Protein 5LOY (pdb70)

Secondary structure (DSSP, 8-state):
-EEEEEEETTEEEEEE--EEE-STT-EEE---EEEEEETTTEEEEEEEEE-HHHHHHHHHHHT-SSPPTT-SGGG-SSHHHHHHHHHHHHHHHHT----EEEEEEEEETTS--EEEEE-TTS-EEE--SSS-EEEEES-TTTHHHHHHH--TT--HHHHHHHHHHHHHHHHHH-TT--SPEEEEEEETT--S--EEEEE-TT-HHHHHHHHHHHHHHHHHHHTSPPP--/-EEEEEEETTEEEEEE--EEE-STT-EEE---EEEEEETTTEEEEEEEEE-HHHHHHHHHHHT-SSPPTT-SGGG-SSHHHHHHHHHHHHHHHHT----EEEEEEEEETTS--EEEEE-TTS-EEE--SSS-EEEEES-TTTHHHHHHH--TT--HHHHHHHHHHHHHHHHHH-TT--SPEEEEEEETT--S--EEEEE-TT-HHHHHHHHHHHHHHHHHHHTSPPP--/-EEEEEEETTEEEEEE--EEE-STT-EEE---EEEEEETTTEEEEEEEEE-HHHHHHHHHHHT-SSPPTT-SGGG-SSHHHHHHHHHHHHHHHHT----EEEEEEEEETTS--EEEEE-TTS-EEE--SSS-EEEEES-TTTHHHHHHH--TT--HHHHHHHHHHHHHHHHHH-TT--SPEEEEEEETT--S--EEEEE-TT-HHHHHHHHHHHHHHHHHHHTSPPP--/-EEEEEEETTEEEEEE--EEE-STT-EEE---EEEEEETTTEEEEEEEEE-HHHHHHHHHHHT-SSPPTT-SGGG-SSHHHHHHHHHHHHHHHHT----EEEEEEEEETTS--EEEEE-TTS-EEE--SSS-EEEEES-GGGHHHHHHH--TT--HHHHHHHHHHHHHHHHHH-TT--SPEEEEEEETT--S--EEEEE-TT-HHHHHHHHHHHHHHHHHHHTSPPP--

Nearest PDB structures (foldseek):
  5loy-assembly2_D  TM=1.004E+00  e=2.549E-47  synthetic construct
  5nyj-assembly11_K  TM=9.695E-01  e=5.554E-33  Hyphomicrobium sp. MC1
  5nyw-assembly1_N  TM=9.626E-01  e=2.929E-32  Yersinia bercovieri
  5nyw-assembly2_O  TM=9.654E-01  e=4.710E-32  Yersinia bercovieri
  5nyg-assembly2_E  TM=9.485E-01  e=3.298E-32  Hyphomicrobium sp. MC1

Sequence (916 aa):
TYCVGIRLDEGLVFASDSRTNAGVDNISTFRKMHVFEVPGERVIVLLTAGNLATTQAVISLLEERLKDPEERLLTAPSMFEAARLVGEALREVQARDFNASFILGGQIAGEPPRLFLIYPAGNFIEATPDTPFFQIGETKYGKPILDRVITPDTSLEDAAKCALVSFDSTMRSNLSVGLPLDLLVYERDSLRVGHRRRIDEDDPYFRMLRKQWSEGLRQAFDSLPDPPWTYCVGIRLDEGLVFASDSRTNAGVDNISTFRKMHVFEVPGERVIVLLTAGNLATTQAVISLLEERLKDPEERLLTAPSMFEAARLVGEALREVQARDFNASFILGGQIAGEPPRLFLIYPAGNFIEATPDTPFFQIGETKYGKPILDRVITPDTSLEDAAKCALVSFDSTMRSNLSVGLPLDLLVYERDSLRVGHRRRIDEDDPYFRMLRKQWSEGLRQAFDSLPDPPWTYCVGIRLDEGLVFASDSRTNAGVDNISTFRKMHVFEVPGERVIVLLTAGNLATTQAVISLLEERLKDPEERLLTAPSMFEAARLVGEALREVQARDFNASFILGGQIAGEPPRLFLIYPAGNFIEATPDTPFFQIGETKYGKPILDRVITPDTSLEDAAKCALVSFDSTMRSNLSVGLPLDLLVYERDSLRVGHRRRIDEDDPYFRMLRKQWSEGLRQAFDSLPDPPWTYCVGIRLDEGLVFASDSRTNAGVDNISTFRKMHVFEVPGERVIVLLTAGNLATTQAVISLLEERLKDPEERLLTAPSMFEAARLVGEALREVQARDFNASFILGGQIAGEPPRLFLIYPAGNFIEATPDTPFFQIGETKYGKPILDRVITPDTSLEDAAKCALVSFDSTMRSNLSVGLPLDLLVYERDSLRVGHRRRIDEDDPYFRMLRKQWSEGLRQAFDSLPDPPW

Solvent-accessible surface area: 37497 Å² total; per-residue (Å²): 27,0,0,0,0,0,53,8,88,86,0,0,0,0,0,0,0,1,55,5,108,8,21,143,74,48,73,24,38,4,95,10,2,51,40,27,66,56,80,40,66,11,1,0,0,0,0,9,6,46,37,18,12,8,6,38,11,0,16,29,33,19,105,101,96,177,61,64,123,101,91,31,3,73,71,0,71,27,0,88,61,0,0,116,23,0,0,79,6,0,121,98,16,77,95,113,155,110,70,2,20,0,0,0,0,1,5,11,53,91,32,64,3,44,0,0,22,0,83,54,72,3,81,42,75,63,3,64,86,134,72,11,21,14,25,9,43,42,30,66,5,0,57,13,17,0,56,46,4,12,65,41,126,16,28,15,84,36,0,0,4,0,0,0,3,0,0,2,14,0,21,115,8,12,52,55,2,3,41,27,0,0,2,0,8,1,96,112,93,44,28,131,36,52,66,88,64,75,0,71,129,89,17,104,13,4,144,85,1,60,149,69,7,41,57,17,14,103,134,7,2,92,88,8,43,105,21,126,126,27,0,0,1,0,0,52,9,88,87,0,0,1,0,0,0,0,0,83,5,110,37,40,145,153,76,112,43,78,69,109,9,2,52,40,26,66,56,81,40,66,11,1,0,1,0,0,9,6,46,41,33,75,8,6,98,25,0,17,64,33,19,107,104,96,176,59,68,128,105,40,31,2,73,73,0,72,26,0,18,53,0,0,69,30,0,0,83,7,0,106,100,16,76,95,186,154,149,70,2,20,0,0,0,0,0,5,10,52,92,33,64,3,42,0,0,18,0,43,59,58,2,27,24,1,36,2,36,89,47,14,11,19,12,22,8,43,51,29,37,14,0,22,15,20,0,57,51,4,12,66,41,127,14,27,10,67,31,0,0,4,0,0,1,3,0,0,1,12,0,22,111,10,27,147,56,2,3,41,27,0,0,3,0,5,2,108,111,94,42,28,126,35,64,28,90,66,95,0,70,132,88,17,104,13,4,145,88,1,58,151,68,6,41,58,15,12,92,127,11,0,80,86,10,36,79,15,91,110,27,0,0,0,0,0,54,8,88,86,0,0,0,0,0,0,0,0,85,5,110,37,39,144,153,77,110,42,79,68,109,11,2,51,40,26,66,56,81,40,65,11,0,0,0,0,0,8,6,45,40,33,75,8,7,95,25,0,17,63,35,19,105,105,97,178,59,62,123,100,92,31,3,74,71,0,71,26,0,16,50,0,0,62,22,0,0,78,7,0,96,98,15,76,95,188,154,149,71,2,20,0,0,0,0,2,5,11,52,92,34,66,3,42,0,1,17,0,41,56,56,3,26,22,2,36,3,34,87,46,14,12,21,11,23,9,44,52,30,36,15,0,21,15,20,0,58,53,6,13,67,42,127,14,28,10,68,36,0,2,5,0,0,2,4,0,0,1,13,0,21,114,9,28,148,56,2,4,43,27,0,0,5,0,5,1,106,111,93,42,27,129,37,64,40,89,73,97,0,73,143,100,16,78,18,5,136,90,1,56,121,71,6,40,100,15,12,96,134,9,0,82,84,9,38,82,16,94,115,26,0,0,1,0,0,54,9,94,87,0,0,0,0,0,0,0,0,56,5,108,8,20,146,77,47,73,24,39,3,93,8,2,51,40,27,66,45,78,36,109,25,1,0,0,0,0,8,6,46,38,19,9,8,7,36,9,0,16,24,33,17,106,91,96,174,60,63,124,101,90,30,2,77,72,0,72,26,0,86,59,0,0,115,21,0,0,80,8,0,122,99,16,77,94,105,155,104,69,2,20,0,0,0,0,1,6,15,56,90,33,65,4,44,0,1,20,0,81,54,72,2,82,42,75,64,3,63,86,134,74,12,20,14,26,8,43,40,30,67,6,0,58,15,16,0,58,47,2,13,66,40,89,16,27,14,88,35,0,2,4,0,0,0,2,0,0,1,13,0,21,112,8,12,52,54,2,3,40,27,0,0,2,0,11,1,95,112,93,41,28,125,37,52,68,89,62,72,0,70,130,89,16,107,14,4,145,87,1,58,150,69,6,42,58,19,13,95,133,11,1,82,86,10,38,82,13,96,127

Radius of gyration: 30.04 Å; Cα contacts (8 Å, |Δi|>4): 2009; chains: 4; bounding box: 82×60×86 Å

Structure (mmCIF, N/CA/C/O backbone):
data_5LOY
#
_entry.id   5LOY
#
_cell.length_a   170.742
_cell.length_b   170.742
_cell.length_c   92.127
_cell.angle_alpha   90.00
_cell.angle_beta   90.00
_cell.angle_gamma   90.00
#
_symmetry.space_group_name_H-M   'P 43 21 2'
#
loop_
_entity.id
_entity.type
_entity.pdbx_description
1 polymer 'Designed Anbu Protein'
2 water water
#
loop_
_atom_site.group_PDB
_atom_site.id
_atom_site.type_symbol
_atom_site.label_atom_id
_atom_site.label_alt_id
_atom_site.label_comp_id
_atom_site.label_asym_id
_atom_site.label_entity_id
_atom_site.label_seq_id
_atom_site.pdbx_PDB_ins_code
_atom_site.Cartn_x
_atom_site.Cartn_y
_atom_site.Cartn_z
_atom_site.occupancy
_atom_site.B_iso_or_equiv
_atom_site.auth_seq_id
_atom_site.auth_comp_id
_atom_site.auth_asym_id
_atom_site.auth_atom_id
_atom_site.pdbx_PDB_model_num
ATOM 1 N N . THR A 1 1 ? 6.196 -46.755 -11.299 1.00 48.53 1 THR A N 1
ATOM 2 C CA . THR A 1 1 ? 5.687 -46.986 -12.667 1.00 43.27 1 THR A CA 1
ATOM 3 C C . THR A 1 1 ? 4.287 -46.458 -12.850 1.00 38.99 1 THR A C 1
ATOM 4 O O . THR A 1 1 ? 3.329 -47.008 -12.333 1.00 37.05 1 THR A O 1
ATOM 8 N N . TYR A 1 2 ? 4.196 -45.377 -13.612 1.00 36.56 2 TYR A N 1
ATOM 9 C CA . TYR A 1 2 ? 2.948 -44.872 -14.103 1.00 33.76 2 TYR A CA 1
ATOM 10 C C . TYR A 1 2 ? 3.230 -44.250 -15.472 1.00 33.22 2 TYR A C 1
ATOM 11 O O . TYR A 1 2 ? 4.152 -43.421 -15.596 1.00 31.67 2 TYR A O 1
ATOM 20 N N . CYS A 1 3 ? 2.457 -44.657 -16.483 1.00 30.09 3 CYS A N 1
ATOM 21 C CA . CYS A 1 3 ? 2.603 -44.090 -17.830 1.00 30.06 3 CYS A CA 1
ATOM 22 C C . CYS A 1 3 ? 1.252 -43.777 -18.401 1.00 28.70 3 CYS A C 1
ATOM 23 O O . CYS A 1 3 ? 0.284 -44.505 -18.158 1.00 29.37 3 CYS A O 1
ATOM 26 N N . VAL A 1 4 ? 1.193 -42.689 -19.153 1.00 27.60 4 VAL A N 1
ATOM 27 C CA . VAL A 1 4 ? -0.040 -42.197 -19.723 1.00 28.42 4 VAL A CA 1
ATOM 28 C C . VAL A 1 4 ? 0.135 -41.813 -21.181 1.00 28.56 4 VAL A C 1
ATOM 29 O O . VAL A 1 4 ? 1.126 -41.189 -21.547 1.00 27.52 4 VAL A O 1
ATOM 33 N N . GLY A 1 5 ? -0.860 -42.152 -21.998 1.00 28.75 5 GLY A N 1
ATOM 34 C CA . GLY A 1 5 ? -0.917 -41.695 -23.379 1.00 28.83 5 GLY A CA 1
ATOM 35 C C . GLY A 1 5 ? -2.263 -41.082 -23.620 1.00 29.29 5 GLY A C 1
ATOM 36 O O . GLY A 1 5 ? -3.295 -41.618 -23.158 1.00 28.53 5 GLY A O 1
ATOM 37 N N . ILE A 1 6 ? -2.268 -39.949 -24.334 1.00 31.19 6 ILE A N 1
ATOM 38 C CA . ILE A 1 6 ? -3.508 -39.170 -24.558 1.00 32.38 6 ILE A CA 1
ATOM 39 C C . ILE A 1 6 ? -3.625 -38.811 -26.002 1.00 33.28 6 ILE A C 1
ATOM 40 O O . ILE A 1 6 ? -2.667 -38.390 -26.608 1.00 35.77 6 ILE A O 1
ATOM 45 N N . ARG A 1 7 ? -4.818 -38.939 -26.548 1.00 36.04 7 ARG A N 1
ATOM 46 C CA . ARG A 1 7 ? -5.064 -38.653 -27.954 1.00 38.59 7 ARG A CA 1
ATOM 47 C C . ARG A 1 7 ? -6.116 -37.546 -28.172 1.00 40.55 7 ARG A C 1
ATOM 48 O O . ARG A 1 7 ? -7.232 -37.631 -27.682 1.00 42.76 7 ARG A O 1
ATOM 56 N N . LEU A 1 8 ? -5.760 -36.518 -28.931 1.00 43.06 8 LEU A N 1
ATOM 57 C CA . LEU A 1 8 ? -6.604 -35.344 -29.132 1.00 44.32 8 LEU A CA 1
ATOM 58 C C . LEU A 1 8 ? -6.686 -35.013 -30.598 1.00 45.83 8 LEU A C 1
ATOM 59 O O . LEU A 1 8 ? -5.864 -35.463 -31.388 1.00 43.96 8 LEU A O 1
ATOM 64 N N . ASP A 1 9 ? -7.667 -34.202 -30.969 1.00 47.99 9 ASP A N 1
ATOM 65 C CA . ASP A 1 9 ? -7.762 -33.742 -32.343 1.00 51.09 9 ASP A CA 1
ATOM 66 C C . ASP A 1 9 ? -6.466 -33.068 -32.762 1.00 49.81 9 ASP A C 1
ATOM 67 O O . ASP A 1 9 ? -5.989 -33.284 -33.871 1.00 48.93 9 ASP A O 1
ATOM 72 N N . GLU A 1 10 ? -5.879 -32.287 -31.857 1.00 48.81 10 GLU A N 1
ATOM 73 C CA . GLU A 1 10 ? -4.648 -31.535 -32.135 1.00 50.11 10 GLU A CA 1
ATOM 74 C C . GLU A 1 10 ? -3.363 -32.385 -32.196 1.00 46.37 10 GLU A C 1
ATOM 75 O O . GLU A 1 10 ? -2.352 -31.896 -32.672 1.00 45.63 10 GLU A O 1
ATOM 81 N N . GLY A 1 11 ? -3.385 -33.622 -31.677 1.00 43.65 11 GLY A N 1
ATOM 82 C CA . GLY A 1 11 ? -2.172 -34.448 -31.565 1.00 42.90 11 GLY A CA 1
ATOM 83 C C . GLY A 1 11 ? -2.147 -35.479 -30.429 1.00 41.48 11 GLY A C 1
ATOM 84 O O . GLY A 1 11 ? -3.157 -36.057 -30.102 1.00 40.97 11 GLY A O 1
ATOM 85 N N . LEU A 1 12 ? -0.964 -35.745 -29.871 1.00 41.67 12 LEU A N 1
ATOM 86 C CA . LEU A 1 12 ? -0.773 -36.756 -28.822 1.00 39.41 12 LEU A CA 1
ATOM 87 C C . LEU A 1 12 ? 0.115 -36.221 -27.705 1.00 36.83 12 LEU A C 1
ATOM 88 O O . LEU A 1 12 ? 1.034 -35.427 -27.946 1.00 36.90 12 LEU A O 1
ATOM 93 N N . VAL A 1 13 ? -0.126 -36.710 -26.498 1.00 33.38 13 VAL A N 1
ATOM 94 C CA . VAL A 1 13 ? 0.710 -36.402 -25.345 1.00 33.32 13 VAL A CA 1
ATOM 95 C C . VAL A 1 13 ? 1.074 -37.698 -24.598 1.00 31.47 13 VAL A C 1
ATOM 96 O O . VAL A 1 13 ? 0.201 -38.522 -24.323 1.00 32.41 13 VAL A O 1
ATOM 100 N N . PHE A 1 14 ? 2.342 -37.871 -24.281 1.00 30.02 14 PHE A N 1
ATOM 101 C CA . PHE A 1 14 ? 2.815 -39.051 -23.560 1.00 29.27 14 PHE A CA 1
ATOM 102 C C . PHE A 1 14 ? 3.610 -38.641 -22.350 1.00 29.69 14 PHE A C 1
ATOM 103 O O . PHE A 1 14 ? 4.434 -37.721 -22.428 1.00 30.53 14 PHE A O 1
ATOM 111 N N . ALA A 1 15 ? 3.415 -39.350 -21.239 1.00 29.25 15 ALA A N 1
ATOM 112 C CA . ALA A 1 15 ? 4.215 -39.096 -20.048 1.00 30.37 15 ALA A CA 1
ATOM 113 C C . ALA A 1 15 ? 4.496 -40.368 -19.290 1.00 29.74 15 ALA A C 1
ATOM 114 O O . ALA A 1 15 ? 3.652 -41.263 -19.233 1.00 30.96 15 ALA A O 1
ATOM 116 N N . SER A 1 16 ? 5.664 -40.448 -18.682 1.00 30.24 16 SER A N 1
ATOM 117 C CA . SER A 1 16 ? 6.021 -41.628 -17.900 1.00 31.41 16 SER A CA 1
ATOM 118 C C . SER A 1 16 ? 6.986 -41.273 -16.804 1.00 33.33 16 SER A C 1
ATOM 119 O O . SER A 1 16 ? 7.779 -40.366 -16.979 1.00 35.64 16 SER A O 1
ATOM 122 N N . ASP A 1 17 ? 6.936 -42.001 -15.691 1.00 34.71 17 ASP A N 1
ATOM 123 C CA . ASP A 1 17 ? 7.882 -41.806 -14.590 1.00 37.51 17 ASP A CA 1
ATOM 124 C C . ASP A 1 17 ? 9.065 -42.768 -14.757 1.00 37.44 17 ASP A C 1
ATOM 125 O O . ASP A 1 17 ? 9.203 -43.393 -15.811 1.00 38.34 17 ASP A O 1
ATOM 130 N N . SER A 1 18 ? 9.918 -42.895 -13.738 1.00 35.71 18 SER A N 1
ATOM 131 C CA . SER A 1 18 ? 11.108 -43.749 -13.854 1.00 35.93 18 SER A CA 1
ATOM 132 C C . SER A 1 18 ? 11.383 -44.678 -12.676 1.00 35.64 18 SER A C 1
ATOM 133 O O . SER A 1 18 ? 12.360 -45.395 -12.679 1.00 36.12 18 SER A O 1
ATOM 136 N N . ARG A 1 19 ? 10.524 -44.684 -11.678 1.00 36.47 19 ARG A N 1
ATOM 137 C CA . ARG A 1 19 ? 10.784 -45.476 -10.503 1.00 38.27 19 ARG A CA 1
ATOM 138 C C . ARG A 1 19 ? 10.382 -46.925 -10.796 1.00 37.99 19 ARG A C 1
ATOM 139 O O . ARG A 1 19 ? 9.280 -47.204 -11.244 1.00 36.71 19 ARG A O 1
ATOM 147 N N . THR A 1 20 ? 11.310 -47.837 -10.585 1.00 40.56 20 THR A N 1
ATOM 148 C CA . THR A 1 20 ? 11.198 -49.160 -11.135 1.00 44.54 20 THR A CA 1
ATOM 149 C C . THR A 1 20 ? 11.651 -50.220 -10.137 1.00 48.39 20 THR A C 1
ATOM 150 O O . THR A 1 20 ? 12.701 -50.096 -9.543 1.00 48.07 20 THR A O 1
ATOM 154 N N . ASN A 1 21 ? 10.867 -51.285 -10.016 1.00 55.14 21 ASN A N 1
ATOM 155 C CA . ASN A 1 21 ? 11.325 -52.504 -9.356 1.00 62.66 21 ASN A CA 1
ATOM 156 C C . ASN A 1 21 ? 12.453 -53.245 -10.114 1.00 64.43 21 ASN A C 1
ATOM 157 O O . ASN A 1 21 ? 12.233 -53.844 -11.167 1.00 69.54 21 ASN A O 1
ATOM 162 N N . ALA A 1 22 ? 13.667 -53.188 -9.585 1.00 63.22 22 ALA A N 1
ATOM 163 C CA . ALA A 1 22 ? 14.812 -53.794 -10.239 1.00 65.13 22 ALA A CA 1
ATOM 164 C C . ALA A 1 22 ? 15.365 -54.906 -9.370 1.00 69.41 22 ALA A C 1
ATOM 165 O O . ALA A 1 22 ? 16.583 -55.022 -9.175 1.00 75.39 22 ALA A O 1
ATOM 167 N N . GLY A 1 23 ? 14.474 -55.714 -8.822 1.00 69.12 23 GLY A N 1
ATOM 168 C CA . GLY A 1 23 ? 14.882 -56.746 -7.891 1.00 72.57 23 GLY A CA 1
ATOM 169 C C . GLY A 1 23 ? 14.726 -56.379 -6.430 1.00 75.69 23 GLY A C 1
ATOM 170 O O . GLY A 1 23 ? 14.316 -55.272 -6.064 1.00 73.85 23 GLY A O 1
ATOM 171 N N . VAL A 1 24 ? 15.114 -57.333 -5.600 1.00 80.93 24 VAL A N 1
ATOM 172 C CA . VAL A 1 24 ? 14.789 -57.348 -4.182 1.00 83.89 24 VAL A CA 1
ATOM 173 C C . VAL A 1 24 ? 15.560 -56.245 -3.421 1.00 85.87 24 VAL A C 1
ATOM 174 O O . VAL A 1 24 ? 16.801 -56.163 -3.509 1.00 86.36 24 VAL A O 1
ATOM 178 N N . ASP A 1 25 ? 14.806 -55.412 -2.681 1.00 84.19 25 ASP A N 1
ATOM 179 C CA . ASP A 1 25 ? 15.328 -54.255 -1.904 1.00 81.69 25 ASP A CA 1
ATOM 180 C C . ASP A 1 25 ? 16.008 -53.227 -2.801 1.00 79.69 25 ASP A C 1
ATOM 181 O O . ASP A 1 25 ? 16.897 -52.511 -2.352 1.00 82.50 25 ASP A O 1
ATOM 186 N N . ASN A 1 26 ? 15.617 -53.188 -4.074 1.00 73.87 26 ASN A N 1
ATOM 187 C CA . ASN A 1 26 ? 16.256 -52.318 -5.048 1.00 70.20 26 ASN A CA 1
ATOM 188 C C . ASN A 1 26 ? 15.191 -51.744 -5.951 1.00 62.48 26 ASN A C 1
ATOM 189 O O . ASN A 1 26 ? 14.599 -52.424 -6.777 1.00 61.96 26 ASN A O 1
ATOM 194 N N . ILE A 1 27 ? 14.935 -50.475 -5.737 1.00 56.38 27 ILE A N 1
ATOM 195 C CA . ILE A 1 27 ? 14.085 -49.723 -6.592 1.00 52.56 27 ILE A CA 1
ATOM 196 C C . ILE A 1 27 ? 15.033 -48.712 -7.193 1.00 51.36 27 ILE A C 1
ATOM 197 O O . ILE A 1 27 ? 15.747 -48.038 -6.454 1.00 54.22 27 ILE A O 1
ATOM 202 N N . SER A 1 28 ? 15.112 -48.641 -8.517 1.00 48.28 28 SER A N 1
ATOM 203 C CA . SER A 1 28 ? 15.977 -47.631 -9.132 1.00 48.61 28 SER A CA 1
ATOM 204 C C . SER A 1 28 ? 15.341 -46.974 -10.323 1.00 44.62 28 SER A C 1
ATOM 205 O O . SER A 1 28 ? 14.147 -47.181 -10.611 1.00 41.93 28 SER A O 1
ATOM 208 N N . THR A 1 29 ? 16.128 -46.105 -10.943 1.00 43.51 29 THR A N 1
ATOM 209 C CA . THR A 1 29 ? 15.666 -45.273 -12.029 1.00 42.16 29 THR A CA 1
ATOM 210 C C . THR A 1 29 ? 15.950 -45.954 -13.375 1.00 40.45 29 THR A C 1
ATOM 211 O O . THR A 1 29 ? 17.080 -46.305 -13.687 1.00 40.68 29 THR A O 1
ATOM 215 N N . PHE A 1 30 ? 14.888 -46.164 -14.133 1.00 38.72 30 PHE A N 1
ATOM 216 C CA . PHE A 1 30 ? 14.964 -46.634 -15.514 1.00 38.48 30 PHE A CA 1
ATOM 217 C C . PHE A 1 30 ? 13.935 -45.866 -16.333 1.00 38.51 30 PHE A C 1
ATOM 218 O O . PHE A 1 30 ? 12.779 -45.797 -15.964 1.00 35.76 30 PHE A O 1
ATOM 226 N N . ARG A 1 31 ? 14.380 -45.290 -17.442 1.00 42.65 31 ARG A N 1
ATOM 227 C CA . ARG A 1 31 ? 13.509 -44.572 -18.385 1.00 46.15 31 ARG A CA 1
ATOM 228 C C . ARG A 1 31 ? 12.471 -45.538 -19.016 1.00 42.80 31 ARG A C 1
ATOM 229 O O . ARG A 1 31 ? 12.821 -46.647 -19.375 1.00 41.52 31 ARG A O 1
ATOM 237 N N . LYS A 1 32 ? 11.222 -45.104 -19.166 1.00 39.89 32 LYS A N 1
ATOM 238 C CA . LYS A 1 32 ? 10.170 -45.958 -19.701 1.00 39.47 32 LYS A CA 1
ATOM 239 C C . LYS A 1 32 ? 9.564 -45.505 -21.024 1.00 37.94 32 LYS A C 1
ATOM 240 O O . LYS A 1 32 ? 8.592 -46.088 -21.493 1.00 36.76 32 LYS A O 1
ATOM 246 N N . MET A 1 33 ? 10.153 -44.478 -21.631 1.00 38.64 33 MET A N 1
ATOM 247 C CA . MET A 1 33 ? 9.703 -43.909 -22.891 1.00 38.55 33 MET A CA 1
ATOM 248 C C . MET A 1 33 ? 10.769 -44.166 -23.936 1.00 39.54 33 MET A C 1
ATOM 249 O O . MET A 1 33 ? 11.957 -43.877 -23.704 1.00 40.87 33 MET A O 1
ATOM 254 N N . HIS A 1 34 ? 10.337 -44.720 -25.078 1.00 38.26 34 HIS A N 1
ATOM 255 C CA . HIS A 1 34 ? 11.216 -45.046 -26.205 1.00 40.60 34 HIS A CA 1
ATOM 256 C C . HIS A 1 34 ? 10.601 -44.485 -27.495 1.00 41.06 34 HIS A C 1
ATOM 257 O O . HIS A 1 34 ? 9.423 -44.694 -27.779 1.00 39.59 34 HIS A O 1
ATOM 264 N N . VAL A 1 35 ? 11.423 -43.802 -28.280 1.00 42.15 35 VAL A N 1
ATOM 265 C CA . VAL A 1 35 ? 10.974 -43.090 -29.451 1.00 43.07 35 VAL A CA 1
ATOM 266 C C . VAL A 1 35 ? 11.651 -43.621 -30.721 1.00 44.66 35 VAL A C 1
ATOM 267 O O . VAL A 1 35 ? 12.862 -43.785 -30.779 1.00 42.12 35 VAL A O 1
ATOM 271 N N . PHE A 1 36 ? 10.830 -43.905 -31.726 1.00 46.25 36 PHE A N 1
ATOM 272 C CA . PHE A 1 36 ? 11.299 -44.322 -33.041 1.00 48.84 36 PHE A CA 1
ATOM 273 C C . PHE A 1 36 ? 10.810 -43.258 -34.019 1.00 47.66 36 PHE A C 1
ATOM 274 O O . PHE A 1 36 ? 9.619 -43.069 -34.186 1.00 44.42 36 PHE A O 1
ATOM 282 N N . GLU A 1 37 ? 11.747 -42.540 -34.619 1.00 49.64 37 GLU A N 1
ATOM 283 C CA . GLU A 1 37 ? 11.438 -41.377 -35.423 1.00 52.06 37 GLU A CA 1
ATOM 284 C C . GLU A 1 37 ? 12.146 -41.491 -36.783 1.00 53.94 37 GLU A C 1
ATOM 285 O O . GLU A 1 37 ? 13.342 -41.787 -36.837 1.00 54.16 37 GLU A O 1
ATOM 291 N N . VAL A 1 38 ? 11.402 -41.285 -37.875 1.00 54.37 38 VAL A N 1
ATOM 292 C CA . VAL A 1 38 ? 11.993 -40.931 -39.174 1.00 56.12 38 VAL A CA 1
ATOM 293 C C . VAL A 1 38 ? 11.439 -39.559 -39.524 1.00 56.49 38 VAL A C 1
ATOM 294 O O . VAL A 1 38 ? 10.293 -39.438 -39.931 1.00 54.42 38 VAL A O 1
ATOM 298 N N . PRO A 1 39 ? 12.247 -38.507 -39.333 1.00 59.03 39 PRO A N 1
ATOM 299 C CA . PRO A 1 39 ? 11.674 -37.153 -39.401 1.00 59.25 39 PRO A CA 1
ATOM 300 C C . PRO A 1 39 ? 11.083 -36.883 -40.777 1.00 61.30 39 PRO A C 1
ATOM 301 O O . PRO A 1 39 ? 11.729 -37.171 -41.781 1.00 61.48 39 PRO A O 1
ATOM 305 N N . GLY A 1 40 ? 9.852 -36.375 -40.803 1.00 61.33 40 GLY A N 1
ATOM 306 C CA . GLY A 1 40 ? 9.117 -36.173 -42.043 1.00 62.70 40 GLY A CA 1
ATOM 307 C C . GLY A 1 40 ? 8.392 -37.390 -42.623 1.00 63.36 40 GLY A C 1
ATOM 308 O O . GLY A 1 40 ? 7.729 -37.249 -43.646 1.00 65.16 40 GLY A O 1
ATOM 309 N N . GLU A 1 41 ? 8.513 -38.578 -42.019 1.00 62.10 41 GLU A N 1
ATOM 310 C CA . GLU A 1 41 ? 7.735 -39.749 -42.460 1.00 63.58 41 GLU A CA 1
ATOM 311 C C . GLU A 1 41 ? 6.960 -40.416 -41.292 1.00 58.83 41 GLU A C 1
ATOM 312 O O . GLU A 1 41 ? 5.810 -40.806 -41.501 1.00 60.72 41 GLU A O 1
ATOM 318 N N . ARG A 1 42 ? 7.535 -40.532 -40.090 1.00 54.30 42 ARG A N 1
ATOM 319 C CA . ARG A 1 42 ? 6.789 -41.082 -38.936 1.00 51.43 42 ARG A CA 1
ATOM 320 C C . ARG A 1 42 ? 7.413 -40.804 -37.574 1.00 48.23 42 ARG A C 1
ATOM 321 O O . ARG A 1 42 ? 8.608 -40.632 -37.451 1.00 48.78 42 ARG A O 1
ATOM 329 N N . VAL A 1 43 ? 6.572 -40.818 -36.558 1.00 45.43 43 VAL A N 1
ATOM 330 C CA . VAL A 1 43 ? 6.990 -40.803 -35.173 1.00 43.93 43 VAL A CA 1
ATOM 331 C C . VAL A 1 43 ? 6.201 -41.863 -34.420 1.00 41.81 43 VAL A C 1
ATOM 332 O O . VAL A 1 43 ? 4.978 -41.868 -34.467 1.00 40.05 43 VAL A O 1
ATOM 336 N N . ILE A 1 44 ? 6.904 -42.752 -33.721 1.00 41.92 44 ILE A N 1
ATOM 337 C CA . ILE A 1 44 ? 6.269 -43.787 -32.897 1.00 41.38 44 ILE A CA 1
ATOM 338 C C . ILE A 1 44 ? 6.837 -43.767 -31.490 1.00 39.37 44 ILE A C 1
ATOM 339 O O . ILE A 1 44 ? 8.050 -43.752 -31.322 1.00 41.44 44 ILE A O 1
ATOM 344 N N . VAL A 1 45 ? 5.968 -43.768 -30.487 1.00 37.99 45 VAL A N 1
ATOM 345 C CA . VAL A 1 45 ? 6.393 -43.694 -29.100 1.00 37.68 45 VAL A CA 1
ATOM 346 C C . VAL A 1 45 ? 5.866 -44.887 -28.337 1.00 36.17 45 VAL A C 1
ATOM 347 O O . VAL A 1 45 ? 4.684 -45.197 -28.435 1.00 35.41 45 VAL A O 1
ATOM 351 N N . LEU A 1 46 ? 6.754 -45.540 -27.585 1.00 36.40 46 LEU A N 1
ATOM 352 C CA . LEU A 1 46 ? 6.430 -46.740 -26.808 1.00 35.33 46 LEU A CA 1
ATOM 353 C C . LEU A 1 46 ? 6.700 -46.520 -25.310 1.00 34.27 46 LEU A C 1
ATOM 354 O O . LEU A 1 46 ? 7.798 -46.136 -24.929 1.00 35.78 46 LEU A O 1
ATOM 359 N N . LEU A 1 47 ? 5.691 -46.736 -24.473 1.00 33.53 47 LEU A N 1
ATOM 360 C CA . LEU A 1 47 ? 5.839 -46.638 -23.030 1.00 33.25 47 LEU A CA 1
ATOM 361 C C . LEU A 1 47 ? 5.687 -48.038 -22.448 1.00 33.41 47 LEU A C 1
ATOM 362 O O . LEU A 1 47 ? 4.797 -48.789 -22.866 1.00 32.59 47 LEU A O 1
ATOM 367 N N . THR A 1 48 ? 6.525 -48.337 -21.453 1.00 32.91 48 THR A N 1
ATOM 368 C CA . THR A 1 48 ? 6.586 -49.645 -20.832 1.00 35.30 48 THR A CA 1
ATOM 369 C C . THR A 1 48 ? 6.151 -49.703 -19.351 1.00 34.75 48 THR A C 1
ATOM 370 O O . THR A 1 48 ? 6.312 -48.745 -18.599 1.00 35.20 48 THR A O 1
ATOM 374 N N . ALA A 1 49 ? 5.630 -50.850 -18.934 1.00 33.34 49 ALA A N 1
ATOM 375 C CA . ALA A 1 49 ? 5.330 -51.097 -17.521 1.00 32.41 49 ALA A CA 1
ATOM 376 C C . ALA A 1 49 ? 5.420 -52.579 -17.193 1.00 32.42 49 ALA A C 1
ATOM 377 O O . ALA A 1 49 ? 5.235 -53.431 -18.065 1.00 34.10 49 ALA A O 1
ATOM 379 N N . GLY A 1 50 ? 5.681 -52.881 -15.933 1.00 31.47 50 GLY A N 1
ATOM 380 C CA . GLY A 1 50 ? 5.747 -54.260 -15.447 1.00 31.24 50 GLY A CA 1
ATOM 381 C C . GLY A 1 50 ? 7.169 -54.699 -15.240 1.00 31.64 50 GLY A C 1
ATOM 382 O O . GLY A 1 50 ? 8.052 -53.908 -15.036 1.00 31.21 50 GLY A O 1
ATOM 383 N N . ASN A 1 51 ? 7.385 -55.993 -15.314 1.00 32.95 51 ASN A N 1
ATOM 384 C CA . ASN A 1 51 ? 8.666 -56.567 -15.046 1.00 33.74 51 ASN A CA 1
ATOM 385 C C . ASN A 1 51 ? 9.734 -56.037 -15.997 1.00 33.11 51 ASN A C 1
ATOM 386 O O . ASN A 1 51 ? 9.581 -56.123 -17.206 1.00 33.11 51 ASN A O 1
ATOM 391 N N . LEU A 1 52 ? 10.808 -55.484 -15.442 1.00 33.45 52 LEU A N 1
ATOM 392 C CA . LEU A 1 52 ? 11.874 -54.859 -16.228 1.00 33.69 52 LEU A CA 1
ATOM 393 C C . LEU A 1 52 ? 12.612 -55.846 -17.121 1.00 34.52 52 LEU A C 1
ATOM 394 O O . LEU A 1 52 ? 12.942 -55.525 -18.237 1.00 34.10 52 LEU A O 1
ATOM 399 N N . ALA A 1 53 ? 12.911 -57.040 -16.632 1.00 35.92 53 ALA A N 1
ATOM 400 C CA . ALA A 1 53 ? 13.564 -58.025 -17.499 1.00 37.59 53 ALA A CA 1
ATOM 401 C C . ALA A 1 53 ? 12.716 -58.316 -18.736 1.00 36.64 53 ALA A C 1
ATOM 402 O O . ALA A 1 53 ? 13.245 -58.472 -19.836 1.00 37.57 53 ALA A O 1
ATOM 404 N N . THR A 1 54 ? 11.412 -58.376 -18.553 1.00 35.54 54 THR A N 1
ATOM 405 C CA . THR A 1 54 ? 10.508 -58.630 -19.660 1.00 35.62 54 THR A CA 1
ATOM 406 C C . THR A 1 54 ? 10.450 -57.432 -20.621 1.00 34.85 54 THR A C 1
ATOM 407 O O . THR A 1 54 ? 10.606 -57.606 -21.820 1.00 34.82 54 THR A O 1
ATOM 411 N N . THR A 1 55 ? 10.261 -56.219 -20.105 1.00 34.12 55 THR A N 1
ATOM 412 C CA . THR A 1 55 ? 10.191 -55.072 -21.013 1.00 34.62 55 THR A CA 1
ATOM 413 C C . THR A 1 55 ? 11.500 -54.885 -21.796 1.00 34.26 55 THR A C 1
ATOM 414 O O . THR A 1 55 ? 11.457 -54.609 -22.978 1.00 34.32 55 THR A O 1
ATOM 418 N N . GLN A 1 56 ? 12.638 -55.057 -21.146 1.00 34.15 56 GLN A N 1
ATOM 419 C CA . GLN A 1 56 ? 13.911 -54.895 -21.824 1.00 35.35 56 GLN A CA 1
ATOM 420 C C . GLN A 1 56 ? 14.093 -55.950 -22.907 1.00 37.45 56 GLN A C 1
ATOM 421 O O . GLN A 1 56 ? 14.709 -55.672 -23.921 1.00 38.83 56 GLN A O 1
ATOM 427 N N . ALA A 1 57 ? 13.582 -57.159 -22.680 1.00 37.74 57 ALA A N 1
ATOM 428 C CA . ALA A 1 57 ? 13.692 -58.220 -23.671 1.00 37.86 57 ALA A CA 1
ATOM 429 C C . ALA A 1 57 ? 12.761 -57.978 -24.876 1.00 37.12 57 ALA A C 1
ATOM 430 O O . ALA A 1 57 ? 13.113 -58.298 -26.008 1.00 36.96 57 ALA A O 1
ATOM 432 N N . VAL A 1 58 ? 11.603 -57.377 -24.632 1.00 35.88 58 VAL A N 1
ATOM 433 C CA . VAL A 1 58 ? 10.709 -56.979 -25.713 1.00 35.89 58 VAL A CA 1
ATOM 434 C C . VAL A 1 58 ? 11.358 -55.911 -26.576 1.00 36.76 58 VAL A C 1
ATOM 435 O O . VAL A 1 58 ? 11.456 -56.072 -27.796 1.00 36.64 58 VAL A O 1
ATOM 439 N N . ILE A 1 59 ? 11.822 -54.836 -25.944 1.00 36.87 59 ILE A N 1
ATOM 440 C CA . ILE A 1 59 ? 12.521 -53.784 -26.661 1.00 38.59 59 ILE A CA 1
ATOM 441 C C . ILE A 1 59 ? 13.688 -54.349 -27.477 1.00 40.77 59 ILE A C 1
ATOM 442 O O . ILE A 1 59 ? 13.886 -53.954 -28.614 1.00 42.04 59 ILE A O 1
ATOM 447 N N . SER A 1 60 ? 14.448 -55.274 -26.912 1.00 42.50 60 SER A N 1
ATOM 448 C CA . SER A 1 60 ? 15.606 -55.835 -27.614 1.00 44.14 60 SER A CA 1
ATOM 449 C C . SER A 1 60 ? 15.171 -56.590 -28.859 1.00 46.80 60 SER A C 1
ATOM 450 O O . SER A 1 60 ? 15.849 -56.561 -29.875 1.00 48.35 60 SER A O 1
ATOM 453 N N . LEU A 1 61 ? 14.034 -57.262 -28.771 1.00 47.27 61 LEU A N 1
ATOM 454 C CA . LEU A 1 61 ? 13.492 -58.026 -29.891 1.00 49.07 61 LEU A CA 1
ATOM 455 C C . LEU A 1 61 ? 13.016 -57.098 -31.031 1.00 49.81 61 LEU A C 1
ATOM 456 O O . LEU A 1 61 ? 13.205 -57.406 -32.183 1.00 49.61 61 LEU A O 1
ATOM 461 N N . LEU A 1 62 ? 12.378 -55.976 -30.682 1.00 49.70 62 LEU A N 1
ATOM 462 C CA . LEU A 1 62 ? 11.867 -55.001 -31.646 1.00 50.61 62 LEU A CA 1
ATOM 463 C C . LEU A 1 62 ? 12.951 -54.227 -32.353 1.00 56.28 62 LEU A C 1
ATOM 464 O O . LEU A 1 62 ? 12.675 -53.638 -33.377 1.00 60.39 62 LEU A O 1
ATOM 469 N N . GLU A 1 63 ? 14.151 -54.178 -31.777 1.00 62.72 63 GLU A N 1
ATOM 470 C CA . GLU A 1 63 ? 15.288 -53.487 -32.370 1.00 66.31 63 GLU A CA 1
ATOM 471 C C . GLU A 1 63 ? 16.233 -54.427 -33.119 1.00 73.38 63 GLU A C 1
ATOM 472 O O . GLU A 1 63 ? 17.223 -53.964 -33.681 1.00 79.13 63 GLU A O 1
ATOM 478 N N . GLU A 1 64 ? 15.956 -55.729 -33.144 1.00 79.05 64 GLU A N 1
ATOM 479 C CA . GLU A 1 64 ? 16.894 -56.675 -33.759 1.00 89.98 64 GLU A CA 1
ATOM 480 C C . GLU A 1 64 ? 17.174 -56.297 -35.216 1.00 98.74 64 GLU A C 1
ATOM 481 O O . GLU A 1 64 ? 16.258 -56.275 -36.045 1.00 99.68 64 GLU A O 1
ATOM 487 N N . ARG A 1 65 ? 18.456 -56.040 -35.496 1.00 109.75 65 ARG A N 1
ATOM 488 C CA . ARG A 1 65 ? 18.927 -55.319 -36.695 1.00 117.80 65 ARG A CA 1
ATOM 489 C C . ARG A 1 65 ? 18.521 -55.919 -38.060 1.00 124.28 65 ARG A C 1
ATOM 490 O O . ARG A 1 65 ? 18.286 -55.173 -39.019 1.00 124.07 65 ARG A O 1
ATOM 492 N N . LEU A 1 66 ? 18.438 -57.249 -38.145 1.00 129.05 66 LEU A N 1
ATOM 493 C CA . LEU A 1 66 ? 18.209 -57.944 -39.418 1.00 131.21 66 LEU A CA 1
ATOM 494 C C . LEU A 1 66 ? 16.869 -58.707 -39.405 1.00 128.37 66 LEU A C 1
ATOM 495 O O . LEU A 1 66 ? 16.845 -59.934 -39.431 1.00 124.13 66 LEU A O 1
ATOM 500 N N . LYS A 1 67 ? 15.764 -57.957 -39.364 1.00 130.84 67 LYS A N 1
ATOM 501 C CA . LYS A 1 67 ? 14.389 -58.512 -39.415 1.00 130.10 67 LYS A CA 1
ATOM 502 C C . LYS A 1 67 ? 13.820 -58.414 -40.849 1.00 130.84 67 LYS A C 1
ATOM 503 O O . LYS A 1 67 ? 14.394 -57.723 -41.694 1.00 124.56 67 LYS A O 1
ATOM 505 N N . ASP A 1 68 ? 12.697 -59.097 -41.112 1.00 131.57 68 ASP A N 1
ATOM 506 C CA . ASP A 1 68 ? 12.098 -59.176 -42.471 1.00 128.31 68 ASP A CA 1
ATOM 507 C C . ASP A 1 68 ? 11.371 -57.859 -42.869 1.00 124.84 68 ASP A C 1
ATOM 508 O O . ASP A 1 68 ? 11.238 -56.957 -42.037 1.00 114.29 68 ASP A O 1
ATOM 510 N N . PRO A 1 69 ? 10.911 -57.739 -44.144 1.00 127.56 69 PRO A N 1
ATOM 511 C CA . PRO A 1 69 ? 10.290 -56.477 -44.619 1.00 124.54 69 PRO A CA 1
ATOM 512 C C . PRO A 1 69 ? 8.939 -56.163 -43.948 1.00 121.47 69 PRO A C 1
ATOM 513 O O . PRO A 1 69 ? 8.055 -57.020 -43.929 1.00 119.30 69 PRO A O 1
ATOM 517 N N . GLU A 1 70 ? 8.792 -54.946 -43.415 1.00 118.60 70 GLU A N 1
ATOM 518 C CA . GLU A 1 70 ? 7.589 -54.501 -42.653 1.00 113.69 70 GLU A CA 1
ATOM 519 C C . GLU A 1 70 ? 7.454 -55.091 -41.225 1.00 106.86 70 GLU A C 1
ATOM 520 O O . GLU A 1 70 ? 6.389 -54.978 -40.603 1.00 95.16 70 GLU A O 1
ATOM 526 N N . GLU A 1 71 ? 8.536 -55.690 -40.713 1.00 105.27 71 GLU A N 1
ATOM 527 C CA . GLU A 1 71 ? 8.534 -56.386 -39.416 1.00 98.81 71 GLU A CA 1
ATOM 528 C C . GLU A 1 71 ? 9.317 -55.662 -38.312 1.00 88.45 71 GLU A C 1
ATOM 529 O O . GLU A 1 71 ? 9.478 -56.221 -37.237 1.00 84.48 71 GLU A O 1
ATOM 535 N N . ARG A 1 72 ? 9.812 -54.445 -38.582 1.00 82.83 72 ARG A N 1
ATOM 536 C CA . ARG A 1 72 ? 10.429 -53.563 -37.560 1.00 72.96 72 ARG A CA 1
ATOM 537 C C . ARG A 1 72 ? 9.430 -52.413 -37.306 1.00 65.66 72 ARG A C 1
ATOM 538 O O . ARG A 1 72 ? 8.594 -52.096 -38.172 1.00 63.93 72 ARG A O 1
ATOM 540 N N . LEU A 1 73 ? 9.471 -51.812 -36.121 1.00 58.86 73 LEU A N 1
ATOM 541 C CA . LEU A 1 73 ? 8.569 -50.688 -35.841 1.00 55.00 73 LEU A CA 1
ATOM 542 C C . LEU A 1 73 ? 8.718 -49.519 -36.836 1.00 58.95 73 LEU A C 1
ATOM 543 O O . LEU A 1 73 ? 7.721 -48.874 -37.190 1.00 58.57 73 LEU A O 1
ATOM 548 N N . LEU A 1 74 ? 9.950 -49.236 -37.274 1.00 60.65 74 LEU A N 1
ATOM 549 C CA . LEU A 1 74 ? 10.188 -48.173 -38.261 1.00 61.72 74 LEU A CA 1
ATOM 550 C C . LEU A 1 74 ? 9.613 -48.451 -39.665 1.00 63.15 74 LEU A C 1
ATOM 551 O O . LEU A 1 74 ? 9.398 -47.511 -40.432 1.00 65.90 74 LEU A O 1
ATOM 556 N N . THR A 1 75 ? 9.366 -49.712 -40.002 1.00 62.06 75 THR A N 1
ATOM 557 C CA . THR A 1 75 ? 8.876 -50.061 -41.342 1.00 65.34 75 THR A CA 1
ATOM 558 C C . THR A 1 75 ? 7.458 -50.639 -41.370 1.00 63.09 75 THR A C 1
ATOM 559 O O . THR A 1 75 ? 7.007 -51.121 -42.402 1.00 65.14 75 THR A O 1
ATOM 563 N N . ALA A 1 76 ? 6.767 -50.630 -40.244 1.00 58.49 76 ALA A N 1
ATOM 564 C CA . ALA A 1 76 ? 5.415 -51.138 -40.208 1.00 56.37 76 ALA A CA 1
ATOM 565 C C . ALA A 1 76 ? 4.503 -50.231 -41.018 1.00 55.13 76 ALA A C 1
ATOM 566 O O . ALA A 1 76 ? 4.597 -49.019 -40.933 1.00 53.88 76 ALA A O 1
ATOM 568 N N . PRO A 1 77 ? 3.612 -50.811 -41.812 1.00 56.21 77 PRO A N 1
ATOM 569 C CA . PRO A 1 77 ? 2.791 -50.002 -42.715 1.00 58.10 77 PRO A CA 1
ATOM 570 C C . PRO A 1 77 ? 1.651 -49.237 -42.034 1.00 57.39 77 PRO A C 1
ATOM 571 O O . PRO A 1 77 ? 1.072 -48.348 -42.637 1.00 61.59 77 PRO A O 1
ATOM 575 N N . SER A 1 78 ? 1.306 -49.584 -40.802 1.00 55.77 78 SER A N 1
ATOM 576 C CA . SER A 1 78 ? 0.260 -48.862 -40.068 1.00 53.71 78 SER A CA 1
ATOM 577 C C . SER A 1 78 ? 0.480 -49.046 -38.577 1.00 49.81 78 SER A C 1
ATOM 578 O O . SER A 1 78 ? 1.170 -49.964 -38.158 1.00 49.31 78 SER A O 1
ATOM 581 N N . MET A 1 79 ? -0.059 -48.142 -37.778 1.00 48.58 79 MET A N 1
ATOM 582 C CA . MET A 1 79 ? 0.069 -48.256 -36.332 1.00 47.47 79 MET A CA 1
ATOM 583 C C . MET A 1 79 ? -0.610 -49.502 -35.786 1.00 44.69 79 MET A C 1
ATOM 584 O O . MET A 1 79 ? -0.180 -50.045 -34.793 1.00 40.12 79 MET A O 1
ATOM 589 N N . PHE A 1 80 ? -1.666 -49.959 -36.442 1.00 44.95 80 PHE A N 1
ATOM 590 C CA . PHE A 1 80 ? -2.279 -51.221 -36.061 1.00 43.84 80 PHE A CA 1
ATOM 591 C C . PHE A 1 80 ? -1.254 -52.355 -36.203 1.00 44.89 80 PHE A C 1
ATOM 592 O O . PHE A 1 80 ? -1.110 -53.158 -35.289 1.00 44.21 80 PHE A O 1
ATOM 600 N N . GLU A 1 81 ? -0.550 -52.430 -37.330 1.00 46.32 81 GLU A N 1
ATOM 601 C CA . GLU A 1 81 ? 0.479 -53.444 -37.489 1.00 48.23 81 GLU A CA 1
ATOM 602 C C . GLU A 1 81 ? 1.640 -53.257 -36.501 1.00 45.87 81 GLU A C 1
ATOM 603 O O . GLU A 1 81 ? 2.215 -54.229 -36.028 1.00 46.72 81 GLU A O 1
ATOM 609 N N . ALA A 1 82 ? 1.993 -52.022 -36.188 1.00 44.06 82 ALA A N 1
ATOM 610 C CA . ALA A 1 82 ? 3.020 -51.758 -35.179 1.00 43.36 82 ALA A CA 1
ATOM 611 C C . ALA A 1 82 ? 2.662 -52.365 -33.812 1.00 40.80 82 ALA A C 1
ATOM 612 O O . ALA A 1 82 ? 3.485 -53.028 -33.173 1.00 38.67 82 ALA A O 1
ATOM 614 N N . ALA A 1 83 ? 1.422 -52.140 -33.392 1.00 40.15 83 ALA A N 1
ATOM 615 C CA . ALA A 1 83 ? 0.911 -52.670 -32.125 1.00 39.82 83 ALA A CA 1
ATOM 616 C C . ALA A 1 83 ? 0.945 -54.184 -32.127 1.00 41.13 83 ALA A C 1
ATOM 617 O O . ALA A 1 83 ? 1.295 -54.802 -31.145 1.00 42.02 83 ALA A O 1
ATOM 619 N N . ARG A 1 84 ? 0.572 -54.770 -33.242 1.00 43.26 84 ARG A N 1
ATOM 620 C CA . ARG A 1 84 ? 0.657 -56.195 -33.410 1.00 47.14 84 ARG A CA 1
ATOM 621 C C . ARG A 1 84 ? 2.095 -56.720 -33.265 1.00 47.47 84 ARG A C 1
ATOM 622 O O . ARG A 1 84 ? 2.308 -57.803 -32.720 1.00 46.66 84 ARG A O 1
ATOM 630 N N . LEU A 1 85 ? 3.077 -55.960 -33.732 1.00 46.70 85 LEU A N 1
ATOM 631 C CA . LEU A 1 85 ? 4.472 -56.347 -33.520 1.00 46.64 85 LEU A CA 1
ATOM 632 C C . LEU A 1 85 ? 4.857 -56.344 -32.044 1.00 44.01 85 LEU A C 1
ATOM 633 O O . LEU A 1 85 ? 5.590 -57.226 -31.601 1.00 45.15 85 LEU A O 1
ATOM 638 N N . VAL A 1 86 ? 4.398 -55.351 -31.296 1.00 39.91 86 VAL A N 1
ATOM 639 C CA . VAL A 1 86 ? 4.745 -55.270 -29.895 1.00 38.45 86 VAL A CA 1
ATOM 640 C C . VAL A 1 86 ? 4.151 -56.449 -29.162 1.00 39.25 86 VAL A C 1
ATOM 641 O O . VAL A 1 86 ? 4.818 -57.111 -28.358 1.00 39.30 86 VAL A O 1
ATOM 645 N N . GLY A 1 87 ? 2.893 -56.727 -29.455 1.00 41.04 87 GLY A N 1
ATOM 646 C CA . GLY A 1 87 ? 2.191 -57.859 -28.868 1.00 41.42 87 GLY A CA 1
ATOM 647 C C . GLY A 1 87 ? 2.807 -59.197 -29.188 1.00 42.88 87 GLY A C 1
ATOM 648 O O . GLY A 1 87 ? 2.870 -60.059 -28.326 1.00 43.62 87 GLY A O 1
ATOM 649 N N . GLU A 1 88 ? 3.255 -59.384 -30.422 1.00 46.10 88 GLU A N 1
ATOM 650 C CA . GLU A 1 88 ? 3.890 -60.642 -30.794 1.00 49.97 88 GLU A CA 1
ATOM 651 C C . GLU A 1 88 ? 5.252 -60.812 -30.117 1.00 47.09 88 GLU A C 1
ATOM 652 O O . GLU A 1 88 ? 5.636 -61.911 -29.756 1.00 46.81 88 GLU A O 1
ATOM 658 N N . ALA A 1 89 ? 5.977 -59.713 -29.955 1.00 44.02 89 ALA A N 1
ATOM 659 C CA . ALA A 1 89 ? 7.266 -59.732 -29.276 1.00 42.89 89 ALA A CA 1
ATOM 660 C C . ALA A 1 89 ? 7.086 -60.106 -27.802 1.00 41.61 89 ALA A C 1
ATOM 661 O O . ALA A 1 89 ? 7.838 -60.904 -27.259 1.00 40.07 89 ALA A O 1
ATOM 663 N N . LEU A 1 90 ? 6.084 -59.509 -27.175 1.00 40.42 90 LEU A N 1
ATOM 664 C CA . LEU A 1 90 ? 5.730 -59.860 -25.827 1.00 41.35 90 LEU A CA 1
ATOM 665 C C . LEU A 1 90 ? 5.422 -61.349 -25.684 1.00 44.85 90 LEU A C 1
ATOM 666 O O . LEU A 1 90 ? 5.904 -61.981 -24.754 1.00 46.57 90 LEU A O 1
ATOM 671 N N . ARG A 1 91 ? 4.645 -61.935 -26.591 1.00 48.28 91 ARG A N 1
ATOM 672 C CA . ARG A 1 91 ? 4.364 -63.369 -26.493 1.00 52.40 91 ARG A CA 1
ATOM 673 C C . ARG A 1 91 ? 5.583 -64.239 -26.694 1.00 54.51 91 ARG A C 1
ATOM 674 O O . ARG A 1 91 ? 5.710 -65.276 -26.044 1.00 56.33 91 ARG A O 1
ATOM 682 N N . GLU A 1 92 ? 6.450 -63.843 -27.621 1.00 54.72 92 GLU A N 1
ATOM 683 C CA . GLU A 1 92 ? 7.692 -64.558 -27.865 1.00 58.25 92 GLU A CA 1
ATOM 684 C C . GLU A 1 92 ? 8.550 -64.542 -26.587 1.00 57.23 92 GLU A C 1
ATOM 685 O O . GLU A 1 92 ? 9.082 -65.566 -26.196 1.00 59.56 92 GLU A O 1
ATOM 691 N N . VAL A 1 93 ? 8.666 -63.398 -25.926 1.00 54.15 93 VAL A N 1
ATOM 692 C CA . VAL A 1 93 ? 9.452 -63.319 -24.694 1.00 53.44 93 VAL A CA 1
ATOM 693 C C . VAL A 1 93 ? 8.854 -64.160 -23.553 1.00 54.20 93 VAL A C 1
ATOM 694 O O . VAL A 1 93 ? 9.581 -64.860 -22.858 1.00 55.65 93 VAL A O 1
ATOM 698 N N . GLN A 1 94 ? 7.538 -64.127 -23.392 1.00 54.83 94 GLN A N 1
ATOM 699 C CA . GLN A 1 94 ? 6.874 -64.904 -22.341 1.00 57.97 94 GLN A CA 1
ATOM 700 C C . GLN A 1 94 ? 7.004 -66.429 -22.518 1.00 60.99 94 GLN A C 1
ATOM 701 O O . GLN A 1 94 ? 7.016 -67.158 -21.541 1.00 60.71 94 GLN A O 1
ATOM 707 N N . ALA A 1 95 ? 7.093 -66.917 -23.751 1.00 63.90 95 ALA A N 1
ATOM 708 C CA . ALA A 1 95 ? 7.330 -68.339 -23.961 1.00 70.04 95 ALA A CA 1
ATOM 709 C C . ALA A 1 95 ? 8.776 -68.785 -23.627 1.00 77.40 95 ALA A C 1
ATOM 710 O O . ALA A 1 95 ? 9.074 -69.967 -23.709 1.00 78.28 95 ALA A O 1
ATOM 712 N N . ARG A 1 96 ? 9.660 -67.848 -23.259 1.00 84.05 96 ARG A N 1
ATOM 713 C CA . ARG A 1 96 ? 11.032 -68.159 -22.794 1.00 87.10 96 ARG A CA 1
ATOM 714 C C . ARG A 1 96 ? 11.140 -67.921 -21.282 1.00 88.69 96 ARG A C 1
ATOM 715 O O . ARG A 1 96 ? 11.452 -68.836 -20.518 1.00 89.36 96 ARG A O 1
ATOM 723 N N . ASP A 1 107 ? 6.562 -62.493 -10.528 1.00 78.70 107 ASP A N 1
ATOM 724 C CA . ASP A 1 107 ? 5.617 -62.036 -11.565 1.00 85.36 107 ASP A CA 1
ATOM 725 C C . ASP A 1 107 ? 6.302 -61.343 -12.770 1.00 79.43 107 ASP A C 1
ATOM 726 O O . ASP A 1 107 ? 6.772 -60.191 -12.648 1.00 71.18 107 ASP A O 1
ATOM 731 N N . PHE A 1 108 ? 6.293 -62.026 -13.928 1.00 74.60 108 PHE A N 1
ATOM 732 C CA . PHE A 1 108 ? 7.010 -61.573 -15.131 1.00 72.93 108 PHE A CA 1
ATOM 733 C C . PHE A 1 108 ? 6.166 -60.787 -16.147 1.00 66.64 108 PHE A C 1
ATOM 734 O O . PHE A 1 108 ? 6.640 -60.484 -17.243 1.00 66.25 108 PHE A O 1
ATOM 742 N N . ASN A 1 109 ? 4.939 -60.420 -15.788 1.00 62.13 109 ASN A N 1
ATOM 743 C CA . ASN A 1 109 ? 4.062 -59.718 -16.726 1.00 58.47 109 ASN A CA 1
ATOM 744 C C . ASN A 1 109 ? 4.465 -58.299 -17.049 1.00 53.42 109 ASN A C 1
ATOM 745 O O . ASN A 1 109 ? 5.107 -57.625 -16.247 1.00 53.46 109 ASN A O 1
ATOM 750 N N . ALA A 1 110 ? 4.054 -57.856 -18.235 1.00 48.26 110 ALA A N 1
ATOM 751 C CA . ALA A 1 110 ? 4.394 -56.537 -18.730 1.00 45.82 110 ALA A CA 1
ATOM 752 C C . ALA A 1 110 ? 3.298 -55.996 -19.606 1.00 42.05 110 ALA A C 1
ATOM 753 O O . ALA A 1 110 ? 2.408 -56.708 -20.033 1.00 41.41 110 ALA A O 1
ATOM 755 N N . SER A 1 111 ? 3.389 -54.716 -19.889 1.00 40.26 111 SER A N 1
ATOM 756 C CA . SER A 1 111 ? 2.284 -53.999 -20.497 1.00 40.14 111 SER A CA 1
ATOM 757 C C . SER A 1 111 ? 2.810 -52.735 -21.196 1.00 36.25 111 SER A C 1
ATOM 758 O O . SER A 1 111 ? 3.794 -52.155 -20.747 1.00 35.12 111 SER A O 1
ATOM 761 N N . PHE A 1 112 ? 2.162 -52.298 -22.274 1.00 34.59 112 PHE A N 1
ATOM 762 C CA . PHE A 1 112 ? 2.686 -51.185 -23.051 1.00 32.23 112 PHE A CA 1
ATOM 763 C C . PHE A 1 112 ? 1.608 -50.244 -23.562 1.00 33.17 112 PHE A C 1
ATOM 764 O O . PHE A 1 112 ? 0.444 -50.627 -23.739 1.00 32.96 112 PHE A O 1
ATOM 772 N N . ILE A 1 113 ? 2.031 -49.020 -23.864 1.00 32.76 113 ILE A N 1
ATOM 773 C CA . ILE A 1 113 ? 1.228 -48.077 -24.613 1.00 32.24 113 ILE A CA 1
ATOM 774 C C . ILE A 1 113 ? 2.013 -47.667 -25.835 1.00 33.12 113 ILE A C 1
ATOM 775 O O . ILE A 1 113 ? 3.214 -47.382 -25.737 1.00 34.89 113 ILE A O 1
ATOM 780 N N . LEU A 1 114 ? 1.360 -47.666 -26.989 1.00 32.85 114 LEU A N 1
ATOM 781 C CA . LEU A 1 114 ? 2.039 -47.420 -28.242 1.00 34.26 114 LEU A CA 1
ATOM 782 C C . LEU A 1 114 ? 1.230 -46.415 -28.991 1.00 34.79 114 LEU A C 1
ATOM 783 O O . LEU A 1 114 ? 0.038 -46.611 -29.208 1.00 37.92 114 LEU A O 1
ATOM 788 N N . GLY A 1 115 ? 1.866 -45.349 -29.435 1.00 34.54 115 GLY A N 1
ATOM 789 C CA . GLY A 1 115 ? 1.166 -44.366 -30.271 1.00 34.93 115 GLY A CA 1
ATOM 790 C C . GLY A 1 115 ? 2.065 -43.581 -31.178 1.00 35.27 115 GLY A C 1
ATOM 791 O O . GLY A 1 115 ? 3.282 -43.662 -31.084 1.00 37.41 115 GLY A O 1
ATOM 792 N N . GLY A 1 116 ? 1.468 -42.825 -32.079 1.00 36.41 116 GLY A N 1
ATOM 793 C CA . GLY A 1 116 ? 2.235 -42.031 -33.019 1.00 37.74 116 GLY A CA 1
ATOM 794 C C . GLY A 1 116 ? 1.468 -41.737 -34.290 1.00 39.67 116 GLY A C 1
ATOM 795 O O . GLY A 1 116 ? 0.249 -41.849 -34.317 1.00 38.99 116 GLY A O 1
ATOM 796 N N . GLN A 1 117 ? 2.199 -41.371 -35.344 1.00 41.99 117 GLN A N 1
ATOM 797 C CA . GLN A 1 117 ? 1.596 -41.065 -36.624 1.00 45.05 117 GLN A CA 1
ATOM 798 C C . GLN A 1 117 ? 2.517 -41.499 -37.752 1.00 47.81 117 GLN A C 1
ATOM 799 O O . GLN A 1 117 ? 3.715 -41.284 -37.704 1.00 48.53 117 GLN A O 1
ATOM 805 N N . ILE A 1 118 ? 1.932 -42.111 -38.772 1.00 50.65 118 ILE A N 1
ATOM 806 C CA . ILE A 1 118 ? 2.654 -42.527 -39.971 1.00 54.02 118 ILE A CA 1
ATOM 807 C C . ILE A 1 118 ? 2.076 -41.718 -41.121 1.00 56.61 118 ILE A C 1
ATOM 808 O O . ILE A 1 118 ? 0.882 -41.545 -41.182 1.00 58.11 118 ILE A O 1
ATOM 813 N N . ALA A 1 119 ? 2.909 -41.167 -41.995 1.00 59.70 119 ALA A N 1
ATOM 814 C CA . ALA A 1 119 ? 2.430 -40.247 -43.048 1.00 62.13 119 ALA A CA 1
ATOM 815 C C . ALA A 1 119 ? 1.174 -40.769 -43.772 1.00 66.11 119 ALA A C 1
ATOM 816 O O . ALA A 1 119 ? 1.130 -41.948 -44.147 1.00 64.87 119 ALA A O 1
ATOM 818 N N . GLY A 1 120 ? 0.166 -39.895 -43.944 1.00 69.14 120 GLY A N 1
ATOM 819 C CA . GLY A 1 120 ? -1.088 -40.230 -44.658 1.00 71.25 120 GLY A CA 1
ATOM 820 C C . GLY A 1 120 ? -2.094 -41.076 -43.872 1.00 69.35 120 GLY A C 1
ATOM 821 O O . GLY A 1 120 ? -2.929 -41.773 -44.427 1.00 70.84 120 GLY A O 1
ATOM 822 N N . GLU A 1 121 ? -1.983 -41.029 -42.563 1.00 66.02 121 GLU A N 1
ATOM 823 C CA . GLU A 1 121 ? -2.793 -41.829 -41.660 1.00 64.14 121 GLU A CA 1
ATOM 824 C C . GLU A 1 121 ? -2.919 -40.841 -40.463 1.00 57.96 121 GLU A C 1
ATOM 825 O O . GLU A 1 121 ? -2.014 -40.044 -40.224 1.00 56.15 121 GLU A O 1
ATOM 831 N N . PRO A 1 122 ? -4.059 -40.811 -39.776 1.00 53.76 122 PRO A N 1
ATOM 832 C CA . PRO A 1 122 ? -4.056 -39.892 -38.640 1.00 50.77 122 PRO A CA 1
ATOM 833 C C . PRO A 1 122 ? -3.218 -40.393 -37.471 1.00 47.28 122 PRO A C 1
ATOM 834 O O . PRO A 1 122 ? -2.668 -41.493 -37.527 1.00 46.54 122 PRO A O 1
ATOM 838 N N . PRO A 1 123 ? -3.088 -39.572 -36.422 1.00 46.50 123 PRO A N 1
ATOM 839 C CA . PRO A 1 123 ? -2.436 -40.037 -35.190 1.00 44.32 123 PRO A CA 1
ATOM 840 C C . PRO A 1 123 ? -3.286 -41.086 -34.492 1.00 42.67 123 PRO A C 1
ATOM 841 O O . PRO A 1 123 ? -4.510 -40.954 -34.478 1.00 43.24 123 PRO A O 1
ATOM 845 N N . ARG A 1 124 ? -2.639 -42.107 -33.920 1.00 41.19 124 ARG A N 1
ATOM 846 C CA . ARG A 1 124 ? -3.337 -43.233 -33.295 1.00 39.77 124 ARG A CA 1
ATOM 847 C C . ARG A 1 124 ? -2.650 -43.655 -31.990 1.00 37.87 124 ARG A C 1
ATOM 848 O O . ARG A 1 124 ? -1.461 -43.378 -31.778 1.00 37.51 124 ARG A O 1
ATOM 856 N N . LEU A 1 125 ? -3.412 -44.318 -31.128 1.00 35.92 125 LEU A N 1
ATOM 857 C CA . LEU A 1 125 ? -2.963 -44.666 -29.794 1.00 34.94 125 LEU A CA 1
ATOM 858 C C . LEU A 1 125 ? -3.508 -46.039 -29.385 1.00 34.49 125 LEU A C 1
ATOM 859 O O . LEU A 1 125 ? -4.725 -46.277 -29.491 1.00 33.66 125 LEU A O 1
ATOM 864 N N . PHE A 1 126 ? -2.616 -46.915 -28.901 1.00 32.86 126 PHE A N 1
ATOM 865 C CA . PHE A 1 126 ? -2.968 -48.300 -28.544 1.00 32.24 126 PHE A CA 1
ATOM 866 C C . PHE A 1 126 ? -2.517 -48.691 -27.147 1.00 30.92 126 PHE A C 1
ATOM 867 O O . PHE A 1 126 ? -1.528 -48.153 -26.641 1.00 30.70 126 PHE A O 1
ATOM 875 N N . LEU A 1 127 ? -3.237 -49.641 -26.547 1.00 31.09 127 LEU A N 1
ATOM 876 C CA . LEU A 1 127 ? -2.844 -50.270 -25.277 1.00 31.20 127 LEU A CA 1
ATOM 877 C C . LEU A 1 127 ? -2.592 -51.739 -25.537 1.00 32.91 127 LEU A C 1
ATOM 878 O O . LEU A 1 127 ? -3.463 -52.421 -26.087 1.00 33.39 127 LEU A O 1
ATOM 883 N N . ILE A 1 128 ? -1.403 -52.226 -25.185 1.00 33.81 128 ILE A N 1
ATOM 884 C CA . ILE A 1 128 ? -1.088 -53.642 -25.361 1.00 35.86 128 ILE A CA 1
ATOM 885 C C . ILE A 1 128 ? -1.130 -54.325 -24.015 1.00 35.99 128 ILE A C 1
ATOM 886 O O . ILE A 1 128 ? -0.419 -53.943 -23.079 1.00 37.33 128 ILE A O 1
ATOM 891 N N . TYR A 1 129 ? -1.981 -55.329 -23.918 1.00 36.52 129 TYR A N 1
ATOM 892 C CA . TYR A 1 129 ? -2.191 -56.021 -22.667 1.00 39.08 129 TYR A CA 1
ATOM 893 C C . TYR A 1 129 ? -1.120 -57.074 -22.408 1.00 39.14 129 TYR A C 1
ATOM 894 O O . TYR A 1 129 ? -0.425 -57.489 -23.324 1.00 40.68 129 TYR A O 1
ATOM 903 N N . PRO A 1 130 ? -1.022 -57.549 -21.166 1.00 39.78 130 PRO A N 1
ATOM 904 C CA . PRO A 1 130 ? -0.106 -58.623 -20.805 1.00 42.10 130 PRO A CA 1
ATOM 905 C C . PRO A 1 130 ? -0.169 -59.831 -21.687 1.00 44.21 130 PRO A C 1
ATOM 906 O O . PRO A 1 130 ? 0.854 -60.430 -21.948 1.00 48.10 130 PRO A O 1
ATOM 910 N N . ALA A 1 131 ? -1.353 -60.215 -22.134 1.00 45.51 131 ALA A N 1
ATOM 911 C CA . ALA A 1 131 ? -1.473 -61.384 -23.018 1.00 47.61 131 ALA A CA 1
ATOM 912 C C . ALA A 1 131 ? -1.011 -61.128 -24.465 1.00 48.09 131 ALA A C 1
ATOM 913 O O . ALA A 1 131 ? -0.930 -62.055 -25.268 1.00 49.05 131 ALA A O 1
ATOM 915 N N . GLY A 1 132 ? -0.774 -59.864 -24.811 1.00 47.85 132 GLY A N 1
ATOM 916 C CA . GLY A 1 132 ? -0.285 -59.504 -26.136 1.00 47.08 132 GLY A CA 1
ATOM 917 C C . GLY A 1 132 ? -1.341 -59.160 -27.181 1.00 46.11 132 GLY A C 1
ATOM 918 O O . GLY A 1 132 ? -1.001 -58.870 -28.317 1.00 45.60 132 GLY A O 1
ATOM 919 N N . ASN A 1 133 ? -2.615 -59.192 -26.813 1.00 44.63 133 ASN A N 1
ATOM 920 C CA . ASN A 1 133 ? -3.633 -58.566 -27.639 1.00 44.12 133 ASN A CA 1
ATOM 921 C C . ASN A 1 133 ? -3.763 -57.099 -27.230 1.00 40.09 133 ASN A C 1
ATOM 922 O O . ASN A 1 133 ? -3.067 -56.663 -26.325 1.00 41.78 133 ASN A O 1
ATOM 927 N N . PHE A 1 134 ? -4.572 -56.317 -27.938 1.00 38.18 134 PHE A N 1
ATOM 928 C CA . PHE A 1 134 ? -4.536 -54.866 -27.773 1.00 36.77 134 PHE A CA 1
ATOM 929 C C . PHE A 1 134 ? -5.809 -54.161 -28.212 1.00 36.51 134 PHE A C 1
ATOM 930 O O . PHE A 1 134 ? -6.632 -54.730 -28.904 1.00 36.32 134 PHE A O 1
ATOM 938 N N . ILE A 1 135 ? -5.936 -52.898 -27.805 1.00 35.53 135 ILE A N 1
ATOM 939 C CA . ILE A 1 135 ? -7.034 -52.066 -28.228 1.00 35.65 135 ILE A CA 1
ATOM 940 C C . ILE A 1 135 ? -6.570 -50.665 -28.614 1.00 35.09 135 ILE A C 1
ATOM 941 O O . ILE A 1 135 ? -5.495 -50.234 -28.230 1.00 34.51 135 ILE A O 1
ATOM 946 N N . GLU A 1 136 ? -7.440 -49.964 -29.332 1.00 35.42 136 GLU A N 1
ATOM 947 C CA . GLU A 1 136 ? -7.186 -48.648 -29.859 1.00 34.86 136 GLU A CA 1
ATOM 948 C C . GLU A 1 136 ? -8.102 -47.588 -29.222 1.00 34.75 136 GLU A C 1
ATOM 949 O O . GLU A 1 136 ? -9.321 -47.781 -29.101 1.00 34.98 136 GLU A O 1
ATOM 955 N N . ALA A 1 137 ? -7.520 -46.437 -28.883 1.00 35.00 137 ALA A N 1
ATOM 956 C CA . ALA A 1 137 ? -8.278 -45.315 -28.319 1.00 34.96 137 ALA A CA 1
ATOM 957 C C . ALA A 1 137 ? -9.252 -44.719 -29.327 1.00 36.66 137 ALA A C 1
ATOM 958 O O . ALA A 1 137 ? -8.999 -44.749 -30.517 1.00 37.20 137 ALA A O 1
ATOM 960 N N . THR A 1 138 ? -10.348 -44.166 -28.818 1.00 36.27 138 THR A N 1
ATOM 961 C CA . THR A 1 138 ? -11.381 -43.537 -29.632 1.00 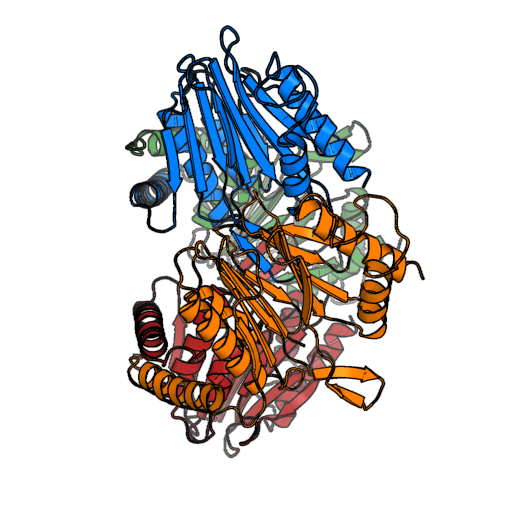38.38 138 THR A CA 1
ATOM 962 C C . THR A 1 138 ? -11.728 -42.153 -29.040 1.00 37.41 138 THR A C 1
ATOM 963 O O . THR A 1 138 ? -11.245 -41.787 -27.986 1.00 35.60 138 THR A O 1
ATOM 967 N N . PRO A 1 139 ? -12.564 -41.372 -29.735 1.00 39.80 139 PRO A N 1
ATOM 968 C CA . PRO A 1 139 ? -13.045 -40.123 -29.129 1.00 41.09 139 PRO A CA 1
ATOM 969 C C . PRO A 1 139 ? -13.697 -40.305 -27.753 1.00 42.54 139 PRO A C 1
ATOM 970 O O . PRO A 1 139 ? -13.510 -39.464 -26.858 1.00 45.10 139 PRO A O 1
ATOM 974 N N . ASP A 1 140 ? -14.407 -41.407 -27.564 1.00 45.37 140 ASP A N 1
ATOM 975 C CA . ASP A 1 140 ? -15.053 -41.676 -26.272 1.00 46.18 140 ASP A CA 1
ATOM 976 C C . ASP A 1 140 ? -14.139 -42.194 -25.181 1.00 41.52 140 ASP A C 1
ATOM 977 O O . ASP A 1 140 ? -14.417 -41.995 -24.020 1.00 42.12 140 ASP A O 1
ATOM 982 N N . THR A 1 141 ? -13.070 -42.880 -25.549 1.00 40.84 141 THR A N 1
ATOM 983 C CA . THR A 1 141 ? -12.028 -43.276 -24.588 1.00 38.43 141 THR A CA 1
ATOM 984 C C . THR A 1 141 ? -10.682 -42.809 -25.160 1.00 37.01 141 THR A C 1
ATOM 985 O O . THR A 1 141 ? -9.970 -43.566 -25.809 1.00 36.27 141 THR A O 1
ATOM 989 N N . PRO A 1 142 ? -10.358 -41.528 -24.943 1.00 36.97 142 PRO A N 1
ATOM 990 C CA . PRO A 1 142 ? -9.215 -40.858 -25.559 1.00 37.79 142 PRO A CA 1
ATOM 991 C C . PRO A 1 142 ? -7.880 -40.983 -24.822 1.00 36.61 142 PRO A C 1
ATOM 992 O O . PRO A 1 142 ? -6.880 -40.461 -25.310 1.00 39.30 142 PRO A O 1
ATOM 996 N N . PHE A 1 143 ? -7.832 -41.668 -23.692 1.00 33.06 143 PHE A N 1
ATOM 997 C CA . PHE A 1 143 ? -6.545 -41.894 -23.056 1.00 32.59 143 PHE A CA 1
ATOM 998 C C . PHE A 1 143 ? -6.400 -43.309 -22.496 1.00 31.00 143 PHE A C 1
ATOM 999 O O . PHE A 1 143 ? -7.391 -43.984 -22.238 1.00 30.45 143 PHE A O 1
ATOM 1007 N N . PHE A 1 144 ? -5.143 -43.718 -22.286 1.00 29.90 144 PHE A N 1
ATOM 1008 C CA . PHE A 1 144 ? -4.802 -44.978 -21.636 1.00 29.75 144 PHE A CA 1
ATOM 1009 C C . PHE A 1 144 ? -3.761 -44.753 -20.555 1.00 29.35 144 PHE A C 1
ATOM 1010 O O . PHE A 1 144 ? -2.985 -43.802 -20.605 1.00 30.19 144 PHE A O 1
ATOM 1018 N N . GLN A 1 145 ? -3.732 -45.665 -19.591 1.00 30.14 145 GLN A N 1
ATOM 1019 C CA . GLN A 1 145 ? -2.780 -45.603 -18.478 1.00 30.51 145 GLN A CA 1
ATOM 1020 C C . GLN A 1 145 ? -2.287 -46.994 -18.189 1.00 30.49 145 GLN A C 1
ATOM 1021 O O . GLN A 1 145 ? -3.066 -47.949 -18.271 1.00 31.19 145 GLN A O 1
ATOM 1027 N N . ILE A 1 146 ? -1.031 -47.110 -17.786 1.00 30.23 146 ILE A N 1
ATOM 1028 C CA . ILE A 1 146 ? -0.489 -48.392 -17.319 1.00 29.78 146 ILE A CA 1
ATOM 1029 C C . ILE A 1 146 ? 0.346 -48.141 -16.065 1.00 30.67 146 ILE A C 1
ATOM 1030 O O . ILE A 1 146 ? 0.781 -47.001 -15.832 1.00 29.22 146 ILE A O 1
ATOM 1035 N N . GLY A 1 147 ? 0.568 -49.194 -15.268 1.00 31.09 147 GLY A N 1
ATOM 1036 C CA . GLY A 1 147 ? 1.293 -49.077 -13.987 1.00 31.53 147 GLY A CA 1
ATOM 1037 C C . GLY A 1 147 ? 0.335 -48.938 -12.833 1.00 31.89 147 GLY A C 1
ATOM 1038 O O . GLY A 1 147 ? -0.686 -49.595 -12.822 1.00 30.24 147 GLY A O 1
ATOM 1039 N N . GLU A 1 148 ? 0.643 -48.054 -11.882 1.00 34.85 148 GLU A N 1
ATOM 1040 C CA . GLU A 1 148 ? -0.329 -47.629 -10.848 1.00 34.85 148 GLU A CA 1
ATOM 1041 C C . GLU A 1 148 ? -1.142 -46.464 -11.374 1.00 32.07 148 GLU A C 1
ATOM 1042 O O . GLU A 1 148 ? -0.663 -45.336 -11.406 1.00 32.49 148 GLU A O 1
ATOM 1048 N N . THR A 1 149 ? -2.381 -46.726 -11.754 1.00 30.12 149 THR A N 1
ATOM 1049 C CA . THR A 1 149 ? -3.165 -45.799 -12.575 1.00 30.45 149 THR A CA 1
ATOM 1050 C C . THR A 1 149 ? -4.376 -45.118 -11.878 1.00 30.38 149 THR A C 1
ATOM 1051 O O . THR A 1 149 ? -4.870 -44.111 -12.344 1.00 31.07 149 THR A O 1
ATOM 1055 N N . LYS A 1 150 ? -4.855 -45.689 -10.791 1.00 30.25 150 LYS A N 1
ATOM 1056 C CA . LYS A 1 150 ? -6.136 -45.290 -10.264 1.00 31.16 150 LYS A CA 1
ATOM 1057 C C . LYS A 1 150 ? -6.118 -43.964 -9.558 1.00 30.43 150 LYS A C 1
ATOM 1058 O O . LYS A 1 150 ? -7.084 -43.225 -9.635 1.00 31.30 150 LYS A O 1
ATOM 1064 N N . TYR A 1 151 ? -5.002 -43.628 -8.946 1.00 29.93 151 TYR A N 1
ATOM 1065 C CA . TYR A 1 151 ? -4.866 -42.335 -8.269 1.00 30.77 151 TYR A CA 1
ATOM 1066 C C . TYR A 1 151 ? -4.997 -41.169 -9.239 1.00 29.11 151 TYR A C 1
ATOM 1067 O O . TYR A 1 151 ? -5.525 -40.127 -8.884 1.00 29.33 151 TYR A O 1
ATOM 1076 N N . GLY A 1 152 ? -4.521 -41.370 -10.464 1.00 29.22 152 GLY A N 1
ATOM 1077 C CA . GLY A 1 152 ? -4.425 -40.312 -11.451 1.00 29.63 152 GLY A CA 1
ATOM 1078 C C . GLY A 1 152 ? -5.530 -40.297 -12.474 1.00 30.23 152 GLY A C 1
ATOM 1079 O O . GLY A 1 152 ? -5.615 -39.352 -13.275 1.00 31.16 152 GLY A O 1
ATOM 1080 N N . LYS A 1 153 ? -6.406 -41.303 -12.439 1.00 29.82 153 LYS A N 1
ATOM 1081 C CA . LYS A 1 153 ? -7.489 -41.380 -13.404 1.00 30.39 153 LYS A CA 1
ATOM 1082 C C . LYS A 1 153 ? -8.560 -40.270 -13.259 1.00 31.00 153 LYS A C 1
ATOM 1083 O O . LYS A 1 153 ? -9.043 -39.764 -14.265 1.00 32.96 153 LYS A O 1
ATOM 1089 N N . PRO A 1 154 ? -8.964 -39.922 -12.028 1.00 31.65 154 PRO A N 1
ATOM 1090 C CA . PRO A 1 154 ? -10.080 -38.980 -11.895 1.00 32.48 154 PRO A CA 1
ATOM 1091 C C . PRO A 1 154 ? -9.884 -37.637 -12.580 1.00 33.35 154 PRO A C 1
ATOM 1092 O O . PRO A 1 154 ? -10.777 -37.154 -13.246 1.00 32.76 154 PRO A O 1
ATOM 1096 N N . ILE A 1 155 ? -8.699 -37.060 -12.474 1.00 35.40 155 ILE A N 1
ATOM 1097 C CA . ILE A 1 155 ? -8.458 -35.776 -13.115 1.00 34.61 155 ILE A CA 1
ATOM 1098 C C . ILE A 1 155 ? -8.487 -35.891 -14.639 1.00 34.50 155 ILE A C 1
ATOM 1099 O O . ILE A 1 155 ? -8.973 -34.993 -15.318 1.00 35.04 155 ILE A O 1
ATOM 1104 N N . LEU A 1 156 ? -7.949 -36.981 -15.173 1.00 36.13 156 LEU A N 1
ATOM 1105 C CA . LEU A 1 156 ? -7.996 -37.233 -16.621 1.00 35.49 156 LEU A CA 1
ATOM 1106 C C . LEU A 1 156 ? -9.435 -37.413 -17.079 1.00 35.98 156 LEU A C 1
ATOM 1107 O O . LEU A 1 156 ? -9.815 -36.898 -18.122 1.00 39.33 156 LEU A O 1
ATOM 1112 N N . ASP A 1 157 ? -10.251 -38.136 -16.320 1.00 35.40 157 ASP A N 1
ATOM 1113 C CA . ASP A 1 157 ? -11.677 -38.248 -16.680 1.00 37.09 157 ASP A CA 1
ATOM 1114 C C . ASP A 1 157 ? -12.390 -36.881 -16.668 1.00 36.04 157 ASP A C 1
ATOM 1115 O O . ASP A 1 157 ? -13.256 -36.640 -17.473 1.00 35.28 157 ASP A O 1
ATOM 1120 N N . ARG A 1 158 ? -12.038 -36.006 -15.736 1.00 37.38 158 ARG A N 1
ATOM 1121 C CA . ARG A 1 158 ? -12.724 -34.722 -15.616 1.00 39.88 158 ARG A CA 1
ATOM 1122 C C . ARG A 1 158 ? -12.399 -33.792 -16.758 1.00 39.48 158 ARG A C 1
ATOM 1123 O O . ARG A 1 158 ? -13.263 -33.067 -17.201 1.00 40.57 158 ARG A O 1
ATOM 1131 N N . VAL A 1 159 ? -11.165 -33.821 -17.234 1.00 37.44 159 VAL A N 1
ATOM 1132 C CA . VAL A 1 159 ? -10.668 -32.795 -18.152 1.00 39.05 159 VAL A CA 1
ATOM 1133 C C . VAL A 1 159 ? -10.579 -33.220 -19.632 1.00 38.20 159 VAL A C 1
ATOM 1134 O O . VAL A 1 159 ? -10.968 -32.455 -20.515 1.00 44.27 159 VAL A O 1
ATOM 1138 N N . ILE A 1 160 ? -10.080 -34.414 -19.918 1.00 35.49 160 ILE A N 1
ATOM 1139 C CA . ILE A 1 160 ? -9.711 -34.757 -21.288 1.00 35.62 160 ILE A CA 1
ATOM 1140 C C . ILE A 1 160 ? -10.909 -35.023 -22.190 1.00 36.77 160 ILE A C 1
ATOM 1141 O O . ILE A 1 160 ? -11.738 -35.858 -21.887 1.00 36.68 160 ILE A O 1
ATOM 1146 N N . THR A 1 161 ? -10.985 -34.283 -23.295 1.00 38.80 161 THR A N 1
ATOM 1147 C CA . THR A 1 161 ? -11.894 -34.572 -24.389 1.00 40.53 161 THR A CA 1
ATOM 1148 C C . THR A 1 161 ? -11.089 -34.434 -25.669 1.00 42.91 161 THR A C 1
ATOM 1149 O O . THR A 1 161 ? -9.985 -33.883 -25.653 1.00 43.01 161 THR A O 1
ATOM 1153 N N . PRO A 1 162 ? -11.634 -34.931 -26.789 1.00 44.95 162 PRO A N 1
ATOM 1154 C CA . PRO A 1 162 ? -10.965 -34.762 -28.079 1.00 45.84 162 PRO A CA 1
ATOM 1155 C C . PRO A 1 162 ? -10.655 -33.300 -28.393 1.00 48.69 162 PRO A C 1
ATOM 1156 O O . PRO A 1 162 ? -9.725 -33.007 -29.133 1.00 48.35 162 PRO A O 1
ATOM 1160 N N . ASP A 1 163 ? -11.448 -32.386 -27.848 1.00 51.00 163 ASP A N 1
ATOM 1161 C CA . ASP A 1 163 ? -11.268 -30.969 -28.131 1.00 54.10 163 ASP A CA 1
ATOM 1162 C C . ASP A 1 163 ? -10.205 -30.287 -27.251 1.00 47.88 163 ASP A C 1
ATOM 1163 O O . ASP A 1 163 ? -9.847 -29.161 -27.482 1.00 46.58 163 ASP A O 1
ATOM 1168 N N . THR A 1 164 ? -9.702 -30.975 -26.240 1.00 44.39 164 THR A N 1
ATOM 1169 C CA . THR A 1 164 ? -8.725 -30.394 -25.330 1.00 42.44 164 THR A CA 1
ATOM 1170 C C . THR A 1 164 ? -7.444 -30.015 -26.070 1.00 42.77 164 THR A C 1
ATOM 1171 O O . THR A 1 164 ? -7.011 -30.734 -26.971 1.00 43.21 164 THR A O 1
ATOM 1175 N N . SER A 1 165 ? -6.836 -28.899 -25.688 1.00 42.53 165 SER A N 1
ATOM 1176 C CA . SER A 1 165 ? -5.604 -28.421 -26.365 1.00 44.93 165 SER A CA 1
ATOM 1177 C C . SER A 1 165 ? -4.395 -29.219 -25.890 1.00 42.76 165 SER A C 1
ATOM 1178 O O . SER A 1 165 ? -4.438 -29.821 -24.821 1.00 41.50 165 SER A O 1
ATOM 1181 N N . LEU A 1 166 ? -3.329 -29.233 -26.681 1.00 42.62 166 LEU A N 1
ATOM 1182 C CA . LEU A 1 166 ? -2.110 -29.942 -26.281 1.00 41.74 166 LEU A CA 1
ATOM 1183 C C . LEU A 1 166 ? -1.564 -29.408 -24.976 1.00 42.83 166 LEU A C 1
ATOM 1184 O O . LEU A 1 166 ? -1.154 -30.187 -24.121 1.00 40.81 166 LEU A O 1
ATOM 1189 N N . GLU A 1 167 ? -1.598 -28.087 -24.808 1.00 46.21 167 GLU A N 1
ATOM 1190 C CA . GLU A 1 167 ? -1.122 -27.462 -23.577 1.00 49.10 167 GLU A CA 1
ATOM 1191 C C . GLU A 1 167 ? -1.898 -27.990 -22.354 1.00 44.20 167 GLU A C 1
ATOM 1192 O O . GLU A 1 167 ? -1.295 -28.431 -21.376 1.00 40.00 167 GLU A O 1
ATOM 1198 N N . ASP A 1 168 ? -3.223 -27.977 -22.423 1.00 42.31 168 ASP A N 1
ATOM 1199 C CA . ASP A 1 168 ? -4.022 -28.443 -21.289 1.00 41.68 168 ASP A CA 1
ATOM 1200 C C . ASP A 1 168 ? -3.854 -29.928 -21.015 1.00 38.02 168 ASP A C 1
ATOM 1201 O O . ASP A 1 168 ? -3.877 -30.348 -19.861 1.00 36.44 168 ASP A O 1
ATOM 1206 N N . ALA A 1 169 ? -3.725 -30.734 -22.063 1.00 37.60 169 ALA A N 1
ATOM 1207 C CA . ALA A 1 169 ? -3.551 -32.183 -21.878 1.00 36.32 169 ALA A CA 1
ATOM 1208 C C . ALA A 1 169 ? -2.238 -32.479 -21.187 1.00 34.18 169 ALA A C 1
ATOM 1209 O O . ALA A 1 169 ? -2.190 -33.365 -20.323 1.00 33.16 169 ALA A O 1
ATOM 1211 N N . ALA A 1 170 ? -1.193 -31.727 -21.526 1.00 33.57 170 ALA A N 1
ATOM 1212 C CA . ALA A 1 170 ? 0.075 -31.862 -20.810 1.00 34.11 170 ALA A CA 1
ATOM 1213 C C . ALA A 1 170 ? -0.033 -31.440 -19.340 1.00 35.05 170 ALA A C 1
ATOM 1214 O O . ALA A 1 170 ? 0.468 -32.159 -18.443 1.00 34.12 170 ALA A O 1
ATOM 1216 N N . LYS A 1 171 ? -0.689 -30.308 -19.069 1.00 36.30 171 LYS A N 1
ATOM 1217 C CA . LYS A 1 171 ? -0.964 -29.923 -17.662 1.00 37.22 171 LYS A CA 1
ATOM 1218 C C . LYS A 1 171 ? -1.685 -31.024 -16.913 1.00 35.77 171 LYS A C 1
ATOM 1219 O O . LYS A 1 171 ? -1.347 -31.364 -15.785 1.00 36.53 171 LYS A O 1
ATOM 1225 N N . CYS A 1 172 ? -2.721 -31.558 -17.543 1.00 35.45 172 CYS A N 1
ATOM 1226 C CA . CYS A 1 172 ? -3.538 -32.568 -16.922 1.00 34.41 172 CYS A CA 1
ATOM 1227 C C . CYS A 1 172 ? -2.731 -33.821 -16.629 1.00 32.40 172 CYS A C 1
ATOM 1228 O O . CYS A 1 172 ? -2.806 -34.376 -15.546 1.00 33.04 172 CYS A O 1
ATOM 1231 N N . ALA A 1 173 ? -1.896 -34.247 -17.565 1.00 33.09 173 ALA A N 1
ATOM 1232 C CA . ALA A 1 173 ? -0.973 -35.359 -17.276 1.00 33.21 173 ALA A CA 1
ATOM 1233 C C . ALA A 1 173 ? -0.074 -35.071 -16.069 1.00 31.53 173 ALA A C 1
ATOM 1234 O O . ALA A 1 173 ? 0.084 -35.914 -15.202 1.00 30.18 173 ALA A O 1
ATOM 1236 N N . LEU A 1 174 ? 0.493 -33.876 -16.000 1.00 31.64 174 LEU A N 1
ATOM 1237 C CA . LEU A 1 174 ? 1.413 -33.561 -14.912 1.00 33.60 174 LEU A CA 1
ATOM 1238 C C . LEU A 1 174 ? 0.734 -33.546 -13.531 1.00 34.26 174 LEU A C 1
ATOM 1239 O O . LEU A 1 174 ? 1.272 -34.055 -12.539 1.00 33.50 174 LEU A O 1
ATOM 1244 N N . VAL A 1 175 ? -0.463 -32.993 -13.491 1.00 33.67 175 VAL A N 1
ATOM 1245 C CA . VAL A 1 175 ? -1.252 -32.959 -12.278 1.00 35.39 175 VAL A CA 1
ATOM 1246 C C . VAL A 1 175 ? -1.636 -34.386 -11.857 1.00 33.12 175 VAL A C 1
ATOM 1247 O O . VAL A 1 175 ? -1.583 -34.743 -10.669 1.00 33.27 175 VAL A O 1
ATOM 1251 N N . SER A 1 176 ? -1.999 -35.204 -12.839 1.00 32.27 176 SER A N 1
ATOM 1252 C CA . SER A 1 176 ? -2.206 -36.641 -12.626 1.00 32.31 176 SER A CA 1
ATOM 1253 C C . SER A 1 176 ? -0.996 -37.322 -11.954 1.00 32.18 176 SER A C 1
ATOM 1254 O O . SER A 1 176 ? -1.165 -38.161 -11.064 1.00 32.43 176 SER A O 1
ATOM 1257 N N . PHE A 1 177 ? 0.214 -36.965 -12.379 1.00 32.20 177 PHE A N 1
ATOM 1258 C CA . PHE A 1 177 ? 1.403 -37.509 -11.753 1.00 33.11 177 PHE A CA 1
ATOM 1259 C C . PHE A 1 177 ? 1.608 -36.984 -10.360 1.00 34.44 177 PHE A C 1
ATOM 1260 O O . PHE A 1 177 ? 2.026 -37.724 -9.469 1.00 35.86 177 PHE A O 1
ATOM 1268 N N . ASP A 1 178 ? 1.336 -35.706 -10.163 1.00 36.63 178 ASP A N 1
ATOM 1269 C CA . ASP A 1 178 ? 1.480 -35.090 -8.844 1.00 37.14 178 ASP A CA 1
ATOM 1270 C C . ASP A 1 178 ? 0.665 -35.849 -7.808 1.00 35.99 178 ASP A C 1
ATOM 1271 O O . ASP A 1 178 ? 1.180 -36.224 -6.762 1.00 34.97 178 ASP A O 1
ATOM 1276 N N . SER A 1 179 ? -0.609 -36.074 -8.111 1.00 36.58 179 SER A N 1
ATOM 1277 C CA . SER A 1 179 ? -1.520 -36.770 -7.192 1.00 36.92 179 SER A CA 1
ATOM 1278 C C . SER A 1 179 ? -1.074 -38.202 -6.931 1.00 34.87 179 SER A C 1
ATOM 1279 O O . SER A 1 179 ? -1.145 -38.699 -5.796 1.00 35.81 179 SER A O 1
ATOM 1282 N N . THR A 1 180 ? -0.610 -38.862 -7.978 1.00 32.63 180 THR A N 1
ATOM 1283 C CA . THR A 1 180 ? -0.112 -40.230 -7.863 1.00 31.84 180 THR A CA 1
ATOM 1284 C C . THR A 1 180 ? 1.139 -40.296 -6.988 1.00 32.89 180 THR A C 1
ATOM 1285 O O . THR A 1 180 ? 1.204 -41.113 -6.076 1.00 32.96 180 THR A O 1
ATOM 1289 N N . MET A 1 181 ? 2.093 -39.390 -7.208 1.00 35.90 181 MET A N 1
ATOM 1290 C CA . MET A 1 181 ? 3.314 -39.375 -6.409 1.00 38.56 181 MET A CA 1
ATOM 1291 C C . MET A 1 181 ? 3.091 -39.056 -4.946 1.00 39.68 181 MET A C 1
ATOM 1292 O O . MET A 1 181 ? 3.733 -39.656 -4.065 1.00 43.18 181 MET A O 1
ATOM 1297 N N . ARG A 1 182 ? 2.143 -38.180 -4.664 1.00 38.86 182 ARG A N 1
ATOM 1298 C CA . ARG A 1 182 ? 1.779 -37.896 -3.282 1.00 41.01 182 ARG A CA 1
ATOM 1299 C C . ARG A 1 182 ? 1.184 -39.084 -2.551 1.00 40.61 182 ARG A C 1
ATOM 1300 O O . ARG A 1 182 ? 1.311 -39.184 -1.350 1.00 41.39 182 ARG A O 1
ATOM 1308 N N . SER A 1 183 ? 0.493 -39.961 -3.267 1.00 40.97 183 SER A N 1
ATOM 1309 C CA . SER A 1 183 ? -0.319 -40.972 -2.630 1.00 41.82 183 SER A CA 1
ATOM 1310 C C . SER A 1 183 ? 0.244 -42.377 -2.749 1.00 39.56 183 SER A C 1
ATOM 1311 O O . SER A 1 183 ? -0.236 -43.252 -2.060 1.00 39.05 183 SER A O 1
ATOM 1314 N N . ASN A 1 184 ? 1.266 -42.582 -3.570 1.00 36.98 184 ASN A N 1
ATOM 1315 C CA . ASN A 1 184 ? 1.823 -43.906 -3.770 1.00 38.72 184 ASN A CA 1
ATOM 1316 C C . ASN A 1 184 ? 3.315 -43.859 -4.038 1.00 39.40 184 ASN A C 1
ATOM 1317 O O . ASN A 1 184 ? 3.766 -43.223 -4.993 1.00 36.90 184 ASN A O 1
ATOM 1322 N N . LEU A 1 185 ? 4.081 -44.540 -3.206 1.00 41.60 185 LEU A N 1
ATOM 1323 C CA . LEU A 1 185 ? 5.535 -44.416 -3.278 1.00 45.27 185 LEU A CA 1
ATOM 1324 C C . LEU A 1 185 ? 6.215 -45.248 -4.366 1.00 44.27 185 LEU A C 1
ATOM 1325 O O . LEU A 1 185 ? 7.448 -45.250 -4.448 1.00 47.35 185 LEU A O 1
ATOM 1330 N N . SER A 1 186 ? 5.452 -45.955 -5.188 1.00 40.28 186 SER A N 1
ATOM 1331 C CA . SER A 1 186 ? 6.057 -46.774 -6.233 1.00 41.18 186 SER A CA 1
ATOM 1332 C C . SER A 1 186 ? 6.208 -45.952 -7.526 1.00 40.25 186 SER A C 1
ATOM 1333 O O . SER A 1 186 ? 6.829 -46.412 -8.477 1.00 38.26 186 SER A O 1
ATOM 1336 N N . VAL A 1 187 ? 5.657 -44.740 -7.551 1.00 38.03 187 VAL A N 1
ATOM 1337 C CA . VAL A 1 187 ? 5.932 -43.830 -8.659 1.00 38.27 187 VAL A CA 1
ATOM 1338 C C . VAL A 1 187 ? 6.736 -42.595 -8.226 1.00 38.48 187 VAL A C 1
ATOM 1339 O O . VAL A 1 187 ? 6.572 -42.096 -7.115 1.00 43.58 187 VAL A O 1
ATOM 1343 N N . GLY A 1 188 ? 7.636 -42.146 -9.105 1.00 36.64 188 GLY A N 1
ATOM 1344 C CA . GLY A 1 188 ? 8.637 -41.145 -8.755 1.00 36.64 188 GLY A CA 1
ATOM 1345 C C . GLY A 1 188 ? 9.383 -40.497 -9.911 1.00 36.02 188 GLY A C 1
ATOM 1346 O O . GLY A 1 188 ? 9.526 -41.070 -10.986 1.00 33.42 188 GLY A O 1
ATOM 1347 N N . LEU A 1 189 ? 9.874 -39.287 -9.656 1.00 38.09 189 LEU A N 1
ATOM 1348 C CA . LEU A 1 189 ? 10.675 -38.516 -10.606 1.00 39.15 189 LEU A CA 1
ATOM 1349 C C . LEU A 1 189 ? 12.011 -39.176 -10.803 1.00 40.27 189 LEU A C 1
ATOM 1350 O O . LEU A 1 189 ? 12.487 -39.859 -9.915 1.00 41.47 189 LEU A O 1
ATOM 1355 N N . PRO A 1 190 ? 12.658 -38.945 -11.957 1.00 41.01 190 PRO A N 1
ATOM 1356 C CA . PRO A 1 190 ? 12.267 -38.049 -13.058 1.00 39.65 190 PRO A CA 1
ATOM 1357 C C . PRO A 1 190 ? 11.186 -38.567 -13.977 1.00 39.01 190 PRO A C 1
ATOM 1358 O O . PRO A 1 190 ? 11.114 -39.787 -14.166 1.00 38.44 190 PRO A O 1
ATOM 1362 N N . LEU A 1 191 ? 10.380 -37.646 -14.544 1.00 39.07 191 LEU A N 1
ATOM 1363 C CA . LEU A 1 191 ? 9.418 -37.966 -15.606 1.00 39.30 191 LEU A CA 1
ATOM 1364 C C . LEU A 1 191 ? 9.956 -37.620 -16.946 1.00 39.58 191 LEU A C 1
ATOM 1365 O O . LEU A 1 191 ? 10.778 -36.737 -17.074 1.00 39.96 191 LEU A O 1
ATOM 1370 N N . ASP A 1 192 ? 9.431 -38.312 -17.952 1.00 40.36 192 ASP A N 1
ATOM 1371 C CA . ASP A 1 192 ? 9.613 -37.961 -19.349 1.00 42.44 192 ASP A CA 1
ATOM 1372 C C . ASP A 1 192 ? 8.262 -37.474 -19.882 1.00 39.08 192 ASP A C 1
ATOM 1373 O O . ASP A 1 192 ? 7.206 -38.016 -19.527 1.00 37.69 192 ASP A O 1
ATOM 1378 N N . LEU A 1 193 ? 8.312 -36.411 -20.676 1.00 37.84 193 LEU A N 1
ATOM 1379 C CA . LEU A 1 193 ? 7.137 -35.813 -21.265 1.00 36.83 193 LEU A CA 1
ATOM 1380 C C . LEU A 1 193 ? 7.370 -35.553 -22.755 1.00 38.39 193 LEU A C 1
ATOM 1381 O O . LEU A 1 193 ? 8.393 -34.957 -23.130 1.00 38.62 193 LEU A O 1
ATOM 1386 N N . LEU A 1 194 ? 6.426 -35.987 -23.599 1.00 37.90 194 LEU A N 1
ATOM 1387 C CA . LEU A 1 194 ? 6.519 -35.759 -25.043 1.00 38.69 194 LEU A CA 1
ATOM 1388 C C . LEU A 1 194 ? 5.188 -35.285 -25.584 1.00 37.52 194 LEU A C 1
ATOM 1389 O O . LEU A 1 194 ? 4.156 -35.886 -25.315 1.00 36.92 194 LEU A O 1
ATOM 1394 N N . VAL A 1 195 ? 5.228 -34.194 -26.332 1.00 39.14 195 VAL A N 1
ATOM 1395 C CA . VAL A 1 195 ? 4.034 -33.585 -26.913 1.00 39.71 195 VAL A CA 1
ATOM 1396 C C . VAL A 1 195 ? 4.195 -33.530 -28.418 1.00 40.00 195 VAL A C 1
ATOM 1397 O O . VAL A 1 195 ? 5.145 -32.940 -28.913 1.00 40.52 195 VAL A O 1
ATOM 1401 N N . TYR A 1 196 ? 3.263 -34.161 -29.140 1.00 41.39 196 TYR A N 1
ATOM 1402 C CA . TYR A 1 196 ? 3.372 -34.366 -30.601 1.00 42.41 196 TYR A CA 1
ATOM 1403 C C . TYR A 1 196 ? 2.249 -33.629 -31.311 1.00 44.07 196 TYR A C 1
ATOM 1404 O O . TYR A 1 196 ? 1.081 -33.873 -31.010 1.00 43.19 196 TYR A O 1
ATOM 1413 N N . GLU A 1 197 ? 2.589 -32.748 -32.249 1.00 47.13 197 GLU A N 1
ATOM 1414 C CA . GLU A 1 197 ? 1.584 -32.040 -33.046 1.00 51.98 197 GLU A CA 1
ATOM 1415 C C . GLU A 1 197 ? 1.138 -32.817 -34.293 1.00 50.26 197 GLU A C 1
ATOM 1416 O O . GLU A 1 197 ? 1.961 -33.231 -35.110 1.00 50.85 197 GLU A O 1
ATOM 1422 N N . ARG A 1 198 ? -0.170 -32.964 -34.446 1.00 47.79 198 ARG A N 1
ATOM 1423 C CA . ARG A 1 198 ? -0.757 -33.616 -35.606 1.00 50.91 198 ARG A CA 1
ATOM 1424 C C . ARG A 1 198 ? -0.129 -33.155 -36.929 1.00 51.63 198 ARG A C 1
ATOM 1425 O O . ARG A 1 198 ? -0.015 -31.966 -37.177 1.00 50.74 198 ARG A O 1
ATOM 1433 N N . ASP A 1 199 ? 0.253 -34.121 -37.759 1.00 51.82 199 ASP A N 1
ATOM 1434 C CA . ASP A 1 199 ? 0.857 -33.886 -39.081 1.00 55.68 199 ASP A CA 1
ATOM 1435 C C . ASP A 1 199 ? 2.245 -33.248 -39.100 1.00 55.17 199 ASP A C 1
ATOM 1436 O O . ASP A 1 199 ? 2.724 -32.919 -40.167 1.00 55.97 199 ASP A O 1
ATOM 1441 N N . SER A 1 200 ? 2.907 -33.082 -37.958 1.00 53.77 200 SER A N 1
ATOM 1442 C CA . SER A 1 200 ? 4.290 -32.583 -37.971 1.00 54.51 200 SER A CA 1
ATOM 1443 C C . SER A 1 200 ? 5.260 -33.660 -38.466 1.00 53.53 200 SER A C 1
ATOM 1444 O O . SER A 1 200 ? 6.197 -33.350 -39.162 1.00 53.47 200 SER A O 1
ATOM 1447 N N . LEU A 1 201 ? 5.019 -34.914 -38.082 1.00 52.24 201 LEU A N 1
ATOM 1448 C CA . LEU A 1 201 ? 5.878 -36.049 -38.424 1.00 53.17 201 LEU A CA 1
ATOM 1449 C C . LEU A 1 201 ? 7.303 -35.847 -37.907 1.00 54.17 201 LEU A C 1
ATOM 1450 O O . LEU A 1 201 ? 8.288 -36.232 -38.533 1.00 55.94 201 LEU A O 1
ATOM 1455 N N . ARG A 1 202 ? 7.372 -35.257 -36.724 1.00 54.89 202 ARG A N 1
ATOM 1456 C CA . ARG A 1 202 ? 8.603 -34.802 -36.108 1.00 59.06 202 ARG A CA 1
ATOM 1457 C C . ARG A 1 202 ? 8.361 -34.765 -34.584 1.00 54.30 202 ARG A C 1
ATOM 1458 O O . ARG A 1 202 ? 7.271 -34.450 -34.146 1.00 51.56 202 ARG A O 1
ATOM 1466 N N . VAL A 1 203 ? 9.356 -35.099 -33.774 1.00 54.97 203 VAL A N 1
ATOM 1467 C CA . VAL A 1 203 ? 9.222 -34.922 -32.327 1.00 54.74 203 VAL A CA 1
ATOM 1468 C C . VAL A 1 203 ? 9.389 -33.437 -32.003 1.00 58.18 203 VAL A C 1
ATOM 1469 O O . VAL A 1 203 ? 10.497 -32.901 -32.084 1.00 56.34 203 VAL A O 1
ATOM 1473 N N . GLY A 1 204 ? 8.287 -32.768 -31.659 1.00 61.31 204 GLY A N 1
ATOM 1474 C CA . GLY A 1 204 ? 8.311 -31.305 -31.478 1.00 62.80 204 GLY A CA 1
ATOM 1475 C C . GLY A 1 204 ? 8.856 -30.924 -30.117 1.00 62.04 204 GLY A C 1
ATOM 1476 O O . GLY A 1 204 ? 9.868 -30.252 -30.018 1.00 65.53 204 GLY A O 1
ATOM 1477 N N . HIS A 1 205 ? 8.191 -31.393 -29.070 1.00 58.93 205 HIS A N 1
ATOM 1478 C CA . HIS A 1 205 ? 8.615 -31.113 -27.710 1.00 57.14 205 HIS A CA 1
ATOM 1479 C C . HIS A 1 205 ? 8.795 -32.400 -26.916 1.00 52.34 205 HIS A C 1
ATOM 1480 O O . HIS A 1 205 ? 7.910 -33.263 -26.865 1.00 48.76 205 HIS A O 1
ATOM 1487 N N . ARG A 1 206 ? 9.964 -32.531 -26.306 1.00 49.66 206 ARG A N 1
ATOM 1488 C CA . ARG A 1 206 ? 10.276 -33.683 -25.486 1.00 47.66 206 ARG A CA 1
ATOM 1489 C C . ARG A 1 206 ? 11.286 -33.262 -24.437 1.00 48.01 206 ARG A C 1
ATOM 1490 O O . ARG A 1 206 ? 12.327 -32.696 -24.768 1.00 47.21 206 ARG A O 1
ATOM 1498 N N . ARG A 1 207 ? 10.972 -33.516 -23.173 1.00 46.76 207 ARG A N 1
ATOM 1499 C CA . ARG A 1 207 ? 11.948 -33.290 -22.121 1.00 48.37 207 ARG A CA 1
ATOM 1500 C C . ARG A 1 207 ? 11.793 -34.168 -20.893 1.00 45.38 207 ARG A C 1
ATOM 1501 O O . ARG A 1 207 ? 10.814 -34.888 -20.733 1.00 41.55 207 ARG A O 1
ATOM 1509 N N . ARG A 1 208 ? 12.825 -34.088 -20.062 1.00 45.86 208 ARG A N 1
ATOM 1510 C CA . ARG A 1 208 ? 12.924 -34.759 -18.796 1.00 47.06 208 ARG A CA 1
ATOM 1511 C C . ARG A 1 208 ? 12.668 -33.729 -17.667 1.00 43.42 208 ARG A C 1
ATOM 1512 O O . ARG A 1 208 ? 13.213 -32.635 -17.663 1.00 43.41 208 ARG A O 1
ATOM 1520 N N . ILE A 1 209 ? 11.792 -34.090 -16.740 1.00 40.18 209 ILE A N 1
ATOM 1521 C CA . ILE A 1 209 ? 11.410 -33.240 -15.625 1.00 39.64 209 ILE A CA 1
ATOM 1522 C C . ILE A 1 209 ? 11.931 -33.853 -14.331 1.00 40.03 209 ILE A C 1
ATOM 1523 O O . ILE A 1 209 ? 11.454 -34.906 -13.914 1.00 38.30 209 ILE A O 1
ATOM 1528 N N . ASP A 1 210 ? 12.889 -33.204 -13.692 1.00 42.61 210 ASP A N 1
ATOM 1529 C CA . ASP A 1 210 ? 13.466 -33.718 -12.443 1.00 46.53 210 ASP A CA 1
ATOM 1530 C C . ASP A 1 210 ? 12.985 -32.961 -11.200 1.00 48.76 210 ASP A C 1
ATOM 1531 O O . ASP A 1 210 ? 12.211 -32.013 -11.292 1.00 49.24 210 ASP A O 1
ATOM 1536 N N . GLU A 1 211 ? 13.441 -33.385 -10.029 1.00 53.23 211 GLU A N 1
ATOM 1537 C CA . GLU A 1 211 ? 12.996 -32.777 -8.757 1.00 55.65 211 GLU A CA 1
ATOM 1538 C C . GLU A 1 211 ? 13.246 -31.264 -8.641 1.00 53.73 211 GLU A C 1
ATOM 1539 O O . GLU A 1 211 ? 12.603 -30.601 -7.863 1.00 53.27 211 GLU A O 1
ATOM 1545 N N . ASP A 1 212 ? 14.181 -30.728 -9.413 1.00 54.32 212 ASP A N 1
ATOM 1546 C CA . ASP A 1 212 ? 14.491 -29.298 -9.389 1.00 55.33 212 ASP A CA 1
ATOM 1547 C C . ASP A 1 212 ? 13.756 -28.473 -10.443 1.00 52.92 212 ASP A C 1
ATOM 1548 O O . ASP A 1 212 ? 13.915 -27.261 -10.477 1.00 53.92 212 ASP A O 1
ATOM 1553 N N . ASP A 1 213 ? 12.934 -29.100 -11.286 1.00 48.99 213 ASP A N 1
ATOM 1554 C CA . ASP A 1 213 ? 12.329 -28.381 -12.397 1.00 47.45 213 ASP A CA 1
ATOM 1555 C C . ASP A 1 213 ? 11.450 -27.224 -11.923 1.00 47.90 213 ASP A C 1
ATOM 1556 O O . ASP A 1 213 ? 10.457 -27.455 -11.245 1.00 47.36 213 ASP A O 1
ATOM 1561 N N . PRO A 1 214 ? 11.797 -25.979 -12.297 1.00 49.25 214 PRO A N 1
ATOM 1562 C CA . PRO A 1 214 ? 11.009 -24.828 -11.835 1.00 48.80 214 PRO A CA 1
ATOM 1563 C C . PRO A 1 214 ? 9.549 -24.891 -12.242 1.00 46.02 214 PRO A C 1
ATOM 1564 O O . PRO A 1 214 ? 8.693 -24.623 -11.427 1.00 45.32 214 PRO A O 1
ATOM 1568 N N . TYR A 1 215 ? 9.257 -25.259 -13.480 1.00 45.21 215 TYR A N 1
ATOM 1569 C CA . TYR A 1 215 ? 7.875 -25.272 -13.920 1.00 43.90 215 TYR A CA 1
ATOM 1570 C C . TYR A 1 215 ? 7.045 -26.276 -13.106 1.00 44.31 215 TYR A C 1
ATOM 1571 O O . TYR A 1 215 ? 5.949 -25.926 -12.613 1.00 43.00 215 TYR A O 1
ATOM 1580 N N . PHE A 1 216 ? 7.549 -27.506 -12.957 1.00 43.59 216 PHE A N 1
ATOM 1581 C CA . PHE A 1 216 ? 6.767 -28.534 -12.274 1.00 42.21 216 PHE A CA 1
ATOM 1582 C C . PHE A 1 216 ? 6.569 -28.155 -10.803 1.00 42.33 216 PHE A C 1
ATOM 1583 O O . PHE A 1 216 ? 5.502 -28.394 -10.262 1.00 39.99 216 PHE A O 1
ATOM 1591 N N . ARG A 1 217 ? 7.561 -27.517 -10.189 1.00 45.70 217 ARG A N 1
ATOM 1592 C CA . ARG A 1 217 ? 7.391 -26.963 -8.842 1.00 50.01 217 ARG A CA 1
ATOM 1593 C C . ARG A 1 217 ? 6.313 -25.900 -8.758 1.00 51.25 217 ARG A C 1
ATOM 1594 O O . ARG A 1 217 ? 5.514 -25.926 -7.843 1.00 51.00 217 ARG A O 1
ATOM 1602 N N . MET A 1 218 ? 6.298 -24.972 -9.712 1.00 51.99 218 MET A N 1
ATOM 1603 C CA . MET A 1 218 ? 5.278 -23.946 -9.756 1.00 54.02 218 MET A CA 1
ATOM 1604 C C . MET A 1 218 ? 3.905 -24.565 -9.919 1.00 49.71 218 MET A C 1
ATOM 1605 O O . MET A 1 218 ? 2.956 -24.149 -9.282 1.00 47.81 218 MET A O 1
ATOM 1610 N N . LEU A 1 219 ? 3.799 -25.546 -10.796 1.00 46.91 219 LEU A N 1
ATOM 1611 C CA . LEU A 1 219 ? 2.521 -26.151 -11.091 1.00 46.35 219 LEU A CA 1
ATOM 1612 C C . LEU A 1 219 ? 1.967 -26.816 -9.840 1.00 47.04 219 LEU A C 1
ATOM 1613 O O . LEU A 1 219 ? 0.805 -26.611 -9.476 1.00 52.43 219 LEU A O 1
ATOM 1618 N N . ARG A 1 220 ? 2.786 -27.610 -9.165 1.00 45.19 220 ARG A N 1
ATOM 1619 C CA . ARG A 1 220 ? 2.320 -28.334 -7.995 1.00 44.14 220 ARG A CA 1
ATOM 1620 C C . ARG A 1 220 ? 1.840 -27.374 -6.908 1.00 44.64 220 ARG A C 1
ATOM 1621 O O . ARG A 1 220 ? 0.829 -27.595 -6.263 1.00 44.02 220 ARG A O 1
ATOM 1629 N N . LYS A 1 221 ? 2.582 -26.303 -6.719 1.00 45.77 221 LYS A N 1
ATOM 1630 C CA . LYS A 1 221 ? 2.306 -25.369 -5.671 1.00 47.52 221 LYS A CA 1
ATOM 1631 C C . LYS A 1 221 ? 1.026 -24.597 -5.961 1.00 47.72 221 LYS A C 1
ATOM 1632 O O . LYS A 1 221 ? 0.250 -24.353 -5.062 1.00 48.32 221 LYS A O 1
ATOM 1638 N N . GLN A 1 222 ? 0.801 -24.206 -7.208 1.00 47.13 222 GLN A N 1
ATOM 1639 C CA . GLN A 1 222 ? -0.408 -23.471 -7.544 1.00 46.27 222 GLN A CA 1
ATOM 1640 C C . GLN A 1 222 ? -1.627 -24.383 -7.580 1.00 45.99 222 GLN A C 1
ATOM 1641 O O . GLN A 1 222 ? -2.727 -23.933 -7.260 1.00 48.11 222 GLN A O 1
ATOM 1647 N N . TRP A 1 223 ? -1.451 -25.641 -7.978 1.00 41.29 223 TRP A N 1
ATOM 1648 C CA . TRP A 1 223 ? -2.562 -26.603 -7.971 1.00 40.45 223 TRP A CA 1
ATOM 1649 C C . TRP A 1 223 ? -3.000 -26.856 -6.546 1.00 41.21 223 TRP A C 1
ATOM 1650 O O . TRP A 1 223 ? -4.175 -26.784 -6.217 1.00 43.35 223 TRP A O 1
ATOM 1661 N N . SER A 1 224 ? -2.028 -27.105 -5.695 1.00 41.20 224 SER A N 1
ATOM 1662 C CA . SER A 1 224 ? -2.280 -27.241 -4.275 1.00 40.53 224 SER A CA 1
ATOM 1663 C C . SER A 1 224 ? -3.026 -26.028 -3.664 1.00 41.40 224 SER A C 1
ATOM 1664 O O . SER A 1 224 ? -4.023 -26.205 -3.002 1.00 40.47 224 SER A O 1
ATOM 1667 N N . GLU A 1 225 ? -2.550 -24.810 -3.888 1.00 44.68 225 GLU A N 1
ATOM 1668 C CA . GLU A 1 225 ? -3.225 -23.601 -3.362 1.00 46.32 225 GLU A CA 1
ATOM 1669 C C . GLU A 1 225 ? -4.646 -23.459 -3.934 1.00 46.84 225 GLU A C 1
ATOM 1670 O O . GLU A 1 225 ? -5.576 -23.147 -3.203 1.00 49.19 225 GLU A O 1
ATOM 1672 N N . GLY A 1 226 ? -4.820 -23.728 -5.224 1.00 46.61 226 GLY A N 1
ATOM 1673 C CA . GLY A 1 226 ? -6.117 -23.568 -5.873 1.00 44.87 226 GLY A CA 1
ATOM 1674 C C . GLY A 1 226 ? -7.110 -24.647 -5.457 1.00 45.11 226 GLY A C 1
ATOM 1675 O O . GLY A 1 226 ? -8.310 -24.397 -5.398 1.00 46.23 226 GLY A O 1
ATOM 1676 N N . LEU A 1 227 ? -6.624 -25.865 -5.223 1.00 44.41 227 LEU A N 1
ATOM 1677 C CA . LEU A 1 227 ? -7.478 -26.929 -4.717 1.00 44.59 227 LEU A CA 1
ATOM 1678 C C . LEU A 1 227 ? -7.993 -26.611 -3.333 1.00 45.01 227 LEU A C 1
ATOM 1679 O O . LEU A 1 227 ? -9.167 -26.795 -3.048 1.00 42.87 227 LEU A O 1
ATOM 1684 N N . ARG A 1 228 ? -7.111 -26.138 -2.471 1.00 46.08 228 ARG A N 1
ATOM 1685 C CA . ARG A 1 228 ? -7.523 -25.785 -1.144 1.00 49.69 228 ARG A CA 1
ATOM 1686 C C . ARG A 1 228 ? -8.548 -24.644 -1.113 1.00 49.75 228 ARG A C 1
ATOM 1687 O O . ARG A 1 228 ? -9.462 -24.656 -0.282 1.00 49.11 228 ARG A O 1
ATOM 1695 N N . GLN A 1 229 ? -8.425 -23.681 -2.013 1.00 48.61 229 GLN A N 1
ATOM 1696 C CA . GLN A 1 229 ? -9.442 -22.635 -2.110 1.00 51.07 229 GLN A CA 1
ATOM 1697 C C . GLN A 1 229 ? -10.785 -23.161 -2.600 1.00 47.53 229 GLN A C 1
ATOM 1698 O O . GLN A 1 229 ? -11.826 -22.715 -2.143 1.00 48.99 229 GLN A O 1
ATOM 1704 N N . ALA A 1 230 ? -10.762 -24.077 -3.558 1.00 42.99 230 ALA A N 1
ATOM 1705 C CA . ALA A 1 230 ? -11.988 -24.686 -4.040 1.00 40.78 230 ALA A CA 1
ATOM 1706 C C . ALA A 1 230 ? -12.666 -25.486 -2.919 1.00 39.53 230 ALA A C 1
ATOM 1707 O O . ALA A 1 230 ? -13.868 -25.375 -2.717 1.00 40.41 230 ALA A O 1
ATOM 1709 N N . PHE A 1 231 ? -11.875 -26.257 -2.190 1.00 37.18 231 PHE A N 1
ATOM 1710 C CA . PHE A 1 231 ? -12.359 -26.990 -1.034 1.00 36.73 231 PHE A CA 1
ATOM 1711 C C . PHE A 1 231 ? -12.986 -26.076 0.013 1.00 38.30 231 PHE A C 1
ATOM 1712 O O . PHE A 1 231 ? -14.093 -26.321 0.476 1.00 39.35 231 PHE A O 1
ATOM 1720 N N . ASP A 1 232 ? -12.293 -25.007 0.357 1.00 40.39 232 ASP A N 1
ATOM 1721 C CA . ASP A 1 232 ? -12.740 -24.144 1.426 1.00 43.78 232 ASP A CA 1
ATOM 1722 C C . ASP A 1 232 ? -14.027 -23.375 1.086 1.00 43.39 232 ASP A C 1
ATOM 1723 O O . ASP A 1 232 ? -14.769 -22.955 1.978 1.00 45.19 232 ASP A O 1
ATOM 1728 N N . SER A 1 233 ? -14.328 -23.228 -0.191 1.00 41.41 233 SER A N 1
ATOM 1729 C CA . SER A 1 233 ? -15.521 -22.502 -0.578 1.00 42.28 233 SER A CA 1
ATOM 1730 C C . SER A 1 233 ? -16.721 -23.440 -0.861 1.00 40.48 233 SER A C 1
ATOM 1731 O O . SER A 1 233 ? -17.804 -22.963 -1.230 1.00 40.40 233 SER A O 1
ATOM 1734 N N . LEU A 1 234 ? -16.550 -24.750 -0.674 1.00 37.53 234 LEU A N 1
ATOM 1735 C CA . LEU A 1 234 ? -17.694 -25.651 -0.742 1.00 37.29 234 LEU A CA 1
ATOM 1736 C C . LEU A 1 234 ? -18.676 -25.320 0.365 1.00 39.04 234 LEU A C 1
ATOM 1737 O O . LEU A 1 234 ? -18.261 -24.920 1.449 1.00 40.84 234 LEU A O 1
ATOM 1742 N N . PRO A 1 235 ? -19.984 -25.462 0.095 1.00 39.99 235 PRO A N 1
ATOM 1743 C CA . PRO A 1 235 ? -21.024 -25.158 1.082 1.00 41.88 235 PRO A CA 1
ATOM 1744 C C . PRO A 1 235 ? -21.071 -26.100 2.275 1.00 43.04 235 PRO A C 1
ATOM 1745 O O . PRO A 1 235 ? -20.735 -27.284 2.159 1.00 43.10 235 PRO A O 1
ATOM 1749 N N . ASP A 1 236 ? -21.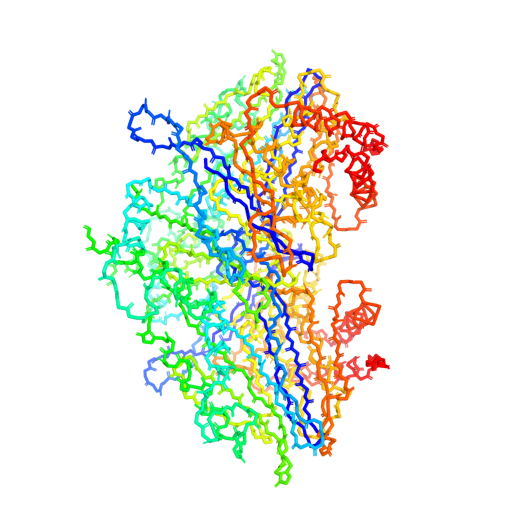475 -25.552 3.408 1.00 45.85 236 ASP A N 1
ATOM 1750 C CA . ASP A 1 236 ? -21.590 -26.293 4.653 1.00 49.81 236 ASP A CA 1
ATOM 1751 C C . ASP A 1 236 ? -22.902 -27.094 4.726 1.00 50.56 236 ASP A C 1
ATOM 1752 O O . ASP A 1 236 ? -23.900 -26.666 4.200 1.00 50.23 236 ASP A O 1
ATOM 1757 N N . PRO A 1 237 ? -22.896 -28.247 5.411 1.00 52.88 237 PRO A N 1
ATOM 1758 C CA . PRO A 1 237 ? -24.107 -29.043 5.617 1.00 53.48 237 PRO A CA 1
ATOM 1759 C C . PRO A 1 237 ? -25.169 -28.300 6.420 1.00 55.76 237 PRO A C 1
ATOM 1760 O O . PRO A 1 237 ? -24.827 -27.394 7.157 1.00 57.66 237 PRO A O 1
ATOM 1764 N N . PRO A 1 238 ? -26.438 -28.721 6.333 1.00 55.93 238 PRO A N 1
ATOM 1765 C CA . PRO A 1 238 ? -27.503 -28.114 7.152 1.00 58.66 238 PRO A CA 1
ATOM 1766 C C . PRO A 1 238 ? -27.502 -28.488 8.654 1.00 61.19 238 PRO A C 1
ATOM 1767 O O . PRO A 1 238 ? -27.909 -27.641 9.478 1.00 66.80 238 PRO A O 1
ATOM 1771 N N . TRP A 1 239 ? -27.123 -29.724 9.013 1.00 60.26 239 TRP A N 1
ATOM 1772 C CA . TRP A 1 239 ? -27.011 -30.178 10.467 1.00 60.79 239 TRP A CA 1
ATOM 1773 C C . TRP A 1 239 ? -27.532 -29.160 11.495 1.00 63.12 239 TRP A C 1
ATOM 1774 O O . TRP A 1 239 ? -28.385 -29.476 12.342 1.00 66.25 239 TRP A O 1
ATOM 1785 N N . THR B 1 1 ? 31.532 -62.449 0.280 1.00 47.01 1 THR B N 1
ATOM 1786 C CA . THR B 1 1 ? 31.023 -62.258 -1.096 1.00 41.40 1 THR B CA 1
ATOM 1787 C C . THR B 1 1 ? 30.401 -60.892 -1.300 1.00 37.12 1 THR B C 1
ATOM 1788 O O . THR B 1 1 ? 29.339 -60.593 -0.776 1.00 37.42 1 THR B O 1
ATOM 1792 N N . TYR B 1 2 ? 31.101 -60.076 -2.067 1.00 34.21 2 TYR B N 1
ATOM 1793 C CA . TYR B 1 2 ? 30.594 -58.825 -2.563 1.00 32.78 2 TYR B CA 1
ATOM 1794 C C . TYR B 1 2 ? 31.250 -58.599 -3.924 1.00 32.46 2 TYR B C 1
ATOM 1795 O O . TYR B 1 2 ? 32.483 -58.671 -4.026 1.00 31.79 2 TYR B O 1
ATOM 1804 N N . CYS B 1 3 ? 30.424 -58.354 -4.950 1.00 30.49 3 CYS B N 1
ATOM 1805 C CA . CYS B 1 3 ? 30.913 -58.068 -6.284 1.00 31.49 3 CYS B CA 1
ATOM 1806 C C . CYS B 1 3 ? 30.188 -56.893 -6.881 1.00 30.89 3 CYS B C 1
ATOM 1807 O O . CYS B 1 3 ? 28.998 -56.699 -6.635 1.00 29.86 3 CYS B O 1
ATOM 1810 N N . VAL B 1 4 ? 30.941 -56.075 -7.620 1.00 32.04 4 VAL B N 1
ATOM 1811 C CA . VAL B 1 4 ? 30.426 -54.832 -8.196 1.00 32.19 4 VAL B CA 1
ATOM 1812 C C . VAL B 1 4 ? 30.832 -54.697 -9.654 1.00 32.21 4 VAL B C 1
ATOM 1813 O O . VAL B 1 4 ? 31.977 -54.969 -10.002 1.00 32.03 4 VAL B O 1
ATOM 1817 N N . GLY B 1 5 ? 29.895 -54.262 -10.489 1.00 30.81 5 GLY B N 1
ATOM 1818 C CA . GLY B 1 5 ? 30.197 -53.904 -11.859 1.00 30.49 5 GLY B CA 1
ATOM 1819 C C . GLY B 1 5 ? 29.688 -52.501 -12.117 1.00 31.28 5 GLY B C 1
ATOM 1820 O O . GLY B 1 5 ? 28.571 -52.142 -11.674 1.00 29.65 5 GLY B O 1
ATOM 1821 N N . ILE B 1 6 ? 30.494 -51.706 -12.834 1.00 32.02 6 ILE B N 1
ATOM 1822 C CA . ILE B 1 6 ? 30.173 -50.295 -13.070 1.00 31.82 6 ILE B CA 1
ATOM 1823 C C . ILE B 1 6 ? 30.349 -49.955 -14.526 1.00 32.84 6 ILE B C 1
ATOM 1824 O O . ILE B 1 6 ? 31.310 -50.351 -15.126 1.00 32.87 6 ILE B O 1
ATOM 1829 N N . ARG B 1 7 ? 29.415 -49.190 -15.078 1.00 36.42 7 ARG B N 1
ATOM 1830 C CA . ARG B 1 7 ? 29.443 -48.832 -16.479 1.00 39.76 7 ARG B CA 1
ATOM 1831 C C . ARG B 1 7 ? 29.490 -47.315 -16.696 1.00 39.81 7 ARG B C 1
ATOM 1832 O O . ARG B 1 7 ? 28.638 -46.594 -16.228 1.00 40.91 7 ARG B O 1
ATOM 1840 N N . LEU B 1 8 ? 30.477 -46.857 -17.448 1.00 42.36 8 LEU B N 1
ATOM 1841 C CA . LEU B 1 8 ? 30.725 -45.434 -17.666 1.00 45.32 8 LEU B CA 1
ATOM 1842 C C . LEU B 1 8 ? 30.923 -45.145 -19.141 1.00 47.02 8 LEU B C 1
ATOM 1843 O O . LEU B 1 8 ? 31.168 -46.058 -19.935 1.00 47.29 8 LEU B O 1
ATOM 1848 N N . ASP B 1 9 ? 30.815 -43.880 -19.514 1.00 48.75 9 ASP B N 1
ATOM 1849 C CA . ASP B 1 9 ? 31.080 -43.505 -20.888 1.00 53.23 9 ASP B CA 1
ATOM 1850 C C . ASP B 1 9 ? 32.474 -43.973 -21.297 1.00 53.20 9 ASP B C 1
ATOM 1851 O O . ASP B 1 9 ? 32.662 -44.469 -22.396 1.00 55.54 9 ASP B O 1
ATOM 1856 N N . GLU B 1 10 ? 33.433 -43.838 -20.394 1.00 53.23 10 GLU B N 1
ATOM 1857 C CA . GLU B 1 10 ? 34.836 -44.182 -20.653 1.00 52.66 10 GLU B CA 1
ATOM 1858 C C . GLU B 1 10 ? 35.129 -45.684 -20.701 1.00 47.92 10 GLU B C 1
ATOM 1859 O O . GLU B 1 10 ? 36.193 -46.067 -21.162 1.00 48.15 10 GLU B O 1
ATOM 1865 N N . GLY B 1 11 ? 34.224 -46.528 -20.197 1.00 45.28 11 GLY B N 1
ATOM 1866 C CA . GLY B 1 11 ? 34.490 -47.975 -20.075 1.00 43.96 11 GLY B CA 1
ATOM 1867 C C . GLY B 1 11 ? 33.766 -48.717 -18.951 1.00 41.69 11 GLY B C 1
ATOM 1868 O O . GLY B 1 11 ? 32.643 -48.393 -18.622 1.00 40.52 11 GLY B O 1
ATOM 1869 N N . LEU B 1 12 ? 34.418 -49.731 -18.370 1.00 40.99 12 LEU B N 1
ATOM 1870 C CA . LEU B 1 12 ? 33.835 -50.553 -17.317 1.00 38.71 12 LEU B CA 1
ATOM 1871 C C . LEU B 1 12 ? 34.826 -50.802 -16.190 1.00 39.14 12 LEU B C 1
ATOM 1872 O O . LEU B 1 12 ? 36.033 -50.910 -16.418 1.00 39.54 12 LEU B O 1
ATOM 1877 N N . VAL B 1 13 ? 34.292 -50.982 -14.984 1.00 37.22 13 VAL B N 1
ATOM 1878 C CA . VAL B 1 13 ? 35.081 -51.349 -13.825 1.00 36.36 13 VAL B CA 1
ATOM 1879 C C . VAL B 1 13 ? 34.406 -52.511 -13.093 1.00 35.09 13 VAL B C 1
ATOM 1880 O O . VAL B 1 13 ? 33.214 -52.454 -12.808 1.00 31.38 13 VAL B O 1
ATOM 1884 N N . PHE B 1 14 ? 35.184 -53.547 -12.768 1.00 35.00 14 PHE B N 1
ATOM 1885 C CA . PHE B 1 14 ? 34.689 -54.703 -12.028 1.00 33.99 14 PHE B CA 1
ATOM 1886 C C . PHE B 1 14 ? 35.542 -54.962 -10.790 1.00 33.28 14 PHE B C 1
ATOM 1887 O O . PHE B 1 14 ? 36.761 -54.877 -10.852 1.00 34.33 14 PHE B O 1
ATOM 1895 N N . ALA B 1 15 ? 34.906 -55.319 -9.683 1.00 31.94 15 ALA B N 1
ATOM 1896 C CA . ALA B 1 15 ? 35.632 -55.677 -8.480 1.00 32.17 15 ALA B CA 1
ATOM 1897 C C . ALA B 1 15 ? 34.910 -56.780 -7.719 1.00 33.40 15 ALA B C 1
ATOM 1898 O O . ALA B 1 15 ? 33.672 -56.799 -7.658 1.00 33.82 15 ALA B O 1
ATOM 1900 N N . SER B 1 16 ? 35.676 -57.688 -7.130 1.00 32.96 16 SER B N 1
ATOM 1901 C CA . SER B 1 16 ? 35.090 -58.745 -6.329 1.00 33.81 16 SER B CA 1
ATOM 1902 C C . SER B 1 16 ? 36.028 -59.178 -5.207 1.00 33.76 16 SER B C 1
ATOM 1903 O O . SER B 1 16 ? 37.223 -59.070 -5.363 1.00 35.06 16 SER B O 1
ATOM 1906 N N . ASP B 1 17 ? 35.475 -59.659 -4.096 1.00 33.81 17 ASP B N 1
ATOM 1907 C CA . ASP B 1 17 ? 36.270 -60.179 -2.979 1.00 36.42 17 ASP B CA 1
ATOM 1908 C C . ASP B 1 17 ? 36.431 -61.687 -3.143 1.00 36.32 17 ASP B C 1
ATOM 1909 O O . ASP B 1 17 ? 36.078 -62.225 -4.200 1.00 37.40 17 ASP B O 1
ATOM 1914 N N . SER B 1 18 ? 36.949 -62.368 -2.122 1.00 33.84 18 SER B N 1
ATOM 1915 C CA . SER B 1 18 ? 37.169 -63.800 -2.241 1.00 34.63 18 SER B CA 1
ATOM 1916 C C . SER B 1 18 ? 36.672 -64.650 -1.068 1.00 35.31 18 SER B C 1
ATOM 1917 O O . SER B 1 18 ? 36.884 -65.850 -1.050 1.00 37.14 18 SER B O 1
ATOM 1920 N N . ARG B 1 19 ? 36.034 -64.055 -0.081 1.00 34.23 19 ARG B N 1
ATOM 1921 C CA . ARG B 1 19 ? 35.674 -64.804 1.099 1.00 35.04 19 ARG B CA 1
ATOM 1922 C C . ARG B 1 19 ? 34.373 -65.556 0.801 1.00 35.03 19 ARG B C 1
ATOM 1923 O O . ARG B 1 19 ? 33.396 -64.966 0.357 1.00 33.46 19 ARG B O 1
ATOM 1931 N N . THR B 1 20 ? 34.383 -66.859 1.030 1.00 36.22 20 THR B N 1
ATOM 1932 C CA . THR B 1 20 ? 33.382 -67.721 0.479 1.00 39.46 20 THR B CA 1
ATOM 1933 C C . THR B 1 20 ? 32.986 -68.815 1.457 1.00 42.76 20 THR B C 1
ATOM 1934 O O . THR B 1 20 ? 33.830 -69.451 2.064 1.00 42.01 20 THR B O 1
ATOM 1938 N N . ASN B 1 21 ? 31.691 -69.049 1.567 1.00 47.89 21 ASN B N 1
ATOM 1939 C CA . ASN B 1 21 ? 31.179 -70.248 2.238 1.00 57.02 21 ASN B CA 1
ATOM 1940 C C . ASN B 1 21 ? 31.479 -71.569 1.480 1.00 59.64 21 ASN B C 1
ATOM 1941 O O . ASN B 1 21 ? 30.907 -71.834 0.423 1.00 68.44 21 ASN B O 1
ATOM 1946 N N . ALA B 1 22 ? 32.397 -72.367 1.998 1.00 56.77 22 ALA B N 1
ATOM 1947 C CA . ALA B 1 22 ? 32.805 -73.580 1.329 1.00 57.10 22 ALA B CA 1
ATOM 1948 C C . ALA B 1 22 ? 32.447 -74.769 2.193 1.00 63.51 22 ALA B C 1
ATOM 1949 O O . ALA B 1 22 ? 33.237 -75.708 2.367 1.00 67.39 22 ALA B O 1
ATOM 1951 N N . GLY B 1 23 ? 31.245 -74.738 2.748 1.00 67.02 23 GLY B N 1
ATOM 1952 C CA . GLY B 1 23 ? 30.825 -75.788 3.646 1.00 69.95 23 GLY B CA 1
ATOM 1953 C C . GLY B 1 23 ? 30.974 -75.447 5.110 1.00 72.27 23 GLY B C 1
ATOM 1954 O O . GLY B 1 23 ? 31.420 -74.365 5.490 1.00 66.72 23 GLY B O 1
ATOM 1955 N N . VAL B 1 24 ? 30.579 -76.420 5.919 1.00 78.60 24 VAL B N 1
ATOM 1956 C CA . VAL B 1 24 ? 30.312 -76.235 7.333 1.00 81.28 24 VAL B CA 1
ATOM 1957 C C . VAL B 1 24 ? 31.627 -75.994 8.095 1.00 82.81 24 VAL B C 1
ATOM 1958 O O . VAL B 1 24 ? 32.582 -76.786 7.982 1.00 79.01 24 VAL B O 1
ATOM 1962 N N . ASP B 1 25 ? 31.660 -74.885 8.854 1.00 82.02 25 ASP B N 1
ATOM 1963 C CA . ASP B 1 25 ? 32.838 -74.428 9.640 1.00 77.57 25 ASP B CA 1
ATOM 1964 C C . ASP B 1 25 ? 34.034 -74.136 8.746 1.00 75.01 25 ASP B C 1
ATOM 1965 O O . ASP B 1 25 ? 35.171 -74.231 9.193 1.00 83.77 25 ASP B O 1
ATOM 1970 N N . ASN B 1 26 ? 33.781 -73.798 7.487 1.00 67.61 26 ASN B N 1
ATOM 1971 C CA . ASN B 1 26 ? 34.852 -73.582 6.531 1.00 67.03 26 ASN B CA 1
ATOM 1972 C C . ASN B 1 26 ? 34.485 -72.403 5.642 1.00 62.35 26 ASN B C 1
ATOM 1973 O O . ASN B 1 26 ? 33.588 -72.472 4.807 1.00 62.43 26 ASN B O 1
ATOM 1978 N N . ILE B 1 27 ? 35.183 -71.311 5.870 1.00 54.96 27 ILE B N 1
ATOM 1979 C CA . ILE B 1 27 ? 35.105 -70.174 5.023 1.00 50.52 27 ILE B CA 1
ATOM 1980 C C . ILE B 1 27 ? 36.490 -70.107 4.432 1.00 47.72 27 ILE B C 1
ATOM 1981 O O . ILE B 1 27 ? 37.457 -70.105 5.171 1.00 49.82 27 ILE B O 1
ATOM 1986 N N . SER B 1 28 ? 36.599 -70.098 3.111 1.00 44.55 28 SER B N 1
ATOM 1987 C CA . SER B 1 28 ? 37.912 -69.968 2.510 1.00 43.91 28 SER B CA 1
ATOM 1988 C C . SER B 1 28 ? 37.900 -69.048 1.322 1.00 40.13 28 SER B C 1
ATOM 1989 O O . SER B 1 28 ? 36.904 -68.365 1.028 1.00 37.80 28 SER B O 1
ATOM 1992 N N . THR B 1 29 ? 39.060 -68.994 0.685 1.00 40.20 29 THR B N 1
ATOM 1993 C CA . THR B 1 29 ? 39.321 -68.083 -0.401 1.00 38.99 29 THR B CA 1
ATOM 1994 C C . THR B 1 29 ? 39.048 -68.775 -1.732 1.00 37.72 29 THR B C 1
ATOM 1995 O O . THR B 1 29 ? 39.621 -69.822 -2.049 1.00 39.25 29 THR B O 1
ATOM 1999 N N . PHE B 1 30 ? 38.143 -68.187 -2.482 1.00 35.89 30 PHE B N 1
ATOM 2000 C CA . PHE B 1 30 ? 37.874 -68.571 -3.878 1.00 37.43 30 PHE B CA 1
ATOM 2001 C C . PHE B 1 30 ? 37.696 -67.304 -4.704 1.00 37.17 30 PHE B C 1
ATOM 2002 O O . PHE B 1 30 ? 36.917 -66.434 -4.341 1.00 37.10 30 PHE B O 1
ATOM 2010 N N . ARG B 1 31 ? 38.420 -67.212 -5.804 1.00 42.19 31 ARG B N 1
ATOM 2011 C CA . ARG B 1 31 ? 38.307 -66.098 -6.747 1.00 45.77 31 ARG B CA 1
ATOM 2012 C C . ARG B 1 31 ? 36.908 -66.062 -7.383 1.00 40.38 31 ARG B C 1
ATOM 2013 O O . ARG B 1 31 ? 36.373 -67.087 -7.738 1.00 39.47 31 ARG B O 1
ATOM 2021 N N . LYS B 1 32 ? 36.327 -64.882 -7.539 1.00 38.60 32 LYS B N 1
ATOM 2022 C CA . LYS B 1 32 ? 34.966 -64.739 -8.078 1.00 37.90 32 LYS B CA 1
ATOM 2023 C C . LYS B 1 32 ? 34.857 -63.991 -9.411 1.00 36.10 32 LYS B C 1
ATOM 2024 O O . LYS B 1 32 ? 33.762 -63.716 -9.885 1.00 34.58 32 LYS B O 1
ATOM 2030 N N . MET B 1 33 ? 35.999 -63.701 -10.027 1.00 37.03 33 MET B N 1
ATOM 2031 C CA . MET B 1 33 ? 36.090 -62.987 -11.288 1.00 36.10 33 MET B CA 1
ATOM 2032 C C . MET B 1 33 ? 36.673 -63.935 -12.309 1.00 35.89 33 MET B C 1
ATOM 2033 O O . MET B 1 33 ? 37.705 -64.568 -12.064 1.00 36.20 33 MET B O 1
ATOM 2038 N N . HIS B 1 34 ? 35.997 -64.018 -13.455 1.00 35.78 34 HIS B N 1
ATOM 2039 C CA . HIS B 1 34 ? 36.387 -64.880 -14.576 1.00 37.98 34 HIS B CA 1
ATOM 2040 C C . HIS B 1 34 ? 36.356 -64.066 -15.871 1.00 38.46 34 HIS B C 1
ATOM 2041 O O . HIS B 1 34 ? 35.378 -63.371 -16.159 1.00 38.19 34 HIS B O 1
ATOM 2048 N N . VAL B 1 35 ? 37.415 -64.188 -16.656 1.00 39.67 35 VAL B N 1
ATOM 2049 C CA . VAL B 1 35 ? 37.604 -63.369 -17.837 1.00 40.08 35 VAL B CA 1
ATOM 2050 C C . VAL B 1 35 ? 37.706 -64.231 -19.096 1.00 42.38 35 VAL B C 1
ATOM 2051 O O . VAL B 1 35 ? 38.450 -65.204 -19.145 1.00 42.06 35 VAL B O 1
ATOM 2055 N N . PHE B 1 36 ? 36.928 -63.866 -20.105 1.00 44.44 36 PHE B N 1
ATOM 2056 C CA . PHE B 1 36 ? 36.973 -64.497 -21.411 1.00 47.79 36 PHE B CA 1
ATOM 2057 C C . PHE B 1 36 ? 37.395 -63.420 -22.396 1.00 49.10 36 PHE B C 1
ATOM 2058 O O . PHE B 1 36 ? 36.686 -62.428 -22.573 1.00 48.04 36 PHE B O 1
ATOM 2066 N N . GLU B 1 37 ? 38.561 -63.606 -23.010 1.00 50.38 37 GLU B N 1
ATOM 2067 C CA . GLU B 1 37 ? 39.179 -62.567 -23.818 1.00 53.48 37 GLU B CA 1
ATOM 2068 C C . GLU B 1 37 ? 39.601 -63.148 -25.160 1.00 55.78 37 GLU B C 1
ATOM 2069 O O . GLU B 1 37 ? 40.233 -64.200 -25.205 1.00 56.76 37 GLU B O 1
ATOM 2075 N N . VAL B 1 38 ? 39.222 -62.485 -26.255 1.00 56.51 38 VAL B N 1
ATOM 2076 C CA . VAL B 1 38 ? 39.896 -62.658 -27.546 1.00 58.36 38 VAL B CA 1
ATOM 2077 C C . VAL B 1 38 ? 40.497 -61.302 -27.897 1.00 58.72 38 VAL B C 1
ATOM 2078 O O . VAL B 1 38 ? 39.782 -60.405 -28.328 1.00 56.99 38 VAL B O 1
ATOM 2082 N N . PRO B 1 39 ? 41.818 -61.140 -27.701 1.00 61.32 39 PRO B N 1
ATOM 2083 C CA . PRO B 1 39 ? 42.382 -59.791 -27.782 1.00 61.42 39 PRO B CA 1
ATOM 2084 C C . PRO B 1 39 ? 42.163 -59.195 -29.161 1.00 61.89 39 PRO B C 1
ATOM 2085 O O . PRO B 1 39 ? 42.429 -59.853 -30.157 1.00 61.17 39 PRO B O 1
ATOM 2089 N N . GLY B 1 40 ? 41.649 -57.969 -29.192 1.00 61.23 40 GLY B N 1
ATOM 2090 C CA . GLY B 1 40 ? 41.292 -57.303 -30.437 1.00 62.95 40 GLY B CA 1
ATOM 2091 C C . GLY B 1 40 ? 39.927 -57.644 -31.036 1.00 63.45 40 GLY B C 1
ATOM 2092 O O . GLY B 1 40 ? 39.567 -57.065 -32.056 1.00 64.63 40 GLY B O 1
ATOM 2093 N N . GLU B 1 41 ? 39.160 -58.564 -30.432 1.00 63.17 41 GLU B N 1
ATOM 2094 C CA . GLU B 1 41 ? 37.767 -58.821 -30.870 1.00 63.58 41 GLU B CA 1
ATOM 2095 C C . GLU B 1 41 ? 36.737 -58.717 -29.712 1.00 56.54 41 GLU B C 1
ATOM 2096 O O . GLU B 1 41 ? 35.663 -58.182 -29.930 1.00 53.35 41 GLU B O 1
ATOM 2102 N N . ARG B 1 42 ? 37.058 -59.204 -28.504 1.00 53.05 42 ARG B N 1
ATOM 2103 C CA . ARG B 1 42 ? 36.148 -59.068 -27.357 1.00 49.16 42 ARG B CA 1
ATOM 2104 C C . ARG B 1 42 ? 36.774 -59.305 -26.003 1.00 46.43 42 ARG B C 1
ATOM 2105 O O . ARG B 1 42 ? 37.739 -60.027 -25.869 1.00 45.69 42 ARG B O 1
ATOM 2113 N N . VAL B 1 43 ? 36.164 -58.699 -24.987 1.00 44.64 43 VAL B N 1
ATOM 2114 C CA . VAL B 1 43 ? 36.463 -58.978 -23.586 1.00 42.88 43 VAL B CA 1
ATOM 2115 C C . VAL B 1 43 ? 35.150 -59.145 -22.837 1.00 41.55 43 VAL B C 1
ATOM 2116 O O . VAL B 1 43 ? 34.286 -58.284 -22.913 1.00 41.59 43 VAL B O 1
ATOM 2120 N N . ILE B 1 44 ? 35.009 -60.249 -22.118 1.00 41.43 44 ILE B N 1
ATOM 2121 C CA . ILE B 1 44 ? 33.819 -60.517 -21.312 1.00 41.39 44 ILE B CA 1
ATOM 2122 C C . ILE B 1 44 ? 34.219 -60.919 -19.900 1.00 39.74 44 ILE B C 1
ATOM 2123 O O . ILE B 1 44 ? 35.089 -61.766 -19.724 1.00 40.80 44 ILE B O 1
ATOM 2128 N N . VAL B 1 45 ? 33.590 -60.313 -18.905 1.00 37.97 45 VAL B N 1
ATOM 2129 C CA . VAL B 1 45 ? 33.946 -60.553 -17.528 1.00 38.48 45 VAL B CA 1
ATOM 2130 C C . VAL B 1 45 ? 32.729 -61.007 -16.783 1.00 36.93 45 VAL B C 1
ATOM 2131 O O . VAL B 1 45 ? 31.680 -60.372 -16.885 1.00 36.86 45 VAL B O 1
ATOM 2135 N N . LEU B 1 46 ? 32.894 -62.073 -16.010 1.00 36.51 46 LEU B N 1
ATOM 2136 C CA . LEU B 1 46 ? 31.805 -62.669 -15.236 1.00 36.61 46 LEU B CA 1
ATOM 2137 C C . LEU B 1 46 ? 32.139 -62.695 -13.723 1.00 35.07 46 LEU B C 1
ATOM 2138 O O . LEU B 1 46 ? 33.186 -63.210 -13.335 1.00 37.61 46 LEU B O 1
ATOM 2143 N N . LEU B 1 47 ? 31.272 -62.124 -12.887 1.00 33.04 47 LEU B N 1
ATOM 2144 C CA . LEU B 1 47 ? 31.444 -62.146 -11.426 1.00 32.73 47 LEU B CA 1
ATOM 2145 C C . LEU B 1 47 ? 30.338 -63.011 -10.837 1.00 34.28 47 LEU B C 1
ATOM 2146 O O . LEU B 1 47 ? 29.174 -62.936 -11.289 1.00 35.10 47 LEU B O 1
ATOM 2151 N N . THR B 1 48 ? 30.710 -63.821 -9.847 1.00 34.40 48 THR B N 1
ATOM 2152 C CA . THR B 1 48 ? 29.815 -64.801 -9.250 1.00 36.81 48 THR B CA 1
ATOM 2153 C C . THR B 1 48 ? 29.465 -64.527 -7.777 1.00 36.34 48 THR B C 1
ATOM 2154 O O . THR B 1 48 ? 30.252 -63.949 -7.030 1.00 37.24 48 THR B O 1
ATOM 2158 N N . ALA B 1 49 ? 28.291 -64.984 -7.358 1.00 36.02 49 ALA B N 1
ATOM 2159 C CA . ALA B 1 49 ? 27.895 -64.931 -5.945 1.00 35.65 49 ALA B CA 1
ATOM 2160 C C . ALA B 1 49 ? 26.922 -66.039 -5.622 1.00 36.63 49 ALA B C 1
ATOM 2161 O O . ALA B 1 49 ? 26.193 -66.505 -6.493 1.00 39.14 49 ALA B O 1
ATOM 2163 N N . GLY B 1 50 ? 26.892 -66.437 -4.353 1.00 36.03 50 GLY B N 1
ATOM 2164 C CA . GLY B 1 50 ? 25.969 -67.467 -3.860 1.00 33.35 50 GLY B CA 1
ATOM 2165 C C . GLY B 1 50 ? 26.676 -68.787 -3.653 1.00 33.00 50 GLY B C 1
ATOM 2166 O O . GLY B 1 50 ? 27.864 -68.848 -3.458 1.00 32.17 50 GLY B O 1
ATOM 2167 N N . ASN B 1 51 ? 25.929 -69.852 -3.742 1.00 32.76 51 ASN B N 1
ATOM 2168 C CA . ASN B 1 51 ? 26.445 -71.143 -3.450 1.00 34.18 51 ASN B CA 1
ATOM 2169 C C . ASN B 1 51 ? 27.571 -71.526 -4.407 1.00 33.87 51 ASN B C 1
ATOM 2170 O O . ASN B 1 51 ? 27.389 -71.501 -5.627 1.00 33.22 51 ASN B O 1
ATOM 2175 N N . LEU B 1 52 ? 28.713 -71.917 -3.850 1.00 33.63 52 LEU B N 1
ATOM 2176 C CA . LEU B 1 52 ? 29.912 -72.239 -4.631 1.00 33.47 52 LEU B CA 1
ATOM 2177 C C . LEU B 1 52 ? 29.744 -73.467 -5.530 1.00 34.61 52 LEU B C 1
ATOM 2178 O O . LEU B 1 52 ? 30.198 -73.454 -6.657 1.00 34.03 52 LEU B O 1
ATOM 2183 N N . ALA B 1 53 ? 29.116 -74.520 -5.044 1.00 35.66 53 ALA B N 1
ATOM 2184 C CA . ALA B 1 53 ? 28.885 -75.667 -5.917 1.00 37.85 53 ALA B CA 1
ATOM 2185 C C . ALA B 1 53 ? 28.068 -75.280 -7.163 1.00 37.26 53 ALA B C 1
ATOM 2186 O O . ALA B 1 53 ? 28.338 -75.749 -8.253 1.00 36.93 53 ALA B O 1
ATOM 2188 N N . THR B 1 54 ? 27.098 -74.393 -6.984 1.00 36.99 54 THR B N 1
ATOM 2189 C CA . THR B 1 54 ? 26.284 -73.919 -8.085 1.00 36.51 54 THR B CA 1
ATOM 2190 C C . THR B 1 54 ? 27.105 -73.043 -9.035 1.00 34.86 54 THR B C 1
ATOM 2191 O O . THR B 1 54 ? 27.069 -73.264 -10.236 1.00 34.55 54 THR B O 1
ATOM 2195 N N . THR B 1 55 ? 27.830 -72.058 -8.519 1.00 33.70 55 THR B N 1
ATOM 2196 C CA . THR B 1 55 ? 28.556 -71.180 -9.425 1.00 34.29 55 THR B CA 1
ATOM 2197 C C . THR B 1 55 ? 29.627 -71.952 -10.204 1.00 34.56 55 THR B C 1
ATOM 2198 O O . THR B 1 55 ? 29.773 -71.752 -11.387 1.00 34.90 55 THR B O 1
ATOM 2202 N N . GLN B 1 56 ? 30.332 -72.857 -9.552 1.00 34.95 56 GLN B N 1
ATOM 2203 C CA . GLN B 1 56 ? 31.329 -73.658 -10.239 1.00 35.76 56 GLN B CA 1
ATOM 2204 C C . GLN B 1 56 ? 30.715 -74.553 -11.304 1.00 37.15 56 GLN B C 1
ATOM 2205 O O . GLN B 1 56 ? 31.343 -74.797 -12.317 1.00 38.82 56 GLN B O 1
ATOM 2211 N N . ALA B 1 57 ? 29.513 -75.059 -11.075 1.00 37.37 57 ALA B N 1
ATOM 2212 C CA . ALA B 1 57 ? 28.847 -75.887 -12.078 1.00 38.48 57 ALA B CA 1
ATOM 2213 C C . ALA B 1 57 ? 28.381 -75.047 -13.285 1.00 38.15 57 ALA B C 1
ATOM 2214 O O . ALA B 1 57 ? 28.371 -75.527 -14.407 1.00 38.20 57 ALA B O 1
ATOM 2216 N N . VAL B 1 58 ? 27.980 -73.805 -13.038 1.00 37.89 58 VAL B N 1
ATOM 2217 C CA . VAL B 1 58 ? 27.603 -72.899 -14.112 1.00 38.84 58 VAL B CA 1
ATOM 2218 C C . VAL B 1 58 ? 28.817 -72.612 -14.961 1.00 39.65 58 VAL B C 1
ATOM 2219 O O . VAL B 1 58 ? 28.774 -72.796 -16.186 1.00 41.28 58 VAL B O 1
ATOM 2223 N N . ILE B 1 59 ? 29.893 -72.172 -14.326 1.00 39.01 59 ILE B N 1
ATOM 2224 C CA . ILE B 1 59 ? 31.129 -71.919 -15.041 1.00 40.42 59 ILE B CA 1
ATOM 2225 C C . ILE B 1 59 ? 31.581 -73.142 -15.853 1.00 42.38 59 ILE B C 1
ATOM 2226 O O . ILE B 1 59 ? 32.003 -73.007 -17.000 1.00 44.22 59 ILE B O 1
ATOM 2231 N N . SER B 1 60 ? 31.466 -74.332 -15.289 1.00 42.39 60 SER B N 1
ATOM 2232 C CA . SER B 1 60 ? 31.880 -75.534 -16.000 1.00 43.97 60 SER B CA 1
ATOM 2233 C C . SER B 1 60 ? 31.041 -75.748 -17.257 1.00 45.59 60 SER B C 1
ATOM 2234 O O . SER B 1 60 ? 31.539 -76.236 -18.259 1.00 46.72 60 SER B O 1
ATOM 2237 N N . LEU B 1 61 ? 29.765 -75.411 -17.176 1.00 46.78 61 LEU B N 1
ATOM 2238 C CA . LEU B 1 61 ? 28.831 -75.582 -18.282 1.00 49.84 61 LEU B CA 1
ATOM 2239 C C . LEU B 1 61 ? 29.131 -74.596 -19.417 1.00 50.83 61 LEU B C 1
ATOM 2240 O O . LEU B 1 61 ? 29.076 -74.962 -20.576 1.00 53.71 61 LEU B O 1
ATOM 2245 N N . LEU B 1 62 ? 29.492 -73.371 -19.065 1.00 49.90 62 LEU B N 1
ATOM 2246 C CA . LEU B 1 62 ? 29.834 -72.334 -20.024 1.00 51.61 62 LEU B CA 1
ATOM 2247 C C . LEU B 1 62 ? 31.154 -72.538 -20.711 1.00 55.81 62 LEU B C 1
ATOM 2248 O O . LEU B 1 62 ? 31.383 -71.927 -21.742 1.00 58.17 62 LEU B O 1
ATOM 2253 N N . GLU B 1 63 ? 32.031 -73.355 -20.138 1.00 61.92 63 GLU B N 1
ATOM 2254 C CA . GLU B 1 63 ? 33.332 -73.677 -20.742 1.00 65.68 63 GLU B CA 1
ATOM 2255 C C . GLU B 1 63 ? 33.335 -74.998 -21.507 1.00 69.90 63 GLU B C 1
ATOM 2256 O O . GLU B 1 63 ? 34.356 -75.356 -22.075 1.00 70.49 63 GLU B O 1
ATOM 2262 N N . GLU B 1 64 ? 32.217 -75.724 -21.533 1.00 76.81 64 GLU B N 1
ATOM 2263 C CA . GLU B 1 64 ? 32.213 -77.059 -22.144 1.00 87.76 64 GLU B CA 1
ATOM 2264 C C . GLU B 1 64 ? 32.669 -76.992 -23.599 1.00 97.41 64 GLU B C 1
ATOM 2265 O O . GLU B 1 64 ? 32.034 -76.330 -24.425 1.00 98.38 64 GLU B O 1
ATOM 2271 N N . ARG B 1 65 ? 33.761 -77.712 -23.882 1.00 110.43 65 ARG B N 1
ATOM 2272 C CA . ARG B 1 65 ? 34.604 -77.531 -25.086 1.00 118.68 65 ARG B CA 1
ATOM 2273 C C . ARG B 1 65 ? 33.898 -77.678 -26.446 1.00 123.86 65 ARG B C 1
ATOM 2274 O O . ARG B 1 65 ? 34.245 -76.976 -27.403 1.00 121.94 65 ARG B O 1
ATOM 2276 N N . LEU B 1 66 ? 32.917 -78.579 -26.531 1.00 128.54 66 LEU B N 1
ATOM 2277 C CA . LEU B 1 66 ? 32.268 -78.917 -27.806 1.00 129.18 66 LEU B CA 1
ATOM 2278 C C . LEU B 1 66 ? 30.771 -78.537 -27.795 1.00 128.06 66 LEU B C 1
ATOM 2279 O O . LEU B 1 66 ? 29.903 -79.408 -27.812 1.00 125.66 66 LEU B O 1
ATOM 2284 N N . LYS B 1 67 ? 30.492 -77.230 -27.747 1.00 130.13 67 LYS B N 1
ATOM 2285 C CA . LYS B 1 67 ? 29.116 -76.679 -27.782 1.00 130.66 67 LYS B CA 1
ATOM 2286 C C . LYS B 1 67 ? 28.775 -76.204 -29.212 1.00 131.33 67 LYS B C 1
ATOM 2287 O O . LYS B 1 67 ? 29.664 -76.128 -30.070 1.00 125.05 67 LYS B O 1
ATOM 2289 N N . ASP B 1 68 ? 27.495 -75.903 -29.465 1.00 132.08 68 ASP B N 1
ATOM 2290 C CA . ASP B 1 68 ? 27.008 -75.550 -30.818 1.00 133.17 68 ASP B CA 1
ATOM 2291 C C . ASP B 1 68 ? 27.438 -74.122 -31.237 1.00 136.17 68 ASP B C 1
ATOM 2292 O O . ASP B 1 68 ? 27.972 -73.385 -30.408 1.00 133.51 68 ASP B O 1
ATOM 2294 N N . PRO B 1 69 ? 27.220 -73.731 -32.526 1.00 138.48 69 PRO B N 1
ATOM 2295 C CA . PRO B 1 69 ? 27.693 -72.405 -33.010 1.00 133.06 69 PRO B CA 1
ATOM 2296 C C . PRO B 1 69 ? 26.964 -71.215 -32.359 1.00 128.11 69 PRO B C 1
ATOM 2297 O O . PRO B 1 69 ? 25.731 -71.191 -32.348 1.00 134.31 69 PRO B O 1
ATOM 2301 N N . GLU B 1 70 ? 27.722 -70.252 -31.825 1.00 117.98 70 GLU B N 1
ATOM 2302 C CA . GLU B 1 70 ? 27.180 -69.084 -31.072 1.00 108.48 70 GLU B CA 1
ATOM 2303 C C . GLU B 1 70 ? 26.643 -69.395 -29.645 1.00 99.93 70 GLU B C 1
ATOM 2304 O O . GLU B 1 70 ? 25.977 -68.547 -29.027 1.00 91.90 70 GLU B O 1
ATOM 2310 N N . GLU B 1 71 ? 26.966 -70.585 -29.126 1.00 93.35 71 GLU B N 1
ATOM 2311 C CA . GLU B 1 71 ? 26.457 -71.062 -27.837 1.00 84.85 71 GLU B CA 1
ATOM 2312 C C . GLU B 1 71 ? 27.524 -71.095 -26.722 1.00 77.44 71 GLU B C 1
ATOM 2313 O O . GLU B 1 71 ? 27.244 -71.592 -25.634 1.00 74.20 71 GLU B O 1
ATOM 2315 N N . ARG B 1 72 ? 28.729 -70.571 -26.982 1.00 73.23 72 ARG B N 1
ATOM 2316 C CA . ARG B 1 72 ? 29.784 -70.382 -25.950 1.00 67.93 72 ARG B CA 1
ATOM 2317 C C . ARG B 1 72 ? 29.903 -68.859 -25.702 1.00 61.46 72 ARG B C 1
ATOM 2318 O O . ARG B 1 72 ? 29.562 -68.058 -26.577 1.00 59.19 72 ARG B O 1
ATOM 2320 N N . LEU B 1 73 ? 30.363 -68.456 -24.524 1.00 57.45 73 LEU B N 1
ATOM 2321 C CA . LEU B 1 73 ? 30.537 -67.021 -24.249 1.00 55.97 73 LEU B CA 1
ATOM 2322 C C . LEU B 1 73 ? 31.482 -66.315 -25.247 1.00 58.19 73 LEU B C 1
ATOM 2323 O O . LEU B 1 73 ? 31.243 -65.164 -25.613 1.00 56.61 73 LEU B O 1
ATOM 2328 N N . LEU B 1 74 ? 32.551 -66.993 -25.667 1.00 60.08 74 LEU B N 1
ATOM 2329 C CA . LEU B 1 74 ? 33.488 -66.434 -26.653 1.00 61.18 74 LEU B CA 1
ATOM 2330 C C . LEU B 1 74 ? 32.904 -66.252 -28.062 1.00 61.18 74 LEU B C 1
ATOM 2331 O O . LEU B 1 74 ? 33.419 -65.442 -28.828 1.00 63.91 74 LEU B O 1
ATOM 2336 N N . THR B 1 75 ? 31.836 -66.973 -28.402 1.00 59.29 75 THR B N 1
ATOM 2337 C CA . THR B 1 75 ? 31.238 -66.877 -29.736 1.00 60.75 75 THR B CA 1
ATOM 2338 C C . THR B 1 75 ? 29.825 -66.273 -29.779 1.00 57.71 75 THR B C 1
ATOM 2339 O O . THR B 1 75 ? 29.173 -66.285 -30.817 1.00 60.13 75 THR B O 1
ATOM 2343 N N . ALA B 1 76 ? 29.337 -65.765 -28.663 1.00 54.36 76 ALA B N 1
ATOM 2344 C CA . ALA B 1 76 ? 28.024 -65.157 -28.644 1.00 52.03 76 ALA B CA 1
ATOM 2345 C C . ALA B 1 76 ? 28.035 -63.876 -29.470 1.00 52.48 76 ALA B C 1
ATOM 2346 O O . ALA B 1 76 ? 28.958 -63.079 -29.382 1.00 51.50 76 ALA B O 1
ATOM 2348 N N . PRO B 1 77 ? 26.995 -63.656 -30.260 1.00 53.98 77 PRO B N 1
ATOM 2349 C CA . PRO B 1 77 ? 26.996 -62.514 -31.163 1.00 56.27 77 PRO B CA 1
ATOM 2350 C C . PRO B 1 77 ? 26.732 -61.157 -30.494 1.00 54.99 77 PRO B C 1
ATOM 2351 O O . PRO B 1 77 ? 26.955 -60.119 -31.106 1.00 60.58 77 PRO B O 1
ATOM 2355 N N . SER B 1 78 ? 26.245 -61.150 -29.271 1.00 52.26 78 SER B N 1
ATOM 2356 C CA . SER B 1 78 ? 26.024 -59.893 -28.546 1.00 50.38 78 SER B CA 1
ATOM 2357 C C . SER B 1 78 ? 26.055 -60.173 -27.054 1.00 46.97 78 SER B C 1
ATOM 2358 O O . SER B 1 78 ? 25.863 -61.293 -26.627 1.00 45.23 78 SER B O 1
ATOM 2361 N N . MET B 1 79 ? 26.322 -59.152 -26.266 1.00 47.66 79 MET B N 1
ATOM 2362 C CA . MET B 1 79 ? 26.300 -59.305 -24.827 1.00 47.36 79 MET B CA 1
ATOM 2363 C C . MET B 1 79 ? 24.923 -59.702 -24.293 1.00 45.32 79 MET B C 1
ATOM 2364 O O . MET B 1 79 ? 24.829 -60.366 -23.280 1.00 42.30 79 MET B O 1
ATOM 2369 N N . PHE B 1 80 ? 23.860 -59.266 -24.949 1.00 45.50 80 PHE B N 1
ATOM 2370 C CA . PHE B 1 80 ? 22.525 -59.708 -24.570 1.00 44.98 80 PHE B CA 1
ATOM 2371 C C . PHE B 1 80 ? 22.419 -61.232 -24.702 1.00 45.74 80 PHE B C 1
ATOM 2372 O O . PHE B 1 80 ? 21.969 -61.896 -23.777 1.00 44.95 80 PHE B O 1
ATOM 2380 N N . GLU B 1 81 ? 22.870 -61.790 -25.821 1.00 48.23 81 GLU B N 1
ATOM 2381 C CA . GLU B 1 81 ? 22.897 -63.247 -25.972 1.00 50.50 81 GLU B CA 1
ATOM 2382 C C . GLU B 1 81 ? 23.848 -63.935 -24.973 1.00 47.09 81 GLU B C 1
ATOM 2383 O O . GLU B 1 81 ? 23.553 -65.021 -24.493 1.00 45.47 81 GLU B O 1
ATOM 2389 N N . ALA B 1 82 ? 24.970 -63.298 -24.654 1.00 44.58 82 ALA B N 1
ATOM 2390 C CA . ALA B 1 82 ? 25.872 -63.830 -23.641 1.00 43.71 82 ALA B CA 1
ATOM 2391 C C . ALA B 1 82 ? 25.162 -64.005 -22.290 1.00 41.80 82 ALA B C 1
ATOM 2392 O O . ALA B 1 82 ? 25.290 -65.048 -21.631 1.00 40.60 82 ALA B O 1
ATOM 2394 N N . ALA B 1 83 ? 24.438 -62.965 -21.881 1.00 41.53 83 ALA B N 1
ATOM 2395 C CA . ALA B 1 83 ? 23.721 -62.958 -20.611 1.00 41.19 83 ALA B CA 1
ATOM 2396 C C . ALA B 1 83 ? 22.668 -64.053 -20.601 1.00 40.97 83 ALA B C 1
ATOM 2397 O O . ALA B 1 83 ? 22.482 -64.732 -19.610 1.00 43.26 83 ALA B O 1
ATOM 2399 N N . ARG B 1 84 ? 21.998 -64.215 -21.714 1.00 42.26 84 ARG B N 1
ATOM 2400 C CA . ARG B 1 84 ? 21.052 -65.280 -21.863 1.00 44.88 84 ARG B CA 1
ATOM 2401 C C . ARG B 1 84 ? 21.695 -66.655 -21.697 1.00 44.18 84 ARG B C 1
ATOM 2402 O O . ARG B 1 84 ? 21.078 -67.567 -21.165 1.00 43.41 84 ARG B O 1
ATOM 2410 N N . LEU B 1 85 ? 22.929 -66.821 -22.158 1.00 43.90 85 LEU B N 1
ATOM 2411 C CA . LEU B 1 85 ? 23.641 -68.090 -21.951 1.00 44.02 85 LEU B CA 1
ATOM 2412 C C . LEU B 1 85 ? 23.921 -68.359 -20.481 1.00 41.89 85 LEU B C 1
ATOM 2413 O O . LEU B 1 85 ? 23.801 -69.489 -20.026 1.00 42.40 85 LEU B O 1
ATOM 2418 N N . VAL B 1 86 ? 24.313 -67.332 -19.745 1.00 39.01 86 VAL B N 1
ATOM 2419 C CA . VAL B 1 86 ? 24.604 -67.509 -18.335 1.00 38.41 86 VAL B CA 1
ATOM 2420 C C . VAL B 1 86 ? 23.342 -67.908 -17.588 1.00 38.76 86 VAL B C 1
ATOM 2421 O O . VAL B 1 86 ? 23.336 -68.848 -16.795 1.00 38.75 86 VAL B O 1
ATOM 2425 N N . GLY B 1 87 ? 22.264 -67.193 -17.864 1.00 40.21 87 GLY B N 1
ATOM 2426 C CA . GLY B 1 87 ? 20.960 -67.515 -17.287 1.00 41.27 87 GLY B CA 1
ATOM 2427 C C . GLY B 1 87 ? 20.449 -68.908 -17.610 1.00 43.86 87 GLY B C 1
ATOM 2428 O O . GLY B 1 87 ? 19.874 -69.554 -16.752 1.00 44.67 87 GLY B O 1
ATOM 2429 N N . GLU B 1 88 ? 20.635 -69.370 -18.848 1.00 47.46 88 GLU B N 1
ATOM 2430 C CA . GLU B 1 88 ? 20.198 -70.714 -19.234 1.00 51.98 88 GLU B CA 1
ATOM 2431 C C . GLU B 1 88 ? 21.039 -71.797 -18.563 1.00 48.95 88 GLU B C 1
ATOM 2432 O O . GLU B 1 88 ? 20.525 -72.832 -18.187 1.00 50.64 88 GLU B O 1
ATOM 2438 N N . ALA B 1 89 ? 22.324 -71.538 -18.399 1.00 45.23 89 ALA B N 1
ATOM 2439 C CA . ALA B 1 89 ? 23.210 -72.454 -17.706 1.00 44.48 89 ALA B CA 1
ATOM 2440 C C . ALA B 1 89 ? 22.801 -72.574 -16.235 1.00 43.81 89 ALA B C 1
ATOM 2441 O O . ALA B 1 89 ? 22.774 -73.663 -15.680 1.00 43.19 89 ALA B O 1
ATOM 2443 N N . LEU B 1 90 ? 22.514 -71.439 -15.609 1.00 42.25 90 LEU B N 1
ATOM 2444 C CA . LEU B 1 90 ? 22.012 -71.424 -14.260 1.00 43.38 90 LEU B CA 1
ATOM 2445 C C . LEU B 1 90 ? 20.741 -72.256 -14.119 1.00 46.61 90 LEU B C 1
ATOM 2446 O O . LEU B 1 90 ? 20.632 -73.047 -13.187 1.00 47.85 90 LEU B O 1
ATOM 2451 N N . ARG B 1 91 ? 19.795 -72.136 -15.038 1.00 48.83 91 ARG B N 1
ATOM 2452 C CA . ARG B 1 91 ? 18.579 -72.965 -14.944 1.00 51.74 91 ARG B CA 1
ATOM 2453 C C . ARG B 1 91 ? 18.822 -74.433 -15.144 1.00 52.15 91 ARG B C 1
ATOM 2454 O O . ARG B 1 91 ? 18.181 -75.255 -14.496 1.00 54.03 91 ARG B O 1
ATOM 2462 N N . GLU B 1 92 ? 19.725 -74.768 -16.061 1.00 53.22 92 GLU B N 1
ATOM 2463 C CA . GLU B 1 92 ? 20.114 -76.164 -16.299 1.00 55.65 92 GLU B CA 1
ATOM 2464 C C . GLU B 1 92 ? 20.744 -76.762 -15.026 1.00 55.08 92 GLU B C 1
ATOM 2465 O O . GLU B 1 92 ? 20.382 -77.843 -14.623 1.00 58.02 92 GLU B O 1
ATOM 2471 N N . VAL B 1 93 ? 21.628 -76.027 -14.360 1.00 53.60 93 VAL B N 1
ATOM 2472 C CA . VAL B 1 93 ? 22.224 -76.507 -13.119 1.00 53.85 93 VAL B CA 1
ATOM 2473 C C . VAL B 1 93 ? 21.193 -76.673 -11.992 1.00 56.30 93 VAL B C 1
ATOM 2474 O O . VAL B 1 93 ? 21.216 -77.676 -11.286 1.00 59.61 93 VAL B O 1
ATOM 2478 N N . GLN B 1 94 ? 20.276 -75.724 -11.842 1.00 58.14 94 GLN B N 1
ATOM 2479 C CA . GLN B 1 94 ? 19.261 -75.798 -10.791 1.00 62.22 94 GLN B CA 1
ATOM 2480 C C . GLN B 1 94 ? 18.265 -76.962 -10.976 1.00 66.23 94 GLN B C 1
ATOM 2481 O O . GLN B 1 94 ? 17.757 -77.497 -9.998 1.00 68.16 94 GLN B O 1
ATOM 2487 N N . ALA B 1 95 ? 17.989 -77.374 -12.207 1.00 67.89 95 ALA B N 1
ATOM 2488 C CA . ALA B 1 95 ? 17.161 -78.572 -12.416 1.00 73.41 95 ALA B CA 1
ATOM 2489 C C . ALA B 1 95 ? 17.872 -79.902 -12.059 1.00 77.36 95 ALA B C 1
ATOM 2490 O O . ALA B 1 95 ? 17.256 -80.952 -12.136 1.00 81.00 95 ALA B O 1
ATOM 2492 N N . ARG B 1 96 ? 19.153 -79.854 -11.681 1.00 80.43 96 ARG B N 1
ATOM 2493 C CA . ARG B 1 96 ? 19.898 -81.024 -11.194 1.00 84.43 96 ARG B CA 1
ATOM 2494 C C . ARG B 1 96 ? 20.102 -80.883 -9.680 1.00 86.00 96 ARG B C 1
ATOM 2495 O O . ARG B 1 96 ? 19.720 -81.772 -8.913 1.00 90.45 96 ARG B O 1
ATOM 2503 N N . ASP B 1 107 ? 20.746 -73.918 1.000 1.00 84.60 107 ASP B N 1
ATOM 2504 C CA . ASP B 1 107 ? 20.415 -72.899 -0.016 1.00 89.20 107 ASP B CA 1
ATOM 2505 C C . ASP B 1 107 ? 21.382 -72.885 -1.225 1.00 82.58 107 ASP B C 1
ATOM 2506 O O . ASP B 1 107 ? 22.533 -72.405 -1.101 1.00 74.32 107 ASP B O 1
ATOM 2511 N N . PHE B 1 108 ? 20.885 -73.355 -2.385 1.00 76.01 108 PHE B N 1
ATOM 2512 C CA . PHE B 1 108 ? 21.710 -73.539 -3.588 1.00 72.25 108 PHE B CA 1
ATOM 2513 C C . PHE B 1 108 ? 21.652 -72.381 -4.600 1.00 67.91 108 PHE B C 1
ATOM 2514 O O . PHE B 1 108 ? 22.217 -72.489 -5.687 1.00 69.08 108 PHE B O 1
ATOM 2522 N N . ASN B 1 109 ? 21.034 -71.263 -4.244 1.00 61.72 109 ASN B N 1
ATOM 2523 C CA . ASN B 1 109 ? 20.914 -70.142 -5.176 1.00 58.26 109 ASN B CA 1
ATOM 2524 C C . ASN B 1 109 ? 22.212 -69.416 -5.486 1.00 52.94 109 ASN B C 1
ATOM 2525 O O . ASN B 1 109 ? 23.144 -69.399 -4.679 1.00 51.46 109 ASN B O 1
ATOM 2530 N N . ALA B 1 110 ? 22.234 -68.798 -6.666 1.00 47.54 110 ALA B N 1
ATOM 2531 C CA . ALA B 1 110 ? 23.406 -68.109 -7.156 1.00 44.37 110 ALA B CA 1
ATOM 2532 C C . ALA B 1 110 ? 23.011 -66.959 -8.028 1.00 41.40 110 ALA B C 1
ATOM 2533 O O . ALA B 1 110 ? 21.880 -66.843 -8.467 1.00 42.42 110 ALA B O 1
ATOM 2535 N N . SER B 1 111 ? 23.973 -66.105 -8.309 1.00 42.21 111 SER B N 1
ATOM 2536 C CA . SER B 1 111 ? 23.702 -64.817 -8.940 1.00 41.51 111 SER B CA 1
ATOM 2537 C C . SER B 1 111 ? 24.961 -64.282 -9.619 1.00 37.91 111 SER B C 1
ATOM 2538 O O . SER B 1 111 ? 26.070 -64.593 -9.177 1.00 38.11 111 SER B O 1
ATOM 2541 N N . PHE B 1 112 ? 24.818 -63.518 -10.704 1.00 35.82 112 PHE B N 1
ATOM 2542 C CA . PHE B 1 112 ? 25.985 -63.133 -11.510 1.00 33.66 112 PHE B CA 1
ATOM 2543 C C . PHE B 1 112 ? 25.906 -61.720 -12.066 1.00 34.62 112 PHE B C 1
ATOM 2544 O O . PHE B 1 112 ? 24.814 -61.149 -12.211 1.00 34.05 112 PHE B O 1
ATOM 2552 N N . ILE B 1 113 ? 27.084 -61.169 -12.357 1.00 32.02 113 ILE B N 1
ATOM 2553 C CA . ILE B 1 113 ? 27.189 -59.934 -13.094 1.00 32.29 113 ILE B CA 1
ATOM 2554 C C . ILE B 1 113 ? 28.043 -60.223 -14.304 1.00 32.26 113 ILE B C 1
ATOM 2555 O O . ILE B 1 113 ? 29.091 -60.841 -14.181 1.00 31.94 113 ILE B O 1
ATOM 2560 N N . LEU B 1 114 ? 27.583 -59.779 -15.464 1.00 32.73 114 LEU B N 1
ATOM 2561 C CA . LEU B 1 114 ? 28.240 -60.067 -16.716 1.00 34.29 114 LEU B CA 1
ATOM 2562 C C . LEU B 1 114 ? 28.382 -58.797 -17.482 1.00 35.38 114 LEU B C 1
ATOM 2563 O O . LEU B 1 114 ? 27.407 -58.073 -17.693 1.00 36.42 114 LEU B O 1
ATOM 2568 N N . GLY B 1 115 ? 29.589 -58.497 -17.915 1.00 38.05 115 GLY B N 1
ATOM 2569 C CA . GLY B 1 115 ? 29.790 -57.304 -18.748 1.00 38.39 115 GLY B CA 1
ATOM 2570 C C . GLY B 1 115 ? 30.984 -57.408 -19.653 1.00 40.18 115 GLY B C 1
ATOM 2571 O O . GLY B 1 115 ? 31.797 -58.319 -19.537 1.00 43.47 115 GLY B O 1
ATOM 2572 N N . GLY B 1 116 ? 31.104 -56.461 -20.569 1.00 41.27 116 GLY B N 1
ATOM 2573 C CA . GLY B 1 116 ? 32.228 -56.455 -21.497 1.00 41.38 116 GLY B CA 1
ATOM 2574 C C . GLY B 1 116 ? 31.899 -55.720 -22.773 1.00 41.94 116 GLY B C 1
ATOM 2575 O O . GLY B 1 116 ? 30.961 -54.931 -22.806 1.00 41.77 116 GLY B O 1
ATOM 2576 N N . GLN B 1 117 ? 32.681 -55.977 -23.814 1.00 42.33 117 GLN B N 1
ATOM 2577 C CA . GLN B 1 117 ? 32.475 -55.342 -25.100 1.00 43.82 117 GLN B CA 1
ATOM 2578 C C . GLN B 1 117 ? 32.837 -56.299 -26.232 1.00 44.77 117 GLN B C 1
ATOM 2579 O O . GLN B 1 117 ? 33.832 -56.997 -26.173 1.00 44.54 117 GLN B O 1
ATOM 2585 N N . ILE B 1 118 ? 31.998 -56.327 -27.249 1.00 46.35 118 ILE B N 1
ATOM 2586 C CA . ILE B 1 118 ? 32.216 -57.136 -28.425 1.00 50.12 118 ILE B CA 1
ATOM 2587 C C . ILE B 1 118 ? 32.410 -56.160 -29.576 1.00 52.42 118 ILE B C 1
ATOM 2588 O O . ILE B 1 118 ? 31.683 -55.191 -29.660 1.00 53.01 118 ILE B O 1
ATOM 2593 N N . ALA B 1 119 ? 33.391 -56.381 -30.440 1.00 54.55 119 ALA B N 1
ATOM 2594 C CA . ALA B 1 119 ? 33.710 -55.400 -31.506 1.00 58.25 119 ALA B CA 1
ATOM 2595 C C . ALA B 1 119 ? 32.463 -54.871 -32.230 1.00 61.64 119 ALA B C 1
ATOM 2596 O O . ALA B 1 119 ? 31.591 -55.670 -32.616 1.00 62.39 119 ALA B O 1
ATOM 2598 N N . GLY B 1 120 ? 32.381 -53.541 -32.406 1.00 64.14 120 GLY B N 1
ATOM 2599 C CA . GLY B 1 120 ? 31.260 -52.887 -33.135 1.00 66.42 120 GLY B CA 1
ATOM 2600 C C . GLY B 1 120 ? 29.944 -52.768 -32.365 1.00 65.41 120 GLY B C 1
ATOM 2601 O O . GLY B 1 120 ? 28.865 -52.663 -32.937 1.00 70.06 120 GLY B O 1
ATOM 2602 N N . GLU B 1 121 ? 30.040 -52.805 -31.054 1.00 60.75 121 GLU B N 1
ATOM 2603 C CA . GLU B 1 121 ? 28.900 -52.774 -30.182 1.00 58.46 121 GLU B CA 1
ATOM 2604 C C . GLU B 1 121 ? 29.508 -51.971 -29.001 1.00 55.25 121 GLU B C 1
ATOM 2605 O O . GLU B 1 121 ? 30.703 -52.062 -28.736 1.00 53.00 121 GLU B O 1
ATOM 2611 N N . PRO B 1 122 ? 28.725 -51.132 -28.325 1.00 53.02 122 PRO B N 1
ATOM 2612 C CA . PRO B 1 122 ? 29.366 -50.496 -27.171 1.00 50.15 122 PRO B CA 1
ATOM 2613 C C . PRO B 1 122 ? 29.584 -51.452 -25.979 1.00 47.42 122 PRO B C 1
ATOM 2614 O O . PRO B 1 122 ? 29.190 -52.612 -26.034 1.00 46.87 122 PRO B O 1
ATOM 2618 N N . PRO B 1 123 ? 30.266 -50.975 -24.929 1.00 45.09 123 PRO B N 1
ATOM 2619 C CA . PRO B 1 123 ? 30.378 -51.758 -23.708 1.00 43.44 123 PRO B CA 1
ATOM 2620 C C . PRO B 1 123 ? 29.022 -51.885 -23.025 1.00 41.36 123 PRO B C 1
ATOM 2621 O O . PRO B 1 123 ? 28.262 -50.906 -23.005 1.00 40.91 123 PRO B O 1
ATOM 2625 N N . ARG B 1 124 ? 28.747 -53.060 -22.449 1.00 39.55 124 ARG B N 1
ATOM 2626 C CA . ARG B 1 124 ? 27.457 -53.340 -21.820 1.00 39.04 124 ARG B CA 1
ATOM 2627 C C . ARG B 1 124 ? 27.628 -54.110 -20.510 1.00 36.96 124 ARG B C 1
ATOM 2628 O O . ARG B 1 124 ? 28.661 -54.756 -20.280 1.00 38.05 124 ARG B O 1
ATOM 2636 N N . LEU B 1 125 ? 26.619 -54.016 -19.650 1.00 34.67 125 LEU B N 1
ATOM 2637 C CA . LEU B 1 125 ? 26.676 -54.578 -18.304 1.00 33.91 125 LEU B CA 1
ATOM 2638 C C . LEU B 1 125 ? 25.326 -55.154 -17.898 1.00 33.48 125 LEU B C 1
ATOM 2639 O O . LEU B 1 125 ? 24.304 -54.457 -18.016 1.00 33.83 125 LEU B O 1
ATOM 2644 N N . PHE B 1 126 ? 25.328 -56.398 -17.400 1.00 32.93 126 PHE B N 1
ATOM 2645 C CA . PHE B 1 126 ? 24.099 -57.110 -17.041 1.00 33.74 126 PHE B CA 1
ATOM 2646 C C . PHE B 1 126 ? 24.132 -57.685 -15.638 1.00 33.37 126 PHE B C 1
ATOM 2647 O O . PHE B 1 126 ? 25.200 -58.021 -15.130 1.00 32.62 126 PHE B O 1
ATOM 2655 N N . LEU B 1 127 ? 22.936 -57.835 -15.047 1.00 33.65 127 LEU B N 1
ATOM 2656 C CA . LEU B 1 127 ? 22.749 -58.555 -13.784 1.00 32.28 127 LEU B CA 1
ATOM 2657 C C . LEU B 1 127 ? 21.889 -59.781 -14.048 1.00 32.15 127 LEU B C 1
ATOM 2658 O O . LEU B 1 127 ? 20.801 -59.648 -14.581 1.00 32.70 127 LEU B O 1
ATOM 2663 N N . ILE B 1 128 ? 22.381 -60.963 -13.684 1.00 32.12 128 ILE B N 1
ATOM 2664 C CA . ILE B 1 128 ? 21.611 -62.180 -13.828 1.00 34.43 128 ILE B CA 1
ATOM 2665 C C . ILE B 1 128 ? 21.086 -62.607 -12.459 1.00 34.88 128 ILE B C 1
ATOM 2666 O O . ILE B 1 128 ? 21.848 -62.865 -11.536 1.00 37.11 128 ILE B O 1
ATOM 2671 N N . TYR B 1 129 ? 19.773 -62.710 -12.359 1.00 36.34 129 TYR B N 1
ATOM 2672 C CA . TYR B 1 129 ? 19.127 -63.064 -11.120 1.00 38.93 129 TYR B CA 1
ATOM 2673 C C . TYR B 1 129 ? 19.143 -64.582 -10.857 1.00 39.11 129 TYR B C 1
ATOM 2674 O O . TYR B 1 129 ? 19.339 -65.380 -11.772 1.00 40.40 129 TYR B O 1
ATOM 2683 N N . PRO B 1 130 ? 18.889 -64.987 -9.616 1.00 39.61 130 PRO B N 1
ATOM 2684 C CA . PRO B 1 130 ? 18.753 -66.398 -9.253 1.00 42.50 130 PRO B CA 1
ATOM 2685 C C . PRO B 1 130 ? 17.845 -67.217 -10.126 1.00 43.95 130 PRO B C 1
ATOM 2686 O O . PRO B 1 130 ? 18.144 -68.366 -10.387 1.00 46.21 130 PRO B O 1
ATOM 2690 N N . ALA B 1 131 ? 16.747 -66.639 -10.588 1.00 46.17 131 ALA B N 1
ATOM 2691 C CA . ALA B 1 131 ? 15.837 -67.369 -11.490 1.00 48.13 131 ALA B CA 1
ATOM 2692 C C . ALA B 1 131 ? 16.351 -67.518 -12.925 1.00 47.77 131 ALA B C 1
ATOM 2693 O O . ALA B 1 131 ? 15.762 -68.248 -13.729 1.00 49.38 131 ALA B O 1
ATOM 2695 N N . GLY B 1 132 ? 17.421 -66.795 -13.264 1.00 46.06 132 GLY B N 1
ATOM 2696 C CA . GLY B 1 132 ? 18.029 -66.909 -14.583 1.00 44.89 132 GLY B CA 1
ATOM 2697 C C . GLY B 1 132 ? 17.541 -65.932 -15.627 1.00 44.00 132 GLY B C 1
ATOM 2698 O O . GLY B 1 132 ? 17.988 -65.966 -16.768 1.00 43.59 132 GLY B O 1
ATOM 2699 N N . ASN B 1 133 ? 16.615 -65.054 -15.265 1.00 44.22 133 ASN B N 1
ATOM 2700 C CA . ASN B 1 133 ? 16.349 -63.891 -16.115 1.00 44.43 133 ASN B CA 1
ATOM 2701 C C . ASN B 1 133 ? 17.326 -62.758 -15.729 1.00 40.56 133 ASN B C 1
ATOM 2702 O O . ASN B 1 133 ? 18.097 -62.925 -14.795 1.00 41.29 133 ASN B O 1
ATOM 2707 N N . PHE B 1 134 ? 17.307 -61.632 -16.437 1.00 38.15 134 PHE B N 1
ATOM 2708 C CA . PHE B 1 134 ? 18.357 -60.622 -16.270 1.00 34.84 134 PHE B CA 1
ATOM 2709 C C . PHE B 1 134 ? 17.949 -59.242 -16.723 1.00 32.87 134 PHE B C 1
ATOM 2710 O O . PHE B 1 134 ? 16.955 -59.064 -17.410 1.00 34.01 134 PHE B O 1
ATOM 2718 N N . ILE B 1 135 ? 18.732 -58.261 -16.315 1.00 31.10 135 ILE B N 1
ATOM 2719 C CA . ILE B 1 135 ? 18.545 -56.888 -16.755 1.00 31.67 135 ILE B CA 1
ATOM 2720 C C . ILE B 1 135 ? 19.869 -56.220 -17.137 1.00 32.21 135 ILE B C 1
ATOM 2721 O O . ILE B 1 135 ? 20.936 -56.674 -16.745 1.00 32.85 135 ILE B O 1
ATOM 2726 N N . GLU B 1 136 ? 19.757 -55.125 -17.876 1.00 34.20 136 GLU B N 1
ATOM 2727 C CA . GLU B 1 136 ? 20.876 -54.376 -18.407 1.00 34.80 136 GLU B CA 1
ATOM 2728 C C . GLU B 1 136 ? 20.991 -52.985 -17.780 1.00 34.66 136 GLU B C 1
ATOM 2729 O O . GLU B 1 136 ? 19.996 -52.260 -17.651 1.00 36.67 136 GLU B O 1
ATOM 2735 N N . ALA B 1 137 ? 22.213 -52.596 -17.438 1.00 34.11 137 ALA B N 1
ATOM 2736 C CA . ALA B 1 137 ? 22.466 -51.278 -16.873 1.00 34.36 137 ALA B CA 1
ATOM 2737 C C . ALA B 1 137 ? 22.218 -50.167 -17.894 1.00 35.83 137 ALA B C 1
ATOM 2738 O O . ALA B 1 137 ? 22.383 -50.373 -19.081 1.00 34.64 137 ALA B O 1
ATOM 2740 N N . THR B 1 138 ? 21.836 -48.987 -17.399 1.00 36.51 138 THR B N 1
ATOM 2741 C CA . THR B 1 138 ? 21.543 -47.807 -18.235 1.00 38.75 138 THR B CA 1
ATOM 2742 C C . THR B 1 138 ? 22.272 -46.582 -17.641 1.00 40.17 138 THR B C 1
ATOM 2743 O O . THR B 1 138 ? 22.867 -46.670 -16.564 1.00 39.12 138 THR B O 1
ATOM 2747 N N . PRO B 1 139 ? 22.219 -45.436 -18.329 1.00 41.18 139 PRO B N 1
ATOM 2748 C CA . PRO B 1 139 ? 22.770 -44.223 -17.724 1.00 41.96 139 PRO B CA 1
ATOM 2749 C C . PRO B 1 139 ? 22.187 -43.902 -16.342 1.00 43.95 139 PRO B C 1
ATOM 2750 O O . PRO B 1 139 ? 22.906 -43.428 -15.451 1.00 45.67 139 PRO B O 1
ATOM 2754 N N . ASP B 1 140 ? 20.899 -44.177 -16.149 1.00 45.43 140 ASP B N 1
ATOM 2755 C CA . ASP B 1 140 ? 20.229 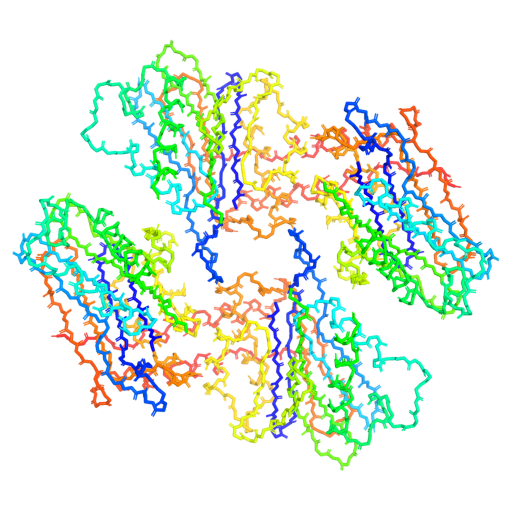-43.874 -14.867 1.00 43.00 140 ASP B CA 1
ATOM 2756 C C . ASP B 1 140 ? 20.499 -44.886 -13.780 1.00 39.18 140 ASP B C 1
ATOM 2757 O O . ASP B 1 140 ? 20.443 -44.548 -12.621 1.00 38.52 140 ASP B O 1
ATOM 2762 N N . THR B 1 141 ? 20.775 -46.129 -14.151 1.00 37.27 141 THR B N 1
ATOM 2763 C CA . THR B 1 141 ? 21.220 -47.146 -13.183 1.00 35.56 141 THR B CA 1
ATOM 2764 C C . THR B 1 141 ? 22.507 -47.784 -13.719 1.00 35.84 141 THR B C 1
ATOM 2765 O O . THR B 1 141 ? 22.474 -48.825 -14.380 1.00 35.12 141 THR B O 1
ATOM 2769 N N . PRO B 1 142 ? 23.650 -47.114 -13.498 1.00 36.76 142 PRO B N 1
ATOM 2770 C CA . PRO B 1 142 ? 24.929 -47.457 -14.123 1.00 37.32 142 PRO B CA 1
ATOM 2771 C C . PRO B 1 142 ? 25.775 -48.494 -13.386 1.00 37.39 142 PRO B C 1
ATOM 2772 O O . PRO B 1 142 ? 26.862 -48.820 -13.856 1.00 44.97 142 PRO B O 1
ATOM 2776 N N . PHE B 1 143 ? 25.320 -49.012 -12.255 1.00 33.91 143 PHE B N 1
ATOM 2777 C CA . PHE B 1 143 ? 26.065 -50.060 -11.585 1.00 31.73 143 PHE B CA 1
ATOM 2778 C C . PHE B 1 143 ? 25.161 -51.132 -10.991 1.00 30.53 143 PHE B C 1
ATOM 2779 O O . PHE B 1 143 ? 23.977 -50.897 -10.736 1.00 33.32 143 PHE B O 1
ATOM 2787 N N . PHE B 1 144 ? 25.751 -52.303 -10.766 1.00 29.17 144 PHE B N 1
ATOM 2788 C CA . PHE B 1 144 ? 25.099 -53.425 -10.134 1.00 28.43 144 PHE B CA 1
ATOM 2789 C C . PHE B 1 144 ? 26.000 -53.993 -9.057 1.00 29.01 144 PHE B C 1
ATOM 2790 O O . PHE B 1 144 ? 27.230 -53.888 -9.124 1.00 30.71 144 PHE B O 1
ATOM 2798 N N . GLN B 1 145 ? 25.379 -54.644 -8.082 1.00 29.02 145 GLN B N 1
ATOM 2799 C CA . GLN B 1 145 ? 26.078 -55.276 -6.978 1.00 28.43 145 GLN B CA 1
ATOM 2800 C C . GLN B 1 145 ? 25.413 -56.620 -6.689 1.00 29.16 145 GLN B C 1
ATOM 2801 O O . GLN B 1 145 ? 24.189 -56.728 -6.779 1.00 26.39 145 GLN B O 1
ATOM 2807 N N . ILE B 1 146 ? 26.216 -57.613 -6.294 1.00 28.53 146 ILE B N 1
ATOM 2808 C CA . ILE B 1 146 ? 25.701 -58.886 -5.810 1.00 28.18 146 ILE B CA 1
ATOM 2809 C C . ILE B 1 146 ? 26.467 -59.289 -4.544 1.00 28.46 146 ILE B C 1
ATOM 2810 O O . ILE B 1 146 ? 27.563 -58.787 -4.299 1.00 26.86 146 ILE B O 1
ATOM 2815 N N . GLY B 1 147 ? 25.878 -60.175 -3.744 1.00 28.85 147 GLY B N 1
ATOM 2816 C CA . GLY B 1 147 ? 26.456 -60.580 -2.462 1.00 31.84 147 GLY B CA 1
ATOM 2817 C C . GLY B 1 147 ? 25.876 -59.758 -1.329 1.00 32.90 147 GLY B C 1
ATOM 2818 O O . GLY B 1 147 ? 24.686 -59.523 -1.299 1.00 33.01 147 GLY B O 1
ATOM 2819 N N . GLU B 1 148 ? 26.713 -59.350 -0.380 1.00 36.70 148 GLU B N 1
ATOM 2820 C CA . GLU B 1 148 ? 26.311 -58.374 0.656 1.00 37.17 148 GLU B CA 1
ATOM 2821 C C . GLU B 1 148 ? 26.568 -56.974 0.124 1.00 36.13 148 GLU B C 1
ATOM 2822 O O . GLU B 1 148 ? 27.710 -56.526 0.097 1.00 36.94 148 GLU B O 1
ATOM 2828 N N . THR B 1 149 ? 25.513 -56.288 -0.263 1.00 33.19 149 THR B N 1
ATOM 2829 C CA . THR B 1 149 ? 25.626 -55.114 -1.086 1.00 33.21 149 THR B CA 1
ATOM 2830 C C . THR B 1 149 ? 25.252 -53.783 -0.401 1.00 34.44 149 THR B C 1
ATOM 2831 O O . THR B 1 149 ? 25.618 -52.704 -0.882 1.00 33.35 149 THR B O 1
ATOM 2835 N N . LYS B 1 150 ? 24.485 -53.843 0.679 1.00 33.07 150 LYS B N 1
ATOM 2836 C CA . LYS B 1 150 ? 23.857 -52.628 1.186 1.00 32.12 150 LYS B CA 1
ATOM 2837 C C . LYS B 1 150 ? 24.821 -51.698 1.884 1.00 31.45 150 LYS B C 1
ATOM 2838 O O . LYS B 1 150 ? 24.654 -50.491 1.811 1.00 33.04 150 LYS B O 1
ATOM 2844 N N . TYR B 1 151 ? 25.856 -52.251 2.512 1.00 30.18 151 TYR B N 1
ATOM 2845 C CA . TYR B 1 151 ? 26.851 -51.450 3.212 1.00 29.71 151 TYR B CA 1
ATOM 2846 C C . TYR B 1 151 ? 27.593 -50.537 2.246 1.00 29.60 151 TYR B C 1
ATOM 2847 O O . TYR B 1 151 ? 27.955 -49.421 2.587 1.00 29.58 151 TYR B O 1
ATOM 2856 N N . GLY B 1 152 ? 27.785 -51.015 1.027 1.00 31.45 152 GLY B N 1
ATOM 2857 C CA . GLY B 1 152 ? 28.616 -50.329 0.037 1.00 32.43 152 GLY B CA 1
ATOM 2858 C C . GLY B 1 152 ? 27.851 -49.516 -0.984 1.00 33.40 152 GLY B C 1
ATOM 2859 O O . GLY B 1 152 ? 28.463 -48.823 -1.799 1.00 32.66 152 GLY B O 1
ATOM 2860 N N . LYS B 1 153 ? 26.520 -49.593 -0.952 1.00 32.54 153 LYS B N 1
ATOM 2861 C CA . LYS B 1 153 ? 25.697 -48.904 -1.948 1.00 33.51 153 LYS B CA 1
ATOM 2862 C C . LYS B 1 153 ? 25.700 -47.391 -1.815 1.00 32.34 153 LYS B C 1
ATOM 2863 O O . LYS B 1 153 ? 25.761 -46.698 -2.817 1.00 36.89 153 LYS B O 1
ATOM 2869 N N . PRO B 1 154 ? 25.623 -46.862 -0.596 1.00 32.43 154 PRO B N 1
ATOM 2870 C CA . PRO B 1 154 ? 25.555 -45.406 -0.468 1.00 32.98 154 PRO B CA 1
ATOM 2871 C C . PRO B 1 154 ? 26.657 -44.597 -1.156 1.00 33.38 154 PRO B C 1
ATOM 2872 O O . PRO B 1 154 ? 26.368 -43.613 -1.818 1.00 35.42 154 PRO B O 1
ATOM 2876 N N . ILE B 1 155 ? 27.900 -45.018 -1.041 1.00 35.30 155 ILE B N 1
ATOM 2877 C CA . ILE B 1 155 ? 28.977 -44.281 -1.663 1.00 35.01 155 ILE B CA 1
ATOM 2878 C C . ILE B 1 155 ? 28.907 -44.367 -3.189 1.00 35.17 155 ILE B C 1
ATOM 2879 O O . ILE B 1 155 ? 29.185 -43.381 -3.880 1.00 34.63 155 ILE B O 1
ATOM 2884 N N . LEU B 1 156 ? 28.524 -45.525 -3.716 1.00 35.85 156 LEU B N 1
ATOM 2885 C CA . LEU B 1 156 ? 28.311 -45.677 -5.157 1.00 36.22 156 LEU B CA 1
ATOM 2886 C C . LEU B 1 156 ? 27.172 -44.776 -5.630 1.00 36.14 156 LEU B C 1
ATOM 2887 O O . LEU B 1 156 ? 27.266 -44.166 -6.690 1.00 36.70 156 LEU B O 1
ATOM 2892 N N . ASP B 1 157 ? 26.085 -44.693 -4.867 1.00 36.38 157 ASP B N 1
ATOM 2893 C CA . ASP B 1 157 ? 24.987 -43.783 -5.250 1.00 37.98 157 ASP B CA 1
ATOM 2894 C C . ASP B 1 157 ? 25.447 -42.314 -5.256 1.00 37.97 157 ASP B C 1
ATOM 2895 O O . ASP B 1 157 ? 24.998 -41.544 -6.087 1.00 36.03 157 ASP B O 1
ATOM 2900 N N . ARG B 1 158 ? 26.310 -41.930 -4.321 1.00 37.06 158 ARG B N 1
ATOM 2901 C CA . ARG B 1 158 ? 26.728 -40.545 -4.226 1.00 38.81 158 ARG B CA 1
ATOM 2902 C C . ARG B 1 158 ? 27.622 -40.131 -5.372 1.00 38.55 158 ARG B C 1
ATOM 2903 O O . ARG B 1 158 ? 27.528 -39.023 -5.834 1.00 39.63 158 ARG B O 1
ATOM 2911 N N . VAL B 1 159 ? 28.468 -41.026 -5.841 1.00 37.98 159 VAL B N 1
ATOM 2912 C CA . VAL B 1 159 ? 29.556 -40.650 -6.754 1.00 39.17 159 VAL B CA 1
ATOM 2913 C C . VAL B 1 159 ? 29.328 -41.024 -8.229 1.00 38.31 159 VAL B C 1
ATOM 2914 O O . VAL B 1 159 ? 29.604 -40.231 -9.119 1.00 40.88 159 VAL B O 1
ATOM 2918 N N . ILE B 1 160 ? 28.841 -42.227 -8.501 1.00 36.67 160 ILE B N 1
ATOM 2919 C CA . ILE B 1 160 ? 28.859 -42.734 -9.861 1.00 37.14 160 ILE B CA 1
ATOM 2920 C C . ILE B 1 160 ? 27.834 -42.060 -10.749 1.00 38.36 160 ILE B C 1
ATOM 2921 O O . ILE B 1 160 ? 26.657 -42.098 -10.471 1.00 39.17 160 ILE B O 1
ATOM 2926 N N . THR B 1 161 ? 28.309 -41.502 -11.853 1.00 40.79 161 THR B N 1
ATOM 2927 C CA . THR B 1 161 ? 27.474 -41.108 -12.981 1.00 43.06 161 THR B CA 1
ATOM 2928 C C . THR B 1 161 ? 28.151 -41.627 -14.250 1.00 44.53 161 THR B C 1
ATOM 2929 O O . THR B 1 161 ? 29.323 -41.988 -14.234 1.00 43.00 161 THR B O 1
ATOM 2933 N N . PRO B 1 162 ? 27.410 -41.679 -15.362 1.00 47.89 162 PRO B N 1
ATOM 2934 C CA . PRO B 1 162 ? 28.037 -41.972 -16.667 1.00 48.94 162 PRO B CA 1
ATOM 2935 C C . PRO B 1 162 ? 29.286 -41.126 -16.973 1.00 52.36 162 PRO B C 1
ATOM 2936 O O . PRO B 1 162 ? 30.158 -41.573 -17.708 1.00 56.86 162 PRO B O 1
ATOM 2940 N N . ASP B 1 163 ? 29.355 -39.910 -16.443 1.00 53.22 163 ASP B N 1
ATOM 2941 C CA . ASP B 1 163 ? 30.474 -39.029 -16.709 1.00 58.78 163 ASP B CA 1
ATOM 2942 C C . ASP B 1 163 ? 31.703 -39.287 -15.813 1.00 53.30 163 ASP B C 1
ATOM 2943 O O . ASP B 1 163 ? 32.754 -38.696 -16.011 1.00 52.34 163 ASP B O 1
ATOM 2948 N N . THR B 1 164 ? 31.572 -40.149 -14.824 1.00 47.85 164 THR B N 1
ATOM 2949 C CA . THR B 1 164 ? 32.667 -40.410 -13.909 1.00 45.83 164 THR B CA 1
ATOM 2950 C C . THR B 1 164 ? 33.841 -41.059 -14.636 1.00 43.88 164 THR B C 1
ATOM 2951 O O . THR B 1 164 ? 33.650 -41.867 -15.522 1.00 44.44 164 THR B O 1
ATOM 2955 N N . SER B 1 165 ? 35.059 -40.704 -14.255 1.00 43.11 165 SER B N 1
ATOM 2956 C CA . SER B 1 165 ? 36.265 -41.257 -14.900 1.00 43.76 165 SER B CA 1
ATOM 2957 C C . SER B 1 165 ? 36.533 -42.667 -14.420 1.00 39.87 165 SER B C 1
ATOM 2958 O O . SER B 1 165 ? 36.095 -43.040 -13.344 1.00 39.31 165 SER B O 1
ATOM 2961 N N . LEU B 1 166 ? 37.285 -43.434 -15.190 1.00 40.31 166 LEU B N 1
ATOM 2962 C CA . LEU B 1 166 ? 37.655 -44.784 -14.772 1.00 40.11 166 LEU B CA 1
ATOM 2963 C C . LEU B 1 166 ? 38.407 -44.777 -13.454 1.00 39.62 166 LEU B C 1
ATOM 2964 O O . LEU B 1 166 ? 38.154 -45.629 -12.610 1.00 36.60 166 LEU B O 1
ATOM 2969 N N . GLU B 1 167 ? 39.310 -43.817 -13.272 1.00 42.54 167 GLU B N 1
ATOM 2970 C CA . GLU B 1 167 ? 40.090 -43.713 -12.030 1.00 45.78 167 GLU B CA 1
ATOM 2971 C C . GLU B 1 167 ? 39.162 -43.531 -10.835 1.00 42.80 167 GLU B C 1
ATOM 2972 O O . GLU B 1 167 ? 39.265 -44.272 -9.853 1.00 41.74 167 GLU B O 1
ATOM 2978 N N . ASP B 1 168 ? 38.227 -42.590 -10.922 1.00 41.63 168 ASP B N 1
ATOM 2979 C CA . ASP B 1 168 ? 37.324 -42.335 -9.794 1.00 41.12 168 ASP B CA 1
ATOM 2980 C C . ASP B 1 168 ? 36.376 -43.483 -9.516 1.00 38.59 168 ASP B C 1
ATOM 2981 O O . ASP B 1 168 ? 36.089 -43.770 -8.371 1.00 37.07 168 ASP B O 1
ATOM 2986 N N . ALA B 1 169 ? 35.895 -44.150 -10.559 1.00 38.77 169 ALA B N 1
ATOM 2987 C CA . ALA B 1 169 ? 35.022 -45.302 -10.372 1.00 37.03 169 ALA B CA 1
ATOM 2988 C C . ALA B 1 169 ? 35.736 -46.434 -9.667 1.00 35.75 169 ALA B C 1
ATOM 2989 O O . ALA B 1 169 ? 35.148 -47.095 -8.816 1.00 33.84 169 ALA B O 1
ATOM 2991 N N . ALA B 1 170 ? 37.002 -46.666 -10.005 1.00 36.98 170 ALA B N 1
ATOM 2992 C CA . ALA B 1 170 ? 37.787 -47.669 -9.281 1.00 37.58 170 ALA B CA 1
ATOM 2993 C C . ALA B 1 170 ? 38.007 -47.278 -7.799 1.00 37.39 170 ALA B C 1
ATOM 2994 O O . ALA B 1 170 ? 37.854 -48.111 -6.907 1.00 35.86 170 ALA B O 1
ATOM 2996 N N . LYS B 1 171 ? 38.359 -46.023 -7.535 1.00 39.66 171 LYS B N 1
ATOM 2997 C CA . LYS B 1 171 ? 38.435 -45.543 -6.144 1.00 41.18 171 LYS B CA 1
ATOM 2998 C C . LYS B 1 171 ? 37.145 -45.791 -5.399 1.00 38.93 171 LYS B C 1
ATOM 2999 O O . LYS B 1 171 ? 37.134 -46.255 -4.264 1.00 38.67 171 LYS B O 1
ATOM 3005 N N . CYS B 1 172 ? 36.045 -45.428 -6.038 1.00 38.84 172 CYS B N 1
ATOM 3006 C CA . CYS B 1 172 ? 34.737 -45.553 -5.430 1.00 39.15 172 CYS B CA 1
ATOM 3007 C C . CYS B 1 172 ? 34.417 -47.015 -5.121 1.00 37.11 172 CYS B C 1
ATOM 3008 O O . CYS B 1 172 ? 33.969 -47.338 -4.032 1.00 36.31 172 CYS B O 1
ATOM 3011 N N . ALA B 1 173 ? 34.720 -47.910 -6.045 1.00 36.20 173 ALA B N 1
ATOM 3012 C CA . ALA B 1 173 ? 34.578 -49.334 -5.748 1.00 35.96 173 ALA B CA 1
ATOM 3013 C C . ALA B 1 173 ? 35.410 -49.753 -4.529 1.00 33.64 173 ALA B C 1
ATOM 3014 O O . ALA B 1 173 ? 34.918 -50.474 -3.668 1.00 31.42 173 ALA B O 1
ATOM 3016 N N . LEU B 1 174 ? 36.655 -49.312 -4.450 1.00 33.02 174 LEU B N 1
ATOM 3017 C CA . LEU B 1 174 ? 37.511 -49.753 -3.354 1.00 34.69 174 LEU B CA 1
ATOM 3018 C C . LEU B 1 174 ? 37.025 -49.260 -1.982 1.00 34.31 174 LEU B C 1
ATOM 3019 O O . LEU B 1 174 ? 37.042 -49.984 -0.990 1.00 35.24 174 LEU B O 1
ATOM 3024 N N . VAL B 1 175 ? 36.554 -48.028 -1.952 1.00 35.17 175 VAL B N 1
ATOM 3025 C CA . VAL B 1 175 ? 36.021 -47.420 -0.743 1.00 34.78 175 VAL B CA 1
ATOM 3026 C C . VAL B 1 175 ? 34.752 -48.152 -0.327 1.00 33.75 175 VAL B C 1
ATOM 3027 O O . VAL B 1 175 ? 34.523 -48.424 0.859 1.00 34.00 175 VAL B O 1
ATOM 3031 N N . SER B 1 176 ? 33.936 -48.493 -1.316 1.00 34.20 176 SER B N 1
ATOM 3032 C CA . SER B 1 176 ? 32.767 -49.356 -1.098 1.00 33.26 176 SER B CA 1
ATOM 3033 C C . SER B 1 176 ? 33.125 -50.679 -0.425 1.00 32.18 176 SER B C 1
ATOM 3034 O O . SER B 1 176 ? 32.423 -51.146 0.462 1.00 34.45 176 SER B O 1
ATOM 3037 N N . PHE B 1 177 ? 34.228 -51.283 -0.834 1.00 33.02 177 PHE B N 1
ATOM 3038 C CA . PHE B 1 177 ? 34.671 -52.518 -0.195 1.00 33.55 177 PHE B CA 1
ATOM 3039 C C . PHE B 1 177 ? 35.165 -52.280 1.205 1.00 34.56 177 PHE B C 1
ATOM 3040 O O . PHE B 1 177 ? 34.956 -53.102 2.089 1.00 37.15 177 PHE B O 1
ATOM 3048 N N . ASP B 1 178 ? 35.873 -51.175 1.402 1.00 36.52 178 ASP B N 1
ATOM 3049 C CA . ASP B 1 178 ? 36.413 -50.832 2.707 1.00 36.78 178 ASP B CA 1
ATOM 3050 C C . ASP B 1 178 ? 35.303 -50.776 3.753 1.00 34.33 178 ASP B C 1
ATOM 3051 O O . ASP B 1 178 ? 35.391 -51.420 4.791 1.00 35.70 178 ASP B O 1
ATOM 3056 N N . SER B 1 179 ? 34.260 -50.030 3.454 1.00 32.00 179 SER B N 1
ATOM 3057 C CA . SER B 1 179 ? 33.143 -49.875 4.366 1.00 32.25 179 SER B CA 1
ATOM 3058 C C . SER B 1 179 ? 32.434 -51.199 4.604 1.00 34.03 179 SER B C 1
ATOM 3059 O O . SER B 1 179 ? 32.002 -51.496 5.740 1.00 34.84 179 SER B O 1
ATOM 3062 N N . THR B 1 180 ? 32.280 -51.992 3.539 1.00 32.36 180 THR B N 1
ATOM 3063 C CA . THR B 1 180 ? 31.668 -53.305 3.661 1.00 31.51 180 THR B CA 1
ATOM 3064 C C . THR B 1 180 ? 32.498 -54.229 4.550 1.00 33.36 180 THR B C 1
ATOM 3065 O O . THR B 1 180 ? 31.954 -54.872 5.478 1.00 35.72 180 THR B O 1
ATOM 3069 N N . MET B 1 181 ? 33.804 -54.290 4.321 1.00 34.77 181 MET B N 1
ATOM 3070 C CA . MET B 1 181 ? 34.662 -55.164 5.152 1.00 39.06 181 MET B CA 1
ATOM 3071 C C . MET B 1 181 ? 34.701 -54.767 6.627 1.00 38.10 181 MET B C 1
ATOM 3072 O O . MET B 1 181 ? 34.751 -55.626 7.506 1.00 39.33 181 MET B O 1
ATOM 3077 N N . ARG B 1 182 ? 34.626 -53.472 6.904 1.00 37.26 182 ARG B N 1
ATOM 3078 C CA . ARG B 1 182 ? 34.571 -53.004 8.287 1.00 38.32 182 ARG B CA 1
ATOM 3079 C C . ARG B 1 182 ? 33.314 -53.413 9.016 1.00 37.74 182 ARG B C 1
ATOM 3080 O O . ARG B 1 182 ? 33.324 -53.581 10.221 1.00 38.39 182 ARG B O 1
ATOM 3088 N N . SER B 1 183 ? 32.222 -53.547 8.286 1.00 37.58 183 SER B N 1
ATOM 3089 C CA . SER B 1 183 ? 30.940 -53.687 8.918 1.00 38.53 183 SER B CA 1
ATOM 3090 C C . SER B 1 183 ? 30.360 -55.087 8.821 1.00 36.47 183 SER B C 1
ATOM 3091 O O . SER B 1 183 ? 29.395 -55.359 9.480 1.00 35.03 183 SER B O 1
ATOM 3094 N N . ASN B 1 184 ? 30.946 -55.960 8.012 1.00 36.28 184 ASN B N 1
ATOM 3095 C CA . ASN B 1 184 ? 30.391 -57.281 7.799 1.00 38.10 184 ASN B CA 1
ATOM 3096 C C . ASN B 1 184 ? 31.502 -58.291 7.552 1.00 39.99 184 ASN B C 1
ATOM 3097 O O . ASN B 1 184 ? 32.263 -58.167 6.570 1.00 38.09 184 ASN B O 1
ATOM 3102 N N . LEU B 1 185 ? 31.569 -59.317 8.390 1.00 40.71 185 LEU B N 1
ATOM 3103 C CA . LEU B 1 185 ? 32.681 -60.282 8.313 1.00 44.90 185 LEU B CA 1
ATOM 3104 C C . LEU B 1 185 ? 32.566 -61.369 7.232 1.00 44.20 185 LEU B C 1
ATOM 3105 O O . LEU B 1 185 ? 33.433 -62.235 7.142 1.00 49.56 185 LEU B O 1
ATOM 3110 N N . SER B 1 186 ? 31.529 -61.336 6.405 1.00 41.08 186 SER B N 1
ATOM 3111 C CA . SER B 1 186 ? 31.388 -62.348 5.344 1.00 40.14 186 SER B CA 1
ATOM 3112 C C . SER B 1 186 ? 32.088 -61.885 4.065 1.00 38.54 186 SER B C 1
ATOM 3113 O O . SER B 1 186 ? 32.211 -62.650 3.112 1.00 38.49 186 SER B O 1
ATOM 3116 N N . VAL B 1 187 ? 32.549 -60.640 4.039 1.00 36.55 187 VAL B N 1
ATOM 3117 C CA . VAL B 1 187 ? 33.392 -60.188 2.924 1.00 36.25 187 VAL B CA 1
ATOM 3118 C C . VAL B 1 187 ? 34.828 -59.875 3.361 1.00 35.87 187 VAL B C 1
ATOM 3119 O O . VAL B 1 187 ? 35.060 -59.414 4.481 1.00 37.00 187 VAL B O 1
ATOM 3123 N N . GLY B 1 188 ? 35.782 -60.192 2.480 1.00 35.23 188 GLY B N 1
ATOM 3124 C CA . GLY B 1 188 ? 37.215 -60.205 2.846 1.00 36.83 188 GLY B CA 1
ATOM 3125 C C . GLY B 1 188 ? 38.217 -60.286 1.698 1.00 35.10 188 GLY B C 1
ATOM 3126 O O . GLY B 1 188 ? 37.926 -60.813 0.635 1.00 33.93 188 GLY B O 1
ATOM 3127 N N . LEU B 1 189 ? 39.408 -59.764 1.953 1.00 36.76 189 LEU B N 1
ATOM 3128 C CA . LEU B 1 189 ? 40.528 -59.799 1.022 1.00 37.82 189 LEU B CA 1
ATOM 3129 C C . LEU B 1 189 ? 41.015 -61.215 0.824 1.00 38.60 189 LEU B C 1
ATOM 3130 O O . LEU B 1 189 ? 40.886 -62.033 1.720 1.00 38.03 189 LEU B O 1
ATOM 3135 N N . PRO B 1 190 ? 41.648 -61.500 -0.318 1.00 39.36 190 PRO B N 1
ATOM 3136 C CA . PRO B 1 190 ? 42.016 -60.590 -1.401 1.00 39.40 190 PRO B CA 1
ATOM 3137 C C . PRO B 1 190 ? 40.885 -60.200 -2.324 1.00 39.79 190 PRO B C 1
ATOM 3138 O O . PRO B 1 190 ? 39.984 -61.012 -2.530 1.00 43.12 190 PRO B O 1
ATOM 3142 N N . LEU B 1 191 ? 40.955 -58.984 -2.894 1.00 40.77 191 LEU B N 1
ATOM 3143 C CA . LEU B 1 191 ? 40.059 -58.545 -3.969 1.00 40.20 191 LEU B CA 1
ATOM 3144 C C . LEU B 1 191 ? 40.699 -58.706 -5.305 1.00 39.07 191 LEU B C 1
ATOM 3145 O O . LEU B 1 191 ? 41.900 -58.638 -5.428 1.00 38.52 191 LEU B O 1
ATOM 3150 N N . ASP B 1 192 ? 39.853 -58.833 -6.316 1.00 40.27 192 ASP B N 1
ATOM 3151 C CA . ASP B 1 192 ? 40.244 -58.699 -7.706 1.00 39.87 192 ASP B CA 1
ATOM 3152 C C . ASP B 1 192 ? 39.633 -57.394 -8.234 1.00 37.02 192 ASP B C 1
ATOM 3153 O O . ASP B 1 192 ? 38.488 -57.037 -7.915 1.00 32.84 192 ASP B O 1
ATOM 3158 N N . LEU B 1 193 ? 40.420 -56.688 -9.045 1.00 36.68 193 LEU B N 1
ATOM 3159 C CA . LEU B 1 193 ? 40.013 -55.438 -9.678 1.00 34.73 193 LEU B CA 1
ATOM 3160 C C . LEU B 1 193 ? 40.375 -55.456 -11.169 1.00 35.35 193 LEU B C 1
ATOM 3161 O O . LEU B 1 193 ? 41.515 -55.764 -11.528 1.00 39.22 193 LEU B O 1
ATOM 3166 N N . LEU B 1 194 ? 39.417 -55.112 -12.023 1.00 34.19 194 LEU B N 1
ATOM 3167 C CA . LEU B 1 194 ? 39.654 -55.032 -13.458 1.00 36.09 194 LEU B CA 1
ATOM 3168 C C . LEU B 1 194 ? 39.047 -53.744 -14.018 1.00 36.27 194 LEU B C 1
ATOM 3169 O O . LEU B 1 194 ? 37.885 -53.433 -13.756 1.00 35.58 194 LEU B O 1
ATOM 3174 N N . VAL B 1 195 ? 39.858 -52.994 -14.757 1.00 38.06 195 VAL B N 1
ATOM 3175 C CA . VAL B 1 195 ? 39.453 -51.725 -15.358 1.00 39.22 195 VAL B CA 1
ATOM 3176 C C . VAL B 1 195 ? 39.621 -51.829 -16.870 1.00 39.81 195 VAL B C 1
ATOM 3177 O O . VAL B 1 195 ? 40.715 -52.082 -17.346 1.00 40.15 195 VAL B O 1
ATOM 3181 N N . TYR B 1 196 ? 38.516 -51.651 -17.604 1.00 40.26 196 TYR B N 1
ATOM 3182 C CA . TYR B 1 196 ? 38.454 -51.892 -19.061 1.00 41.02 196 TYR B CA 1
ATOM 3183 C C . TYR B 1 196 ? 38.184 -50.563 -19.787 1.00 43.76 196 TYR B C 1
ATOM 3184 O O . TYR B 1 196 ? 37.195 -49.882 -19.481 1.00 43.29 196 TYR B O 1
ATOM 3193 N N . GLU B 1 197 ? 39.061 -50.184 -20.715 1.00 46.69 197 GLU B N 1
ATOM 3194 C CA . GLU B 1 197 ? 38.877 -48.969 -21.503 1.00 51.07 197 GLU B CA 1
ATOM 3195 C C . GLU B 1 197 ? 38.017 -49.202 -22.753 1.00 50.46 197 GLU B C 1
ATOM 3196 O O . GLU B 1 197 ? 38.306 -50.093 -23.558 1.00 50.76 197 GLU B O 1
ATOM 3202 N N . ARG B 1 198 ? 36.985 -48.377 -22.914 1.00 48.70 198 ARG B N 1
ATOM 3203 C CA . ARG B 1 198 ? 36.111 -48.427 -24.075 1.00 50.34 198 ARG B CA 1
ATOM 3204 C C . ARG B 1 198 ? 36.903 -48.560 -25.383 1.00 52.20 198 ARG B C 1
ATOM 3205 O O . ARG B 1 198 ? 37.842 -47.812 -25.627 1.00 51.90 198 ARG B O 1
ATOM 3213 N N . ASP B 1 199 ? 36.492 -49.515 -26.214 1.00 51.84 199 ASP B N 1
ATOM 3214 C CA . ASP B 1 199 ? 37.096 -49.790 -27.528 1.00 54.41 199 ASP B CA 1
ATOM 3215 C C . ASP B 1 199 ? 38.517 -50.355 -27.532 1.00 54.69 199 ASP B C 1
ATOM 3216 O O . ASP B 1 199 ? 39.098 -50.462 -28.591 1.00 57.28 199 ASP B O 1
ATOM 3221 N N . SER B 1 200 ? 39.093 -50.706 -26.389 1.00 53.60 200 SER B N 1
ATOM 3222 C CA . SER B 1 200 ? 40.427 -51.322 -26.394 1.00 54.14 200 SER B CA 1
ATOM 3223 C C . SER B 1 200 ? 40.350 -52.761 -26.876 1.00 53.83 200 SER B C 1
ATOM 3224 O O . SER B 1 200 ? 41.237 -53.214 -27.572 1.00 55.03 200 SER B O 1
ATOM 3227 N N . LEU B 1 201 ? 39.282 -53.469 -26.499 1.00 52.28 201 LEU B N 1
ATOM 3228 C CA . LEU B 1 201 ? 39.087 -54.886 -26.841 1.00 52.31 201 LEU B CA 1
ATOM 3229 C C . LEU B 1 201 ? 40.241 -55.749 -26.321 1.00 52.90 201 LEU B C 1
ATOM 3230 O O . LEU B 1 201 ? 40.655 -56.724 -26.939 1.00 53.52 201 LEU B O 1
ATOM 3235 N N . ARG B 1 202 ? 40.700 -55.386 -25.135 1.00 53.91 202 ARG B N 1
ATOM 3236 C CA . ARG B 1 202 ? 41.885 -55.940 -24.509 1.00 58.91 202 ARG B CA 1
ATOM 3237 C C . ARG B 1 202 ? 41.734 -55.741 -22.993 1.00 57.84 202 ARG B C 1
ATOM 3238 O O . ARG B 1 202 ? 41.163 -54.738 -22.553 1.00 58.53 202 ARG B O 1
ATOM 3246 N N . VAL B 1 203 ? 42.201 -56.674 -22.178 1.00 58.57 203 VAL B N 1
ATOM 3247 C CA . VAL B 1 203 ? 42.208 -56.432 -20.731 1.00 58.12 203 VAL B CA 1
ATOM 3248 C C . VAL B 1 203 ? 43.378 -55.498 -20.419 1.00 62.50 203 VAL B C 1
ATOM 3249 O O . VAL B 1 203 ? 44.534 -55.903 -20.481 1.00 61.08 203 VAL B O 1
ATOM 3253 N N . GLY B 1 204 ? 43.073 -54.242 -20.094 1.00 66.27 204 GLY B N 1
ATOM 3254 C CA . GLY B 1 204 ? 44.126 -53.243 -19.896 1.00 68.61 204 GLY B CA 1
ATOM 3255 C C . GLY B 1 204 ? 44.758 -53.375 -18.522 1.00 67.91 204 GLY B C 1
ATOM 3256 O O . GLY B 1 204 ? 45.950 -53.592 -18.397 1.00 65.53 204 GLY B O 1
ATOM 3257 N N . HIS B 1 205 ? 43.938 -53.223 -17.491 1.00 63.63 205 HIS B N 1
ATOM 3258 C CA . HIS B 1 205 ? 44.402 -53.300 -16.149 1.00 62.09 205 HIS B CA 1
ATOM 3259 C C . HIS B 1 205 ? 43.635 -54.323 -15.363 1.00 55.44 205 HIS B C 1
ATOM 3260 O O . HIS B 1 205 ? 42.407 -54.271 -15.281 1.00 51.68 205 HIS B O 1
ATOM 3267 N N . ARG B 1 206 ? 44.379 -55.221 -14.726 1.00 51.66 206 ARG B N 1
ATOM 3268 C CA . ARG B 1 206 ? 43.786 -56.233 -13.881 1.00 49.18 206 ARG B CA 1
ATOM 3269 C C . ARG B 1 206 ? 44.772 -56.612 -12.806 1.00 48.20 206 ARG B C 1
ATOM 3270 O O . ARG B 1 206 ? 45.908 -56.957 -13.110 1.00 49.23 206 ARG B O 1
ATOM 3278 N N . ARG B 1 207 ? 44.355 -56.538 -11.548 1.00 46.42 207 ARG B N 1
ATOM 3279 C CA . ARG B 1 207 ? 45.196 -57.060 -10.474 1.00 48.20 207 ARG B CA 1
ATOM 3280 C C . ARG B 1 207 ? 44.451 -57.561 -9.247 1.00 44.74 207 ARG B C 1
ATOM 3281 O O . ARG B 1 207 ? 43.258 -57.379 -9.096 1.00 40.13 207 ARG B O 1
ATOM 3289 N N . ARG B 1 208 ? 45.230 -58.213 -8.397 1.00 46.65 208 ARG B N 1
ATOM 3290 C CA . ARG B 1 208 ? 44.821 -58.753 -7.128 1.00 48.07 208 ARG B CA 1
ATOM 3291 C C . ARG B 1 208 ? 45.361 -57.825 -6.005 1.00 45.46 208 ARG B C 1
ATOM 3292 O O . ARG B 1 208 ? 46.526 -57.442 -5.994 1.00 44.71 208 ARG B O 1
ATOM 3300 N N . ILE B 1 209 ? 44.481 -57.455 -5.086 1.00 42.45 209 ILE B N 1
ATOM 3301 C CA . ILE B 1 209 ? 44.804 -56.588 -3.974 1.00 41.97 209 ILE B CA 1
ATOM 3302 C C . ILE B 1 209 ? 44.739 -57.391 -2.671 1.00 41.46 209 ILE B C 1
ATOM 3303 O O . ILE B 1 209 ? 43.663 -57.799 -2.256 1.00 40.23 209 ILE B O 1
ATOM 3308 N N . ASP B 1 210 ? 45.875 -57.605 -2.023 1.00 44.50 210 ASP B N 1
ATOM 3309 C CA . ASP B 1 210 ? 45.922 -58.374 -0.777 1.00 47.57 210 ASP B CA 1
ATOM 3310 C C . ASP B 1 210 ? 46.112 -57.502 0.459 1.00 49.50 210 ASP B C 1
ATOM 3311 O O . ASP B 1 210 ? 46.223 -56.284 0.366 1.00 50.08 210 ASP B O 1
ATOM 3316 N N . GLU B 1 211 ? 46.123 -58.123 1.634 1.00 54.89 211 GLU B N 1
ATOM 3317 C CA . GLU B 1 211 ? 46.215 -57.378 2.916 1.00 57.10 211 GLU B CA 1
ATOM 3318 C C . GLU B 1 211 ? 47.464 -56.484 3.040 1.00 55.92 211 GLU B C 1
ATOM 3319 O O . GLU B 1 211 ? 47.471 -55.549 3.819 1.00 54.95 211 GLU B O 1
ATOM 3325 N N . ASP B 1 212 ? 48.503 -56.766 2.262 1.00 55.58 212 ASP B N 1
ATOM 3326 C CA . ASP B 1 212 ? 49.730 -55.966 2.286 1.00 57.76 212 ASP B CA 1
ATOM 3327 C C . ASP B 1 212 ? 49.791 -54.853 1.246 1.00 53.05 212 ASP B C 1
ATOM 3328 O O . ASP B 1 212 ? 50.753 -54.109 1.215 1.00 54.83 212 ASP B O 1
ATOM 3333 N N . ASP B 1 213 ? 48.779 -54.721 0.401 1.00 49.70 213 ASP B N 1
ATOM 3334 C CA . ASP B 1 213 ? 48.871 -53.785 -0.709 1.00 48.22 213 ASP B CA 1
ATOM 3335 C C . ASP B 1 213 ? 49.059 -52.351 -0.229 1.00 47.22 213 ASP B C 1
ATOM 3336 O O . ASP B 1 213 ? 48.175 -51.810 0.424 1.00 47.20 213 ASP B O 1
ATOM 3341 N N . PRO B 1 214 ? 50.183 -51.716 -0.591 1.00 48.18 214 PRO B N 1
ATOM 3342 C CA . PRO B 1 214 ? 50.432 -50.343 -0.152 1.00 48.62 214 PRO B CA 1
ATOM 3343 C C . PRO B 1 214 ? 49.371 -49.358 -0.569 1.00 47.23 214 PRO B C 1
ATOM 3344 O O . PRO B 1 214 ? 48.938 -48.555 0.254 1.00 49.05 214 PRO B O 1
ATOM 3348 N N . TYR B 1 215 ? 48.914 -49.415 -1.812 1.00 46.24 215 TYR B N 1
ATOM 3349 C CA . TYR B 1 215 ? 47.906 -48.462 -2.244 1.00 44.80 215 TYR B CA 1
ATOM 3350 C C . TYR B 1 215 ? 46.618 -48.580 -1.433 1.00 43.15 215 TYR B C 1
ATOM 3351 O O . TYR B 1 215 ? 46.086 -47.561 -0.957 1.00 42.27 215 TYR B O 1
ATOM 3360 N N . PHE B 1 216 ? 46.102 -49.802 -1.290 1.00 42.39 216 PHE B N 1
ATOM 3361 C CA . PHE B 1 216 ? 44.806 -49.974 -0.629 1.00 40.72 216 PHE B CA 1
ATOM 3362 C C . PHE B 1 216 ? 44.912 -49.577 0.839 1.00 42.06 216 PHE B C 1
ATOM 3363 O O . PHE B 1 216 ? 44.000 -48.976 1.373 1.00 40.73 216 PHE B O 1
ATOM 3371 N N . ARG B 1 217 ? 46.054 -49.828 1.464 1.00 47.12 217 ARG B N 1
ATOM 3372 C CA . ARG B 1 217 ? 46.315 -49.301 2.816 1.00 51.06 217 ARG B CA 1
ATOM 3373 C C . ARG B 1 217 ? 46.272 -47.783 2.883 1.00 52.92 217 ARG B C 1
ATOM 3374 O O . ARG B 1 217 ? 45.696 -47.231 3.810 1.00 53.21 217 ARG B O 1
ATOM 3382 N N . MET B 1 218 ? 46.935 -47.114 1.934 1.00 54.51 218 MET B N 1
ATOM 3383 C CA . MET B 1 218 ? 46.949 -45.652 1.899 1.00 55.43 218 MET B CA 1
ATOM 3384 C C . MET B 1 218 ? 45.536 -45.115 1.711 1.00 49.90 218 MET B C 1
ATOM 3385 O O . MET B 1 218 ? 45.142 -44.163 2.355 1.00 47.44 218 MET B O 1
ATOM 3390 N N . LEU B 1 219 ? 44.787 -45.742 0.826 1.00 46.38 219 LEU B N 1
ATOM 3391 C CA . LEU B 1 219 ? 43.457 -45.284 0.524 1.00 46.77 219 LEU B CA 1
ATOM 3392 C C . LEU B 1 219 ? 42.568 -45.359 1.768 1.00 46.51 219 LEU B C 1
ATOM 3393 O O . LEU B 1 219 ? 41.894 -44.396 2.116 1.00 45.43 219 LEU B O 1
ATOM 3398 N N . ARG B 1 220 ? 42.581 -46.497 2.445 1.00 46.34 220 ARG B N 1
ATOM 3399 C CA . ARG B 1 220 ? 41.734 -46.675 3.613 1.00 46.59 220 ARG B CA 1
ATOM 3400 C C . ARG B 1 220 ? 42.043 -45.679 4.707 1.00 47.32 220 ARG B C 1
ATOM 3401 O O . ARG B 1 220 ? 41.154 -45.100 5.320 1.00 49.45 220 ARG B O 1
ATOM 3409 N N . LYS B 1 221 ? 43.320 -45.450 4.922 1.00 47.71 221 LYS B N 1
ATOM 3410 C CA . LYS B 1 221 ? 43.763 -44.574 5.974 1.00 50.06 221 LYS B CA 1
ATOM 3411 C C . LYS B 1 221 ? 43.413 -43.127 5.679 1.00 48.54 221 LYS B C 1
ATOM 3412 O O . LYS B 1 221 ? 43.006 -42.403 6.567 1.00 49.66 221 LYS B O 1
ATOM 3418 N N . GLN B 1 222 ? 43.548 -42.697 4.431 1.00 48.24 222 GLN B N 1
ATOM 3419 C CA . GLN B 1 222 ? 43.192 -41.324 4.079 1.00 48.43 222 GLN B CA 1
ATOM 3420 C C . GLN B 1 222 ? 41.694 -41.099 4.018 1.00 46.62 222 GLN B C 1
ATOM 3421 O O . GLN B 1 222 ? 41.226 -40.017 4.333 1.00 48.30 222 GLN B O 1
ATOM 3427 N N . TRP B 1 223 ? 40.949 -42.104 3.597 1.00 44.18 223 TRP B N 1
ATOM 3428 C CA . TRP B 1 223 ? 39.502 -41.989 3.572 1.00 44.69 223 TRP B CA 1
ATOM 3429 C C . TRP B 1 223 ? 38.967 -41.858 4.977 1.00 45.29 223 TRP B C 1
ATOM 3430 O O . TRP B 1 223 ? 38.151 -40.993 5.270 1.00 45.35 223 TRP B O 1
ATOM 3441 N N . SER B 1 224 ? 39.464 -42.720 5.845 1.00 45.37 224 SER B N 1
ATOM 3442 C CA . SER B 1 224 ? 39.118 -42.657 7.246 1.00 44.40 224 SER B CA 1
ATOM 3443 C C . SER B 1 224 ? 39.408 -41.286 7.863 1.00 44.87 224 SER B C 1
ATOM 3444 O O . SER B 1 224 ? 38.529 -40.700 8.487 1.00 44.87 224 SER B O 1
ATOM 3447 N N . GLU B 1 225 ? 40.613 -40.751 7.666 1.00 46.16 225 GLU B N 1
ATOM 3448 C CA . GLU B 1 225 ? 40.949 -39.418 8.219 1.00 48.36 225 GLU B CA 1
ATOM 3449 C C . GLU B 1 225 ? 40.065 -38.322 7.601 1.00 47.46 225 GLU B C 1
ATOM 3450 O O . GLU B 1 225 ? 39.617 -37.433 8.301 1.00 50.25 225 GLU B O 1
ATOM 3452 N N . GLY B 1 226 ? 39.802 -38.399 6.303 1.00 46.05 226 GLY B N 1
ATOM 3453 C CA . GLY B 1 226 ? 39.056 -37.348 5.597 1.00 46.28 226 GLY B CA 1
ATOM 3454 C C . GLY B 1 226 ? 37.579 -37.368 5.897 1.00 45.64 226 GLY B C 1
ATOM 3455 O O . GLY B 1 226 ? 36.926 -36.338 5.956 1.00 47.15 226 GLY B O 1
ATOM 3456 N N . LEU B 1 227 ? 37.051 -38.553 6.104 1.00 44.11 227 LEU B N 1
ATOM 3457 C CA . LEU B 1 227 ? 35.685 -38.688 6.490 1.00 46.49 227 LEU B CA 1
ATOM 3458 C C . LEU B 1 227 ? 35.459 -38.157 7.920 1.00 45.97 227 LEU B C 1
ATOM 3459 O O . LEU B 1 227 ? 34.510 -37.410 8.167 1.00 45.68 227 LEU B O 1
ATOM 3464 N N . ARG B 1 228 ? 36.360 -38.454 8.841 1.00 45.60 228 ARG B N 1
ATOM 3465 C CA . ARG B 1 228 ? 36.257 -37.894 10.176 1.00 47.48 228 ARG B CA 1
ATOM 3466 C C . ARG B 1 228 ? 36.346 -36.369 10.210 1.00 48.64 228 ARG B C 1
ATOM 3467 O O . ARG B 1 228 ? 35.678 -35.726 11.018 1.00 47.34 228 ARG B O 1
ATOM 3475 N N . GLN B 1 229 ? 37.166 -35.783 9.355 1.00 50.14 229 GLN B N 1
ATOM 3476 C CA . GLN B 1 229 ? 37.225 -34.316 9.289 1.00 53.65 229 GLN B CA 1
ATOM 3477 C C . GLN B 1 229 ? 35.948 -33.712 8.746 1.00 49.45 229 GLN B C 1
ATOM 3478 O O . GLN B 1 229 ? 35.527 -32.647 9.184 1.00 51.04 229 GLN B O 1
ATOM 3484 N N . ALA B 1 230 ? 35.363 -34.354 7.743 1.00 46.45 230 ALA B N 1
ATOM 3485 C CA . ALA B 1 230 ? 34.091 -33.882 7.182 1.00 45.10 230 ALA B CA 1
ATOM 3486 C C . ALA B 1 230 ? 32.995 -33.952 8.242 1.00 44.73 230 ALA B C 1
ATOM 3487 O O . ALA B 1 230 ? 32.238 -32.995 8.426 1.00 45.06 230 ALA B O 1
ATOM 3489 N N . PHE B 1 231 ? 32.961 -35.075 8.964 1.00 42.74 231 PHE B N 1
ATOM 3490 C CA . PHE B 1 231 ? 32.025 -35.247 10.061 1.00 41.65 231 PHE B CA 1
ATOM 3491 C C . PHE B 1 231 ? 32.202 -34.196 11.135 1.00 44.44 231 PHE B C 1
ATOM 3492 O O . PHE B 1 231 ? 31.235 -33.578 11.550 1.00 46.10 231 PHE B O 1
ATOM 3500 N N . ASP B 1 232 ? 33.445 -33.963 11.554 1.00 46.24 232 ASP B N 1
ATOM 3501 C CA . ASP B 1 232 ? 33.718 -33.063 12.659 1.00 48.87 232 ASP B CA 1
ATOM 3502 C C . ASP B 1 232 ? 33.409 -31.609 12.338 1.00 49.10 232 ASP B C 1
ATOM 3503 O O . ASP B 1 232 ? 33.171 -30.799 13.246 1.00 50.88 232 ASP B O 1
ATOM 3508 N N . SER B 1 233 ? 33.361 -31.263 11.068 1.00 47.85 233 SER B N 1
ATOM 3509 C CA . SER B 1 233 ? 33.047 -29.881 10.709 1.00 49.87 233 SER B CA 1
ATOM 3510 C C . SER B 1 233 ? 31.538 -29.649 10.438 1.00 48.38 233 SER B C 1
ATOM 3511 O O . SER B 1 233 ? 31.137 -28.524 10.165 1.00 48.95 233 SER B O 1
ATOM 3514 N N . LEU B 1 234 ? 30.707 -30.690 10.564 1.00 45.34 234 LEU B N 1
ATOM 3515 C CA . LEU B 1 234 ? 29.261 -30.499 10.502 1.00 44.17 234 LEU B CA 1
ATOM 3516 C C . LEU B 1 234 ? 28.763 -29.768 11.735 1.00 45.61 234 LEU B C 1
ATOM 3517 O O . LEU B 1 234 ? 29.320 -29.908 12.801 1.00 46.12 234 LEU B O 1
ATOM 3522 N N . PRO B 1 235 ? 27.703 -28.979 11.589 1.00 46.99 235 PRO B N 1
ATOM 3523 C CA . PRO B 1 235 ? 27.135 -28.262 12.721 1.00 49.54 235 PRO B CA 1
ATOM 3524 C C . PRO B 1 235 ? 26.401 -29.167 13.710 1.00 50.53 235 PRO B C 1
ATOM 3525 O O . PRO B 1 235 ? 25.825 -30.181 13.324 1.00 48.97 235 PRO B O 1
ATOM 3529 N N . ASP B 1 236 ? 26.416 -28.779 14.976 1.00 54.88 236 ASP B N 1
ATOM 3530 C CA . ASP B 1 236 ? 25.739 -29.522 16.043 1.00 57.70 236 ASP B CA 1
ATOM 3531 C C . ASP B 1 236 ? 24.235 -29.240 16.057 1.00 59.04 236 ASP B C 1
ATOM 3532 O O . ASP B 1 236 ? 23.803 -28.130 15.735 1.00 60.04 236 ASP B O 1
ATOM 3537 N N . PRO B 1 237 ? 23.428 -30.236 16.455 1.00 59.90 237 PRO B N 1
ATOM 3538 C CA . PRO B 1 237 ? 21.979 -30.023 16.577 1.00 61.40 237 PRO B CA 1
ATOM 3539 C C . PRO B 1 237 ? 21.668 -28.842 17.475 1.00 64.02 237 PRO B C 1
ATOM 3540 O O . PRO B 1 237 ? 22.341 -28.659 18.477 1.00 65.14 237 PRO B O 1
ATOM 3544 N N . PRO B 1 238 ? 20.677 -28.023 17.095 1.00 66.68 238 PRO B N 1
ATOM 3545 C CA . PRO B 1 238 ? 20.464 -26.711 17.716 1.00 70.44 238 PRO B CA 1
ATOM 3546 C C . PRO B 1 238 ? 19.743 -26.628 19.082 1.00 74.22 238 PRO B C 1
ATOM 3547 O O . PRO B 1 238 ? 20.167 -25.812 19.934 1.00 78.61 238 PRO B O 1
ATOM 3551 N N . TRP B 1 239 ? 18.680 -27.415 19.302 1.00 74.05 239 TRP B N 1
ATOM 3552 C CA . TRP B 1 239 ? 17.854 -27.323 20.571 1.00 77.34 239 TRP B CA 1
ATOM 3553 C C . TRP B 1 239 ? 17.673 -25.895 21.136 1.00 79.58 239 TRP B C 1
ATOM 3554 O O . TRP B 1 239 ? 16.601 -25.511 21.614 1.00 80.34 239 TRP B O 1
ATOM 3565 N N . THR C 1 1 ? -18.158 -51.121 -3.840 1.00 42.30 1 THR C N 1
ATOM 3566 C CA . THR C 1 1 ? -17.616 -51.180 -2.455 1.00 37.60 1 THR C CA 1
ATOM 3567 C C . THR C 1 1 ? -16.461 -50.220 -2.248 1.00 32.88 1 THR C C 1
ATOM 3568 O O . THR C 1 1 ? -15.373 -50.404 -2.771 1.00 31.66 1 THR C O 1
ATOM 3572 N N . TYR C 1 2 ? -16.743 -49.182 -1.477 1.00 30.22 2 TYR C N 1
ATOM 3573 C CA . TYR C 1 2 ? -15.739 -48.287 -0.962 1.00 29.23 2 TYR C CA 1
ATOM 3574 C C . TYR C 1 2 ? -16.241 -47.815 0.399 1.00 27.27 2 TYR C C 1
ATOM 3575 O O . TYR C 1 2 ? -17.391 -47.364 0.524 1.00 26.27 2 TYR C O 1
ATOM 3584 N N . CYS C 1 3 ? -15.397 -47.930 1.415 1.00 26.52 3 CYS C N 1
ATOM 3585 C CA . CYS C 1 3 ? -15.739 -47.470 2.769 1.00 27.43 3 CYS C CA 1
ATOM 3586 C C . CYS C 1 3 ? -14.581 -46.706 3.365 1.00 26.71 3 CYS C C 1
ATOM 3587 O O . CYS C 1 3 ? -13.422 -47.052 3.134 1.00 26.19 3 CYS C O 1
ATOM 3590 N N . VAL C 1 4 ? -14.907 -45.681 4.139 1.00 28.17 4 VAL C N 1
ATOM 3591 C CA . VAL C 1 4 ? -13.901 -44.808 4.708 1.00 31.25 4 VAL C CA 1
ATOM 3592 C C . VAL C 1 4 ? -14.229 -44.492 6.173 1.00 29.31 4 VAL C C 1
ATOM 3593 O O . VAL C 1 4 ? -15.386 -44.299 6.543 1.00 30.28 4 VAL C O 1
ATOM 3597 N N . GLY C 1 5 ? -13.196 -44.496 7.003 1.00 28.36 5 GLY C N 1
ATOM 3598 C CA . GLY C 1 5 ? -13.309 -44.072 8.391 1.00 29.24 5 GLY C CA 1
ATOM 3599 C C . GLY C 1 5 ? -12.242 -43.027 8.674 1.00 29.71 5 GLY C C 1
ATOM 3600 O O . GLY C 1 5 ? -11.094 -43.176 8.215 1.00 27.70 5 GLY C O 1
ATOM 3601 N N . ILE C 1 6 ? -12.637 -41.964 9.382 1.00 29.34 6 ILE C N 1
ATOM 3602 C CA . ILE C 1 6 ? -11.766 -40.834 9.635 1.00 30.94 6 ILE C CA 1
ATOM 3603 C C . ILE C 1 6 ? -11.791 -40.450 11.099 1.00 32.36 6 ILE C C 1
ATOM 3604 O O . ILE C 1 6 ? -12.839 -40.405 11.699 1.00 34.37 6 ILE C O 1
ATOM 3609 N N . ARG C 1 7 ? -10.628 -40.143 11.654 1.00 33.74 7 ARG C N 1
ATOM 3610 C CA . ARG C 1 7 ? -10.519 -39.823 13.053 1.00 37.19 7 ARG C CA 1
ATOM 3611 C C . ARG C 1 7 ? -9.910 -38.436 13.281 1.00 39.34 7 ARG C C 1
ATOM 3612 O O . ARG C 1 7 ? -8.814 -38.150 12.817 1.00 37.53 7 ARG C O 1
ATOM 3620 N N . LEU C 1 8 ? -10.608 -37.596 14.050 1.00 40.21 8 LEU C N 1
ATOM 3621 C CA . LEU C 1 8 ? -10.214 -36.201 14.283 1.00 40.94 8 LEU C CA 1
ATOM 3622 C C . LEU C 1 8 ? -10.258 -35.878 15.760 1.00 41.49 8 LEU C C 1
ATOM 3623 O O . LEU C 1 8 ? -10.892 -36.593 16.547 1.00 40.19 8 LEU C O 1
ATOM 3628 N N . ASP C 1 9 ? -9.617 -34.788 16.146 1.00 43.14 9 ASP C N 1
ATOM 3629 C CA . ASP C 1 9 ? -9.717 -34.333 17.526 1.00 46.64 9 ASP C CA 1
ATOM 3630 C C . ASP C 1 9 ? -11.189 -34.157 17.937 1.00 46.42 9 ASP C C 1
ATOM 3631 O O . ASP C 1 9 ? -11.569 -34.539 19.038 1.00 46.69 9 ASP C O 1
ATOM 3636 N N . GLU C 1 10 ? -12.000 -33.623 17.028 1.00 45.40 10 GLU C N 1
ATOM 3637 C CA . GLU C 1 10 ? -13.405 -33.342 17.274 1.00 47.11 10 GLU C CA 1
ATOM 3638 C C . GLU C 1 10 ? -14.322 -34.577 17.301 1.00 43.70 10 GLU C C 1
ATOM 3639 O O . GLU C 1 10 ? -15.439 -34.477 17.793 1.00 43.16 10 GLU C O 1
ATOM 3645 N N . GLY C 1 11 ? -13.868 -35.722 16.792 1.00 40.04 11 GLY C N 1
ATOM 3646 C CA . GLY C 1 11 ? -14.725 -36.915 16.678 1.00 37.85 11 GLY C CA 1
ATOM 3647 C C . GLY C 1 11 ? -14.378 -37.884 15.550 1.00 35.60 11 GLY C C 1
ATOM 3648 O O . GLY C 1 11 ? -13.216 -38.078 15.222 1.00 35.60 11 GLY C O 1
ATOM 3649 N N . LEU C 1 12 ? -15.387 -38.521 14.974 1.00 36.16 12 LEU C N 1
ATOM 3650 C CA . LEU C 1 12 ? -15.198 -39.522 13.908 1.00 34.87 12 LEU C CA 1
ATOM 3651 C C . LEU C 1 12 ? -16.193 -39.338 12.774 1.00 33.68 12 LEU C C 1
ATOM 3652 O O . LEU C 1 12 ? -17.331 -38.906 13.000 1.00 35.90 12 LEU C O 1
ATOM 3657 N N . VAL C 1 13 ? -15.780 -39.719 11.569 1.00 32.22 13 VAL C N 1
ATOM 3658 C CA . VAL C 1 13 ? -16.646 -39.699 10.394 1.00 32.96 13 VAL C CA 1
ATOM 3659 C C . VAL C 1 13 ? -16.542 -41.019 9.634 1.00 31.48 13 VAL C C 1
ATOM 3660 O O . VAL C 1 13 ? -15.444 -41.483 9.339 1.00 31.80 13 VAL C O 1
ATOM 3664 N N . PHE C 1 14 ? -17.681 -41.622 9.334 1.00 31.07 14 PHE C N 1
ATOM 3665 C CA . PHE C 1 14 ? -17.716 -42.881 8.581 1.00 30.46 14 PHE C CA 1
ATOM 3666 C C . PHE C 1 14 ? -18.584 -42.743 7.345 1.00 30.02 14 PHE C C 1
ATOM 3667 O O . PHE C 1 14 ? -19.661 -42.165 7.413 1.00 30.90 14 PHE C O 1
ATOM 3675 N N . ALA C 1 15 ? -18.162 -43.332 6.242 1.00 30.60 15 ALA C N 1
ATOM 3676 C CA . ALA C 1 15 ? -18.982 -43.343 5.028 1.00 30.95 15 ALA C CA 1
ATOM 3677 C C . ALA C 1 15 ? -18.804 -44.644 4.255 1.00 30.09 15 ALA C C 1
ATOM 3678 O O . ALA C 1 15 ? -17.698 -45.185 4.191 1.00 29.84 15 ALA C O 1
ATOM 3680 N N . SER C 1 16 ? -19.879 -45.118 3.635 1.00 28.94 16 SER C N 1
ATOM 3681 C CA . SER C 1 16 ? -19.801 -46.310 2.826 1.00 29.12 16 SER C CA 1
ATOM 3682 C C . SER C 1 16 ? -20.797 -46.300 1.725 1.00 27.87 16 SER C C 1
ATOM 3683 O O . SER C 1 16 ? -21.843 -45.717 1.885 1.00 30.59 16 SER C O 1
ATOM 3686 N N . ASP C 1 17 ? -20.490 -46.959 0.607 1.00 27.79 17 ASP C N 1
ATOM 3687 C CA . ASP C 1 17 ? -21.428 -47.086 -0.521 1.00 29.03 17 ASP C CA 1
ATOM 3688 C C . ASP C 1 17 ? -22.221 -48.387 -0.378 1.00 30.09 17 ASP C C 1
ATOM 3689 O O . ASP C 1 17 ? -22.167 -49.015 0.669 1.00 30.36 17 ASP C O 1
ATOM 3694 N N . SER C 1 18 ? -22.964 -48.780 -1.411 1.00 30.82 18 SER C N 1
ATOM 3695 C CA . SER C 1 18 ? -23.802 -49.956 -1.298 1.00 32.02 18 SER C CA 1
ATOM 3696 C C . SER C 1 18 ? -23.730 -50.913 -2.463 1.00 32.70 18 SER C C 1
ATOM 3697 O O . SER C 1 18 ? -24.444 -51.908 -2.494 1.00 33.46 18 SER C O 1
ATOM 3700 N N . ARG C 1 19 ? -22.899 -50.628 -3.444 1.00 33.41 19 ARG C N 1
ATOM 3701 C CA . ARG C 1 19 ? -22.885 -51.468 -4.638 1.00 34.86 19 ARG C CA 1
ATOM 3702 C C . ARG C 1 19 ? -22.056 -52.700 -4.344 1.00 34.23 19 ARG C C 1
ATOM 3703 O O . ARG C 1 19 ? -20.906 -52.602 -3.928 1.00 31.54 19 ARG C O 1
ATOM 3711 N N . THR C 1 20 ? -22.660 -53.858 -4.554 1.00 36.76 20 THR C N 1
ATOM 3712 C CA . THR C 1 20 ? -22.128 -55.080 -4.027 1.00 40.26 20 THR C CA 1
ATOM 3713 C C . THR C 1 20 ? -22.230 -56.210 -5.025 1.00 43.72 20 THR C C 1
ATOM 3714 O O . THR C 1 20 ? -23.259 -56.426 -5.645 1.00 44.21 20 THR C O 1
ATOM 3718 N N . ASN C 1 21 ? -21.150 -56.965 -5.151 1.00 52.52 21 ASN C N 1
ATOM 3719 C CA . ASN C 1 21 ? -21.203 -58.260 -5.851 1.00 61.26 21 ASN C CA 1
ATOM 3720 C C . ASN C 1 21 ? -22.037 -59.339 -5.107 1.00 64.50 21 ASN C C 1
ATOM 3721 O O . ASN C 1 21 ? -21.620 -59.852 -4.052 1.00 66.50 21 ASN C O 1
ATOM 3726 N N . ALA C 1 22 ? -23.212 -59.668 -5.645 1.00 63.32 22 ALA C N 1
ATOM 3727 C CA . ALA C 1 22 ? -24.101 -60.615 -4.999 1.00 64.74 22 ALA C CA 1
ATOM 3728 C C . ALA C 1 22 ? -24.284 -61.818 -5.886 1.00 69.89 22 ALA C C 1
ATOM 3729 O O . ALA C 1 22 ? -25.399 -62.337 -6.052 1.00 75.62 22 ALA C O 1
ATOM 3731 N N . GLY C 1 23 ? -23.182 -62.286 -6.450 1.00 71.74 23 GLY C N 1
ATOM 3732 C CA . GLY C 1 23 ? -23.252 -63.397 -7.375 1.00 77.41 23 GLY C CA 1
ATOM 3733 C C . GLY C 1 23 ? -23.262 -62.998 -8.834 1.00 78.65 23 GLY C C 1
ATOM 3734 O O . GLY C 1 23 ? -23.208 -61.823 -9.186 1.00 73.43 23 GLY C O 1
ATOM 3735 N N . VAL C 1 24 ? -23.328 -64.024 -9.671 1.00 84.93 24 VAL C N 1
ATOM 3736 C CA . VAL C 1 24 ? -23.005 -63.933 -11.093 1.00 88.45 24 VAL C CA 1
ATOM 3737 C C . VAL C 1 24 ? -24.084 -63.130 -11.844 1.00 86.81 24 VAL C C 1
ATOM 3738 O O . VAL C 1 24 ? -25.284 -63.438 -11.738 1.00 86.22 24 VAL C O 1
ATOM 3742 N N . ASP C 1 25 ? -23.635 -62.099 -12.580 1.00 85.04 25 ASP C N 1
ATOM 3743 C CA . ASP C 1 25 ? -24.498 -61.158 -13.332 1.00 83.44 25 ASP C CA 1
ATOM 3744 C C . ASP C 1 25 ? -25.472 -60.411 -12.417 1.00 80.89 25 ASP C C 1
ATOM 3745 O O . ASP C 1 25 ? -26.548 -60.006 -12.858 1.00 85.91 25 ASP C O 1
ATOM 3750 N N . ASN C 1 26 ? -25.109 -60.255 -11.143 1.00 75.64 26 ASN C N 1
ATOM 3751 C CA . ASN C 1 26 ? -25.986 -59.637 -10.152 1.00 71.81 26 ASN C CA 1
ATOM 3752 C C . ASN C 1 26 ? -25.165 -58.762 -9.243 1.00 64.57 26 ASN C C 1
ATOM 3753 O O . ASN C 1 26 ? -24.364 -59.221 -8.434 1.00 64.54 26 ASN C O 1
ATOM 3758 N N . ILE C 1 27 ? -25.321 -57.477 -9.453 1.00 59.38 27 ILE C N 1
ATOM 3759 C CA . ILE C 1 27 ? -24.728 -56.506 -8.602 1.00 56.15 27 ILE C CA 1
ATOM 3760 C C . ILE C 1 27 ? -25.935 -55.860 -7.991 1.00 52.77 27 ILE C C 1
ATOM 3761 O O . ILE C 1 27 ? -26.825 -55.437 -8.728 1.00 54.13 27 ILE C O 1
ATOM 3766 N N . SER C 1 28 ? -26.008 -55.815 -6.660 1.00 47.18 28 SER C N 1
ATOM 3767 C CA . SER C 1 28 ? -27.135 -55.146 -6.052 1.00 45.91 28 SER C CA 1
ATOM 3768 C C . SER C 1 28 ? -26.730 -54.335 -4.873 1.00 41.60 28 SER C C 1
ATOM 3769 O O . SER C 1 28 ? -25.551 -54.155 -4.580 1.00 41.17 28 SER C O 1
ATOM 3772 N N . THR C 1 29 ? -27.752 -53.778 -4.247 1.00 40.20 29 THR C N 1
ATOM 3773 C CA . THR C 1 29 ? -27.606 -52.864 -3.162 1.00 35.86 29 THR C CA 1
ATOM 3774 C C . THR C 1 29 ? -27.660 -53.618 -1.821 1.00 33.73 29 THR C C 1
ATOM 3775 O O . THR C 1 29 ? -28.630 -54.303 -1.508 1.00 34.07 29 THR C O 1
ATOM 3779 N N . PHE C 1 30 ? -26.599 -53.473 -1.057 1.00 31.26 30 PHE C N 1
ATOM 3780 C CA . PHE C 1 30 ? -26.540 -53.948 0.316 1.00 31.32 30 PHE C CA 1
ATOM 3781 C C . PHE C 1 30 ? -25.814 -52.903 1.150 1.00 32.30 30 PHE C C 1
ATOM 3782 O O . PHE C 1 30 ? -24.738 -52.449 0.779 1.00 31.72 30 PHE C O 1
ATOM 3790 N N . ARG C 1 31 ? -26.421 -52.526 2.264 1.00 36.81 31 ARG C N 1
ATOM 3791 C CA . ARG C 1 31 ? -25.861 -51.571 3.206 1.00 39.76 31 ARG C CA 1
ATOM 3792 C C . ARG C 1 31 ? -24.603 -52.139 3.860 1.00 36.43 31 ARG C C 1
ATOM 3793 O O . ARG C 1 31 ? -24.547 -53.318 4.170 1.00 35.06 31 ARG C O 1
ATOM 3801 N N . LYS C 1 32 ? -23.576 -51.315 4.043 1.00 33.99 32 LYS C N 1
ATOM 3802 C CA . LYS C 1 32 ? -22.282 -51.792 4.563 1.00 33.39 32 LYS C CA 1
ATOM 3803 C C . LYS C 1 32 ? -21.878 -51.190 5.901 1.00 32.01 32 LYS C C 1
ATOM 3804 O O . LYS C 1 32 ? -20.762 -51.401 6.365 1.00 30.08 32 LYS C O 1
ATOM 3810 N N . MET C 1 33 ? -22.792 -50.445 6.509 1.00 32.13 33 MET C N 1
ATOM 3811 C CA . MET C 1 33 ? -22.576 -49.763 7.778 1.00 32.86 33 MET C CA 1
ATOM 3812 C C . MET C 1 33 ? -23.520 -50.367 8.808 1.00 33.40 33 MET C C 1
ATOM 3813 O O . MET C 1 33 ? -24.723 -50.507 8.545 1.00 33.76 33 MET C O 1
ATOM 3818 N N . HIS C 1 34 ? -22.948 -50.738 9.954 1.00 32.55 34 HIS C N 1
ATOM 3819 C CA . HIS C 1 34 ? -23.663 -51.361 11.054 1.00 34.16 34 HIS C CA 1
ATOM 3820 C C . HIS C 1 34 ? -23.291 -50.647 12.344 1.00 34.00 34 HIS C C 1
ATOM 3821 O O . HIS C 1 34 ? -22.112 -50.448 12.643 1.00 32.49 34 HIS C O 1
ATOM 3828 N N . VAL C 1 35 ? -24.310 -50.314 13.135 1.00 36.63 35 VAL C N 1
ATOM 3829 C CA . VAL C 1 35 ? -24.135 -49.511 14.321 1.00 38.60 35 VAL C CA 1
ATOM 3830 C C . VAL C 1 35 ? -24.594 -50.258 15.574 1.00 40.47 35 VAL C C 1
ATOM 3831 O O . VAL C 1 35 ? -25.681 -50.808 15.623 1.00 40.19 35 VAL C O 1
ATOM 3835 N N . PHE C 1 36 ? -23.738 -50.259 16.587 1.00 42.33 36 PHE C N 1
ATOM 3836 C CA . PHE C 1 36 ? -24.057 -50.820 17.906 1.00 44.01 36 PHE C CA 1
ATOM 3837 C C . PHE C 1 36 ? -23.974 -49.667 18.897 1.00 44.75 36 PHE C C 1
ATOM 3838 O O . PHE C 1 36 ? -22.921 -49.068 19.072 1.00 42.24 36 PHE C O 1
ATOM 3846 N N . GLU C 1 37 ? -25.106 -49.330 19.503 1.00 47.89 37 GLU C N 1
ATOM 3847 C CA . GLU C 1 37 ? -25.223 -48.126 20.316 1.00 49.89 37 GLU C CA 1
ATOM 3848 C C . GLU C 1 37 ? -25.870 -48.474 21.657 1.00 51.71 37 GLU C C 1
ATOM 3849 O O . GLU C 1 37 ? -26.889 -49.152 21.697 1.00 53.41 37 GLU C O 1
ATOM 3855 N N . VAL C 1 38 ? -25.252 -48.037 22.747 1.00 50.72 38 VAL C N 1
ATOM 3856 C CA . VAL C 1 38 ? -25.941 -47.919 24.028 1.00 53.72 38 VAL C CA 1
ATOM 3857 C C . VAL C 1 38 ? -25.892 -46.447 24.397 1.00 53.31 38 VAL C C 1
ATOM 3858 O O . VAL C 1 38 ? -24.851 -45.946 24.834 1.00 51.18 38 VAL C O 1
ATOM 3862 N N . PRO C 1 39 ? -27.012 -45.743 24.210 1.00 54.64 39 PRO C N 1
ATOM 3863 C CA . PRO C 1 39 ? -26.935 -44.283 24.297 1.00 54.47 39 PRO C CA 1
ATOM 3864 C C . PRO C 1 39 ? -26.475 -43.846 25.670 1.00 54.68 39 PRO C C 1
ATOM 3865 O O . PRO C 1 39 ? -27.004 -44.327 26.665 1.00 53.26 39 PRO C O 1
ATOM 3869 N N . GLY C 1 40 ? -25.473 -42.960 25.701 1.00 55.04 40 GLY C N 1
ATOM 3870 C CA . GLY C 1 40 ? -24.855 -42.515 26.956 1.00 57.75 40 GLY C CA 1
ATOM 3871 C C . GLY C 1 40 ? -23.760 -43.408 27.550 1.00 57.77 40 GLY C C 1
ATOM 3872 O O . GLY C 1 40 ? -23.216 -43.065 28.593 1.00 59.27 40 GLY C O 1
ATOM 3873 N N . GLU C 1 41 ? -23.466 -44.560 26.942 1.00 57.80 41 GLU C N 1
ATOM 3874 C CA . GLU C 1 41 ? -22.338 -45.393 27.391 1.00 59.94 41 GLU C CA 1
ATOM 3875 C C . GLU C 1 41 ? -21.375 -45.723 26.234 1.00 54.06 41 GLU C C 1
ATOM 3876 O O . GLU C 1 41 ? -20.172 -45.722 26.458 1.00 51.67 41 GLU C O 1
ATOM 3882 N N . ARG C 1 42 ? -21.875 -45.994 25.018 1.00 50.01 42 ARG C N 1
ATOM 3883 C CA . ARG C 1 42 ? -20.982 -46.261 23.872 1.00 46.28 42 ARG C CA 1
ATOM 3884 C C . ARG C 1 42 ? -21.639 -46.201 22.516 1.00 43.01 42 ARG C C 1
ATOM 3885 O O . ARG C 1 42 ? -22.829 -46.460 22.374 1.00 44.25 42 ARG C O 1
ATOM 3893 N N . VAL C 1 43 ? -20.822 -45.931 21.509 1.00 39.76 43 VAL C N 1
ATOM 3894 C CA . VAL C 1 43 ? -21.209 -46.062 20.119 1.00 38.41 43 VAL C CA 1
ATOM 3895 C C . VAL C 1 43 ? -20.106 -46.770 19.363 1.00 37.18 43 VAL C C 1
ATOM 3896 O O . VAL C 1 43 ? -18.956 -46.360 19.434 1.00 37.88 43 VAL C O 1
ATOM 3900 N N . ILE C 1 44 ? -20.459 -47.816 18.620 1.00 37.67 44 ILE C N 1
ATOM 3901 C CA . ILE C 1 44 ? -19.505 -48.564 17.813 1.00 36.08 44 ILE C CA 1
ATOM 3902 C C . ILE C 1 44 ? -20.045 -48.731 16.410 1.00 34.48 44 ILE C C 1
ATOM 3903 O O . ILE C 1 44 ? -21.183 -49.141 16.232 1.00 36.20 44 ILE C O 1
ATOM 3908 N N . VAL C 1 45 ? -19.218 -48.442 15.414 1.00 32.18 45 VAL C N 1
ATOM 3909 C CA . VAL C 1 45 ? -19.629 -48.511 14.047 1.00 31.22 45 VAL C CA 1
ATOM 3910 C C . VAL C 1 45 ? -18.705 -49.454 13.300 1.00 32.59 45 VAL C C 1
ATOM 3911 O O . VAL C 1 45 ? -17.475 -49.317 13.379 1.00 31.18 45 VAL C O 1
ATOM 3915 N N . LEU C 1 46 ? -19.311 -50.358 12.530 1.00 33.34 46 LEU C N 1
ATOM 3916 C CA . LEU C 1 46 ? -18.586 -51.350 11.736 1.00 33.58 46 LEU C CA 1
ATOM 3917 C C . LEU C 1 46 ? -18.903 -51.218 10.215 1.00 32.29 46 LEU C C 1
ATOM 3918 O O . LEU C 1 46 ? -20.054 -51.213 9.825 1.00 30.74 46 LEU C O 1
ATOM 3923 N N . LEU C 1 47 ? -17.869 -51.069 9.377 1.00 31.40 47 LEU C N 1
ATOM 3924 C CA . LEU C 1 47 ? -18.019 -50.999 7.915 1.00 29.67 47 LEU C CA 1
ATOM 3925 C C . LEU C 1 47 ? -17.379 -52.242 7.317 1.00 31.29 47 LEU C C 1
ATOM 3926 O O . LEU C 1 47 ? -16.298 -52.678 7.772 1.00 30.44 47 LEU C O 1
ATOM 3931 N N . THR C 1 48 ? -18.051 -52.797 6.305 1.00 32.07 48 THR C N 1
ATOM 3932 C CA . THR C 1 48 ? -17.677 -54.058 5.693 1.00 33.47 48 THR C CA 1
ATOM 3933 C C . THR C 1 48 ? -17.250 -53.960 4.227 1.00 32.67 48 THR C C 1
ATOM 3934 O O . THR C 1 48 ? -17.693 -53.102 3.481 1.00 34.08 48 THR C O 1
ATOM 3938 N N . ALA C 1 49 ? -16.381 -54.865 3.810 1.00 33.81 49 ALA C N 1
ATOM 3939 C CA . ALA C 1 49 ? -15.974 -54.972 2.386 1.00 33.47 49 ALA C CA 1
ATOM 3940 C C . ALA C 1 49 ? -15.571 -56.384 2.073 1.00 33.91 49 ALA C C 1
ATOM 3941 O O . ALA C 1 49 ? -15.129 -57.131 2.953 1.00 37.14 49 ALA C O 1
ATOM 3943 N N . GLY C 1 50 ? -15.715 -56.752 0.813 1.00 34.16 50 GLY C N 1
ATOM 3944 C CA . GLY C 1 50 ? -15.335 -58.070 0.335 1.00 33.49 50 GLY C CA 1
ATOM 3945 C C . GLY C 1 50 ? -16.544 -58.956 0.135 1.00 34.66 50 GLY C C 1
ATOM 3946 O O . GLY C 1 50 ? -17.634 -58.501 -0.084 1.00 35.09 50 GLY C O 1
ATOM 3947 N N . ASN C 1 51 ? -16.313 -60.243 0.164 1.00 35.32 51 ASN C N 1
ATOM 3948 C CA . ASN C 1 51 ? -17.320 -61.199 -0.130 1.00 36.10 51 ASN C CA 1
ATOM 3949 C C . ASN C 1 51 ? -18.505 -61.056 0.825 1.00 35.15 51 ASN C C 1
ATOM 3950 O O . ASN C 1 51 ? -18.338 -61.124 2.037 1.00 34.66 51 ASN C O 1
ATOM 3955 N N . LEU C 1 52 ? -19.699 -60.906 0.260 1.00 35.00 52 LEU C N 1
ATOM 3956 C CA . LEU C 1 52 ? -20.919 -60.694 1.040 1.00 34.28 52 LEU C CA 1
ATOM 3957 C C . LEU C 1 52 ? -21.301 -61.888 1.924 1.00 35.27 52 LEU C C 1
ATOM 3958 O O . LEU C 1 52 ? -21.722 -61.691 3.046 1.00 34.59 52 LEU C O 1
ATOM 3963 N N . ALA C 1 53 ? -21.194 -63.112 1.436 1.00 36.36 53 ALA C N 1
ATOM 3964 C CA . ALA C 1 53 ? -21.493 -64.262 2.302 1.00 38.79 53 ALA C CA 1
ATOM 3965 C C . ALA C 1 53 ? -20.587 -64.267 3.549 1.00 38.58 53 ALA C C 1
ATOM 3966 O O . ALA C 1 53 ? -21.036 -64.583 4.636 1.00 39.53 53 ALA C O 1
ATOM 3968 N N . THR C 1 54 ? -19.326 -63.862 3.381 1.00 37.22 54 THR C N 1
ATOM 3969 C CA . THR C 1 54 ? -18.389 -63.804 4.480 1.00 36.14 54 THR C CA 1
ATOM 3970 C C . THR C 1 54 ? -18.747 -62.671 5.441 1.00 34.23 54 THR C C 1
ATOM 3971 O O . THR C 1 54 ? -18.822 -62.905 6.641 1.00 35.28 54 THR C O 1
ATOM 3975 N N . THR C 1 55 ? -18.961 -61.462 4.943 1.00 31.41 55 THR C N 1
ATOM 3976 C CA . THR C 1 55 ? -19.256 -60.375 5.847 1.00 30.41 55 THR C CA 1
ATOM 3977 C C . THR C 1 55 ? -20.555 -60.603 6.607 1.00 30.98 55 THR C C 1
ATOM 3978 O O . THR C 1 55 ? -20.610 -60.375 7.806 1.00 31.55 55 THR C O 1
ATOM 3982 N N . GLN C 1 56 ? -21.578 -61.117 5.950 1.00 31.15 56 GLN C N 1
ATOM 3983 C CA . GLN C 1 56 ? -22.823 -61.407 6.641 1.00 31.83 56 GLN C CA 1
ATOM 3984 C C . GLN C 1 56 ? -22.645 -62.477 7.702 1.00 33.05 56 GLN C C 1
ATOM 3985 O O . GLN C 1 56 ? -23.331 -62.449 8.716 1.00 33.99 56 GLN C O 1
ATOM 3991 N N . ALA C 1 57 ? -21.787 -63.448 7.459 1.00 33.63 57 ALA C N 1
ATOM 3992 C CA . ALA C 1 57 ? -21.549 -64.499 8.465 1.00 35.96 57 ALA C CA 1
ATOM 3993 C C . ALA C 1 57 ? -20.758 -63.984 9.679 1.00 34.96 57 ALA C C 1
ATOM 3994 O O . ALA C 1 57 ? -20.974 -64.414 10.794 1.00 34.84 57 ALA C O 1
ATOM 3996 N N . VAL C 1 58 ? -19.859 -63.046 9.445 1.00 34.58 58 VAL C N 1
ATOM 3997 C CA . VAL C 1 58 ? -19.139 -62.380 10.532 1.00 35.16 58 VAL C CA 1
ATOM 3998 C C . VAL C 1 58 ? -20.112 -61.578 11.406 1.00 36.78 58 VAL C C 1
ATOM 3999 O O . VAL C 1 58 ? -20.167 -61.781 12.613 1.00 37.40 58 VAL C O 1
ATOM 4003 N N . ILE C 1 59 ? -20.892 -60.700 10.780 1.00 36.83 59 ILE C N 1
ATOM 4004 C CA . ILE C 1 59 ? -21.911 -59.974 11.497 1.00 37.90 59 ILE C CA 1
ATOM 4005 C C . ILE C 1 59 ? -22.807 -60.920 12.303 1.00 39.94 59 ILE C C 1
ATOM 4006 O O . ILE C 1 59 ? -23.175 -60.613 13.432 1.00 40.87 59 ILE C O 1
ATOM 4011 N N . SER C 1 60 ? -23.209 -62.043 11.720 1.00 40.31 60 SER C N 1
ATOM 4012 C CA . SER C 1 60 ? -24.139 -62.949 12.401 1.00 41.49 60 SER C CA 1
ATOM 4013 C C . SER C 1 60 ? -23.490 -63.515 13.644 1.00 43.36 60 SER C C 1
ATOM 4014 O O . SER C 1 60 ? -24.156 -63.754 14.649 1.00 46.01 60 SER C O 1
ATOM 4017 N N . LEU C 1 61 ? -22.194 -63.749 13.567 1.00 43.74 61 LEU C N 1
ATOM 4018 C CA . LEU C 1 61 ? -21.431 -64.325 14.680 1.00 46.12 61 LEU C CA 1
ATOM 4019 C C . LEU C 1 61 ? -21.274 -63.325 15.828 1.00 46.55 61 LEU C C 1
ATOM 4020 O O . LEU C 1 61 ? -21.401 -63.688 16.978 1.00 48.83 61 LEU C O 1
ATOM 4025 N N . LEU C 1 62 ? -21.054 -62.060 15.493 1.00 46.29 62 LEU C N 1
ATOM 4026 C CA . LEU C 1 62 ? -20.943 -60.975 16.462 1.00 48.27 62 LEU C CA 1
ATOM 4027 C C . LEU C 1 62 ? -22.233 -60.622 17.165 1.00 52.76 62 LEU C C 1
ATOM 4028 O O . LEU C 1 62 ? -22.185 -59.984 18.191 1.00 55.85 62 LEU C O 1
ATOM 4033 N N . GLU C 1 63 ? -23.369 -60.966 16.583 1.00 61.01 63 GLU C N 1
ATOM 4034 C CA . GLU C 1 63 ? -24.687 -60.698 17.178 1.00 67.66 63 GLU C CA 1
ATOM 4035 C C . GLU C 1 63 ? -25.260 -61.905 17.917 1.00 71.61 63 GLU C C 1
ATOM 4036 O O . GLU C 1 63 ? -26.338 -61.799 18.471 1.00 72.77 63 GLU C O 1
ATOM 4042 N N . GLU C 1 64 ? -24.563 -63.039 17.936 1.00 77.16 64 GLU C N 1
ATOM 4043 C CA . GLU C 1 64 ? -25.129 -64.250 18.541 1.00 87.79 64 GLU C CA 1
ATOM 4044 C C . GLU C 1 64 ? -25.510 -64.004 20.000 1.00 97.01 64 GLU C C 1
ATOM 4045 O O . GLU C 1 64 ? -24.655 -63.676 20.821 1.00 94.23 64 GLU C O 1
ATOM 4051 N N . ARG C 1 65 ? -26.806 -64.182 20.280 1.00 107.12 65 ARG C N 1
ATOM 4052 C CA . ARG C 1 65 ? -27.488 -63.633 21.467 1.00 114.28 65 ARG C CA 1
ATOM 4053 C C . ARG C 1 65 ? -26.913 -64.042 22.832 1.00 121.59 65 ARG C C 1
ATOM 4054 O O . ARG C 1 65 ? -26.942 -63.247 23.783 1.00 122.10 65 ARG C O 1
ATOM 4056 N N . LEU C 1 66 ? -26.417 -65.276 22.931 1.00 124.61 66 LEU C N 1
ATOM 4057 C CA . LEU C 1 66 ? -26.001 -65.844 24.215 1.00 126.33 66 LEU C CA 1
ATOM 4058 C C . LEU C 1 66 ? -24.496 -66.147 24.207 1.00 125.30 66 LEU C C 1
ATOM 4059 O O . LEU C 1 66 ? -24.085 -67.306 24.233 1.00 122.23 66 LEU C O 1
ATOM 4064 N N . LYS C 1 67 ? -23.687 -65.085 24.160 1.00 130.82 67 LYS C N 1
ATOM 4065 C CA . LYS C 1 67 ? -22.212 -65.175 24.210 1.00 131.78 67 LYS C CA 1
ATOM 4066 C C . LYS C 1 67 ? -21.708 -64.913 25.642 1.00 132.02 67 LYS C C 1
ATOM 4067 O O . LYS C 1 67 ? -22.474 -64.447 26.490 1.00 133.17 67 LYS C O 1
ATOM 4069 N N . ASP C 1 68 ? -20.433 -65.217 25.907 1.00 131.31 68 ASP C N 1
ATOM 4070 C CA . ASP C 1 68 ? -19.859 -65.117 27.263 1.00 133.35 68 ASP C CA 1
ATOM 4071 C C . ASP C 1 68 ? -19.626 -63.639 27.683 1.00 135.48 68 ASP C C 1
ATOM 4072 O O . ASP C 1 68 ? -19.780 -62.732 26.858 1.00 128.04 68 ASP C O 1
ATOM 4074 N N . PRO C 1 69 ? -19.263 -63.390 28.969 1.00 144.77 69 PRO C N 1
ATOM 4075 C CA . PRO C 1 69 ? -19.090 -61.995 29.447 1.00 141.32 69 PRO C CA 1
ATOM 4076 C C . PRO C 1 69 ? -17.917 -61.236 28.777 1.00 132.97 69 PRO C C 1
ATOM 4077 O O . PRO C 1 69 ? -16.790 -61.741 28.772 1.00 132.92 69 PRO C O 1
ATOM 4081 N N . GLU C 1 70 ? -18.187 -60.033 28.256 1.00 120.55 70 GLU C N 1
ATOM 4082 C CA . GLU C 1 70 ? -17.196 -59.201 27.518 1.00 113.67 70 GLU C CA 1
ATOM 4083 C C . GLU C 1 70 ? -16.853 -59.700 26.093 1.00 107.40 70 GLU C C 1
ATOM 4084 O O . GLU C 1 70 ? -15.885 -59.220 25.479 1.00 99.60 70 GLU C O 1
ATOM 4090 N N . GLU C 1 71 ? -17.668 -60.624 25.566 1.00 103.15 71 GLU C N 1
ATOM 4091 C CA . GLU C 1 71 ? -17.428 -61.264 24.262 1.00 94.33 71 GLU C CA 1
ATOM 4092 C C . GLU C 1 71 ? -18.391 -60.822 23.151 1.00 83.98 71 GLU C C 1
ATOM 4093 O O . GLU C 1 71 ? -18.351 -61.391 22.070 1.00 84.38 71 GLU C O 1
ATOM 4099 N N . ARG C 1 72 ? -19.256 -59.838 23.421 1.00 77.88 72 ARG C N 1
ATOM 4100 C CA . ARG C 1 72 ? -20.117 -59.209 22.396 1.00 70.34 72 ARG C CA 1
ATOM 4101 C C . ARG C 1 72 ? -19.577 -57.800 22.168 1.00 62.59 72 ARG C C 1
ATOM 4102 O O . ARG C 1 72 ? -18.917 -57.234 23.045 1.00 60.60 72 ARG C O 1
ATOM 4104 N N . LEU C 1 73 ? -19.823 -57.236 20.991 1.00 57.27 73 LEU C N 1
ATOM 4105 C CA . LEU C 1 73 ? -19.358 -55.875 20.718 1.00 55.33 73 LEU C CA 1
ATOM 4106 C C . LEU C 1 73 ? -19.906 -54.843 21.716 1.00 56.98 73 LEU C C 1
ATOM 4107 O O . LEU C 1 73 ? -19.198 -53.895 22.081 1.00 56.69 73 LEU C O 1
ATOM 4112 N N . LEU C 1 74 ? -21.155 -55.013 22.143 1.00 58.67 74 LEU C N 1
ATOM 4113 C CA . LEU C 1 74 ? -21.759 -54.099 23.129 1.00 60.26 74 LEU C CA 1
ATOM 4114 C C . LEU C 1 74 ? -21.151 -54.170 24.545 1.00 60.06 74 LEU C C 1
ATOM 4115 O O . LEU C 1 74 ? -21.282 -53.218 25.309 1.00 59.17 74 LEU C O 1
ATOM 4120 N N . THR C 1 75 ? -20.486 -55.276 24.883 1.00 58.46 75 THR C N 1
ATOM 4121 C CA . THR C 1 75 ? -19.915 -55.456 26.221 1.00 59.59 75 THR C CA 1
ATOM 4122 C C . THR C 1 75 ? -18.389 -55.531 26.255 1.00 56.54 75 THR C C 1
ATOM 4123 O O . THR C 1 75 ? -17.799 -55.819 27.292 1.00 56.38 75 THR C O 1
ATOM 4127 N N . ALA C 1 76 ? -17.741 -55.275 25.135 1.00 53.50 76 ALA C N 1
ATOM 4128 C CA . ALA C 1 76 ? -16.295 -55.271 25.112 1.00 52.89 76 ALA C CA 1
ATOM 4129 C C . ALA C 1 76 ? -15.747 -54.113 25.945 1.00 51.61 76 ALA C C 1
ATOM 4130 O O . ALA C 1 76 ? -16.238 -53.006 25.865 1.00 50.49 76 ALA C O 1
ATOM 4132 N N . PRO C 1 77 ? -14.712 -54.370 26.741 1.00 52.88 77 PRO C N 1
ATOM 4133 C CA . PRO C 1 77 ? -14.226 -53.341 27.657 1.00 54.00 77 PRO C CA 1
ATOM 4134 C C . PRO C 1 77 ? -13.419 -52.216 26.989 1.00 51.98 77 PRO C C 1
ATOM 4135 O O . PRO C 1 77 ? -13.164 -51.197 27.606 1.00 52.83 77 PRO C O 1
ATOM 4139 N N . SER C 1 78 ? -12.992 -52.408 25.754 1.00 50.26 78 SER C N 1
ATOM 4140 C CA . SER C 1 78 ? -12.233 -51.372 25.039 1.00 48.73 78 SER C CA 1
ATOM 4141 C C . SER C 1 78 ? -12.380 -51.598 23.544 1.00 45.17 78 SER C C 1
ATOM 4142 O O . SER C 1 78 ? -12.679 -52.704 23.111 1.00 44.39 78 SER C O 1
ATOM 4145 N N . MET C 1 79 ? -12.171 -50.556 22.763 1.00 44.07 79 MET C N 1
ATOM 4146 C CA . MET C 1 79 ? -12.210 -50.703 21.314 1.00 44.91 79 MET C CA 1
ATOM 4147 C C . MET C 1 79 ? -11.139 -51.649 20.775 1.00 42.77 79 MET C C 1
ATOM 4148 O O . MET C 1 79 ? -11.345 -52.285 19.769 1.00 40.72 79 MET C O 1
ATOM 4153 N N . PHE C 1 80 ? -9.989 -51.728 21.435 1.00 42.32 80 PHE C N 1
ATOM 4154 C CA . PHE C 1 80 ? -8.986 -52.691 21.045 1.00 41.07 80 PHE C CA 1
ATOM 4155 C C . PHE C 1 80 ? -9.562 -54.102 21.178 1.00 42.85 80 PHE C C 1
ATOM 4156 O O . PHE C 1 80 ? -9.431 -54.897 20.258 1.00 44.25 80 PHE C O 1
ATOM 4164 N N . GLU C 1 81 ? -10.203 -54.420 22.301 1.00 44.62 81 GLU C N 1
ATOM 4165 C CA . GLU C 1 81 ? -10.838 -55.728 22.448 1.00 48.39 81 GLU C CA 1
ATOM 4166 C C . GLU C 1 81 ? -11.995 -55.944 21.443 1.00 48.29 81 GLU C C 1
ATOM 4167 O O . GLU C 1 81 ? -12.188 -57.057 20.957 1.00 49.26 81 GLU C O 1
ATOM 4173 N N . ALA C 1 82 ? -12.755 -54.894 21.134 1.00 45.95 82 ALA C N 1
ATOM 4174 C CA . ALA C 1 82 ? -13.791 -54.979 20.107 1.00 43.66 82 ALA C CA 1
ATOM 4175 C C . ALA C 1 82 ? -13.223 -55.414 18.745 1.00 43.26 82 ALA C C 1
ATOM 4176 O O . ALA C 1 82 ? -13.761 -56.322 18.091 1.00 41.39 82 ALA C O 1
ATOM 4178 N N . ALA C 1 83 ? -12.118 -54.777 18.341 1.00 42.34 83 ALA C N 1
ATOM 4179 C CA . ALA C 1 83 ? -11.448 -55.087 17.073 1.00 42.51 83 ALA C CA 1
ATOM 4180 C C . ALA C 1 83 ? -10.966 -56.524 17.061 1.00 43.17 83 ALA C C 1
ATOM 4181 O O . ALA C 1 83 ? -11.074 -57.223 16.068 1.00 45.55 83 ALA C O 1
ATOM 4183 N N . ARG C 1 84 ? -10.435 -56.960 18.177 1.00 43.42 84 ARG C N 1
ATOM 4184 C CA . ARG C 1 84 ? -10.043 -58.337 18.326 1.00 46.15 84 ARG C CA 1
ATOM 4185 C C . ARG C 1 84 ? -11.218 -59.309 18.145 1.00 45.32 84 ARG C C 1
ATOM 4186 O O . ARG C 1 84 ? -11.030 -60.392 17.612 1.00 45.66 84 ARG C O 1
ATOM 4194 N N . LEU C 1 85 ? -12.410 -58.935 18.604 1.00 44.25 85 LEU C N 1
ATOM 4195 C CA . LEU C 1 85 ? -13.583 -59.773 18.406 1.00 44.37 85 LEU C CA 1
ATOM 4196 C C . LEU C 1 85 ? -13.949 -59.881 16.937 1.00 43.91 85 LEU C C 1
ATOM 4197 O O . LEU C 1 85 ? -14.295 -60.959 16.460 1.00 45.81 85 LEU C O 1
ATOM 4202 N N . VAL C 1 86 ? -13.864 -58.781 16.209 1.00 41.24 86 VAL C N 1
ATOM 4203 C CA . VAL C 1 86 ? -14.167 -58.820 14.780 1.00 39.65 86 VAL C CA 1
ATOM 4204 C C . VAL C 1 86 ? -13.190 -59.743 14.045 1.00 40.45 86 VAL C C 1
ATOM 4205 O O . VAL C 1 86 ? -13.577 -60.560 13.232 1.00 42.09 86 VAL C O 1
ATOM 4209 N N . GLY C 1 87 ? -11.912 -59.576 14.338 1.00 43.06 87 GLY C N 1
ATOM 4210 C CA . GLY C 1 87 ? -10.870 -60.390 13.748 1.00 43.06 87 GLY C CA 1
ATOM 4211 C C . GLY C 1 87 ? -11.000 -61.856 14.057 1.00 44.59 87 GLY C C 1
ATOM 4212 O O . GLY C 1 87 ? -10.751 -62.687 13.197 1.00 46.37 87 GLY C O 1
ATOM 4213 N N . GLU C 1 88 ? -11.358 -62.193 15.286 1.00 47.10 88 GLU C N 1
ATOM 4214 C CA . GLU C 1 88 ? -11.540 -63.604 15.662 1.00 50.92 88 GLU C CA 1
ATOM 4215 C C . GLU C 1 88 ? -12.771 -64.215 14.987 1.00 47.97 88 GLU C C 1
ATOM 4216 O O . GLU C 1 88 ? -12.754 -65.376 14.609 1.00 47.37 88 GLU C O 1
ATOM 4222 N N . ALA C 1 89 ? -13.821 -63.414 14.812 1.00 44.11 89 ALA C N 1
ATOM 4223 C CA . ALA C 1 89 ? -15.010 -63.854 14.118 1.00 42.70 89 ALA C CA 1
ATOM 4224 C C . ALA C 1 89 ? -14.696 -64.137 12.648 1.00 41.46 89 ALA C C 1
ATOM 4225 O O . ALA C 1 89 ? -15.138 -65.138 12.083 1.00 41.89 89 ALA C O 1
ATOM 4227 N N . LEU C 1 90 ? -13.943 -63.242 12.035 1.00 39.31 90 LEU C N 1
ATOM 4228 C CA . LEU C 1 90 ? -13.486 -63.435 10.677 1.00 40.01 90 LEU C CA 1
ATOM 4229 C C . LEU C 1 90 ? -12.694 -64.746 10.529 1.00 43.67 90 LEU C C 1
ATOM 4230 O O . LEU C 1 90 ? -12.934 -65.492 9.590 1.00 45.23 90 LEU C O 1
ATOM 4235 N N . ARG C 1 91 ? -11.784 -65.055 11.450 1.00 45.93 91 ARG C N 1
ATOM 4236 C CA . ARG C 1 91 ? -11.042 -66.315 11.34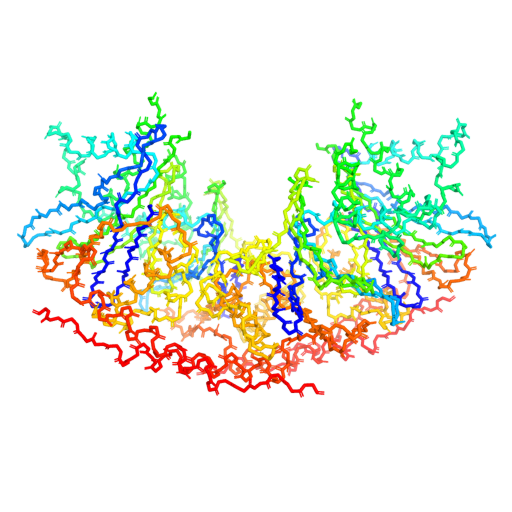5 1.00 49.50 91 ARG C CA 1
ATOM 4237 C C . ARG C 1 91 ? -11.911 -67.536 11.526 1.00 51.13 91 ARG C C 1
ATOM 4238 O O . ARG C 1 91 ? -11.684 -68.549 10.878 1.00 51.42 91 ARG C O 1
ATOM 4246 N N . GLU C 1 92 ? -12.865 -67.455 12.448 1.00 52.52 92 GLU C N 1
ATOM 4247 C CA . GLU C 1 92 ? -13.799 -68.548 12.683 1.00 54.97 92 GLU C CA 1
ATOM 4248 C C . GLU C 1 92 ? -14.606 -68.807 11.399 1.00 54.32 92 GLU C C 1
ATOM 4249 O O . GLU C 1 92 ? -14.760 -69.945 10.991 1.00 55.39 92 GLU C O 1
ATOM 4255 N N . VAL C 1 93 ? -15.088 -67.757 10.741 1.00 50.91 93 VAL C N 1
ATOM 4256 C CA . VAL C 1 93 ? -15.839 -67.932 9.498 1.00 51.82 93 VAL C CA 1
ATOM 4257 C C . VAL C 1 93 ? -14.977 -68.532 8.366 1.00 53.75 93 VAL C C 1
ATOM 4258 O O . VAL C 1 93 ? -15.434 -69.419 7.660 1.00 53.73 93 VAL C O 1
ATOM 4262 N N . GLN C 1 94 ? -13.743 -68.063 8.216 1.00 55.37 94 GLN C N 1
ATOM 4263 C CA . GLN C 1 94 ? -12.856 -68.558 7.169 1.00 60.20 94 GLN C CA 1
ATOM 4264 C C . GLN C 1 94 ? -12.454 -70.035 7.353 1.00 64.19 94 GLN C C 1
ATOM 4265 O O . GLN C 1 94 ? -12.219 -70.728 6.378 1.00 66.92 94 GLN C O 1
ATOM 4271 N N . ALA C 1 95 ? -12.397 -70.534 8.581 1.00 66.23 95 ALA C N 1
ATOM 4272 C CA . ALA C 1 95 ? -12.177 -71.970 8.790 1.00 71.08 95 ALA C CA 1
ATOM 4273 C C . ALA C 1 95 ? -13.395 -72.869 8.428 1.00 76.05 95 ALA C C 1
ATOM 4274 O O . ALA C 1 95 ? -13.280 -74.082 8.492 1.00 76.33 95 ALA C O 1
ATOM 4276 N N . ARG C 1 96 ? -14.533 -72.281 8.040 1.00 80.13 96 ARG C N 1
ATOM 4277 C CA . ARG C 1 96 ? -15.718 -73.034 7.559 1.00 85.33 96 ARG C CA 1
ATOM 4278 C C . ARG C 1 96 ? -15.890 -72.856 6.047 1.00 88.22 96 ARG C C 1
ATOM 4279 O O . ARG C 1 96 ? -15.881 -73.827 5.289 1.00 91.99 96 ARG C O 1
ATOM 4287 N N . ASP C 1 107 ? -13.380 -66.123 -4.602 1.00 86.78 107 ASP C N 1
ATOM 4288 C CA . ASP C 1 107 ? -12.641 -65.373 -3.571 1.00 93.26 107 ASP C CA 1
ATOM 4289 C C . ASP C 1 107 ? -13.518 -64.948 -2.373 1.00 86.98 107 ASP C C 1
ATOM 4290 O O . ASP C 1 107 ? -14.329 -64.003 -2.493 1.00 83.42 107 ASP C O 1
ATOM 4295 N N . PHE C 1 108 ? -13.280 -65.587 -1.218 1.00 78.03 108 PHE C N 1
ATOM 4296 C CA . PHE C 1 108 ? -14.097 -65.392 -0.018 1.00 72.63 108 PHE C CA 1
ATOM 4297 C C . PHE C 1 108 ? -13.541 -64.384 1.009 1.00 65.90 108 PHE C C 1
ATOM 4298 O O . PHE C 1 108 ? -14.102 -64.245 2.089 1.00 65.14 108 PHE C O 1
ATOM 4306 N N . ASN C 1 109 ? -12.494 -63.640 0.670 1.00 59.42 109 ASN C N 1
ATOM 4307 C CA . ASN C 1 109 ? -11.915 -62.679 1.607 1.00 55.96 109 ASN C CA 1
ATOM 4308 C C . ASN C 1 109 ? -12.778 -61.469 1.924 1.00 52.56 109 ASN C C 1
ATOM 4309 O O . ASN C 1 109 ? -13.600 -61.035 1.113 1.00 52.32 109 ASN C O 1
ATOM 4314 N N . ALA C 1 110 ? -12.544 -60.919 3.109 1.00 46.86 110 ALA C N 1
ATOM 4315 C CA . ALA C 1 110 ? -13.301 -59.799 3.597 1.00 43.75 110 ALA C CA 1
ATOM 4316 C C . ALA C 1 110 ? -12.445 -58.926 4.475 1.00 41.15 110 ALA C C 1
ATOM 4317 O O . ALA C 1 110 ? -11.377 -59.310 4.920 1.00 40.61 110 ALA C O 1
ATOM 4319 N N . SER C 1 111 ? -12.955 -57.747 4.769 1.00 40.25 111 SER C N 1
ATOM 4320 C CA . SER C 1 111 ? -12.164 -56.721 5.413 1.00 38.58 111 SER C CA 1
ATOM 4321 C C . SER C 1 111 ? -13.091 -55.708 6.113 1.00 34.41 111 SER C C 1
ATOM 4322 O O . SER C 1 111 ? -14.209 -55.484 5.648 1.00 31.91 111 SER C O 1
ATOM 4325 N N . PHE C 1 112 ? -12.628 -55.064 7.183 1.00 30.88 112 PHE C N 1
ATOM 4326 C CA . PHE C 1 112 ? -13.503 -54.215 7.957 1.00 29.25 112 PHE C CA 1
ATOM 4327 C C . PHE C 1 112 ? -12.825 -52.966 8.482 1.00 28.95 112 PHE C C 1
ATOM 4328 O O . PHE C 1 112 ? -11.598 -52.936 8.688 1.00 27.39 112 PHE C O 1
ATOM 4336 N N . ILE C 1 113 ? -13.656 -51.965 8.779 1.00 28.00 113 ILE C N 1
ATOM 4337 C CA . ILE C 1 113 ? -13.232 -50.810 9.557 1.00 29.29 113 ILE C CA 1
ATOM 4338 C C . ILE C 1 113 ? -14.112 -50.741 10.793 1.00 30.33 113 ILE C C 1
ATOM 4339 O O . ILE C 1 113 ? -15.329 -50.844 10.680 1.00 29.80 113 ILE C O 1
ATOM 4344 N N . LEU C 1 114 ? -13.492 -50.564 11.963 1.00 31.10 114 LEU C N 1
ATOM 4345 C CA . LEU C 1 114 ? -14.212 -50.538 13.219 1.00 31.82 114 LEU C CA 1
ATOM 4346 C C . LEU C 1 114 ? -13.816 -49.308 14.001 1.00 32.39 114 LEU C C 1
ATOM 4347 O O . LEU C 1 114 ? -12.635 -49.073 14.208 1.00 33.33 114 LEU C O 1
ATOM 4352 N N . GLY C 1 115 ? -14.790 -48.517 14.431 1.00 32.09 115 GLY C N 1
ATOM 4353 C CA . GLY C 1 115 ? -14.473 -47.362 15.267 1.00 32.42 115 GLY C CA 1
ATOM 4354 C C . GLY C 1 115 ? -15.598 -46.944 16.178 1.00 32.87 115 GLY C C 1
ATOM 4355 O O . GLY C 1 115 ? -16.713 -47.425 16.062 1.00 33.47 115 GLY C O 1
ATOM 4356 N N . GLY C 1 116 ? -15.299 -46.041 17.093 1.00 33.96 116 GLY C N 1
ATOM 4357 C CA . GLY C 1 116 ? -16.314 -45.558 18.018 1.00 35.46 116 GLY C CA 1
ATOM 4358 C C . GLY C 1 116 ? -15.706 -45.059 19.306 1.00 36.75 116 GLY C C 1
ATOM 4359 O O . GLY C 1 116 ? -14.514 -44.733 19.351 1.00 36.07 116 GLY C O 1
ATOM 4360 N N . GLN C 1 117 ? -16.526 -44.991 20.350 1.00 38.05 117 GLN C N 1
ATOM 4361 C CA . GLN C 1 117 ? -16.072 -44.493 21.649 1.00 39.52 117 GLN C CA 1
ATOM 4362 C C . GLN C 1 117 ? -16.811 -45.199 22.759 1.00 41.39 117 GLN C C 1
ATOM 4363 O O . GLN C 1 117 ? -18.010 -45.403 22.696 1.00 42.23 117 GLN C O 1
ATOM 4369 N N . ILE C 1 118 ? -16.065 -45.591 23.774 1.00 44.43 118 ILE C N 1
ATOM 4370 C CA . ILE C 1 118 ? -16.612 -46.241 24.940 1.00 47.58 118 ILE C CA 1
ATOM 4371 C C . ILE C 1 118 ? -16.366 -45.288 26.088 1.00 49.59 118 ILE C C 1
ATOM 4372 O O . ILE C 1 118 ? -15.289 -44.743 26.190 1.00 51.57 118 ILE C O 1
ATOM 4377 N N . ALA C 1 119 ? -17.349 -45.072 26.950 1.00 51.63 119 ALA C N 1
ATOM 4378 C CA . ALA C 1 119 ? -17.204 -44.073 28.031 1.00 55.20 119 ALA C CA 1
ATOM 4379 C C . ALA C 1 119 ? -15.847 -44.162 28.754 1.00 56.81 119 ALA C C 1
ATOM 4380 O O . ALA C 1 119 ? -15.423 -45.256 29.140 1.00 55.51 119 ALA C O 1
ATOM 4382 N N . GLY C 1 120 ? -15.204 -43.007 28.964 1.00 59.49 120 GLY C N 1
ATOM 4383 C CA . GLY C 1 120 ? -13.927 -42.922 29.719 1.00 62.57 120 GLY C CA 1
ATOM 4384 C C . GLY C 1 120 ? -12.689 -43.384 28.940 1.00 61.93 120 GLY C C 1
ATOM 4385 O O . GLY C 1 120 ? -11.670 -43.740 29.508 1.00 63.00 120 GLY C O 1
ATOM 4386 N N . GLU C 1 121 ? -12.788 -43.341 27.626 1.00 58.51 121 GLU C N 1
ATOM 4387 C CA . GLU C 1 121 ? -11.740 -43.763 26.745 1.00 58.60 121 GLU C CA 1
ATOM 4388 C C . GLU C 1 121 ? -11.942 -42.749 25.576 1.00 56.47 121 GLU C C 1
ATOM 4389 O O . GLU C 1 121 ? -13.060 -42.325 25.307 1.00 55.73 121 GLU C O 1
ATOM 4395 N N . PRO C 1 122 ? -10.872 -42.282 24.921 1.00 55.09 122 PRO C N 1
ATOM 4396 C CA . PRO C 1 122 ? -11.172 -41.437 23.755 1.00 50.52 122 PRO C CA 1
ATOM 4397 C C . PRO C 1 122 ? -11.775 -42.201 22.549 1.00 46.84 122 PRO C C 1
ATOM 4398 O O . PRO C 1 122 ? -11.922 -43.431 22.589 1.00 46.67 122 PRO C O 1
ATOM 4402 N N . PRO C 1 123 ? -12.175 -41.463 21.502 1.00 42.57 123 PRO C N 1
ATOM 4403 C CA . PRO C 1 123 ? -12.614 -42.114 20.267 1.00 40.27 123 PRO C CA 1
ATOM 4404 C C . PRO C 1 123 ? -11.449 -42.803 19.554 1.00 38.93 123 PRO C C 1
ATOM 4405 O O . PRO C 1 123 ? -10.340 -42.262 19.563 1.00 39.79 123 PRO C O 1
ATOM 4409 N N . ARG C 1 124 ? -11.704 -43.963 18.945 1.00 36.24 124 ARG C N 1
ATOM 4410 C CA . ARG C 1 124 ? -10.663 -44.770 18.322 1.00 35.38 124 ARG C CA 1
ATOM 4411 C C . ARG C 1 124 ? -11.146 -45.395 17.014 1.00 34.38 124 ARG C C 1
ATOM 4412 O O . ARG C 1 124 ? -12.357 -45.558 16.807 1.00 34.81 124 ARG C O 1
ATOM 4420 N N . LEU C 1 125 ? -10.192 -45.761 16.158 1.00 32.29 125 LEU C N 1
ATOM 4421 C CA . LEU C 1 125 ? -10.475 -46.243 14.822 1.00 31.15 125 LEU C CA 1
ATOM 4422 C C . LEU C 1 125 ? -9.493 -47.330 14.383 1.00 31.20 125 LEU C C 1
ATOM 4423 O O . LEU C 1 125 ? -8.284 -47.153 14.527 1.00 32.62 125 LEU C O 1
ATOM 4428 N N . PHE C 1 126 ? -10.019 -48.445 13.874 1.00 29.79 126 PHE C N 1
ATOM 4429 C CA . PHE C 1 126 ? -9.225 -49.614 13.529 1.00 29.66 126 PHE C CA 1
ATOM 4430 C C . PHE C 1 126 ? -9.506 -50.104 12.120 1.00 29.99 126 PHE C C 1
ATOM 4431 O O . PHE C 1 126 ? -10.617 -49.955 11.620 1.00 27.83 126 PHE C O 1
ATOM 4439 N N . LEU C 1 127 ? -8.506 -50.771 11.534 1.00 30.65 127 LEU C N 1
ATOM 4440 C CA . LEU C 1 127 ? -8.645 -51.495 10.275 1.00 30.26 127 LEU C CA 1
ATOM 4441 C C . LEU C 1 127 ? -8.394 -52.967 10.526 1.00 31.11 127 LEU C C 1
ATOM 4442 O O . LEU C 1 127 ? -7.345 -53.322 11.055 1.00 31.41 127 LEU C O 1
ATOM 4447 N N . ILE C 1 128 ? -9.357 -53.825 10.168 1.00 31.12 128 ILE C N 1
ATOM 4448 C CA . ILE C 1 128 ? -9.185 -55.254 10.309 1.00 32.61 128 ILE C CA 1
ATOM 4449 C C . ILE C 1 128 ? -8.885 -55.867 8.940 1.00 32.89 128 ILE C C 1
ATOM 4450 O O . ILE C 1 128 ? -9.663 -55.762 8.016 1.00 31.67 128 ILE C O 1
ATOM 4455 N N . TYR C 1 129 ? -7.737 -56.519 8.847 1.00 35.22 129 TYR C N 1
ATOM 4456 C CA . TYR C 1 129 ? -7.292 -57.120 7.612 1.00 38.55 129 TYR C CA 1
ATOM 4457 C C . TYR C 1 129 ? -7.941 -58.492 7.351 1.00 38.92 129 TYR C C 1
ATOM 4458 O O . TYR C 1 129 ? -8.470 -59.111 8.249 1.00 39.42 129 TYR C O 1
ATOM 4467 N N . PRO C 1 130 ? -7.868 -58.973 6.111 1.00 39.03 130 PRO C N 1
ATOM 4468 C CA . PRO C 1 130 ? -8.372 -60.285 5.731 1.00 40.77 130 PRO C CA 1
ATOM 4469 C C . PRO C 1 130 ? -7.901 -61.415 6.601 1.00 42.82 130 PRO C C 1
ATOM 4470 O O . PRO C 1 130 ? -8.658 -62.323 6.844 1.00 47.10 130 PRO C O 1
ATOM 4474 N N . ALA C 1 131 ? -6.659 -61.367 7.060 1.00 42.45 131 ALA C N 1
ATOM 4475 C CA . ALA C 1 131 ? -6.147 -62.407 7.947 1.00 43.27 131 ALA C CA 1
ATOM 4476 C C . ALA C 1 131 ? -6.683 -62.321 9.384 1.00 42.57 131 ALA C C 1
ATOM 4477 O O . ALA C 1 131 ? -6.468 -63.247 10.185 1.00 43.13 131 ALA C O 1
ATOM 4479 N N . GLY C 1 132 ? -7.351 -61.215 9.723 1.00 39.64 132 GLY C N 1
ATOM 4480 C CA . GLY C 1 132 ? -7.963 -61.057 11.037 1.00 38.77 132 GLY C CA 1
ATOM 4481 C C . GLY C 1 132 ? -7.113 -60.363 12.084 1.00 38.50 132 GLY C C 1
ATOM 4482 O O . GLY C 1 132 ? -7.526 -60.226 13.226 1.00 37.58 132 GLY C O 1
ATOM 4483 N N . ASN C 1 133 ? -5.895 -59.976 11.732 1.00 38.78 133 ASN C N 1
ATOM 4484 C CA . ASN C 1 133 ? -5.168 -59.058 12.598 1.00 38.95 133 ASN C CA 1
ATOM 4485 C C . ASN C 1 133 ? -5.592 -57.634 12.235 1.00 36.05 133 ASN C C 1
ATOM 4486 O O . ASN C 1 133 ? -6.315 -57.448 11.281 1.00 33.70 133 ASN C O 1
ATOM 4491 N N . PHE C 1 134 ? -5.094 -56.625 12.951 1.00 36.46 134 PHE C N 1
ATOM 4492 C CA . PHE C 1 134 ? -5.577 -55.260 12.775 1.00 33.61 134 PHE C CA 1
ATOM 4493 C C . PHE C 1 134 ? -4.609 -54.174 13.215 1.00 32.74 134 PHE C C 1
ATOM 4494 O O . PHE C 1 134 ? -3.643 -54.431 13.914 1.00 33.59 134 PHE C O 1
ATOM 4502 N N . ILE C 1 135 ? -4.898 -52.950 12.795 1.00 31.25 135 ILE C N 1
ATOM 4503 C CA . ILE C 1 135 ? -4.145 -51.804 13.239 1.00 33.02 135 ILE C CA 1
ATOM 4504 C C . ILE C 1 135 ? -5.050 -50.618 13.605 1.00 32.98 135 ILE C C 1
ATOM 4505 O O . ILE C 1 135 ? -6.219 -50.593 13.244 1.00 31.68 135 ILE C O 1
ATOM 4510 N N . GLU C 1 136 ? -4.477 -49.669 14.345 1.00 33.41 136 GLU C N 1
ATOM 4511 C CA . GLU C 1 136 ? -5.173 -48.538 14.915 1.00 32.79 136 GLU C CA 1
ATOM 4512 C C . GLU C 1 136 ? -4.659 -47.210 14.316 1.00 33.68 136 GLU C C 1
ATOM 4513 O O . GLU C 1 136 ? -3.443 -47.003 14.197 1.00 34.16 136 GLU C O 1
ATOM 4519 N N . ALA C 1 137 ? -5.587 -46.310 13.984 1.00 31.64 137 ALA C N 1
ATOM 4520 C CA . ALA C 1 137 ? -5.249 -45.016 13.420 1.00 32.41 137 ALA C CA 1
ATOM 4521 C C . ALA C 1 137 ? -4.574 -44.120 14.433 1.00 35.48 137 ALA C C 1
ATOM 4522 O O . ALA C 1 137 ? -4.797 -44.263 15.628 1.00 40.21 137 ALA C O 1
ATOM 4524 N N . THR C 1 138 ? -3.727 -43.223 13.951 1.00 35.67 138 THR C N 1
ATOM 4525 C CA . THR C 1 138 ? -2.965 -42.297 14.791 1.00 38.49 138 THR C CA 1
ATOM 4526 C C . THR C 1 138 ? -3.110 -40.867 14.218 1.00 37.23 138 THR C C 1
ATOM 4527 O O . THR C 1 138 ? -3.685 -40.681 13.169 1.00 36.00 138 THR C O 1
ATOM 4531 N N . PRO C 1 139 ? -2.591 -39.863 14.916 1.00 37.94 139 PRO C N 1
ATOM 4532 C CA . PRO C 1 139 ? -2.560 -38.527 14.328 1.00 38.70 139 PRO C CA 1
ATOM 4533 C C . PRO C 1 139 ? -1.888 -38.479 12.962 1.00 40.13 139 PRO C C 1
ATOM 4534 O O . PRO C 1 139 ? -2.309 -37.725 12.081 1.00 41.85 139 PRO C O 1
ATOM 4538 N N . ASP C 1 140 ? -0.847 -39.281 12.765 1.00 43.72 140 ASP C N 1
ATOM 4539 C CA . ASP C 1 140 ? -0.119 -39.280 11.481 1.00 44.32 140 ASP C CA 1
ATOM 4540 C C . ASP C 1 140 ? -0.787 -40.064 10.363 1.00 41.95 140 ASP C C 1
ATOM 4541 O O . ASP C 1 140 ? -0.551 -39.763 9.209 1.00 43.93 140 ASP C O 1
ATOM 4546 N N . THR C 1 141 ? -1.568 -41.081 10.713 1.00 38.77 141 THR C N 1
ATOM 4547 C CA . THR C 1 141 ? -2.381 -41.788 9.758 1.00 37.04 141 THR C CA 1
ATOM 4548 C C . THR C 1 141 ? -3.815 -41.815 10.310 1.00 36.14 141 THR C C 1
ATOM 4549 O O . THR C 1 141 ? -4.236 -42.778 10.946 1.00 35.30 141 THR C O 1
ATOM 4553 N N . PRO C 1 142 ? -4.556 -40.729 10.076 1.00 35.97 142 PRO C N 1
ATOM 4554 C CA . PRO C 1 142 ? -5.846 -40.497 10.700 1.00 35.44 142 PRO C CA 1
ATOM 4555 C C . PRO C 1 142 ? -7.043 -41.061 9.954 1.00 32.69 142 PRO C C 1
ATOM 4556 O O . PRO C 1 142 ? -8.158 -40.920 10.426 1.00 33.08 142 PRO C O 1
ATOM 4560 N N . PHE C 1 143 ? -6.837 -41.702 8.821 1.00 31.49 143 PHE C N 1
ATOM 4561 C CA . PHE C 1 143 ? -7.961 -42.347 8.147 1.00 31.87 143 PHE C CA 1
ATOM 4562 C C . PHE C 1 143 ? -7.605 -43.714 7.553 1.00 31.17 143 PHE C C 1
ATOM 4563 O O . PHE C 1 143 ? -6.425 -44.018 7.300 1.00 29.82 143 PHE C O 1
ATOM 4571 N N . PHE C 1 144 ? -8.645 -44.519 7.329 1.00 29.06 144 PHE C N 1
ATOM 4572 C CA . PHE C 1 144 ? -8.519 -45.819 6.678 1.00 28.53 144 PHE C CA 1
ATOM 4573 C C . PHE C 1 144 ? -9.572 -45.947 5.579 1.00 28.34 144 PHE C C 1
ATOM 4574 O O . PHE C 1 144 ? -10.633 -45.315 5.647 1.00 28.55 144 PHE C O 1
ATOM 4582 N N . GLN C 1 145 ? -9.276 -46.787 4.594 1.00 27.39 145 GLN C N 1
ATOM 4583 C CA . GLN C 1 145 ? -10.163 -47.053 3.495 1.00 28.01 145 GLN C CA 1
ATOM 4584 C C . GLN C 1 145 ? -10.168 -48.539 3.215 1.00 26.35 145 GLN C C 1
ATOM 4585 O O . GLN C 1 145 ? -9.120 -49.177 3.292 1.00 26.26 145 GLN C O 1
ATOM 4591 N N . ILE C 1 146 ? -11.315 -49.067 2.822 1.00 25.22 146 ILE C N 1
ATOM 4592 C CA . ILE C 1 146 ? -11.391 -50.449 2.319 1.00 28.28 146 ILE C CA 1
ATOM 4593 C C . ILE C 1 146 ? -12.238 -50.481 1.040 1.00 28.27 146 ILE C C 1
ATOM 4594 O O . ILE C 1 146 ? -13.020 -49.564 0.799 1.00 27.98 146 ILE C O 1
ATOM 4599 N N . GLY C 1 147 ? -12.072 -51.519 0.229 1.00 28.42 147 GLY C N 1
ATOM 4600 C CA . GLY C 1 147 ? -12.777 -51.627 -1.057 1.00 30.23 147 GLY C CA 1
ATOM 4601 C C . GLY C 1 147 ? -11.911 -51.142 -2.203 1.00 30.64 147 GLY C C 1
ATOM 4602 O O . GLY C 1 147 ? -10.738 -51.466 -2.228 1.00 28.60 147 GLY C O 1
ATOM 4603 N N . GLU C 1 148 ? -12.495 -50.408 -3.166 1.00 32.94 148 GLU C N 1
ATOM 4604 C CA . GLU C 1 148 ? -11.713 -49.696 -4.196 1.00 33.79 148 GLU C CA 1
ATOM 4605 C C . GLU C 1 148 ? -11.339 -48.329 -3.647 1.00 31.96 148 GLU C C 1
ATOM 4606 O O . GLU C 1 148 ? -12.171 -47.421 -3.616 1.00 32.25 148 GLU C O 1
ATOM 4612 N N . THR C 1 149 ? -10.090 -48.169 -3.249 1.00 31.30 149 THR C N 1
ATOM 4613 C CA . THR C 1 149 ? -9.684 -47.043 -2.395 1.00 30.98 149 THR C CA 1
ATOM 4614 C C . THR C 1 149 ? -8.765 -46.004 -3.064 1.00 30.93 149 THR C C 1
ATOM 4615 O O . THR C 1 149 ? -8.637 -44.879 -2.585 1.00 32.53 149 THR C O 1
ATOM 4619 N N . LYS C 1 150 ? -8.115 -46.363 -4.162 1.00 29.37 150 LYS C N 1
ATOM 4620 C CA . LYS C 1 150 ? -7.037 -45.527 -4.672 1.00 28.28 150 LYS C CA 1
ATOM 4621 C C . LYS C 1 150 ? -7.516 -44.269 -5.342 1.00 28.67 150 LYS C C 1
ATOM 4622 O O . LYS C 1 150 ? -6.845 -43.251 -5.282 1.00 28.52 150 LYS C O 1
ATOM 4628 N N . TYR C 1 151 ? -8.678 -44.332 -5.975 1.00 28.95 151 TYR C N 1
ATOM 4629 C CA . TYR C 1 151 ? -9.203 -43.166 -6.682 1.00 29.59 151 TYR C CA 1
ATOM 4630 C C . TYR C 1 151 ? -9.473 -42.044 -5.693 1.00 27.87 151 TYR C C 1
ATOM 4631 O O . TYR C 1 151 ? -9.336 -40.879 -6.031 1.00 28.66 151 TYR C O 1
ATOM 4640 N N . GLY C 1 152 ? -9.860 -42.410 -4.483 1.00 27.74 152 GLY C N 1
ATOM 4641 C CA . GLY C 1 152 ? -10.309 -41.428 -3.481 1.00 29.03 152 GLY C CA 1
ATOM 4642 C C . GLY C 1 152 ? -9.260 -41.013 -2.463 1.00 30.24 152 GLY C C 1
ATOM 4643 O O . GLY C 1 152 ? -9.522 -40.164 -1.621 1.00 29.81 152 GLY C O 1
ATOM 4644 N N . LYS C 1 153 ? -8.092 -41.660 -2.499 1.00 31.74 153 LYS C N 1
ATOM 4645 C CA . LYS C 1 153 ? -7.080 -41.422 -1.502 1.00 30.90 153 LYS C CA 1
ATOM 4646 C C . LYS C 1 153 ? -6.467 -40.036 -1.628 1.00 31.74 153 LYS C C 1
ATOM 4647 O O . LYS C 1 153 ? -6.181 -39.405 -0.592 1.00 35.10 153 LYS C O 1
ATOM 4653 N N . PRO C 1 154 ? -6.260 -39.539 -2.858 1.00 31.13 154 PRO C N 1
ATOM 4654 C CA . PRO C 1 154 ? -5.463 -38.300 -2.953 1.00 32.40 154 PRO C CA 1
ATOM 4655 C C . PRO C 1 154 ? -6.094 -37.118 -2.240 1.00 32.74 154 PRO C C 1
ATOM 4656 O O . PRO C 1 154 ? -5.395 -36.353 -1.571 1.00 35.24 154 PRO C O 1
ATOM 4660 N N . ILE C 1 155 ? -7.400 -36.983 -2.337 1.00 32.33 155 ILE C N 1
ATOM 4661 C CA . ILE C 1 155 ? -8.051 -35.843 -1.694 1.00 33.32 155 ILE C CA 1
ATOM 4662 C C . ILE C 1 155 ? -8.037 -35.954 -0.162 1.00 32.43 155 ILE C C 1
ATOM 4663 O O . ILE C 1 155 ? -7.840 -34.950 0.523 1.00 35.54 155 ILE C O 1
ATOM 4668 N N . LEU C 1 156 ? -8.172 -37.173 0.362 1.00 30.71 156 LEU C N 1
ATOM 4669 C CA . LEU C 1 156 ? -8.052 -37.414 1.789 1.00 29.49 156 LEU C CA 1
ATOM 4670 C C . LEU C 1 156 ? -6.630 -37.107 2.278 1.00 32.20 156 LEU C C 1
ATOM 4671 O O . LEU C 1 156 ? -6.457 -36.506 3.329 1.00 34.60 156 LEU C O 1
ATOM 4676 N N . ASP C 1 157 ? -5.618 -37.494 1.520 1.00 33.20 157 ASP C N 1
ATOM 4677 C CA . ASP C 1 157 ? -4.249 -37.133 1.878 1.00 37.30 157 ASP C CA 1
ATOM 4678 C C . ASP C 1 157 ? -4.021 -35.623 1.889 1.00 36.40 157 ASP C C 1
ATOM 4679 O O . ASP C 1 157 ? -3.293 -35.125 2.726 1.00 37.40 157 ASP C O 1
ATOM 4684 N N . ARG C 1 158 ? -4.627 -34.897 0.968 1.00 37.29 158 ARG C N 1
ATOM 4685 C CA . ARG C 1 158 ? -4.405 -33.448 0.893 1.00 40.81 158 ARG C CA 1
ATOM 4686 C C . ARG C 1 158 ? -5.045 -32.687 2.045 1.00 37.87 158 ARG C C 1
ATOM 4687 O O . ARG C 1 158 ? -4.484 -31.740 2.510 1.00 41.25 158 ARG C O 1
ATOM 4695 N N . VAL C 1 159 ? -6.201 -33.128 2.517 1.00 36.85 159 VAL C N 1
ATOM 4696 C CA . VAL C 1 159 ? -7.026 -32.329 3.417 1.00 37.61 159 VAL C CA 1
ATOM 4697 C C . VAL C 1 159 ? -7.014 -32.768 4.892 1.00 36.99 159 VAL C C 1
ATOM 4698 O O . VAL C 1 159 ? -6.934 -31.930 5.780 1.00 39.23 159 VAL C O 1
ATOM 4702 N N . ILE C 1 160 ? -7.099 -34.070 5.158 1.00 34.07 160 ILE C N 1
ATOM 4703 C CA . ILE C 1 160 ? -7.360 -34.524 6.507 1.00 32.42 160 ILE C CA 1
ATOM 4704 C C . ILE C 1 160 ? -6.142 -34.372 7.425 1.00 34.31 160 ILE C C 1
ATOM 4705 O O . ILE C 1 160 ? -5.079 -34.880 7.142 1.00 32.38 160 ILE C O 1
ATOM 4710 N N . THR C 1 161 ? -6.341 -33.662 8.530 1.00 36.93 161 THR C N 1
ATOM 4711 C CA . THR C 1 161 ? -5.418 -33.650 9.643 1.00 40.19 161 THR C CA 1
ATOM 4712 C C . THR C 1 161 ? -6.255 -33.833 10.912 1.00 42.55 161 THR C C 1
ATOM 4713 O O . THR C 1 161 ? -7.477 -33.670 10.881 1.00 45.17 161 THR C O 1
ATOM 4717 N N . PRO C 1 162 ? -5.607 -34.152 12.039 1.00 43.46 162 PRO C N 1
ATOM 4718 C CA . PRO C 1 162 ? -6.299 -34.179 13.329 1.00 43.89 162 PRO C CA 1
ATOM 4719 C C . PRO C 1 162 ? -7.076 -32.887 13.639 1.00 44.64 162 PRO C C 1
ATOM 4720 O O . PRO C 1 162 ? -8.074 -32.934 14.359 1.00 43.02 162 PRO C O 1
ATOM 4724 N N . ASP C 1 163 ? -6.632 -31.761 13.099 1.00 44.85 163 ASP C N 1
ATOM 4725 C CA . ASP C 1 163 ? -7.293 -30.484 13.366 1.00 50.39 163 ASP C CA 1
ATOM 4726 C C . ASP C 1 163 ? -8.508 -30.189 12.470 1.00 44.77 163 ASP C C 1
ATOM 4727 O O . ASP C 1 163 ? -9.215 -29.240 12.680 1.00 42.34 163 ASP C O 1
ATOM 4732 N N . THR C 1 164 ? -8.753 -31.022 11.477 1.00 41.05 164 THR C N 1
ATOM 4733 C CA . THR C 1 164 ? -9.853 -30.805 10.556 1.00 40.61 164 THR C CA 1
ATOM 4734 C C . THR C 1 164 ? -11.195 -30.907 11.284 1.00 39.04 164 THR C C 1
ATOM 4735 O O . THR C 1 164 ? -11.348 -31.718 12.172 1.00 39.77 164 THR C O 1
ATOM 4739 N N . SER C 1 165 ? -12.165 -30.078 10.902 1.00 38.03 165 SER C N 1
ATOM 4740 C CA . SER C 1 165 ? -13.482 -30.053 11.556 1.00 37.35 165 SER C CA 1
ATOM 4741 C C . SER C 1 165 ? -14.312 -31.209 11.065 1.00 35.06 165 SER C C 1
ATOM 4742 O O . SER C 1 165 ? -14.061 -31.738 9.985 1.00 33.72 165 SER C O 1
ATOM 4745 N N . LEU C 1 166 ? -15.324 -31.588 11.832 1.00 35.65 166 LEU C N 1
ATOM 4746 C CA . LEU C 1 166 ? -16.214 -32.663 11.404 1.00 34.70 166 LEU C CA 1
ATOM 4747 C C . LEU C 1 166 ? -16.886 -32.331 10.086 1.00 34.57 166 LEU C C 1
ATOM 4748 O O . LEU C 1 166 ? -17.015 -33.203 9.239 1.00 33.26 166 LEU C O 1
ATOM 4753 N N . GLU C 1 167 ? -17.302 -31.073 9.908 1.00 37.76 167 GLU C N 1
ATOM 4754 C CA . GLU C 1 167 ? -17.959 -30.638 8.669 1.00 40.19 167 GLU C CA 1
ATOM 4755 C C . GLU C 1 167 ? -17.024 -30.864 7.465 1.00 37.58 167 GLU C C 1
ATOM 4756 O O . GLU C 1 167 ? -17.418 -31.478 6.476 1.00 34.63 167 GLU C O 1
ATOM 4762 N N . ASP C 1 168 ? -15.782 -30.410 7.562 1.00 37.36 168 ASP C N 1
ATOM 4763 C CA . ASP C 1 168 ? -14.852 -30.549 6.442 1.00 36.45 168 ASP C CA 1
ATOM 4764 C C . ASP C 1 168 ? -14.483 -31.999 6.167 1.00 37.04 168 ASP C C 1
ATOM 4765 O O . ASP C 1 168 ? -14.300 -32.378 5.016 1.00 38.61 168 ASP C O 1
ATOM 4770 N N . ALA C 1 169 ? -14.345 -32.810 7.206 1.00 36.76 169 ALA C N 1
ATOM 4771 C CA . ALA C 1 169 ? -14.021 -34.209 7.001 1.00 36.54 169 ALA C CA 1
ATOM 4772 C C . ALA C 1 169 ? -15.142 -34.919 6.274 1.00 34.68 169 ALA C C 1
ATOM 4773 O O . ALA C 1 169 ? -14.879 -35.779 5.433 1.00 35.79 169 ALA C O 1
ATOM 4775 N N . ALA C 1 170 ? -16.383 -34.585 6.604 1.00 34.62 170 ALA C N 1
ATOM 4776 C CA . ALA C 1 170 ? -17.516 -35.174 5.888 1.00 34.72 170 ALA C CA 1
ATOM 4777 C C . ALA C 1 170 ? -17.522 -34.719 4.428 1.00 35.49 170 ALA C C 1
ATOM 4778 O O . ALA C 1 170 ? -17.707 -35.543 3.527 1.00 37.28 170 ALA C O 1
ATOM 4780 N N . LYS C 1 171 ? -17.292 -33.438 4.173 1.00 34.86 171 LYS C N 1
ATOM 4781 C CA . LYS C 1 171 ? -17.131 -32.958 2.785 1.00 34.46 171 LYS C CA 1
ATOM 4782 C C . LYS C 1 171 ? -16.048 -33.691 2.012 1.00 33.98 171 LYS C C 1
ATOM 4783 O O . LYS C 1 171 ? -16.231 -34.145 0.893 1.00 32.02 171 LYS C O 1
ATOM 4789 N N . CYS C 1 172 ? -14.911 -33.840 2.653 1.00 35.32 172 CYS C N 1
ATOM 4790 C CA . CYS C 1 172 ? -13.800 -34.538 2.053 1.00 33.81 172 CYS C CA 1
ATOM 4791 C C . CYS C 1 172 ? -14.157 -35.987 1.731 1.00 29.68 172 CYS C C 1
ATOM 4792 O O . CYS C 1 172 ? -13.865 -36.478 0.645 1.00 28.92 172 CYS C O 1
ATOM 4795 N N . ALA C 1 173 ? -14.806 -36.680 2.648 1.00 28.27 173 ALA C N 1
ATOM 4796 C CA . ALA C 1 173 ? -15.274 -38.037 2.344 1.00 27.40 173 ALA C CA 1
ATOM 4797 C C . ALA C 1 173 ? -16.186 -38.038 1.127 1.00 29.13 173 ALA C C 1
ATOM 4798 O O . ALA C 1 173 ? -16.057 -38.891 0.259 1.00 31.03 173 ALA C O 1
ATOM 4800 N N . LEU C 1 174 ? -17.116 -37.100 1.060 1.00 30.50 174 LEU C N 1
ATOM 4801 C CA . LEU C 1 174 ? -18.075 -37.117 -0.028 1.00 31.92 174 LEU C CA 1
ATOM 4802 C C . LEU C 1 174 ? -17.425 -36.841 -1.403 1.00 33.99 174 LEU C C 1
ATOM 4803 O O . LEU C 1 174 ? -17.737 -37.507 -2.404 1.00 33.79 174 LEU C O 1
ATOM 4808 N N . VAL C 1 175 ? -16.476 -35.918 -1.426 1.00 33.57 175 VAL C N 1
ATOM 4809 C CA . VAL C 1 175 ? -15.727 -35.608 -2.620 1.00 33.90 175 VAL C CA 1
ATOM 4810 C C . VAL C 1 175 ? -14.883 -36.825 -3.043 1.00 33.52 175 VAL C C 1
ATOM 4811 O O . VAL C 1 175 ? -14.788 -37.168 -4.230 1.00 33.04 175 VAL C O 1
ATOM 4815 N N . SER C 1 176 ? -14.286 -37.488 -2.064 1.00 32.88 176 SER C N 1
ATOM 4816 C CA . SER C 1 176 ? -13.611 -38.764 -2.297 1.00 32.11 176 SER C CA 1
ATOM 4817 C C . SER C 1 176 ? -14.508 -39.793 -2.985 1.00 31.92 176 SER C C 1
ATOM 4818 O O . SER C 1 176 ? -14.064 -40.531 -3.896 1.00 33.71 176 SER C O 1
ATOM 4821 N N . PHE C 1 177 ? -15.767 -39.876 -2.568 1.00 30.03 177 PHE C N 1
ATOM 4822 C CA . PHE C 1 177 ? -16.712 -40.791 -3.234 1.00 31.85 177 PHE C CA 1
ATOM 4823 C C . PHE C 1 177 ? -17.070 -40.347 -4.636 1.00 32.29 177 PHE C C 1
ATOM 4824 O O . PHE C 1 177 ? -17.206 -41.160 -5.538 1.00 34.07 177 PHE C O 1
ATOM 4832 N N . ASP C 1 178 ? -17.224 -39.050 -4.816 1.00 35.37 178 ASP C N 1
ATOM 4833 C CA . ASP C 1 178 ? -17.555 -38.487 -6.123 1.00 37.02 178 ASP C CA 1
ATOM 4834 C C . ASP C 1 178 ? -16.521 -38.897 -7.158 1.00 35.87 178 ASP C C 1
ATOM 4835 O O . ASP C 1 178 ? -16.869 -39.398 -8.213 1.00 34.98 178 ASP C O 1
ATOM 4840 N N . SER C 1 179 ? -15.255 -38.676 -6.844 1.00 34.93 179 SER C N 1
ATOM 4841 C CA . SER C 1 179 ? -14.171 -39.006 -7.765 1.00 36.95 179 SER C CA 1
ATOM 4842 C C . SER C 1 179 ? -14.106 -40.509 -8.047 1.00 34.93 179 SER C C 1
ATOM 4843 O O . SER C 1 179 ? -13.868 -40.928 -9.184 1.00 36.47 179 SER C O 1
ATOM 4846 N N . THR C 1 180 ? -14.323 -41.309 -7.013 1.00 31.72 180 THR C N 1
ATOM 4847 C CA . THR C 1 180 ? -14.340 -42.747 -7.154 1.00 31.46 180 THR C CA 1
ATOM 4848 C C . THR C 1 180 ? -15.486 -43.187 -8.060 1.00 32.66 180 THR C C 1
ATOM 4849 O O . THR C 1 180 ? -15.288 -43.989 -8.978 1.00 32.44 180 THR C O 1
ATOM 4853 N N . MET C 1 181 ? -16.690 -42.681 -7.821 1.00 33.01 181 MET C N 1
ATOM 4854 C CA . MET C 1 181 ? -17.839 -43.087 -8.649 1.00 34.65 181 MET C CA 1
ATOM 4855 C C . MET C 1 181 ? -17.708 -42.682 -10.110 1.00 35.12 181 MET C C 1
ATOM 4856 O O . MET C 1 181 ? -18.135 -43.413 -11.005 1.00 37.93 181 MET C O 1
ATOM 4861 N N . ARG C 1 182 ? -17.110 -41.530 -10.365 1.00 35.49 182 ARG C N 1
ATOM 4862 C CA . ARG C 1 182 ? -16.877 -41.085 -11.746 1.00 37.38 182 ARG C CA 1
ATOM 4863 C C . ARG C 1 182 ? -15.918 -41.971 -12.499 1.00 36.85 182 ARG C C 1
ATOM 4864 O O . ARG C 1 182 ? -16.009 -42.097 -13.703 1.00 34.41 182 ARG C O 1
ATOM 4872 N N . SER C 1 183 ? -14.988 -42.584 -11.784 1.00 37.23 183 SER C N 1
ATOM 4873 C CA . SER C 1 183 ? -13.899 -43.281 -12.433 1.00 38.02 183 SER C CA 1
ATOM 4874 C C . SER C 1 183 ? -13.984 -44.798 -12.347 1.00 36.23 183 SER C C 1
ATOM 4875 O O . SER C 1 183 ? -13.233 -45.456 -13.017 1.00 36.58 183 SER C O 1
ATOM 4878 N N . ASN C 1 184 ? -14.883 -45.347 -11.537 1.00 34.61 184 ASN C N 1
ATOM 4879 C CA . ASN C 1 184 ? -14.960 -46.780 -11.342 1.00 36.94 184 ASN C CA 1
ATOM 4880 C C . ASN C 1 184 ? -16.397 -47.219 -11.082 1.00 38.49 184 ASN C C 1
ATOM 4881 O O . ASN C 1 184 ? -17.006 -46.811 -10.092 1.00 35.36 184 ASN C O 1
ATOM 4886 N N . LEU C 1 185 ? -16.916 -48.093 -11.937 1.00 40.23 185 LEU C N 1
ATOM 4887 C CA . LEU C 1 185 ? -18.311 -48.518 -11.850 1.00 42.11 185 LEU C CA 1
ATOM 4888 C C . LEU C 1 185 ? -18.644 -49.598 -10.788 1.00 43.61 185 LEU C C 1
ATOM 4889 O O . LEU C 1 185 ? -19.799 -5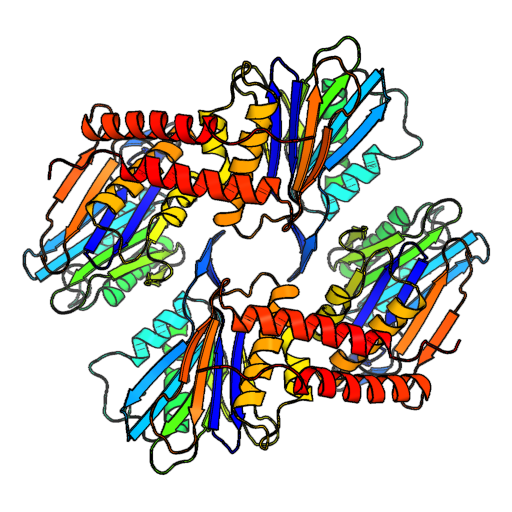0.011 -10.680 1.00 49.51 185 LEU C O 1
ATOM 4894 N N . SER C 1 186 ? -17.680 -50.031 -9.983 1.00 40.53 186 SER C N 1
ATOM 4895 C CA . SER C 1 186 ? -17.970 -51.011 -8.946 1.00 39.66 186 SER C CA 1
ATOM 4896 C C . SER C 1 186 ? -18.402 -50.316 -7.645 1.00 38.06 186 SER C C 1
ATOM 4897 O O . SER C 1 186 ? -18.825 -50.981 -6.679 1.00 36.78 186 SER C O 1
ATOM 4900 N N . VAL C 1 187 ? -18.287 -48.987 -7.595 1.00 36.97 187 VAL C N 1
ATOM 4901 C CA . VAL C 1 187 ? -18.858 -48.237 -6.460 1.00 34.63 187 VAL C CA 1
ATOM 4902 C C . VAL C 1 187 ? -20.029 -47.338 -6.906 1.00 33.71 187 VAL C C 1
ATOM 4903 O O . VAL C 1 187 ? -20.042 -46.797 -7.994 1.00 32.62 187 VAL C O 1
ATOM 4907 N N . GLY C 1 188 ? -21.035 -47.247 -6.040 1.00 32.86 188 GLY C N 1
ATOM 4908 C CA . GLY C 1 188 ? -22.309 -46.627 -6.382 1.00 32.97 188 GLY C CA 1
ATOM 4909 C C . GLY C 1 188 ? -23.221 -46.258 -5.207 1.00 31.44 188 GLY C C 1
ATOM 4910 O O . GLY C 1 188 ? -23.193 -46.880 -4.153 1.00 27.79 188 GLY C O 1
ATOM 4911 N N . LEU C 1 189 ? -24.075 -45.263 -5.450 1.00 33.53 189 LEU C N 1
ATOM 4912 C CA . LEU C 1 189 ? -25.102 -44.813 -4.511 1.00 33.20 189 LEU C CA 1
ATOM 4913 C C . LEU C 1 189 ? -26.170 -45.892 -4.336 1.00 34.24 189 LEU C C 1
ATOM 4914 O O . LEU C 1 189 ? -26.403 -46.678 -5.255 1.00 33.12 189 LEU C O 1
ATOM 4919 N N . PRO C 1 190 ? -26.862 -45.907 -3.187 1.00 33.84 190 PRO C N 1
ATOM 4920 C CA . PRO C 1 190 ? -26.813 -44.947 -2.093 1.00 33.16 190 PRO C CA 1
ATOM 4921 C C . PRO C 1 190 ? -25.628 -45.107 -1.165 1.00 34.02 190 PRO C C 1
ATOM 4922 O O . PRO C 1 190 ? -25.151 -46.228 -1.001 1.00 34.09 190 PRO C O 1
ATOM 4926 N N . LEU C 1 191 ? -25.157 -43.995 -0.584 1.00 33.55 191 LEU C N 1
ATOM 4927 C CA . LEU C 1 191 ? -24.151 -44.025 0.487 1.00 33.75 191 LEU C CA 1
ATOM 4928 C C . LEU C 1 191 ? -24.800 -43.922 1.831 1.00 31.52 191 LEU C C 1
ATOM 4929 O O . LEU C 1 191 ? -25.861 -43.354 1.958 1.00 31.36 191 LEU C O 1
ATOM 4934 N N . ASP C 1 192 ? -24.086 -44.387 2.841 1.00 31.13 192 ASP C N 1
ATOM 4935 C CA . ASP C 1 192 ? -24.400 -44.116 4.237 1.00 32.67 192 ASP C CA 1
ATOM 4936 C C . ASP C 1 192 ? -23.312 -43.225 4.810 1.00 31.07 192 ASP C C 1
ATOM 4937 O O . ASP C 1 192 ? -22.134 -43.363 4.467 1.00 29.37 192 ASP C O 1
ATOM 4942 N N . LEU C 1 193 ? -23.731 -42.271 5.636 1.00 31.22 193 LEU C N 1
ATOM 4943 C CA . LEU C 1 193 ? -22.840 -41.315 6.267 1.00 31.56 193 LEU C CA 1
ATOM 4944 C C . LEU C 1 193 ? -23.182 -41.181 7.738 1.00 31.44 193 LEU C C 1
ATOM 4945 O O . LEU C 1 193 ? -24.336 -40.958 8.099 1.00 33.28 193 LEU C O 1
ATOM 4950 N N . LEU C 1 194 ? -22.163 -41.247 8.582 1.00 32.23 194 LEU C N 1
ATOM 4951 C CA . LEU C 1 194 ? -22.339 -41.077 10.028 1.00 33.58 194 LEU C CA 1
ATOM 4952 C C . LEU C 1 194 ? -21.250 -40.187 10.592 1.00 32.54 194 LEU C C 1
ATOM 4953 O O . LEU C 1 194 ? -20.066 -40.401 10.331 1.00 31.50 194 LEU C O 1
ATOM 4958 N N . VAL C 1 195 ? -21.668 -39.171 11.337 1.00 33.76 195 VAL C N 1
ATOM 4959 C CA . VAL C 1 195 ? -20.758 -38.207 11.954 1.00 34.87 195 VAL C CA 1
ATOM 4960 C C . VAL C 1 195 ? -20.948 -38.253 13.454 1.00 36.53 195 VAL C C 1
ATOM 4961 O O . VAL C 1 195 ? -22.059 -37.998 13.945 1.00 39.65 195 VAL C O 1
ATOM 4965 N N . TYR C 1 196 ? -19.873 -38.552 14.181 1.00 35.99 196 TYR C N 1
ATOM 4966 C CA . TYR C 1 196 ? -19.935 -38.773 15.637 1.00 37.15 196 TYR C CA 1
ATOM 4967 C C . TYR C 1 196 ? -19.130 -37.680 16.360 1.00 40.49 196 TYR C C 1
ATOM 4968 O O . TYR C 1 196 ? -17.951 -37.494 16.076 1.00 39.28 196 TYR C O 1
ATOM 4977 N N . GLU C 1 197 ? -19.762 -36.975 17.303 1.00 43.64 197 GLU C N 1
ATOM 4978 C CA . GLU C 1 197 ? -19.076 -35.962 18.113 1.00 45.54 197 GLU C CA 1
ATOM 4979 C C . GLU C 1 197 ? -18.410 -36.566 19.351 1.00 45.57 197 GLU C C 1
ATOM 4980 O O . GLU C 1 197 ? -19.063 -37.234 20.175 1.00 44.94 197 GLU C O 1
ATOM 4986 N N . ARG C 1 198 ? -17.130 -36.259 19.520 1.00 44.76 198 ARG C N 1
ATOM 4987 C CA . ARG C 1 198 ? -16.369 -36.667 20.706 1.00 46.31 198 ARG C CA 1
ATOM 4988 C C . ARG C 1 198 ? -17.136 -36.462 22.021 1.00 46.13 198 ARG C C 1
ATOM 4989 O O . ARG C 1 198 ? -17.673 -35.393 22.270 1.00 45.98 198 ARG C O 1
ATOM 4997 N N . ASP C 1 199 ? -17.174 -37.506 22.848 1.00 45.47 199 ASP C N 1
ATOM 4998 C CA . ASP C 1 199 ? -17.837 -37.508 24.163 1.00 48.55 199 ASP C CA 1
ATOM 4999 C C . ASP C 1 199 ? -19.373 -37.392 24.173 1.00 47.68 199 ASP C C 1
ATOM 5000 O O . ASP C 1 199 ? -19.944 -37.270 25.246 1.00 48.91 199 ASP C O 1
ATOM 5005 N N . SER C 1 200 ? -20.050 -37.441 23.026 1.00 45.03 200 SER C N 1
ATOM 5006 C CA . SER C 1 200 ? -21.521 -37.440 23.024 1.00 44.20 200 SER C CA 1
ATOM 5007 C C . SER C 1 200 ? -22.069 -38.790 23.491 1.00 44.27 200 SER C C 1
ATOM 5008 O O . SER C 1 200 ? -23.056 -38.831 24.176 1.00 43.38 200 SER C O 1
ATOM 5011 N N . LEU C 1 201 ? -21.411 -39.882 23.087 1.00 43.98 201 LEU C N 1
ATOM 5012 C CA . LEU C 1 201 ? -21.836 -41.253 23.415 1.00 45.35 201 LEU C CA 1
ATOM 5013 C C . LEU C 1 201 ? -23.238 -41.546 22.883 1.00 46.87 201 LEU C C 1
ATOM 5014 O O . LEU C 1 201 ? -24.044 -42.241 23.489 1.00 48.27 201 LEU C O 1
ATOM 5019 N N . ARG C 1 202 ? -23.484 -41.014 21.701 1.00 48.90 202 ARG C N 1
ATOM 5020 C CA . ARG C 1 202 ? -24.792 -41.001 21.069 1.00 53.33 202 ARG C CA 1
ATOM 5021 C C . ARG C 1 202 ? -24.546 -40.872 19.552 1.00 49.70 202 ARG C C 1
ATOM 5022 O O . ARG C 1 202 ? -23.619 -40.182 19.133 1.00 45.85 202 ARG C O 1
ATOM 5030 N N . VAL C 1 203 ? -25.362 -41.511 18.725 1.00 50.23 203 VAL C N 1
ATOM 5031 C CA . VAL C 1 203 ? -25.277 -41.261 17.281 1.00 49.17 203 VAL C CA 1
ATOM 5032 C C . VAL C 1 203 ? -25.929 -39.901 16.997 1.00 49.78 203 VAL C C 1
ATOM 5033 O O . VAL C 1 203 ? -27.142 -39.764 17.039 1.00 48.08 203 VAL C O 1
ATOM 5037 N N . GLY C 1 204 ? -25.114 -38.902 16.697 1.00 52.17 204 GLY C N 1
ATOM 5038 C CA . GLY C 1 204 ? -25.613 -37.535 16.508 1.00 54.97 204 GLY C CA 1
ATOM 5039 C C . GLY C 1 204 ? -26.235 -37.363 15.131 1.00 54.43 204 GLY C C 1
ATOM 5040 O O . GLY C 1 204 ? -27.392 -37.003 14.998 1.00 61.62 204 GLY C O 1
ATOM 5041 N N . HIS C 1 205 ? -25.454 -37.628 14.099 1.00 49.00 205 HIS C N 1
ATOM 5042 C CA . HIS C 1 205 ? -25.911 -37.497 12.750 1.00 45.96 205 HIS C CA 1
ATOM 5043 C C . HIS C 1 205 ? -25.668 -38.746 11.939 1.00 42.47 205 HIS C C 1
ATOM 5044 O O . HIS C 1 205 ? -24.526 -39.235 11.856 1.00 41.27 205 HIS C O 1
ATOM 5051 N N . ARG C 1 206 ? -26.721 -39.225 11.302 1.00 39.58 206 ARG C N 1
ATOM 5052 C CA . ARG C 1 206 ? -26.620 -40.384 10.454 1.00 40.65 206 ARG C CA 1
ATOM 5053 C C . ARG C 1 206 ? -27.672 -40.327 9.381 1.00 39.51 206 ARG C C 1
ATOM 5054 O O . ARG C 1 206 ? -28.837 -40.154 9.678 1.00 40.55 206 ARG C O 1
ATOM 5062 N N . ARG C 1 207 ? -27.253 -40.461 8.130 1.00 39.68 207 ARG C N 1
ATOM 5063 C CA . ARG C 1 207 ? -28.211 -40.554 7.043 1.00 42.32 207 ARG C CA 1
ATOM 5064 C C . ARG C 1 207 ? -27.741 -41.307 5.797 1.00 40.26 207 ARG C C 1
ATOM 5065 O O . ARG C 1 207 ? -26.587 -41.650 5.643 1.00 36.66 207 ARG C O 1
ATOM 5073 N N . ARG C 1 208 ? -28.718 -41.548 4.936 1.00 43.12 208 ARG C N 1
ATOM 5074 C CA . ARG C 1 208 ? -28.574 -42.188 3.657 1.00 43.40 208 ARG C CA 1
ATOM 5075 C C . ARG C 1 208 ? -28.626 -41.113 2.557 1.00 40.02 208 ARG C C 1
ATOM 5076 O O . ARG C 1 208 ? -29.500 -40.246 2.551 1.00 40.98 208 ARG C O 1
ATOM 5084 N N . ILE C 1 209 ? -27.656 -41.159 1.654 1.00 37.25 209 ILE C N 1
ATOM 5085 C CA . ILE C 1 209 ? -27.532 -40.222 0.566 1.00 36.79 209 ILE C CA 1
ATOM 5086 C C . ILE C 1 209 ? -27.823 -40.930 -0.755 1.00 38.33 209 ILE C C 1
ATOM 5087 O O . ILE C 1 209 ? -27.044 -41.759 -1.188 1.00 37.89 209 ILE C O 1
ATOM 5092 N N . ASP C 1 210 ? -28.917 -40.579 -1.411 1.00 41.08 210 ASP C N 1
ATOM 5093 C CA . ASP C 1 210 ? -29.281 -41.207 -2.681 1.00 44.83 210 ASP C CA 1
ATOM 5094 C C . ASP C 1 210 ? -29.005 -40.313 -3.908 1.00 46.98 210 ASP C C 1
ATOM 5095 O O . ASP C 1 210 ? -28.578 -39.174 -3.768 1.00 48.15 210 ASP C O 1
ATOM 5100 N N . GLU C 1 211 ? -29.295 -40.838 -5.093 1.00 50.12 211 GLU C N 1
ATOM 5101 C CA . GLU C 1 211 ? -29.092 -40.162 -6.377 1.00 54.38 211 GLU C CA 1
ATOM 5102 C C . GLU C 1 211 ? -29.623 -38.703 -6.441 1.00 53.73 211 GLU C C 1
ATOM 5103 O O . GLU C 1 211 ? -29.082 -37.832 -7.151 1.00 50.29 211 GLU C O 1
ATOM 5109 N N . ASP C 1 212 ? -30.690 -38.452 -5.702 1.00 52.50 212 ASP C N 1
ATOM 5110 C CA . ASP C 1 212 ? -31.365 -37.163 -5.732 1.00 54.84 212 ASP C CA 1
ATOM 5111 C C . ASP C 1 212 ? -30.962 -36.195 -4.606 1.00 50.84 212 ASP C C 1
ATOM 5112 O O . ASP C 1 212 ? -31.534 -35.102 -4.513 1.00 51.42 212 ASP C O 1
ATOM 5117 N N . ASP C 1 213 ? -30.048 -36.599 -3.723 1.00 43.84 213 ASP C N 1
ATOM 5118 C CA . ASP C 1 213 ? -29.763 -35.801 -2.526 1.00 42.34 213 ASP C CA 1
ATOM 5119 C C . ASP C 1 213 ? -29.287 -34.392 -2.851 1.00 39.62 213 ASP C C 1
ATOM 5120 O O . ASP C 1 213 ? -28.276 -34.244 -3.520 1.00 38.14 213 ASP C O 1
ATOM 5125 N N . PRO C 1 214 ? -30.028 -33.363 -2.404 1.00 38.52 214 PRO C N 1
ATOM 5126 C CA . PRO C 1 214 ? -29.671 -31.998 -2.802 1.00 38.46 214 PRO C CA 1
ATOM 5127 C C . PRO C 1 214 ? -28.261 -31.612 -2.365 1.00 36.72 214 PRO C C 1
ATOM 5128 O O . PRO C 1 214 ? -27.535 -31.001 -3.129 1.00 34.02 214 PRO C O 1
ATOM 5132 N N . TYR C 1 215 ? -27.894 -31.943 -1.145 1.00 35.91 215 TYR C N 1
ATOM 5133 C CA . TYR C 1 215 ? -26.609 -31.522 -0.653 1.00 35.81 215 TYR C CA 1
ATOM 5134 C C . TYR C 1 215 ? -25.456 -32.162 -1.431 1.00 35.12 215 TYR C C 1
ATOM 5135 O O . TYR C 1 215 ? -24.550 -31.450 -1.885 1.00 33.19 215 TYR C O 1
ATOM 5144 N N . PHE C 1 216 ? -25.527 -33.475 -1.665 1.00 34.69 216 PHE C N 1
ATOM 5145 C CA . PHE C 1 216 ? -24.494 -34.132 -2.449 1.00 32.57 216 PHE C CA 1
ATOM 5146 C C . PHE C 1 216 ? -24.431 -33.600 -3.890 1.00 32.97 216 PHE C C 1
ATOM 5147 O O . PHE C 1 216 ? -23.356 -33.442 -4.451 1.00 31.28 216 PHE C O 1
ATOM 5155 N N . ARG C 1 217 ? -25.567 -33.295 -4.487 1.00 34.10 217 ARG C N 1
ATOM 5156 C CA . ARG C 1 217 ? -25.565 -32.642 -5.779 1.00 36.48 217 ARG C CA 1
ATOM 5157 C C . ARG C 1 217 ? -24.850 -31.291 -5.736 1.00 37.60 217 ARG C C 1
ATOM 5158 O O . ARG C 1 217 ? -24.161 -30.947 -6.679 1.00 37.52 217 ARG C O 1
ATOM 5166 N N . MET C 1 218 ? -25.122 -30.501 -4.704 1.00 38.40 218 MET C N 1
ATOM 5167 C CA . MET C 1 218 ? -24.557 -29.170 -4.531 1.00 40.07 218 MET C CA 1
ATOM 5168 C C . MET C 1 218 ? -23.069 -29.272 -4.470 1.00 39.72 218 MET C C 1
ATOM 5169 O O . MET C 1 218 ? -22.298 -28.546 -5.114 1.00 38.80 218 MET C O 1
ATOM 5174 N N . LEU C 1 219 ? -22.656 -30.231 -3.693 1.00 42.03 219 LEU C N 1
ATOM 5175 C CA . LEU C 1 219 ? -21.259 -30.410 -3.443 1.00 43.56 219 LEU C CA 1
ATOM 5176 C C . LEU C 1 219 ? -20.477 -30.822 -4.701 1.00 43.45 219 LEU C C 1
ATOM 5177 O O . LEU C 1 219 ? -19.480 -30.210 -5.045 1.00 44.40 219 LEU C O 1
ATOM 5182 N N . ARG C 1 220 ? -21.004 -31.782 -5.443 1.00 43.05 220 ARG C N 1
ATOM 5183 C CA . ARG C 1 220 ? -20.363 -32.225 -6.671 1.00 43.52 220 ARG C CA 1
ATOM 5184 C C . ARG C 1 220 ? -20.249 -31.093 -7.675 1.00 42.09 220 ARG C C 1
ATOM 5185 O O . ARG C 1 220 ? -19.232 -30.934 -8.324 1.00 41.28 220 ARG C O 1
ATOM 5193 N N . LYS C 1 221 ? -21.300 -30.300 -7.791 1.00 41.49 221 LYS C N 1
ATOM 5194 C CA . LYS C 1 221 ? -21.357 -29.251 -8.780 1.00 41.67 221 LYS C CA 1
ATOM 5195 C C . LYS C 1 221 ? -20.387 -28.128 -8.436 1.00 42.10 221 LYS C C 1
ATOM 5196 O O . LYS C 1 221 ? -19.736 -27.590 -9.316 1.00 43.40 221 LYS C O 1
ATOM 5202 N N . GLN C 1 222 ? -20.276 -27.776 -7.160 1.00 40.95 222 GLN C N 1
ATOM 5203 C CA . GLN C 1 222 ? -19.369 -26.700 -6.750 1.00 40.51 222 GLN C CA 1
ATOM 5204 C C . GLN C 1 222 ? -17.927 -27.138 -6.746 1.00 39.12 222 GLN C C 1
ATOM 5205 O O . GLN C 1 222 ? -17.045 -26.351 -7.083 1.00 38.53 222 GLN C O 1
ATOM 5211 N N . TRP C 1 223 ? -17.684 -28.405 -6.416 1.00 37.80 223 TRP C N 1
ATOM 5212 C CA . TRP C 1 223 ? -16.329 -28.944 -6.492 1.00 37.04 223 TRP C CA 1
ATOM 5213 C C . TRP C 1 223 ? -15.837 -28.962 -7.934 1.00 37.77 223 TRP C C 1
ATOM 5214 O O . TRP C 1 223 ? -14.748 -28.500 -8.247 1.00 37.73 223 TRP C O 1
ATOM 5225 N N . SER C 1 224 ? -16.683 -29.477 -8.805 1.00 39.33 224 SER C N 1
ATOM 5226 C CA . SER C 1 224 ? -16.411 -29.504 -10.229 1.00 40.87 224 SER C CA 1
ATOM 5227 C C . SER C 1 224 ? -16.112 -28.109 -10.783 1.00 43.68 224 SER C C 1
ATOM 5228 O O . SER C 1 224 ? -15.097 -27.937 -11.427 1.00 46.28 224 SER C O 1
ATOM 5231 N N . GLU C 1 225 ? -16.957 -27.113 -10.513 1.00 45.45 225 GLU C N 1
ATOM 5232 C CA . GLU C 1 225 ? -16.700 -25.744 -10.998 1.00 46.40 225 GLU C CA 1
ATOM 5233 C C . GLU C 1 225 ? -15.403 -25.146 -10.414 1.00 44.24 225 GLU C C 1
ATOM 5234 O O . GLU C 1 225 ? -14.616 -24.546 -11.136 1.00 45.14 225 GLU C O 1
ATOM 5240 N N . GLY C 1 226 ? -15.141 -25.388 -9.137 1.00 41.84 226 GLY C N 1
ATOM 5241 C CA . GLY C 1 226 ? -13.978 -24.823 -8.464 1.00 41.45 226 GLY C CA 1
ATOM 5242 C C . GLY C 1 226 ? -12.675 -25.476 -8.870 1.00 41.51 226 GLY C C 1
ATOM 5243 O O . GLY C 1 226 ? -11.624 -24.830 -8.946 1.00 40.80 226 GLY C O 1
ATOM 5244 N N . LEU C 1 227 ? -12.740 -26.764 -9.128 1.00 40.80 227 LEU C N 1
ATOM 5245 C CA . LEU C 1 227 ? -11.579 -27.480 -9.590 1.00 42.84 227 LEU C CA 1
ATOM 5246 C C . LEU C 1 227 ? -11.194 -27.053 -11.012 1.00 44.19 227 LEU C C 1
ATOM 5247 O O . LEU C 1 227 ? -10.030 -26.788 -11.295 1.00 44.88 227 LEU C O 1
ATOM 5252 N N . ARG C 1 228 ? -12.175 -26.887 -11.882 1.00 46.28 228 ARG C N 1
ATOM 5253 C CA . ARG C 1 228 ? -11.908 -26.411 -13.218 1.00 48.36 228 ARG C CA 1
ATOM 5254 C C . ARG C 1 228 ? -11.319 -25.012 -13.254 1.00 49.05 228 ARG C C 1
ATOM 5255 O O . ARG C 1 228 ? -10.481 -24.714 -14.092 1.00 50.97 228 ARG C O 1
ATOM 5263 N N . GLN C 1 229 ? -11.771 -24.136 -12.376 1.00 49.66 229 GLN C N 1
ATOM 5264 C CA . GLN C 1 229 ? -11.211 -22.793 -12.341 1.00 52.79 229 GLN C CA 1
ATOM 5265 C C . GLN C 1 229 ? -9.758 -22.749 -11.775 1.00 47.99 229 GLN C C 1
ATOM 5266 O O . GLN C 1 229 ? -8.912 -22.033 -12.300 1.00 47.48 229 GLN C O 1
ATOM 5272 N N . ALA C 1 230 ? -9.447 -23.615 -10.816 1.00 43.00 230 ALA C N 1
ATOM 5273 C CA . ALA C 1 230 ? -8.062 -23.803 -10.364 1.00 41.62 230 ALA C CA 1
ATOM 5274 C C . ALA C 1 230 ? -7.169 -24.350 -11.480 1.00 41.70 230 ALA C C 1
ATOM 5275 O O . ALA C 1 230 ? -6.075 -23.838 -11.709 1.00 44.09 230 ALA C O 1
ATOM 5277 N N . PHE C 1 231 ? -7.668 -25.356 -12.199 1.00 39.86 231 PHE C N 1
ATOM 5278 C CA . PHE C 1 231 ? -6.976 -25.914 -13.343 1.00 39.89 231 PHE C CA 1
ATOM 5279 C C . PHE C 1 231 ? -6.711 -24.871 -14.425 1.00 43.79 231 PHE C C 1
ATOM 5280 O O . PHE C 1 231 ? -5.584 -24.742 -14.899 1.00 44.60 231 PHE C O 1
ATOM 5288 N N . ASP C 1 232 ? -7.735 -24.113 -14.784 1.00 45.86 232 ASP C N 1
ATOM 5289 C CA . ASP C 1 232 ? -7.626 -23.196 -15.884 1.00 50.48 232 ASP C CA 1
ATOM 5290 C C . ASP C 1 232 ? -6.668 -22.031 -15.590 1.00 51.84 232 ASP C C 1
ATOM 5291 O O . ASP C 1 232 ? -6.159 -21.382 -16.515 1.00 51.84 232 ASP C O 1
ATOM 5296 N N . SER C 1 233 ? -6.405 -21.756 -14.317 1.00 50.65 233 SER C N 1
ATOM 5297 C CA . SER C 1 233 ? -5.520 -20.638 -13.989 1.00 52.09 233 SER C CA 1
ATOM 5298 C C . SER C 1 233 ? -4.078 -21.091 -13.751 1.00 50.98 233 SER C C 1
ATOM 5299 O O . SER C 1 233 ? -3.221 -20.264 -13.485 1.00 50.95 233 SER C O 1
ATOM 5302 N N . LEU C 1 234 ? -3.809 -22.392 -13.894 1.00 49.08 234 LEU C N 1
ATOM 5303 C CA . LEU C 1 234 ? -2.430 -22.856 -13.912 1.00 49.42 234 LEU C CA 1
ATOM 5304 C C . LEU C 1 234 ? -1.726 -22.350 -15.151 1.00 52.07 234 LEU C C 1
ATOM 5305 O O . LEU C 1 234 ? -2.317 -22.226 -16.210 1.00 54.45 234 LEU C O 1
ATOM 5310 N N . PRO C 1 235 ? -0.440 -22.058 -15.035 1.00 53.89 235 PRO C N 1
ATOM 5311 C CA . PRO C 1 235 ? 0.328 -21.629 -16.198 1.00 56.70 235 PRO C CA 1
ATOM 5312 C C . PRO C 1 235 ? 0.596 -22.743 -17.228 1.00 57.11 235 PRO C C 1
ATOM 5313 O O . PRO C 1 235 ? 0.724 -23.907 -16.870 1.00 55.04 235 PRO C O 1
ATOM 5317 N N . ASP C 1 236 ? 0.714 -22.367 -18.496 1.00 61.54 236 ASP C N 1
ATOM 5318 C CA . ASP C 1 236 ? 1.008 -23.321 -19.580 1.00 63.70 236 ASP C CA 1
ATOM 5319 C C . ASP C 1 236 ? 2.486 -23.725 -19.578 1.00 65.01 236 ASP C C 1
ATOM 5320 O O . ASP C 1 236 ? 3.358 -22.900 -19.283 1.00 65.57 236 ASP C O 1
ATOM 5325 N N . PRO C 1 237 ? 2.778 -24.996 -19.926 1.00 66.07 237 PRO C N 1
ATOM 5326 C CA . PRO C 1 237 ? 4.176 -25.427 -20.071 1.00 68.39 237 PRO C CA 1
ATOM 5327 C C . PRO C 1 237 ? 4.967 -24.496 -20.984 1.00 74.07 237 PRO C C 1
ATOM 5328 O O . PRO C 1 237 ? 4.438 -24.049 -21.998 1.00 76.06 237 PRO C O 1
ATOM 5332 N N . PRO C 1 238 ? 6.219 -24.178 -20.611 1.00 78.16 238 PRO C N 1
ATOM 5333 C CA . PRO C 1 238 ? 6.972 -23.080 -21.247 1.00 82.58 238 PRO C CA 1
ATOM 5334 C C . PRO C 1 238 ? 7.657 -23.324 -22.623 1.00 88.73 238 PRO C C 1
ATOM 5335 O O . PRO C 1 238 ? 7.621 -22.421 -23.480 1.00 89.53 238 PRO C O 1
ATOM 5339 N N . TRP C 1 239 ? 8.286 -24.493 -22.828 1.00 90.31 239 TRP C N 1
ATOM 5340 C CA . TRP C 1 239 ? 9.077 -24.786 -24.081 1.00 93.46 239 TRP C CA 1
ATOM 5341 C C . TRP C 1 239 ? 9.856 -23.576 -24.640 1.00 95.30 239 TRP C C 1
ATOM 5342 O O . TRP C 1 239 ? 10.972 -23.701 -25.137 1.00 95.49 239 TRP C O 1
ATOM 5353 N N . THR D 1 1 ? 11.238 -48.062 7.691 1.00 44.99 1 THR D N 1
ATOM 5354 C CA . THR D 1 1 ? 11.589 -48.508 9.061 1.00 40.32 1 THR D CA 1
ATOM 5355 C C . THR D 1 1 ? 13.081 -48.644 9.243 1.00 35.61 1 THR D C 1
ATOM 5356 O O . THR D 1 1 ? 13.706 -49.551 8.719 1.00 34.38 1 THR D O 1
ATOM 5360 N N . TYR D 1 2 ? 13.622 -47.719 10.024 1.00 32.06 2 TYR D N 1
ATOM 5361 C CA . TYR D 1 2 ? 14.956 -47.811 10.531 1.00 30.96 2 TYR D CA 1
ATOM 5362 C C . TYR D 1 2 ? 14.952 -47.138 11.900 1.00 29.70 2 TYR D C 1
ATOM 5363 O O . TYR D 1 2 ? 14.487 -45.998 12.032 1.00 29.24 2 TYR D O 1
ATOM 5372 N N . CYS D 1 3 ? 15.445 -47.846 12.913 1.00 28.50 3 CYS D N 1
ATOM 5373 C CA . CYS D 1 3 ? 15.548 -47.287 14.268 1.00 28.14 3 CYS D CA 1
ATOM 5374 C C . CYS D 1 3 ? 16.906 -47.586 14.838 1.00 28.14 3 CYS D C 1
ATOM 5375 O O . CYS D 1 3 ? 17.469 -48.679 14.605 1.00 28.51 3 CYS D O 1
ATOM 5378 N N . VAL D 1 4 ? 17.414 -46.639 15.623 1.00 28.49 4 VAL D N 1
ATOM 5379 C CA . VAL D 1 4 ? 18.741 -46.744 16.211 1.00 31.03 4 VAL D CA 1
ATOM 5380 C C . VAL D 1 4 ? 18.727 -46.357 17.676 1.00 31.47 4 VAL D C 1
ATOM 5381 O O . VAL D 1 4 ? 18.090 -45.376 18.049 1.00 33.53 4 VAL D O 1
ATOM 5385 N N . GLY D 1 5 ? 19.469 -47.109 18.491 1.00 30.14 5 GLY D N 1
ATOM 5386 C CA . GLY D 1 5 ? 19.686 -46.743 19.885 1.00 30.68 5 GLY D CA 1
ATOM 5387 C C . GLY D 1 5 ? 21.179 -46.788 20.147 1.00 31.17 5 GLY D C 1
ATOM 5388 O O . GLY D 1 5 ? 21.871 -47.700 19.678 1.00 30.57 5 GLY D O 1
ATOM 5389 N N . ILE D 1 6 ? 21.666 -45.788 20.870 1.00 31.25 6 ILE D N 1
ATOM 5390 C CA . ILE D 1 6 ? 23.086 -45.630 21.102 1.00 31.94 6 ILE D CA 1
ATOM 5391 C C . ILE D 1 6 ? 23.329 -45.375 22.570 1.00 33.52 6 ILE D C 1
ATOM 5392 O O . ILE D 1 6 ? 22.638 -44.573 23.180 1.00 33.36 6 ILE D O 1
ATOM 5397 N N . ARG D 1 7 ? 24.358 -46.009 23.120 1.00 35.55 7 ARG D N 1
ATOM 5398 C CA . ARG D 1 7 ? 24.673 -45.876 24.528 1.00 38.64 7 ARG D CA 1
ATOM 5399 C C . ARG D 1 7 ? 26.088 -45.341 24.782 1.00 39.66 7 ARG D C 1
ATOM 5400 O O . ARG D 1 7 ? 27.059 -45.888 24.276 1.00 41.66 7 ARG D O 1
ATOM 5408 N N . LEU D 1 8 ? 26.198 -44.274 25.569 1.00 39.17 8 LEU D N 1
ATOM 5409 C CA . LEU D 1 8 ? 27.464 -43.588 25.772 1.00 42.88 8 LEU D CA 1
ATOM 5410 C C . LEU D 1 8 ? 27.671 -43.353 27.250 1.00 43.41 8 LEU D C 1
ATOM 5411 O O . LEU D 1 8 ? 26.730 -43.389 28.030 1.00 41.57 8 LEU D O 1
ATOM 5416 N N . ASP D 1 9 ? 28.896 -43.060 27.633 1.00 44.38 9 ASP D N 1
ATOM 5417 C CA . ASP D 1 9 ? 29.151 -42.698 29.014 1.00 48.54 9 ASP D CA 1
ATOM 5418 C C . ASP D 1 9 ? 28.255 -41.519 29.425 1.00 47.60 9 ASP D C 1
ATOM 5419 O O . ASP D 1 9 ? 27.741 -41.497 30.535 1.00 47.33 9 ASP D O 1
ATOM 5424 N N . GLU D 1 10 ? 28.073 -40.561 28.516 1.00 44.93 10 GLU D N 1
ATOM 5425 C CA . GLU D 1 10 ? 27.313 -39.348 28.779 1.00 44.73 10 GLU D CA 1
ATOM 5426 C C . GLU D 1 10 ? 25.793 -39.540 28.839 1.00 41.42 10 GLU D C 1
ATOM 5427 O O . GLU D 1 10 ? 25.101 -38.654 29.315 1.00 42.00 10 GLU D O 1
ATOM 5433 N N . GLY D 1 11 ? 25.277 -40.660 28.334 1.00 38.52 11 GLY D N 1
ATOM 5434 C CA . GLY D 1 11 ? 23.831 -40.868 28.206 1.00 35.81 11 GLY D CA 1
ATOM 5435 C C . GLY D 1 11 ? 23.378 -41.773 27.058 1.00 33.66 11 GLY D C 1
ATOM 5436 O O . GLY D 1 11 ? 24.047 -42.717 26.703 1.00 33.40 11 GLY D O 1
ATOM 5437 N N . LEU D 1 12 ? 22.218 -41.474 26.477 1.00 33.91 12 LEU D N 1
ATOM 5438 C CA . LEU D 1 12 ? 21.617 -42.283 25.409 1.00 31.94 12 LEU D CA 1
ATOM 5439 C C . LEU D 1 12 ? 21.042 -41.421 24.287 1.00 30.72 12 LEU D C 1
ATOM 5440 O O . LEU D 1 12 ? 20.557 -40.319 24.527 1.00 33.39 12 LEU D O 1
ATOM 5445 N N . VAL D 1 13 ? 21.064 -41.959 23.079 1.00 28.28 13 VAL D N 1
ATOM 5446 C CA . VAL D 1 13 ? 20.470 -41.318 21.936 1.00 29.29 13 VAL D CA 1
ATOM 5447 C C . VAL D 1 13 ? 19.589 -42.312 21.204 1.00 28.97 13 VAL D C 1
ATOM 5448 O O . VAL D 1 13 ? 20.029 -43.415 20.890 1.00 27.39 13 VAL D O 1
ATOM 5452 N N . PHE D 1 14 ? 18.378 -41.888 20.870 1.00 30.33 14 PHE D N 1
ATOM 5453 C CA . PHE D 1 14 ? 17.442 -42.735 20.103 1.00 32.07 14 PHE D CA 1
ATOM 5454 C C . PHE D 1 14 ? 16.933 -42.004 18.866 1.00 31.90 14 PHE D C 1
ATOM 5455 O O . PHE D 1 14 ? 16.606 -40.812 18.938 1.00 34.33 14 PHE D O 1
ATOM 5463 N N . ALA D 1 15 ? 16.832 -42.706 17.750 1.00 30.66 15 ALA D N 1
ATOM 5464 C CA . ALA D 1 15 ? 16.257 -42.115 16.538 1.00 31.32 15 ALA D CA 1
ATOM 5465 C C . ALA D 1 15 ? 15.468 -43.138 15.753 1.00 31.35 15 ALA D C 1
ATOM 5466 O O . ALA D 1 15 ? 15.840 -44.319 15.707 1.00 28.94 15 ALA D O 1
ATOM 5468 N N . SER D 1 16 ? 14.374 -42.686 15.143 1.00 31.58 16 SER D N 1
ATOM 5469 C CA . SER D 1 16 ? 13.561 -43.581 14.349 1.00 31.75 16 SER D CA 1
ATOM 5470 C C . SER D 1 16 ? 12.869 -42.818 13.254 1.00 31.43 16 SER D C 1
ATOM 5471 O O . SER D 1 16 ? 12.561 -41.664 13.437 1.00 28.93 16 SER D O 1
ATOM 5474 N N . ASP D 1 17 ? 12.596 -43.490 12.136 1.00 32.75 17 ASP D N 1
ATOM 5475 C CA . ASP D 1 17 ? 11.841 -42.897 11.039 1.00 34.03 17 ASP D CA 1
ATOM 5476 C C . ASP D 1 17 ? 10.367 -43.239 11.202 1.00 36.11 17 ASP D C 1
ATOM 5477 O O . ASP D 1 17 ? 9.970 -43.763 12.252 1.00 36.84 17 ASP D O 1
ATOM 5482 N N . SER D 1 18 ? 9.545 -42.954 10.181 1.00 35.49 18 SER D N 1
ATOM 5483 C CA . SER D 1 18 ? 8.121 -43.211 10.287 1.00 35.34 18 SER D CA 1
ATOM 5484 C C . SER D 1 18 ? 7.489 -43.926 9.093 1.00 36.32 18 SER D C 1
ATOM 5485 O O . SER D 1 18 ? 6.291 -44.153 9.086 1.00 37.06 18 SER D O 1
ATOM 5488 N N . ARG D 1 19 ? 8.272 -44.315 8.099 1.00 36.38 19 ARG D N 1
ATOM 5489 C CA . ARG D 1 19 ? 7.699 -44.913 6.914 1.00 38.08 19 ARG D CA 1
ATOM 5490 C C . ARG D 1 19 ? 7.416 -46.381 7.187 1.00 37.39 19 ARG D C 1
ATOM 5491 O O . ARG D 1 19 ? 8.280 -47.121 7.640 1.00 37.98 19 ARG D O 1
ATOM 5499 N N . THR D 1 20 ? 6.187 -46.790 6.965 1.00 38.02 20 THR D N 1
ATOM 5500 C CA . THR D 1 20 ? 5.714 -48.037 7.519 1.00 40.54 20 THR D CA 1
ATOM 5501 C C . THR D 1 20 ? 4.852 -48.777 6.533 1.00 43.87 20 THR D C 1
ATOM 5502 O O . THR D 1 20 ? 3.948 -48.206 5.926 1.00 43.24 20 THR D O 1
ATOM 5506 N N . ASN D 1 21 ? 5.094 -50.068 6.416 1.00 50.17 21 ASN D N 1
ATOM 5507 C CA . ASN D 1 21 ? 4.135 -50.955 5.746 1.00 60.40 21 ASN D CA 1
ATOM 5508 C C . ASN D 1 21 ? 2.789 -51.113 6.498 1.00 61.23 21 ASN D C 1
ATOM 5509 O O . ASN D 1 21 ? 2.714 -51.776 7.537 1.00 69.98 21 ASN D O 1
ATOM 5514 N N . ALA D 1 22 ? 1.725 -50.530 5.967 1.00 61.41 22 ALA D N 1
ATOM 5515 C CA . ALA D 1 22 ? 0.423 -50.583 6.607 1.00 64.70 22 ALA D CA 1
ATOM 5516 C C . ALA D 1 22 ? -0.564 -51.334 5.730 1.00 70.08 22 ALA D C 1
ATOM 5517 O O . ALA D 1 22 ? -1.718 -50.908 5.541 1.00 72.98 22 ALA D O 1
ATOM 5519 N N . GLY D 1 23 ? -0.118 -52.460 5.191 1.00 72.85 23 GLY D N 1
ATOM 5520 C CA . GLY D 1 23 ? -0.941 -53.217 4.266 1.00 76.43 23 GLY D CA 1
ATOM 5521 C C . GLY D 1 23 ? -0.635 -52.960 2.807 1.00 75.48 23 GLY D C 1
ATOM 5522 O O . GLY D 1 23 ? 0.212 -52.141 2.452 1.00 73.58 23 GLY D O 1
ATOM 5523 N N . VAL D 1 24 ? -1.382 -53.657 1.973 1.00 79.43 24 VAL D N 1
ATOM 5524 C CA . VAL D 1 24 ? -1.065 -53.829 0.565 1.00 85.24 24 VAL D CA 1
ATOM 5525 C C . VAL D 1 24 ? -1.253 -52.504 -0.218 1.00 86.91 24 VAL D C 1
ATOM 5526 O O . VAL D 1 24 ? -2.330 -51.872 -0.158 1.00 85.48 24 VAL D O 1
ATOM 5530 N N . ASP D 1 25 ? -0.190 -52.103 -0.937 1.00 85.86 25 ASP D N 1
ATOM 5531 C CA . ASP D 1 25 ? -0.119 -50.837 -1.711 1.00 83.11 25 ASP D CA 1
ATOM 5532 C C . ASP D 1 25 ? -0.323 -49.595 -0.829 1.00 78.49 25 ASP D C 1
ATOM 5533 O O . ASP D 1 25 ? -0.795 -48.569 -1.304 1.00 82.76 25 ASP D O 1
ATOM 5538 N N . ASN D 1 26 ? 0.006 -49.709 0.456 1.00 71.48 26 ASN D N 1
ATOM 5539 C CA . ASN D 1 26 ? -0.206 -48.636 1.411 1.00 67.74 26 ASN D CA 1
ATOM 5540 C C . ASN D 1 26 ? 0.998 -48.578 2.331 1.00 61.89 26 ASN D C 1
ATOM 5541 O O . ASN D 1 26 ? 1.224 -49.450 3.156 1.00 58.89 26 ASN D O 1
ATOM 5546 N N . ILE D 1 27 ? 1.788 -47.546 2.124 1.00 57.60 27 ILE D N 1
ATOM 5547 C CA . ILE D 1 27 ? 2.877 -47.246 2.976 1.00 55.28 27 ILE D CA 1
ATOM 5548 C C . ILE D 1 27 ? 2.470 -45.927 3.586 1.00 54.16 27 ILE D C 1
ATOM 5549 O O . ILE D 1 27 ? 2.109 -45.012 2.845 1.00 57.07 27 ILE D O 1
ATOM 5554 N N . SER D 1 28 ? 2.443 -45.835 4.918 1.00 48.86 28 SER D N 1
ATOM 5555 C CA . SER D 1 28 ? 2.106 -44.563 5.533 1.00 47.00 28 SER D CA 1
ATOM 5556 C C . SER D 1 28 ? 2.970 -44.248 6.703 1.00 42.22 28 SER D C 1
ATOM 5557 O O . SER D 1 28 ? 3.928 -44.960 7.001 1.00 39.85 28 SER D O 1
ATOM 5560 N N . THR D 1 29 ? 2.634 -43.136 7.333 1.00 39.99 29 THR D N 1
ATOM 5561 C CA . THR D 1 29 ? 3.379 -42.600 8.438 1.00 37.05 29 THR D CA 1
ATOM 5562 C C . THR D 1 29 ? 2.816 -43.096 9.769 1.00 35.31 29 THR D C 1
ATOM 5563 O O . THR D 1 29 ? 1.640 -42.899 10.100 1.00 35.37 29 THR D O 1
ATOM 5567 N N . PHE D 1 30 ? 3.674 -43.756 10.519 1.00 33.29 30 PHE D N 1
ATOM 5568 C CA . PHE D 1 30 ? 3.397 -44.141 11.896 1.00 33.71 30 PHE D CA 1
ATOM 5569 C C . PHE D 1 30 ? 4.649 -43.896 12.727 1.00 34.52 30 PHE D C 1
ATOM 5570 O O . PHE D 1 30 ? 5.727 -44.363 12.372 1.00 33.44 30 PHE D O 1
ATOM 5578 N N . ARG D 1 31 ? 4.483 -43.207 13.844 1.00 39.02 31 ARG D N 1
ATOM 5579 C CA . ARG D 1 31 ? 5.548 -42.956 14.803 1.00 41.71 31 ARG D CA 1
ATOM 5580 C C . ARG D 1 31 ? 6.046 -44.274 15.443 1.00 37.88 31 ARG D C 1
ATOM 5581 O O . ARG D 1 31 ? 5.256 -45.133 15.777 1.00 35.83 31 ARG D O 1
ATOM 5589 N N . LYS D 1 32 ? 7.356 -44.437 15.588 1.00 36.61 32 LYS D N 1
ATOM 5590 C CA . LYS D 1 32 ? 7.934 -45.702 16.099 1.00 38.11 32 LYS D CA 1
ATOM 5591 C C . LYS D 1 32 ? 8.662 -45.577 17.451 1.00 36.02 32 LYS D C 1
ATOM 5592 O O . LYS D 1 32 ? 9.279 -46.531 17.903 1.00 34.45 32 LYS D O 1
ATOM 5598 N N . MET D 1 33 ? 8.554 -44.405 18.076 1.00 35.24 33 MET D N 1
ATOM 5599 C CA . MET D 1 33 ? 9.182 -44.100 19.336 1.00 34.96 33 MET D CA 1
ATOM 5600 C C . MET D 1 33 ? 8.091 -43.876 20.366 1.00 35.47 33 MET D C 1
ATOM 5601 O O . MET D 1 33 ? 7.156 -43.098 20.129 1.00 35.53 33 MET D O 1
ATOM 5606 N N . HIS D 1 34 ? 8.231 -44.573 21.493 1.00 35.25 34 HIS D N 1
ATOM 5607 C CA . HIS D 1 34 ? 7.295 -44.503 22.606 1.00 38.04 34 HIS D CA 1
ATOM 5608 C C . HIS D 1 34 ? 8.063 -44.283 23.902 1.00 38.47 34 HIS D C 1
ATOM 5609 O O . HIS D 1 34 ? 9.043 -44.972 24.184 1.00 39.32 34 HIS D O 1
ATOM 5616 N N . VAL D 1 35 ? 7.590 -43.338 24.704 1.00 39.89 35 VAL D N 1
ATOM 5617 C CA . VAL D 1 35 ? 8.308 -42.893 25.895 1.00 40.04 35 VAL D CA 1
ATOM 5618 C C . VAL D 1 35 ? 7.464 -43.088 27.140 1.00 42.04 35 VAL D C 1
ATOM 5619 O O . VAL D 1 35 ? 6.293 -42.694 27.191 1.00 40.97 35 VAL D O 1
ATOM 5623 N N . PHE D 1 36 ? 8.065 -43.715 28.138 1.00 44.54 36 PHE D N 1
ATOM 5624 C CA . PHE D 1 36 ? 7.433 -43.896 29.444 1.00 47.45 36 PHE D CA 1
ATOM 5625 C C . PHE D 1 36 ? 8.298 -43.158 30.442 1.00 49.09 36 PHE D C 1
ATOM 5626 O O . PHE D 1 36 ? 9.471 -43.492 30.614 1.00 48.80 36 PHE D O 1
ATOM 5634 N N . GLU D 1 37 ? 7.739 -42.112 31.048 1.00 51.95 37 GLU D N 1
ATOM 5635 C CA . GLU D 1 37 ? 8.512 -41.184 31.869 1.00 55.68 37 GLU D CA 1
ATOM 5636 C C . GLU D 1 37 ? 7.818 -40.978 33.210 1.00 56.70 37 GLU D C 1
ATOM 5637 O O . GLU D 1 37 ? 6.623 -40.737 33.249 1.00 56.94 37 GLU D O 1
ATOM 5643 N N . VAL D 1 38 ? 8.570 -41.125 34.304 1.00 57.12 38 VAL D N 1
ATOM 5644 C CA . VAL D 1 38 ? 8.175 -40.568 35.612 1.00 59.71 38 VAL D CA 1
ATOM 5645 C C . VAL D 1 38 ? 9.257 -39.569 35.987 1.00 59.77 38 VAL D C 1
ATOM 5646 O O . VAL D 1 38 ? 10.345 -39.962 36.400 1.00 60.24 38 VAL D O 1
ATOM 5650 N N . PRO D 1 39 ? 8.985 -38.277 35.789 1.00 60.24 39 PRO D N 1
ATOM 5651 C CA . PRO D 1 39 ? 10.079 -37.310 35.888 1.00 59.55 39 PRO D CA 1
ATOM 5652 C C . PRO D 1 39 ? 10.708 -37.325 37.266 1.00 59.92 39 PRO D C 1
ATOM 5653 O O . PRO D 1 39 ? 9.997 -37.310 38.258 1.00 59.46 39 PRO D O 1
ATOM 5657 N N . GLY D 1 40 ? 12.039 -37.411 37.302 1.00 59.77 40 GLY D N 1
ATOM 5658 C CA . GLY D 1 40 ? 12.791 -37.561 38.551 1.00 61.18 40 GLY D CA 1
ATOM 5659 C C . GLY D 1 40 ? 12.927 -38.974 39.128 1.00 60.01 40 GLY D C 1
ATOM 5660 O O . GLY D 1 40 ? 13.563 -39.127 40.165 1.00 61.37 40 GLY D O 1
ATOM 5661 N N . GLU D 1 41 ? 12.315 -39.990 38.506 1.00 58.13 41 GLU D N 1
ATOM 5662 C CA . GLU D 1 41 ? 12.471 -41.394 38.931 1.00 58.49 41 GLU D CA 1
ATOM 5663 C C . GLU D 1 41 ? 12.919 -42.300 37.787 1.00 54.30 41 GLU D C 1
ATOM 5664 O O . GLU D 1 41 ? 13.766 -43.155 38.013 1.00 53.54 41 GLU D O 1
ATOM 5670 N N . ARG D 1 42 ? 12.371 -42.139 36.571 1.00 50.79 42 ARG D N 1
ATOM 5671 C CA . ARG D 1 42 ? 12.811 -42.952 35.413 1.00 47.46 42 ARG D CA 1
ATOM 5672 C C . ARG D 1 42 ? 12.390 -42.427 34.052 1.00 44.07 42 ARG D C 1
ATOM 5673 O O . ARG D 1 42 ? 11.381 -41.751 33.921 1.00 44.38 42 ARG D O 1
ATOM 5681 N N . VAL D 1 43 ? 13.157 -42.803 33.042 1.00 40.66 43 VAL D N 1
ATOM 5682 C CA . VAL D 1 43 ? 12.798 -42.602 31.654 1.00 39.32 43 VAL D CA 1
ATOM 5683 C C . VAL D 1 43 ? 13.070 -43.884 30.908 1.00 37.52 43 VAL D C 1
ATOM 5684 O O . VAL D 1 43 ? 14.172 -44.415 30.963 1.00 37.11 43 VAL D O 1
ATOM 5688 N N . ILE D 1 44 ? 12.070 -44.376 30.189 1.00 37.72 44 ILE D N 1
ATOM 5689 C CA . ILE D 1 44 ? 12.222 -45.570 29.352 1.00 35.71 44 ILE D CA 1
ATOM 5690 C C . ILE D 1 44 ? 11.721 -45.288 27.947 1.00 35.05 44 ILE D C 1
ATOM 5691 O O . ILE D 1 44 ? 10.632 -44.751 27.767 1.00 36.66 44 ILE D O 1
ATOM 5696 N N . VAL D 1 45 ? 12.503 -45.668 26.948 1.00 33.79 45 VAL D N 1
ATOM 5697 C CA . VAL D 1 45 ? 12.157 -45.405 25.562 1.00 33.68 45 VAL D CA 1
ATOM 5698 C C . VAL D 1 45 ? 12.126 -46.714 24.812 1.00 33.65 45 VAL D C 1
ATOM 5699 O O . VAL D 1 45 ? 13.083 -47.503 24.887 1.00 34.58 45 VAL D O 1
ATOM 5703 N N . LEU D 1 46 ? 11.067 -46.909 24.042 1.00 33.64 46 LEU D N 1
ATOM 5704 C CA . LEU D 1 46 ? 10.877 -48.117 23.235 1.00 33.02 46 LEU D CA 1
ATOM 5705 C C . LEU D 1 46 ? 10.754 -47.773 21.728 1.00 31.27 46 LEU D C 1
ATOM 5706 O O . LEU D 1 46 ? 9.930 -46.954 21.344 1.00 31.70 46 LEU D O 1
ATOM 5711 N N . LEU D 1 47 ? 11.582 -48.396 20.890 1.00 30.09 47 LEU D N 1
ATOM 5712 C CA . LEU D 1 47 ? 11.509 -48.225 19.444 1.00 30.75 47 LEU D CA 1
ATOM 5713 C C . LEU D 1 47 ? 11.075 -49.545 18.815 1.00 32.21 47 LEU D C 1
ATOM 5714 O O . LEU D 1 47 ? 11.514 -50.640 19.263 1.00 29.91 47 LEU D O 1
ATOM 5719 N N . THR D 1 48 ? 10.213 -49.438 17.797 1.00 32.01 48 THR D N 1
ATOM 5720 C CA . THR D 1 48 ? 9.573 -50.600 17.187 1.00 33.66 48 THR D CA 1
ATOM 5721 C C . THR D 1 48 ? 9.939 -50.825 15.725 1.00 32.53 48 THR D C 1
ATOM 5722 O O . THR D 1 48 ? 10.223 -49.891 14.992 1.00 33.44 48 THR D O 1
ATOM 5726 N N . ALA D 1 49 ? 9.886 -52.079 15.292 1.00 33.43 49 ALA D N 1
ATOM 5727 C CA . ALA D 1 49 ? 10.082 -52.427 13.860 1.00 33.69 49 ALA D CA 1
ATOM 5728 C C . ALA D 1 49 ? 9.378 -53.722 13.528 1.00 33.40 49 ALA D C 1
ATOM 5729 O O . ALA D 1 49 ? 9.160 -54.562 14.398 1.00 35.03 49 ALA D O 1
ATOM 5731 N N . GLY D 1 50 ? 9.030 -53.878 12.258 1.00 33.11 50 GLY D N 1
ATOM 5732 C CA . GLY D 1 50 ? 8.362 -55.071 11.762 1.00 31.79 50 GLY D CA 1
ATOM 5733 C C . GLY D 1 50 ? 6.886 -54.836 11.556 1.00 33.65 50 GLY D C 1
ATOM 5734 O O . GLY D 1 50 ? 6.445 -53.728 11.388 1.00 34.11 50 GLY D O 1
ATOM 5735 N N . ASN D 1 51 ? 6.112 -55.906 11.615 1.00 34.81 51 ASN D N 1
ATOM 5736 C CA . ASN D 1 51 ? 4.729 -55.843 11.355 1.00 35.59 51 ASN D CA 1
ATOM 5737 C C . ASN D 1 51 ? 4.023 -54.901 12.337 1.00 35.82 51 ASN D C 1
ATOM 5738 O O . ASN D 1 51 ? 4.098 -55.086 13.538 1.00 35.48 51 ASN D O 1
ATOM 5743 N N . LEU D 1 52 ? 3.312 -53.909 11.803 1.00 35.15 52 LEU D N 1
ATOM 5744 C CA . LEU D 1 52 ? 2.621 -52.894 12.595 1.00 32.99 52 LEU D CA 1
ATOM 5745 C C . LEU D 1 52 ? 1.511 -53.474 13.467 1.00 33.26 52 LEU D C 1
ATOM 5746 O O . LEU D 1 52 ? 1.343 -53.060 14.582 1.00 32.43 52 LEU D O 1
ATOM 5751 N N . ALA D 1 53 ? 0.718 -54.407 12.965 1.00 34.89 53 ALA D N 1
ATOM 5752 C CA . ALA D 1 53 ? -0.312 -55.000 13.822 1.00 36.62 53 ALA D CA 1
ATOM 5753 C C . ALA D 1 53 ? 0.321 -55.647 15.055 1.00 35.85 53 ALA D C 1
ATOM 5754 O O . ALA D 1 53 ? -0.231 -55.580 16.144 1.00 37.57 53 ALA D O 1
ATOM 5756 N N . THR D 1 54 ? 1.459 -56.294 14.868 1.00 34.85 54 THR D N 1
ATOM 5757 C CA . THR D 1 54 ? 2.161 -56.960 15.959 1.00 34.17 54 THR D CA 1
ATOM 5758 C C . THR D 1 54 ? 2.756 -55.939 16.940 1.00 32.74 54 THR D C 1
ATOM 5759 O O . THR D 1 54 ? 2.498 -56.036 18.131 1.00 32.63 54 THR D O 1
ATOM 5763 N N . THR D 1 55 ? 3.462 -54.928 16.446 1.00 30.38 55 THR D N 1
ATOM 5764 C CA . THR D 1 55 ? 4.004 -53.952 17.356 1.00 30.45 55 THR D CA 1
ATOM 5765 C C . THR D 1 55 ? 2.914 -53.201 18.139 1.00 32.06 55 THR D C 1
ATOM 5766 O O . THR D 1 55 ? 3.046 -53.000 19.332 1.00 31.94 55 THR D O 1
ATOM 5770 N N . GLN D 1 56 ? 1.831 -52.802 17.484 1.00 32.49 56 GLN D N 1
ATOM 5771 C CA . GLN D 1 56 ? 0.771 -52.127 18.190 1.00 33.49 56 GLN D CA 1
ATOM 5772 C C . GLN D 1 56 ? 0.161 -53.025 19.254 1.00 35.17 56 GLN D C 1
ATOM 5773 O O . GLN D 1 56 ? -0.342 -52.532 20.256 1.00 36.92 56 GLN D O 1
ATOM 5779 N N . ALA D 1 57 ? 0.077 -54.323 18.996 1.00 35.57 57 ALA D N 1
ATOM 5780 C CA . ALA D 1 57 ? -0.541 -55.244 19.976 1.00 36.97 57 ALA D CA 1
ATOM 5781 C C . ALA D 1 57 ? 0.373 -55.449 21.201 1.00 36.14 57 ALA D C 1
ATOM 5782 O O . ALA D 1 57 ? -0.093 -55.618 22.299 1.00 35.51 57 ALA D O 1
ATOM 5784 N N . VAL D 1 58 ? 1.681 -55.400 20.974 1.00 35.81 58 VAL D N 1
ATOM 5785 C CA . VAL D 1 58 ? 2.656 -55.477 22.042 1.00 35.51 58 VAL D CA 1
ATOM 5786 C C . VAL D 1 58 ? 2.554 -54.251 22.914 1.00 36.69 58 VAL D C 1
ATOM 5787 O O . VAL D 1 58 ? 2.346 -54.364 24.108 1.00 38.38 58 VAL D O 1
ATOM 5791 N N . ILE D 1 59 ? 2.617 -53.077 22.303 1.00 36.73 59 ILE D N 1
ATOM 5792 C CA . ILE D 1 59 ? 2.401 -51.835 23.029 1.00 37.28 59 ILE D CA 1
ATOM 5793 C C . ILE D 1 59 ? 1.101 -51.853 23.838 1.00 38.01 59 ILE D C 1
ATOM 5794 O O . ILE D 1 59 ? 1.070 -51.398 24.961 1.00 38.34 59 ILE D O 1
ATOM 5799 N N . SER D 1 60 ? 0.022 -52.351 23.258 1.00 39.28 60 SER D N 1
ATOM 5800 C CA . SER D 1 60 ? -1.277 -52.363 23.943 1.00 41.18 60 SER D CA 1
ATOM 5801 C C . SER D 1 60 ? -1.227 -53.240 25.171 1.00 43.99 60 SER D C 1
ATOM 5802 O O . SER D 1 60 ? -1.837 -52.940 26.181 1.00 44.52 60 SER D O 1
ATOM 5805 N N . LEU D 1 61 ? -0.471 -54.320 25.078 1.00 46.03 61 LEU D N 1
ATOM 5806 C CA . LEU D 1 61 ? -0.325 -55.282 26.183 1.00 49.35 61 LEU D CA 1
ATOM 5807 C C . LEU D 1 61 ? 0.514 -54.708 27.343 1.00 50.36 61 LEU D C 1
ATOM 5808 O O . LEU D 1 61 ? 0.160 -54.873 28.488 1.00 51.64 61 LEU D O 1
ATOM 5813 N N . LEU D 1 62 ? 1.573 -53.978 27.009 1.00 50.22 62 LEU D N 1
ATOM 5814 C CA . LEU D 1 62 ? 2.409 -53.297 27.976 1.00 52.87 62 LEU D CA 1
ATOM 5815 C C . LEU D 1 62 ? 1.746 -52.125 28.688 1.00 59.39 62 LEU D C 1
ATOM 5816 O O . LEU D 1 62 ? 2.237 -51.707 29.697 1.00 60.67 62 LEU D O 1
ATOM 5821 N N . GLU D 1 63 ? 0.692 -51.547 28.121 1.00 69.47 63 GLU D N 1
ATOM 5822 C CA . GLU D 1 63 ? -0.036 -50.431 28.740 1.00 74.57 63 GLU D CA 1
ATOM 5823 C C . GLU D 1 63 ? -1.284 -50.884 29.497 1.00 78.11 63 GLU D C 1
ATOM 5824 O O . GLU D 1 63 ? -1.970 -50.051 30.052 1.00 84.03 63 GLU D O 1
ATOM 5830 N N . GLU D 1 64 ? -1.609 -52.172 29.492 1.00 82.13 64 GLU D N 1
ATOM 5831 C CA . GLU D 1 64 ? -2.880 -52.619 30.061 1.00 92.84 64 GLU D CA 1
ATOM 5832 C C . GLU D 1 64 ? -3.001 -52.183 31.515 1.00 100.77 64 GLU D C 1
ATOM 5833 O O . GLU D 1 64 ? -2.186 -52.572 32.352 1.00 100.26 64 GLU D O 1
ATOM 5839 N N . ARG D 1 65 ? -4.051 -51.398 31.782 1.00 109.68 65 ARG D N 1
ATOM 5840 C CA . ARG D 1 65 ? -4.187 -50.556 32.987 1.00 118.06 65 ARG D CA 1
ATOM 5841 C C . ARG D 1 65 ? -4.111 -51.277 34.343 1.00 125.31 65 ARG D C 1
ATOM 5842 O O . ARG D 1 65 ? -3.593 -50.714 35.316 1.00 127.37 65 ARG D O 1
ATOM 5844 N N . LEU D 1 66 ? -4.627 -52.506 34.408 1.00 127.33 66 LEU D N 1
ATOM 5845 C CA . LEU D 1 66 ? -4.752 -53.235 35.676 1.00 128.26 66 LEU D CA 1
ATOM 5846 C C . LEU D 1 66 ? -3.884 -54.508 35.671 1.00 124.52 66 LEU D C 1
ATOM 5847 O O . LEU D 1 66 ? -4.399 -55.621 35.669 1.00 120.00 66 LEU D O 1
ATOM 5852 N N . LYS D 1 67 ? -2.563 -54.317 35.655 1.00 126.29 67 LYS D N 1
ATOM 5853 C CA . LYS D 1 67 ? -1.575 -55.415 35.702 1.00 126.67 67 LYS D CA 1
ATOM 5854 C C . LYS D 1 67 ? -1.040 -55.593 37.133 1.00 126.63 67 LYS D C 1
ATOM 5855 O O . LYS D 1 67 ? -1.265 -54.729 37.984 1.00 124.50 67 LYS D O 1
ATOM 5857 N N . ASP D 1 68 ? -0.326 -56.697 37.389 1.00 126.78 68 ASP D N 1
ATOM 5858 C CA . ASP D 1 68 ? 0.169 -57.028 38.746 1.00 128.60 68 ASP D CA 1
ATOM 5859 C C . ASP D 1 68 ? 1.382 -56.148 39.152 1.00 129.99 68 ASP D C 1
ATOM 5860 O O . ASP D 1 68 ? 1.910 -55.397 38.313 1.00 124.66 68 ASP D O 1
ATOM 5862 N N . PRO D 1 69 ? 1.824 -56.226 40.437 1.00 133.88 69 PRO D N 1
ATOM 5863 C CA . PRO D 1 69 ? 2.933 -55.357 40.914 1.00 131.37 69 PRO D CA 1
ATOM 5864 C C . PRO D 1 69 ? 4.298 -55.656 40.248 1.00 129.55 69 PRO D C 1
ATOM 5865 O O . PRO D 1 69 ? 4.722 -56.815 40.230 1.00 137.25 69 PRO D O 1
ATOM 5869 N N . GLU D 1 70 ? 4.964 -54.621 39.721 1.00 118.78 70 GLU D N 1
ATOM 5870 C CA . GLU D 1 70 ? 6.249 -54.744 38.975 1.00 111.38 70 GLU D CA 1
ATOM 5871 C C . GLU D 1 70 ? 6.135 -55.331 37.543 1.00 105.36 70 GLU D C 1
ATOM 5872 O O . GLU D 1 70 ? 7.158 -55.689 36.928 1.00 98.11 70 GLU D O 1
ATOM 5878 N N . GLU D 1 71 ? 4.906 -55.400 37.014 1.00 106.26 71 GLU D N 1
ATOM 5879 C CA . GLU D 1 71 ? 4.625 -56.022 35.706 1.00 100.60 71 GLU D CA 1
ATOM 5880 C C . GLU D 1 71 ? 4.266 -55.023 34.602 1.00 90.03 71 GLU D C 1
ATOM 5881 O O . GLU D 1 71 ? 3.900 -55.448 33.516 1.00 88.37 71 GLU D O 1
ATOM 5887 N N . ARG D 1 72 ? 4.360 -53.719 34.880 1.00 84.09 72 ARG D N 1
ATOM 5888 C CA . ARG D 1 72 ? 4.214 -52.663 33.858 1.00 77.63 72 ARG D CA 1
ATOM 5889 C C . ARG D 1 72 ? 5.605 -52.052 33.628 1.00 69.49 72 ARG D C 1
ATOM 5890 O O . ARG D 1 72 ? 6.465 -52.126 34.508 1.00 64.99 72 ARG D O 1
ATOM 5892 N N . LEU D 1 73 ? 5.841 -51.468 32.455 1.00 62.68 73 LEU D N 1
ATOM 5893 C CA . LEU D 1 73 ? 7.137 -50.842 32.193 1.00 59.08 73 LEU D CA 1
ATOM 5894 C C . LEU D 1 73 ? 7.489 -49.736 33.199 1.00 62.54 73 LEU D C 1
ATOM 5895 O O . LEU D 1 73 ? 8.652 -49.578 33.571 1.00 62.97 73 LEU D O 1
ATOM 5900 N N . LEU D 1 74 ? 6.497 -48.960 33.627 1.00 66.83 74 LEU D N 1
ATOM 5901 C CA . LEU D 1 74 ? 6.728 -47.896 34.618 1.00 67.76 74 LEU D CA 1
ATOM 5902 C C . LEU D 1 74 ? 7.101 -48.396 36.016 1.00 66.51 74 LEU D C 1
ATOM 5903 O O . LEU D 1 74 ? 7.664 -47.641 36.803 1.00 71.71 74 LEU D O 1
ATOM 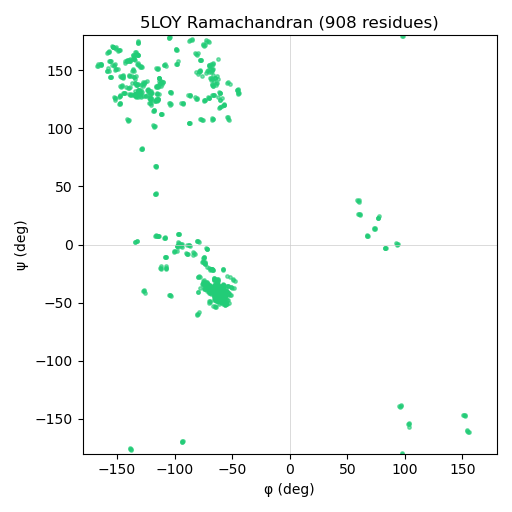5908 N N . THR D 1 75 ? 6.771 -49.641 36.342 1.00 64.07 75 THR D N 1
ATOM 5909 C CA . THR D 1 75 ? 7.028 -50.178 37.689 1.00 64.18 75 THR D CA 1
ATOM 5910 C C . THR D 1 75 ? 8.043 -51.318 37.724 1.00 58.79 75 THR D C 1
ATOM 5911 O O . THR D 1 75 ? 8.241 -51.944 38.755 1.00 59.67 75 THR D O 1
ATOM 5915 N N . ALA D 1 76 ? 8.681 -51.602 36.604 1.00 53.78 76 ALA D N 1
ATOM 5916 C CA . ALA D 1 76 ? 9.692 -52.631 36.577 1.00 51.36 76 ALA D CA 1
ATOM 5917 C C . ALA D 1 76 ? 10.893 -52.209 37.413 1.00 50.04 76 ALA D C 1
ATOM 5918 O O . ALA D 1 76 ? 11.351 -51.084 37.336 1.00 47.38 76 ALA D O 1
ATOM 5920 N N . PRO D 1 77 ? 11.422 -53.125 38.212 1.00 51.40 77 PRO D N 1
ATOM 5921 C CA . PRO D 1 77 ? 12.514 -52.761 39.124 1.00 53.34 77 PRO D CA 1
ATOM 5922 C C . PRO D 1 77 ? 13.885 -52.546 38.460 1.00 52.11 77 PRO D C 1
ATOM 5923 O O . PRO D 1 77 ? 14.788 -52.014 39.089 1.00 52.64 77 PRO D O 1
ATOM 5927 N N . SER D 1 78 ? 14.057 -52.991 37.217 1.00 51.14 78 SER D N 1
ATOM 5928 C CA . SER D 1 78 ? 15.320 -52.798 36.499 1.00 48.97 78 SER D CA 1
ATOM 5929 C C . SER D 1 78 ? 15.054 -52.840 35.015 1.00 46.48 78 SER D C 1
ATOM 5930 O O . SER D 1 78 ? 14.054 -53.395 34.581 1.00 45.72 78 SER D O 1
ATOM 5933 N N . MET D 1 79 ? 15.948 -52.253 34.232 1.00 46.15 79 MET D N 1
ATOM 5934 C CA . MET D 1 79 ? 15.823 -52.314 32.784 1.00 45.60 79 MET D CA 1
ATOM 5935 C C . MET D 1 79 ? 15.907 -53.731 32.234 1.00 43.52 79 MET D C 1
ATOM 5936 O O . MET D 1 79 ? 15.294 -54.036 31.222 1.00 43.17 79 MET D O 1
ATOM 5941 N N . PHE D 1 80 ? 16.639 -54.609 32.895 1.00 42.80 80 PHE D N 1
ATOM 5942 C CA . PHE D 1 80 ? 16.652 -56.008 32.495 1.00 42.63 80 PHE D CA 1
ATOM 5943 C C . PHE D 1 80 ? 15.248 -56.603 32.623 1.00 43.70 80 PHE D C 1
ATOM 5944 O O . PHE D 1 80 ? 14.776 -57.243 31.688 1.00 43.57 80 PHE D O 1
ATOM 5952 N N . GLU D 1 81 ? 14.573 -56.377 33.747 1.00 45.45 81 GLU D N 1
ATOM 5953 C CA . GLU D 1 81 ? 13.194 -56.843 33.892 1.00 48.65 81 GLU D CA 1
ATOM 5954 C C . GLU D 1 81 ? 12.236 -56.157 32.902 1.00 46.84 81 GLU D C 1
ATOM 5955 O O . GLU D 1 81 ? 11.314 -56.796 32.404 1.00 47.82 81 GLU D O 1
ATOM 5961 N N . ALA D 1 82 ? 12.472 -54.888 32.584 1.00 43.99 82 ALA D N 1
ATOM 5962 C CA . ALA D 1 82 ? 11.682 -54.204 31.570 1.00 43.24 82 ALA D CA 1
ATOM 5963 C C . ALA D 1 82 ? 11.768 -54.916 30.219 1.00 42.62 82 ALA D C 1
ATOM 5964 O O . ALA D 1 82 ? 10.741 -55.137 29.546 1.00 40.96 82 ALA D O 1
ATOM 5966 N N . ALA D 1 83 ? 12.996 -55.251 29.813 1.00 42.91 83 ALA D N 1
ATOM 5967 C CA . ALA D 1 83 ? 13.251 -55.925 28.516 1.00 42.01 83 ALA D CA 1
ATOM 5968 C C . ALA D 1 83 ? 12.575 -57.286 28.483 1.00 42.26 83 ALA D C 1
ATOM 5969 O O . ALA D 1 83 ? 11.980 -57.678 27.484 1.00 40.13 83 ALA D O 1
ATOM 5971 N N . ARG D 1 84 ? 12.626 -57.970 29.604 1.00 42.57 84 ARG D N 1
ATOM 5972 C CA . ARG D 1 84 ? 11.926 -59.221 29.733 1.00 45.04 84 ARG D CA 1
ATOM 5973 C C . ARG D 1 84 ? 10.414 -59.063 29.558 1.00 44.38 84 ARG D C 1
ATOM 5974 O O . ARG D 1 84 ? 9.762 -59.950 29.010 1.00 44.63 84 ARG D O 1
ATOM 5982 N N . LEU D 1 85 ? 9.846 -57.959 30.035 1.00 43.59 85 LEU D N 1
ATOM 5983 C CA . LEU D 1 85 ? 8.420 -57.709 29.836 1.00 43.82 85 LEU D CA 1
ATOM 5984 C C . LEU D 1 85 ? 8.089 -57.512 28.368 1.00 41.61 85 LEU D C 1
ATOM 5985 O O . LEU D 1 85 ? 7.073 -57.997 27.900 1.00 43.58 85 LEU D O 1
ATOM 5990 N N . VAL D 1 86 ? 8.934 -56.800 27.643 1.00 39.22 86 VAL D N 1
ATOM 5991 C CA . VAL D 1 86 ? 8.679 -56.581 26.226 1.00 38.75 86 VAL D CA 1
ATOM 5992 C C . VAL D 1 86 ? 8.711 -57.906 25.483 1.00 39.95 86 VAL D C 1
ATOM 5993 O O . VAL D 1 86 ? 7.840 -58.200 24.668 1.00 42.25 86 VAL D O 1
ATOM 5997 N N . GLY D 1 87 ? 9.728 -58.699 25.763 1.00 40.59 87 GLY D N 1
ATOM 5998 C CA . GLY D 1 87 ? 9.874 -60.011 25.157 1.00 41.33 87 GLY D CA 1
ATOM 5999 C C . GLY D 1 87 ? 8.740 -60.957 25.452 1.00 43.19 87 GLY D C 1
ATOM 6000 O O . GLY D 1 87 ? 8.321 -61.699 24.579 1.00 45.10 87 GLY D O 1
ATOM 6001 N N . GLU D 1 88 ? 8.248 -60.958 26.676 1.00 46.59 88 GLU D N 1
ATOM 6002 C CA . GLU D 1 88 ? 7.124 -61.826 27.028 1.00 51.57 88 GLU D CA 1
ATOM 6003 C C . GLU D 1 88 ? 5.833 -61.370 26.355 1.00 50.20 88 GLU D C 1
ATOM 6004 O O . GLU D 1 88 ? 5.008 -62.194 25.988 1.00 52.17 88 GLU D O 1
ATOM 6010 N N . ALA D 1 89 ? 5.654 -60.056 26.213 1.00 45.55 89 ALA D N 1
ATOM 6011 C CA . ALA D 1 89 ? 4.493 -59.503 25.546 1.00 43.94 89 ALA D CA 1
ATOM 6012 C C . ALA D 1 89 ? 4.513 -59.891 24.066 1.00 41.46 89 ALA D C 1
ATOM 6013 O O . ALA D 1 89 ? 3.497 -60.288 23.508 1.00 39.57 89 ALA D O 1
ATOM 6015 N N . LEU D 1 90 ? 5.688 -59.786 23.453 1.00 38.94 90 LEU D N 1
ATOM 6016 C CA . LEU D 1 90 ? 5.875 -60.241 22.089 1.00 39.55 90 LEU D CA 1
ATOM 6017 C C . LEU D 1 90 ? 5.499 -61.740 21.916 1.00 43.46 90 LEU D C 1
ATOM 6018 O O . LEU D 1 90 ? 4.787 -62.078 20.981 1.00 43.24 90 LEU D O 1
ATOM 6023 N N . ARG D 1 91 ? 5.917 -62.612 22.828 1.00 45.35 91 ARG D N 1
ATOM 6024 C CA . ARG D 1 91 ? 5.536 -64.007 22.716 1.00 51.27 91 ARG D CA 1
ATOM 6025 C C . ARG D 1 91 ? 4.054 -64.260 22.901 1.00 52.14 91 ARG D C 1
ATOM 6026 O O . ARG D 1 91 ? 3.499 -65.132 22.240 1.00 51.96 91 ARG D O 1
ATOM 6034 N N . GLU D 1 92 ? 3.440 -63.537 23.831 1.00 52.92 92 GLU D N 1
ATOM 6035 C CA . GLU D 1 92 ? 2.001 -63.641 24.068 1.00 55.57 92 GLU D CA 1
ATOM 6036 C C . GLU D 1 92 ? 1.250 -63.223 22.806 1.00 54.56 92 GLU D C 1
ATOM 6037 O O . GLU D 1 92 ? 0.335 -63.914 22.382 1.00 59.77 92 GLU D O 1
ATOM 6043 N N . VAL D 1 93 ? 1.663 -62.142 22.160 1.00 50.50 93 VAL D N 1
ATOM 6044 C CA . VAL D 1 93 ? 1.012 -61.720 20.919 1.00 50.59 93 VAL D CA 1
ATOM 6045 C C . VAL D 1 93 ? 1.186 -62.743 19.779 1.00 52.29 93 VAL D C 1
ATOM 6046 O O . VAL D 1 93 ? 0.234 -63.026 19.058 1.00 52.19 93 VAL D O 1
ATOM 6050 N N . GLN D 1 94 ? 2.387 -63.292 19.619 1.00 53.90 94 GLN D N 1
ATOM 6051 C CA . GLN D 1 94 ? 2.662 -64.268 18.553 1.00 56.07 94 GLN D CA 1
ATOM 6052 C C . GLN D 1 94 ? 1.897 -65.585 18.725 1.00 57.25 94 GLN D C 1
ATOM 6053 O O . GLN D 1 94 ? 1.554 -66.222 17.739 1.00 58.03 94 GLN D O 1
ATOM 6059 N N . ALA D 1 95 ? 1.585 -65.981 19.947 1.00 58.23 95 ALA D N 1
ATOM 6060 C CA . ALA D 1 95 ? 0.715 -67.143 20.138 1.00 63.77 95 ALA D CA 1
ATOM 6061 C C . ALA D 1 95 ? -0.782 -66.905 19.770 1.00 67.74 95 ALA D C 1
ATOM 6062 O O . ALA D 1 95 ? -1.570 -67.831 19.833 1.00 72.44 95 ALA D O 1
ATOM 6064 N N . ARG D 1 96 ? -1.162 -65.681 19.396 1.00 72.17 96 ARG D N 1
ATOM 6065 C CA . ARG D 1 96 ? -2.523 -65.348 18.911 1.00 77.44 96 ARG D CA 1
ATOM 6066 C C . ARG D 1 96 ? -2.502 -65.082 17.400 1.00 78.02 96 ARG D C 1
ATOM 6067 O O . ARG D 1 96 ? -3.188 -65.760 16.638 1.00 79.79 96 ARG D O 1
ATOM 6075 N N . ASP D 1 107 ? 3.965 -62.068 6.806 1.00 74.11 107 ASP D N 1
ATOM 6076 C CA . ASP D 1 107 ? 5.047 -62.030 7.812 1.00 75.86 107 ASP D CA 1
ATOM 6077 C C . ASP D 1 107 ? 4.735 -61.124 9.023 1.00 72.15 107 ASP D C 1
ATOM 6078 O O . ASP D 1 107 ? 4.824 -59.883 8.917 1.00 68.82 107 ASP D O 1
ATOM 6083 N N . PHE D 1 108 ? 4.451 -61.763 10.173 1.00 68.90 108 PHE D N 1
ATOM 6084 C CA . PHE D 1 108 ? 4.009 -61.071 11.391 1.00 65.54 108 PHE D CA 1
ATOM 6085 C C . PHE D 1 108 ? 5.117 -60.751 12.416 1.00 59.86 108 PHE D C 1
ATOM 6086 O O . PHE D 1 108 ? 4.819 -60.291 13.507 1.00 60.24 108 PHE D O 1
ATOM 6094 N N . ASN D 1 109 ? 6.380 -60.954 12.060 1.00 53.84 109 ASN D N 1
ATOM 6095 C CA . ASN D 1 109 ? 7.458 -60.726 12.998 1.00 51.52 109 ASN D CA 1
ATOM 6096 C C . ASN D 1 109 ? 7.713 -59.273 13.340 1.00 46.99 109 ASN D C 1
ATOM 6097 O O . ASN D 1 109 ? 7.448 -58.372 12.546 1.00 45.41 109 ASN D O 1
ATOM 6102 N N . ALA D 1 110 ? 8.273 -59.072 14.524 1.00 42.58 110 ALA D N 1
ATOM 6103 C CA . ALA D 1 110 ? 8.550 -57.745 15.030 1.00 41.81 110 ALA D CA 1
ATOM 6104 C C . ALA D 1 110 ? 9.785 -57.747 15.889 1.00 38.49 110 ALA D C 1
ATOM 6105 O O . ALA D 1 110 ? 10.256 -58.784 16.325 1.00 39.61 110 ALA D O 1
ATOM 6107 N N . SER D 1 111 ? 10.262 -56.558 16.181 1.00 36.46 111 SER D N 1
ATOM 6108 C CA . SER D 1 111 ? 11.537 -56.400 16.817 1.00 36.89 111 SER D CA 1
ATOM 6109 C C . SER D 1 111 ? 11.600 -55.049 17.545 1.00 34.59 111 SER D C 1
ATOM 6110 O O . SER D 1 111 ? 10.973 -54.079 17.099 1.00 33.21 111 SER D O 1
ATOM 6113 N N . PHE D 1 112 ? 12.361 -54.957 18.642 1.00 32.17 112 PHE D N 1
ATOM 6114 C CA . PHE D 1 112 ? 12.362 -53.733 19.432 1.00 30.40 112 PHE D CA 1
ATOM 6115 C C . PHE D 1 112 ? 13.716 -53.356 19.966 1.00 30.47 112 PHE D C 1
ATOM 6116 O O . PHE D 1 112 ? 14.604 -54.193 20.127 1.00 32.03 112 PHE D O 1
ATOM 6124 N N . ILE D 1 113 ? 13.854 -52.072 20.272 1.00 31.70 113 ILE D N 1
ATOM 6125 C CA . ILE D 1 113 ? 14.983 -51.565 21.028 1.00 32.06 113 ILE D CA 1
ATOM 6126 C C . ILE D 1 113 ? 14.413 -50.898 22.264 1.00 33.27 113 ILE D C 1
ATOM 6127 O O . ILE D 1 113 ? 13.488 -50.086 22.163 1.00 31.87 113 ILE D O 1
ATOM 6132 N N . LEU D 1 114 ? 14.987 -51.214 23.426 1.00 34.80 114 LEU D N 1
ATOM 6133 C CA . LEU D 1 114 ? 14.497 -50.688 24.685 1.00 34.44 114 LEU D CA 1
ATOM 6134 C C . LEU D 1 114 ? 15.658 -50.119 25.459 1.00 34.04 114 LEU D C 1
ATOM 6135 O O . LEU D 1 114 ? 16.649 -50.811 25.667 1.00 33.05 114 LEU D O 1
ATOM 6140 N N . GLY D 1 115 ? 15.532 -48.877 25.909 1.00 32.88 115 GLY D N 1
ATOM 6141 C CA . GLY D 1 115 ? 16.570 -48.304 26.751 1.00 34.21 115 GLY D CA 1
ATOM 6142 C C . GLY D 1 115 ? 16.080 -47.225 27.686 1.00 34.69 115 GLY D C 1
ATOM 6143 O O . GLY D 1 115 ? 14.963 -46.755 27.569 1.00 35.29 115 GLY D O 1
ATOM 6144 N N . GLY D 1 116 ? 16.941 -46.816 28.604 1.00 35.75 116 GLY D N 1
ATOM 6145 C CA . GLY D 1 116 ? 16.582 -45.759 29.542 1.00 36.93 116 GLY D CA 1
ATOM 6146 C C . GLY D 1 116 ? 17.366 -45.860 30.817 1.00 37.12 116 GLY D C 1
ATOM 6147 O O . GLY D 1 116 ? 18.427 -46.472 30.843 1.00 37.58 116 GLY D O 1
ATOM 6148 N N . GLN D 1 117 ? 16.850 -45.231 31.869 1.00 38.50 117 GLN D N 1
ATOM 6149 C CA . GLN D 1 117 ? 17.520 -45.209 33.177 1.00 39.00 117 GLN D CA 1
ATOM 6150 C C . GLN D 1 117 ? 16.491 -45.192 34.287 1.00 40.85 117 GLN D C 1
ATOM 6151 O O . GLN D 1 117 ? 15.517 -44.468 34.231 1.00 40.39 117 GLN D O 1
ATOM 6157 N N . ILE D 1 118 ? 16.735 -46.006 35.299 1.00 43.79 118 ILE D N 1
ATOM 6158 C CA . ILE D 1 118 ? 15.898 -46.072 36.466 1.00 48.04 118 ILE D CA 1
ATOM 6159 C C . ILE D 1 118 ? 16.748 -45.592 37.622 1.00 50.98 118 ILE D C 1
ATOM 6160 O O . ILE D 1 118 ? 17.895 -45.958 37.701 1.00 53.69 118 ILE D O 1
ATOM 6165 N N . ALA D 1 119 ? 16.214 -44.750 38.501 1.00 54.39 119 ALA D N 1
ATOM 6166 C CA . ALA D 1 119 ? 17.031 -44.140 39.578 1.00 58.08 119 ALA D CA 1
ATOM 6167 C C . ALA D 1 119 ? 17.922 -45.165 40.294 1.00 60.69 119 ALA D C 1
ATOM 6168 O O . ALA D 1 119 ? 17.446 -46.239 40.658 1.00 60.55 119 ALA D O 1
ATOM 6170 N N . GLY D 1 120 ? 19.201 -44.822 40.486 1.00 65.00 120 GLY D N 1
ATOM 6171 C CA . GLY D 1 120 ? 20.166 -45.682 41.228 1.00 69.66 120 GLY D CA 1
ATOM 6172 C C . GLY D 1 120 ? 20.705 -46.884 40.438 1.00 69.09 120 GLY D C 1
ATOM 6173 O O . GLY D 1 120 ? 21.142 -47.886 40.999 1.00 74.32 120 GLY D O 1
ATOM 6174 N N . GLU D 1 121 ? 20.679 -46.764 39.126 1.00 63.15 121 GLU D N 1
ATOM 6175 C CA . GLU D 1 121 ? 21.100 -47.807 38.228 1.00 59.94 121 GLU D CA 1
ATOM 6176 C C . GLU D 1 121 ? 21.665 -46.952 37.064 1.00 54.92 121 GLU D C 1
ATOM 6177 O O . GLU D 1 121 ? 21.180 -45.854 36.807 1.00 52.82 121 GLU D O 1
ATOM 6183 N N . PRO D 1 122 ? 22.731 -47.395 36.392 1.00 51.20 122 PRO D N 1
ATOM 6184 C CA . PRO D 1 122 ? 23.115 -46.582 35.226 1.00 46.95 122 PRO D CA 1
ATOM 6185 C C . PRO D 1 122 ? 22.152 -46.680 34.039 1.00 43.63 122 PRO D C 1
ATOM 6186 O O . PRO D 1 122 ? 21.184 -47.425 34.074 1.00 43.80 122 PRO D O 1
ATOM 6190 N N . PRO D 1 123 ? 22.394 -45.892 32.999 1.00 42.21 123 PRO D N 1
ATOM 6191 C CA . PRO D 1 123 ? 21.617 -46.018 31.770 1.00 39.47 123 PRO D CA 1
ATOM 6192 C C . PRO D 1 123 ? 21.940 -47.318 31.056 1.00 38.67 123 PRO D C 1
ATOM 6193 O O . PRO D 1 123 ? 23.112 -47.721 31.035 1.00 39.72 123 PRO D O 1
ATOM 6197 N N . ARG D 1 124 ? 20.931 -47.946 30.449 1.00 36.83 124 ARG D N 1
ATOM 6198 C CA . ARG D 1 124 ? 21.091 -49.253 29.809 1.00 35.61 124 ARG D CA 1
ATOM 6199 C C . ARG D 1 124 ? 20.298 -49.336 28.513 1.00 34.28 124 ARG D C 1
ATOM 6200 O O . ARG D 1 124 ? 19.344 -48.569 28.294 1.00 34.37 124 ARG D O 1
ATOM 6208 N N . LEU D 1 125 ? 20.707 -50.260 27.654 1.00 32.14 125 LEU D N 1
ATOM 6209 C CA . LEU D 1 125 ? 20.162 -50.375 26.306 1.00 31.64 125 LEU D CA 1
ATOM 6210 C C . LEU D 1 125 ? 20.070 -51.842 25.866 1.00 31.15 125 LEU D C 1
ATOM 6211 O O . LEU D 1 125 ? 21.070 -52.570 25.979 1.00 31.97 125 LEU D O 1
ATOM 6216 N N . PHE D 1 126 ? 18.898 -52.249 25.348 1.00 28.39 126 PHE D N 1
ATOM 6217 C CA . PHE D 1 126 ? 18.628 -53.637 24.980 1.00 28.24 126 PHE D CA 1
ATOM 6218 C C . PHE D 1 126 ? 18.059 -53.775 23.586 1.00 27.73 126 PHE D C 1
ATOM 6219 O O . PHE D 1 126 ? 17.408 -52.853 23.075 1.00 28.59 126 PHE D O 1
ATOM 6227 N N . LEU D 1 127 ? 18.302 -54.932 22.974 1.00 28.34 127 LEU D N 1
ATOM 6228 C CA . LEU D 1 127 ? 17.703 -55.317 21.688 1.00 28.96 127 LEU D CA 1
ATOM 6229 C C . LEU D 1 127 ? 16.837 -56.545 21.916 1.00 31.16 127 LEU D C 1
ATOM 6230 O O . LEU D 1 127 ? 17.327 -57.534 22.447 1.00 33.47 127 LEU D O 1
ATOM 6235 N N . ILE D 1 128 ? 15.554 -56.467 21.563 1.00 31.83 128 ILE D N 1
ATOM 6236 C CA . ILE D 1 128 ? 14.670 -57.596 21.700 1.00 34.66 128 ILE D CA 1
ATOM 6237 C C . ILE D 1 128 ? 14.436 -58.211 20.334 1.00 35.65 128 ILE D C 1
ATOM 6238 O O . ILE D 1 128 ? 13.955 -57.556 19.413 1.00 36.75 128 ILE D O 1
ATOM 6243 N N . TYR D 1 129 ? 14.803 -59.476 20.209 1.00 36.56 129 TYR D N 1
ATOM 6244 C CA . TYR D 1 129 ? 14.688 -60.180 18.954 1.00 38.32 129 TYR D CA 1
ATOM 6245 C C . TYR D 1 129 ? 13.254 -60.673 18.687 1.00 38.24 129 TYR D C 1
ATOM 6246 O O . TYR D 1 129 ? 12.442 -60.760 19.602 1.00 38.09 129 TYR D O 1
ATOM 6255 N N . PRO D 1 130 ? 12.958 -61.051 17.436 1.00 38.64 130 PRO D N 1
ATOM 6256 C CA . PRO D 1 130 ? 11.664 -61.617 17.046 1.00 40.13 130 PRO D CA 1
ATOM 6257 C C . PRO D 1 130 ? 11.189 -62.753 17.893 1.00 41.74 130 PRO D C 1
ATOM 6258 O O . PRO D 1 130 ? 10.021 -62.833 18.163 1.00 45.21 130 PRO D O 1
ATOM 6262 N N . ALA D 1 131 ? 12.089 -63.615 18.348 1.00 43.44 131 ALA D N 1
ATOM 6263 C CA . ALA D 1 131 ? 11.690 -64.722 19.233 1.00 43.85 131 ALA D CA 1
ATOM 6264 C C . ALA D 1 131 ? 11.393 -64.296 20.686 1.00 42.91 131 ALA D C 1
ATOM 6265 O O . ALA D 1 131 ? 10.894 -65.094 21.480 1.00 42.93 131 ALA D O 1
ATOM 6267 N N . GLY D 1 132 ? 11.746 -63.061 21.050 1.00 40.89 132 GLY D N 1
ATOM 6268 C CA . GLY D 1 132 ? 11.436 -62.538 22.381 1.00 40.64 132 GLY D CA 1
ATOM 6269 C C . GLY D 1 132 ? 12.517 -62.701 23.425 1.00 40.45 132 GLY D C 1
ATOM 6270 O O . GLY D 1 132 ? 12.334 -62.300 24.572 1.00 41.31 132 GLY D O 1
ATOM 6271 N N . ASN D 1 133 ? 13.641 -63.291 23.062 1.00 40.13 133 ASN D N 1
ATOM 6272 C CA . ASN D 1 133 ? 14.806 -63.166 23.914 1.00 40.58 133 ASN D CA 1
ATOM 6273 C C . ASN D 1 133 ? 15.539 -61.854 23.567 1.00 36.88 133 ASN D C 1
ATOM 6274 O O . ASN D 1 133 ? 15.152 -61.173 22.621 1.00 34.41 133 ASN D O 1
ATOM 6279 N N . PHE D 1 134 ? 16.599 -61.505 24.299 1.00 35.27 134 PHE D N 1
ATOM 6280 C CA . PHE D 1 134 ? 17.214 -60.203 24.127 1.00 32.19 134 PHE D CA 1
ATOM 6281 C C . PHE D 1 134 ? 18.655 -60.125 24.560 1.00 32.03 134 PHE D C 1
ATOM 6282 O O . PHE D 1 134 ? 19.154 -61.000 25.267 1.00 31.46 134 PHE D O 1
ATOM 6290 N N . ILE D 1 135 ? 19.323 -59.036 24.159 1.00 31.01 135 ILE D N 1
ATOM 6291 C CA . ILE D 1 135 ? 20.678 -58.783 24.610 1.00 31.91 135 ILE D CA 1
ATOM 6292 C C . ILE D 1 135 ? 20.864 -57.339 25.020 1.00 32.33 135 ILE D C 1
ATOM 6293 O O . ILE D 1 135 ? 20.078 -56.466 24.650 1.00 31.23 135 ILE D O 1
ATOM 6298 N N . GLU D 1 136 ? 21.924 -57.102 25.790 1.00 33.96 136 GLU D N 1
ATOM 6299 C CA . GLU D 1 136 ? 22.258 -55.794 26.348 1.00 33.28 136 GLU D CA 1
ATOM 6300 C C . GLU D 1 136 ? 23.537 -55.221 25.734 1.00 34.08 136 GLU D C 1
ATOM 6301 O O . GLU D 1 136 ? 24.549 -55.927 25.588 1.00 34.52 136 GLU D O 1
ATOM 6307 N N . ALA D 1 137 ? 23.508 -53.933 25.399 1.00 34.32 137 ALA D N 1
ATOM 6308 C CA . ALA D 1 137 ? 24.688 -53.240 24.830 1.00 34.12 137 ALA D CA 1
ATOM 6309 C C . ALA D 1 137 ? 25.810 -53.116 25.845 1.00 35.42 137 ALA D C 1
ATOM 6310 O O . ALA D 1 137 ? 25.559 -53.056 27.031 1.00 37.01 137 ALA D O 1
ATOM 6312 N N . THR D 1 138 ? 27.042 -53.108 25.354 1.00 35.68 138 THR D N 1
ATOM 6313 C CA . THR D 1 138 ? 28.232 -53.018 26.177 1.00 37.24 138 THR D CA 1
ATOM 6314 C C . THR D 1 138 ? 29.163 -51.923 25.597 1.00 37.70 138 THR D C 1
ATOM 6315 O O . THR D 1 138 ? 28.880 -51.355 24.548 1.00 39.02 138 THR D O 1
ATOM 6319 N N . PRO D 1 139 ? 30.277 -51.627 26.280 1.00 38.26 139 PRO D N 1
ATOM 6320 C CA . PRO D 1 139 ? 31.233 -50.689 25.702 1.00 39.75 139 PRO D CA 1
ATOM 6321 C C . PRO D 1 139 ? 31.752 -51.111 24.333 1.00 40.88 139 PRO D C 1
ATOM 6322 O O . PRO D 1 139 ? 31.948 -50.258 23.447 1.00 43.34 139 PRO D O 1
ATOM 6326 N N . ASP D 1 140 ? 31.909 -52.411 24.126 1.00 42.27 140 ASP D N 1
ATOM 6327 C CA . ASP D 1 140 ? 32.399 -52.921 22.834 1.00 43.30 140 ASP D CA 1
ATOM 6328 C C . ASP D 1 140 ? 31.362 -52.971 21.732 1.00 41.10 140 ASP D C 1
ATOM 6329 O O . ASP D 1 140 ? 31.718 -52.891 20.573 1.00 41.65 140 ASP D O 1
ATOM 6334 N N . THR D 1 141 ? 30.088 -53.109 22.089 1.00 40.24 141 THR D N 1
ATOM 6335 C CA . THR D 1 141 ? 28.984 -52.997 21.118 1.00 37.85 141 THR D CA 1
ATOM 6336 C C . THR D 1 141 ? 27.960 -51.993 21.695 1.00 37.58 141 THR D C 1
ATOM 6337 O O . THR D 1 141 ? 26.980 -52.370 22.333 1.00 34.95 141 THR D O 1
ATOM 6341 N N . PRO D 1 142 ? 28.233 -50.706 21.506 1.00 37.14 142 PRO D N 1
ATOM 6342 C CA . PRO D 1 142 ? 27.482 -49.629 22.130 1.00 36.88 142 PRO D CA 1
ATOM 6343 C C . PRO D 1 142 ? 26.228 -49.165 21.388 1.00 35.13 142 PRO D C 1
ATOM 6344 O O . PRO D 1 142 ? 25.550 -48.259 21.859 1.00 37.48 142 PRO D O 1
ATOM 6348 N N . PHE D 1 143 ? 25.915 -49.733 20.237 1.00 31.88 143 PHE D N 1
ATOM 6349 C CA . PHE D 1 143 ? 24.658 -49.363 19.554 1.00 30.61 143 PHE D CA 1
ATOM 6350 C C . PHE D 1 143 ? 23.942 -50.569 18.946 1.00 27.74 143 PHE D C 1
ATOM 6351 O O . PHE D 1 143 ? 24.557 -51.607 18.684 1.00 28.16 143 PHE D O 1
ATOM 6359 N N . PHE D 1 144 ? 22.646 -50.399 18.737 1.00 25.94 144 PHE D N 1
ATOM 6360 C CA . PHE D 1 144 ? 21.802 -51.390 18.091 1.00 25.35 144 PHE D CA 1
ATOM 6361 C C . PHE D 1 144 ? 20.975 -50.704 17.007 1.00 25.86 144 PHE D C 1
ATOM 6362 O O . PHE D 1 144 ? 20.677 -49.501 17.089 1.00 28.78 144 PHE D O 1
ATOM 6370 N N . GLN D 1 145 ? 20.579 -51.484 16.017 1.00 25.63 145 GLN D N 1
ATOM 6371 C CA . GLN D 1 145 ? 19.767 -51.008 14.922 1.00 27.26 145 GLN D CA 1
ATOM 6372 C C . GLN D 1 145 ? 18.719 -52.046 14.603 1.00 27.23 145 GLN D C 1
ATOM 6373 O O . GLN D 1 145 ? 18.999 -53.242 14.690 1.00 25.58 145 GLN D O 1
ATOM 6379 N N . ILE D 1 146 ? 17.533 -51.593 14.206 1.00 26.49 146 ILE D N 1
ATOM 6380 C CA . ILE D 1 146 ? 16.497 -52.507 13.730 1.00 27.52 146 ILE D CA 1
ATOM 6381 C C . ILE D 1 146 ? 15.883 -51.912 12.465 1.00 27.47 146 ILE D C 1
ATOM 6382 O O . ILE D 1 146 ? 15.971 -50.699 12.247 1.00 28.12 146 ILE D O 1
ATOM 6387 N N . GLY D 1 147 ? 15.237 -52.748 11.654 1.00 27.79 147 GLY D N 1
ATOM 6388 C CA . GLY D 1 147 ? 14.642 -52.292 10.376 1.00 29.33 147 GLY D CA 1
ATOM 6389 C C . GLY D 1 147 ? 15.594 -52.555 9.221 1.00 29.62 147 GLY D C 1
ATOM 6390 O O . GLY D 1 147 ? 16.179 -53.620 9.176 1.00 30.22 147 GLY D O 1
ATOM 6391 N N . GLU D 1 148 ? 15.707 -51.621 8.272 1.00 31.75 148 GLU D N 1
ATOM 6392 C CA . GLU D 1 148 ? 16.748 -51.667 7.242 1.00 32.71 148 GLU D CA 1
ATOM 6393 C C . GLU D 1 148 ? 17.989 -50.976 7.800 1.00 31.76 148 GLU D C 1
ATOM 6394 O O . GLU D 1 148 ? 18.057 -49.750 7.841 1.00 27.80 148 GLU D O 1
ATOM 6400 N N . THR D 1 149 ? 18.982 -51.771 8.179 1.00 31.80 149 THR D N 1
ATOM 6401 C CA . THR D 1 149 ? 20.066 -51.295 9.030 1.00 32.36 149 THR D CA 1
ATOM 6402 C C . THR D 1 149 ? 21.450 -51.224 8.354 1.00 30.80 149 THR D C 1
ATOM 6403 O O . THR D 1 149 ? 22.350 -50.530 8.833 1.00 28.85 149 THR D O 1
ATOM 6407 N N . LYS D 1 150 ? 21.636 -51.942 7.261 1.00 29.11 150 LYS D N 1
ATOM 6408 C CA . LYS D 1 150 ? 22.986 -52.105 6.754 1.00 30.58 150 LYS D CA 1
ATOM 6409 C C . LYS D 1 150 ? 23.565 -50.856 6.099 1.00 28.69 150 LYS D C 1
ATOM 6410 O O . LYS D 1 150 ? 24.757 -50.649 6.132 1.00 27.80 150 LYS D O 1
ATOM 6416 N N . TYR D 1 151 ? 22.716 -50.058 5.479 1.00 28.09 151 TYR D N 1
ATOM 6417 C CA . TYR D 1 151 ? 23.170 -48.872 4.771 1.00 28.82 151 TYR D CA 1
ATOM 6418 C C . TYR D 1 151 ? 23.805 -47.904 5.754 1.00 29.47 151 TYR D C 1
ATOM 6419 O O . TYR D 1 151 ? 24.711 -47.166 5.406 1.00 28.12 151 TYR D O 1
ATOM 6428 N N . GLY D 1 152 ? 23.294 -47.911 6.976 1.00 30.61 152 GLY D N 1
ATOM 6429 C CA . GLY D 1 152 ? 23.632 -46.897 7.967 1.00 30.58 152 GLY D CA 1
ATOM 6430 C C . GLY D 1 152 ? 24.648 -47.362 8.972 1.00 31.50 152 GLY D C 1
ATOM 6431 O O . GLY D 1 152 ? 25.080 -46.566 9.806 1.00 30.97 152 GLY D O 1
ATOM 6432 N N . LYS D 1 153 ? 25.006 -48.643 8.917 1.00 31.51 153 LYS D N 1
ATOM 6433 C CA . LYS D 1 153 ? 25.912 -49.202 9.904 1.00 32.78 153 LYS D CA 1
ATOM 6434 C C . LYS D 1 153 ? 27.344 -48.700 9.789 1.00 32.60 153 LYS D C 1
ATOM 6435 O O . LYS D 1 153 ? 27.971 -48.432 10.807 1.00 34.88 153 LYS D O 1
ATOM 6441 N N . PRO D 1 154 ? 27.873 -48.569 8.569 1.00 33.24 154 PRO D N 1
ATOM 6442 C CA . PRO D 1 154 ? 29.272 -48.169 8.453 1.00 34.65 154 PRO D CA 1
ATOM 6443 C C . PRO D 1 154 ? 29.661 -46.871 9.165 1.00 34.03 154 PRO D C 1
ATOM 6444 O O . PRO D 1 154 ? 30.680 -46.836 9.833 1.00 37.35 154 PRO D O 1
ATOM 6448 N N . ILE D 1 155 ? 28.848 -45.838 9.063 1.00 32.94 155 ILE D N 1
ATOM 6449 C CA . ILE D 1 155 ? 29.188 -44.577 9.704 1.00 33.17 155 ILE D CA 1
ATOM 6450 C C . ILE D 1 155 ? 29.122 -44.691 11.236 1.00 32.76 155 ILE D C 1
ATOM 6451 O O . ILE D 1 155 ? 29.965 -44.120 11.927 1.00 32.73 155 ILE D O 1
ATOM 6456 N N . LEU D 1 156 ? 28.148 -45.441 11.760 1.00 30.90 156 LEU D N 1
ATOM 6457 C CA . LEU D 1 156 ? 28.077 -45.724 13.188 1.00 30.76 156 LEU D CA 1
ATOM 6458 C C . LEU D 1 156 ? 29.300 -46.521 13.654 1.00 33.47 156 LEU D C 1
ATOM 6459 O O . LEU D 1 156 ? 29.852 -46.234 14.718 1.00 36.96 156 LEU D O 1
ATOM 6464 N N . ASP D 1 157 ? 29.739 -47.508 12.886 1.00 32.99 157 ASP D N 1
ATOM 6465 C CA . ASP D 1 157 ? 30.966 -48.238 13.262 1.00 35.94 157 ASP D CA 1
ATOM 6466 C C . ASP D 1 157 ? 32.197 -47.337 13.256 1.00 36.12 157 ASP D C 1
ATOM 6467 O O . ASP D 1 157 ? 33.075 -47.504 14.090 1.00 37.88 157 ASP D O 1
ATOM 6472 N N . ARG D 1 158 ? 32.271 -46.387 12.331 1.00 35.76 158 ARG D N 1
ATO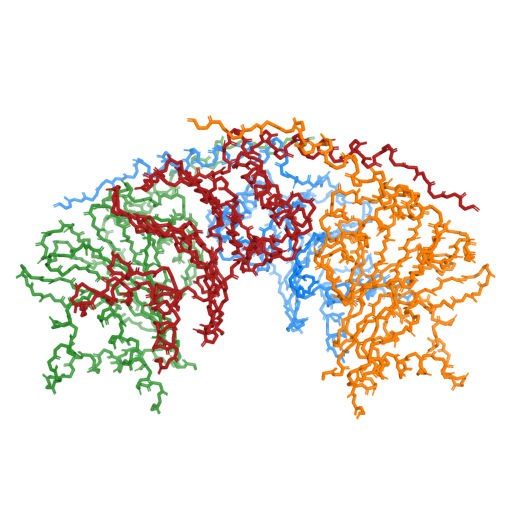M 6473 C CA . ARG D 1 158 ? 33.440 -45.523 12.260 1.00 38.55 158 ARG D CA 1
ATOM 6474 C C . ARG D 1 158 ? 33.539 -44.549 13.421 1.00 37.63 158 ARG D C 1
ATOM 6475 O O . ARG D 1 158 ? 34.618 -44.276 13.889 1.00 38.90 158 ARG D O 1
ATOM 6483 N N . VAL D 1 159 ? 32.406 -44.050 13.898 1.00 37.56 159 VAL D N 1
ATOM 6484 C CA . VAL D 1 159 ? 32.387 -42.918 14.837 1.00 37.05 159 VAL D CA 1
ATOM 6485 C C . VAL D 1 159 ? 32.094 -43.274 16.307 1.00 36.56 159 VAL D C 1
ATOM 6486 O O . VAL D 1 159 ? 32.773 -42.771 17.208 1.00 38.96 159 VAL D O 1
ATOM 6490 N N . ILE D 1 160 ? 31.117 -44.137 16.560 1.00 33.42 160 ILE D N 1
ATOM 6491 C CA . ILE D 1 160 ? 30.622 -44.305 17.920 1.00 33.26 160 ILE D CA 1
ATOM 6492 C C . ILE D 1 160 ? 31.565 -45.093 18.827 1.00 35.09 160 ILE D C 1
ATOM 6493 O O . ILE D 1 160 ? 31.962 -46.198 18.515 1.00 34.15 160 ILE D O 1
ATOM 6498 N N . THR D 1 161 ? 31.924 -44.484 19.950 1.00 38.10 161 THR D N 1
ATOM 6499 C CA . THR D 1 161 ? 32.605 -45.161 21.037 1.00 40.49 161 THR D CA 1
ATOM 6500 C C . THR D 1 161 ? 31.879 -44.736 22.304 1.00 41.72 161 THR D C 1
ATOM 6501 O O . THR D 1 161 ? 31.179 -43.724 22.305 1.00 43.14 161 THR D O 1
ATOM 6505 N N . PRO D 1 162 ? 32.091 -45.467 23.404 1.00 42.28 162 PRO D N 1
ATOM 6506 C CA . PRO D 1 162 ? 31.639 -44.970 24.711 1.00 42.98 162 PRO D CA 1
ATOM 6507 C C . PRO D 1 162 ? 32.022 -43.521 25.050 1.00 43.61 162 PRO D C 1
ATOM 6508 O O . PRO D 1 162 ? 31.300 -42.859 25.804 1.00 45.86 162 PRO D O 1
ATOM 6512 N N . ASP D 1 163 ? 33.159 -43.043 24.539 1.00 44.08 163 ASP D N 1
ATOM 6513 C CA . ASP D 1 163 ? 33.625 -41.692 24.845 1.00 46.17 163 ASP D CA 1
ATOM 6514 C C . ASP D 1 163 ? 32.944 -40.601 23.967 1.00 45.10 163 ASP D C 1
ATOM 6515 O O . ASP D 1 163 ? 33.132 -39.425 24.199 1.00 49.00 163 ASP D O 1
ATOM 6517 N N . THR D 1 164 ? 32.167 -40.985 22.961 1.00 41.93 164 THR D N 1
ATOM 6518 C CA . THR D 1 164 ? 31.565 -40.030 22.054 1.00 40.76 164 THR D CA 1
ATOM 6519 C C . THR D 1 164 ? 30.556 -39.142 22.776 1.00 40.48 164 THR D C 1
ATOM 6520 O O . THR D 1 164 ? 29.868 -39.603 23.663 1.00 39.38 164 THR D O 1
ATOM 6524 N N . SER D 1 165 ? 30.487 -37.865 22.397 1.00 39.11 165 SER D N 1
ATOM 6525 C CA . SER D 1 165 ? 29.584 -36.913 23.059 1.00 39.61 165 SER D CA 1
ATOM 6526 C C . SER D 1 165 ? 28.170 -37.130 22.574 1.00 36.96 165 SER D C 1
ATOM 6527 O O . SER D 1 165 ? 27.966 -37.644 21.496 1.00 34.86 165 SER D O 1
ATOM 6530 N N . LEU D 1 166 ? 27.199 -36.686 23.353 1.00 37.66 166 LEU D N 1
ATOM 6531 C CA . LEU D 1 166 ? 25.806 -36.770 22.933 1.00 37.13 166 LEU D CA 1
ATOM 6532 C C . LEU D 1 166 ? 25.560 -36.037 21.618 1.00 37.90 166 LEU D C 1
ATOM 6533 O O . LEU D 1 166 ? 24.849 -36.530 20.769 1.00 36.55 166 LEU D O 1
ATOM 6538 N N . GLU D 1 167 ? 26.158 -34.866 21.456 1.00 42.53 167 GLU D N 1
ATOM 6539 C CA . GLU D 1 167 ? 25.992 -34.083 20.231 1.00 45.70 167 GLU D CA 1
ATOM 6540 C C . GLU D 1 167 ? 26.473 -34.890 19.021 1.00 41.83 167 GLU D C 1
ATOM 6541 O O . GLU D 1 167 ? 25.776 -34.988 18.025 1.00 40.04 167 GLU D O 1
ATOM 6547 N N . ASP D 1 168 ? 27.666 -35.461 19.104 1.00 40.05 168 ASP D N 1
ATOM 6548 C CA . ASP D 1 168 ? 28.223 -36.181 17.974 1.00 38.37 168 ASP D CA 1
ATOM 6549 C C . ASP D 1 168 ? 27.460 -37.453 17.664 1.00 35.54 168 ASP D C 1
ATOM 6550 O O . ASP D 1 168 ? 27.300 -37.799 16.499 1.00 34.00 168 ASP D O 1
ATOM 6555 N N . ALA D 1 169 ? 26.993 -38.146 18.692 1.00 34.34 169 ALA D N 1
ATOM 6556 C CA . ALA D 1 169 ? 26.195 -39.349 18.490 1.00 32.41 169 ALA D CA 1
ATOM 6557 C C . ALA D 1 169 ? 24.900 -39.035 17.776 1.00 32.56 169 ALA D C 1
ATOM 6558 O O . ALA D 1 169 ? 24.474 -39.784 16.916 1.00 32.52 169 ALA D O 1
ATOM 6560 N N . ALA D 1 170 ? 24.265 -37.923 18.117 1.00 34.88 170 ALA D N 1
ATOM 6561 C CA . ALA D 1 170 ? 23.056 -37.497 17.391 1.00 34.64 170 ALA D CA 1
ATOM 6562 C C . ALA D 1 170 ? 23.348 -37.133 15.921 1.00 35.75 170 ALA D C 1
ATOM 6563 O O . ALA D 1 170 ? 22.613 -37.520 15.026 1.00 35.71 170 ALA D O 1
ATOM 6565 N N . LYS D 1 171 ? 24.412 -36.368 15.668 1.00 37.34 171 LYS D N 1
ATOM 6566 C CA . LYS D 1 171 ? 24.832 -36.115 14.288 1.00 35.87 171 LYS D CA 1
ATOM 6567 C C . LYS D 1 171 ? 25.008 -37.438 13.534 1.00 33.73 171 LYS D C 1
ATOM 6568 O O . LYS D 1 171 ? 24.604 -37.574 12.392 1.00 32.31 171 LYS D O 1
ATOM 6574 N N . CYS D 1 172 ? 25.746 -38.344 14.145 1.00 32.03 172 CYS D N 1
ATOM 6575 C CA . CYS D 1 172 ? 26.063 -39.592 13.525 1.00 33.57 172 CYS D CA 1
ATOM 6576 C C . CYS D 1 172 ? 24.780 -40.362 13.194 1.00 33.60 172 CYS D C 1
ATOM 6577 O O . CYS D 1 172 ? 24.636 -40.902 12.110 1.00 33.95 172 CYS D O 1
ATOM 6580 N N . ALA D 1 173 ? 23.837 -40.402 14.114 1.00 33.47 173 ALA D N 1
ATOM 6581 C CA . ALA D 1 173 ? 22.553 -41.005 13.802 1.00 31.62 173 ALA D CA 1
ATOM 6582 C C . ALA D 1 173 ? 21.908 -40.324 12.598 1.00 31.66 173 ALA D C 1
ATOM 6583 O O . ALA D 1 173 ? 21.390 -41.002 11.723 1.00 33.77 173 ALA D O 1
ATOM 6585 N N . LEU D 1 174 ? 21.894 -39.002 12.547 1.00 30.65 174 LEU D N 1
ATOM 6586 C CA . LEU D 1 174 ? 21.199 -38.322 11.456 1.00 31.23 174 LEU D CA 1
ATOM 6587 C C . LEU D 1 174 ? 21.837 -38.612 10.089 1.00 32.36 174 LEU D C 1
ATOM 6588 O O . LEU D 1 174 ? 21.153 -38.796 9.075 1.00 30.34 174 LEU D O 1
ATOM 6593 N N . VAL D 1 175 ? 23.157 -38.650 10.068 1.00 34.11 175 VAL D N 1
ATOM 6594 C CA . VAL D 1 175 ? 23.912 -38.933 8.856 1.00 37.54 175 VAL D CA 1
ATOM 6595 C C . VAL D 1 175 ? 23.641 -40.376 8.410 1.00 35.55 175 VAL D C 1
ATOM 6596 O O . VAL D 1 175 ? 23.446 -40.657 7.221 1.00 34.52 175 VAL D O 1
ATOM 6600 N N . SER D 1 176 ? 23.596 -41.268 9.378 1.00 34.30 176 SER D N 1
ATOM 6601 C CA . SER D 1 176 ? 23.172 -42.646 9.145 1.00 35.25 176 SER D CA 1
ATOM 6602 C C . SER D 1 176 ? 21.791 -42.735 8.462 1.00 34.61 176 SER D C 1
ATOM 6603 O O . SER D 1 176 ? 21.589 -43.554 7.564 1.00 30.68 176 SER D O 1
ATOM 6606 N N . PHE D 1 177 ? 20.852 -41.894 8.889 1.00 33.54 177 PHE D N 1
ATOM 6607 C CA . PHE D 1 177 ? 19.540 -41.848 8.245 1.00 33.28 177 PHE D CA 1
ATOM 6608 C C . PHE D 1 177 ? 19.603 -41.265 6.857 1.00 33.88 177 PHE D C 1
ATOM 6609 O O . PHE D 1 177 ? 18.917 -41.740 5.964 1.00 36.17 177 PHE D O 1
ATOM 6617 N N . ASP D 1 178 ? 20.427 -40.238 6.668 1.00 34.85 178 ASP D N 1
ATOM 6618 C CA . ASP D 1 178 ? 20.567 -39.606 5.366 1.00 34.55 178 ASP D CA 1
ATOM 6619 C C . ASP D 1 178 ? 21.001 -40.617 4.323 1.00 33.77 178 ASP D C 1
ATOM 6620 O O . ASP D 1 178 ? 20.371 -40.737 3.272 1.00 34.61 178 ASP D O 1
ATOM 6625 N N . SER D 1 179 ? 22.058 -41.359 4.624 1.00 32.65 179 SER D N 1
ATOM 6626 C CA . SER D 1 179 ? 22.572 -42.363 3.706 1.00 34.63 179 SER D CA 1
ATOM 6627 C C . SER D 1 179 ? 21.550 -43.471 3.442 1.00 33.98 179 SER D C 1
ATOM 6628 O O . SER D 1 179 ? 21.407 -43.947 2.297 1.00 35.89 179 SER D O 1
ATOM 6631 N N . THR D 1 180 ? 20.860 -43.896 4.492 1.00 30.97 180 THR D N 1
ATOM 6632 C CA . THR D 1 180 ? 19.823 -44.903 4.354 1.00 32.77 180 THR D CA 1
ATOM 6633 C C . THR D 1 180 ? 18.682 -44.405 3.454 1.00 35.76 180 THR D C 1
ATOM 6634 O O . THR D 1 180 ? 18.263 -45.112 2.536 1.00 35.87 180 THR D O 1
ATOM 6638 N N . MET D 1 181 ? 18.181 -43.184 3.693 1.00 38.23 181 MET D N 1
ATOM 6639 C CA . MET D 1 181 ? 17.085 -42.647 2.871 1.00 40.16 181 MET D CA 1
ATOM 6640 C C . MET D 1 181 ? 17.448 -42.458 1.399 1.00 41.81 181 MET D C 1
ATOM 6641 O O . MET D 1 181 ? 16.635 -42.687 0.515 1.00 42.86 181 MET D O 1
ATOM 6646 N N . ARG D 1 182 ? 18.686 -42.080 1.124 1.00 43.13 182 ARG D N 1
ATOM 6647 C CA . ARG D 1 182 ? 19.144 -41.964 -0.267 1.00 43.95 182 ARG D CA 1
ATOM 6648 C C . ARG D 1 182 ? 19.185 -43.289 -1.005 1.00 44.01 182 ARG D C 1
ATOM 6649 O O . ARG D 1 182 ? 19.053 -43.326 -2.203 1.00 43.66 182 ARG D O 1
ATOM 6657 N N . SER D 1 183 ? 19.430 -44.373 -0.283 1.00 42.77 183 SER D N 1
ATOM 6658 C CA . SER D 1 183 ? 19.738 -45.623 -0.922 1.00 41.56 183 SER D CA 1
ATOM 6659 C C . SER D 1 183 ? 18.608 -46.630 -0.833 1.00 39.46 183 SER D C 1
ATOM 6660 O O . SER D 1 183 ? 18.657 -47.617 -1.515 1.00 37.98 183 SER D O 1
ATOM 6663 N N . ASN D 1 184 ? 17.584 -46.365 -0.031 1.00 38.74 184 ASN D N 1
ATOM 6664 C CA . ASN D 1 184 ? 16.502 -47.296 0.163 1.00 39.96 184 ASN D CA 1
ATOM 6665 C C . ASN D 1 184 ? 15.185 -46.578 0.424 1.00 41.24 184 ASN D C 1
ATOM 6666 O O . ASN D 1 184 ? 15.044 -45.860 1.416 1.00 40.70 184 ASN D O 1
ATOM 6671 N N . LEU D 1 185 ? 14.195 -46.819 -0.424 1.00 44.12 185 LEU D N 1
ATOM 6672 C CA . LEU D 1 185 ? 12.915 -46.105 -0.326 1.00 45.82 185 LEU D CA 1
ATOM 6673 C C . LEU D 1 185 ? 11.935 -46.593 0.752 1.00 46.12 185 LEU D C 1
ATOM 6674 O O . LEU D 1 185 ? 10.824 -46.072 0.855 1.00 48.16 185 LEU D O 1
ATOM 6679 N N . SER D 1 186 ? 12.312 -47.581 1.556 1.00 45.12 186 SER D N 1
ATOM 6680 C CA . SER D 1 186 ? 11.408 -48.061 2.604 1.00 44.18 186 SER D CA 1
ATOM 6681 C C . SER D 1 186 ? 11.601 -47.271 3.895 1.00 40.41 186 SER D C 1
ATOM 6682 O O . SER D 1 186 ? 10.850 -47.451 4.857 1.00 39.34 186 SER D O 1
ATOM 6685 N N . VAL D 1 187 ? 12.628 -46.427 3.941 1.00 39.32 187 VAL D N 1
ATOM 6686 C CA . VAL D 1 187 ? 12.774 -45.508 5.076 1.00 37.60 187 VAL D CA 1
ATOM 6687 C C . VAL D 1 187 ? 12.601 -44.043 4.655 1.00 38.41 187 VAL D C 1
ATOM 6688 O O . VAL D 1 187 ? 12.949 -43.661 3.542 1.00 38.90 187 VAL D O 1
ATOM 6692 N N . GLY D 1 188 ? 11.980 -43.255 5.539 1.00 37.13 188 GLY D N 1
ATOM 6693 C CA . GLY D 1 188 ? 11.495 -41.919 5.197 1.00 37.47 188 GLY D CA 1
ATOM 6694 C C . GLY D 1 188 ? 11.094 -41.028 6.372 1.00 36.19 188 GLY D C 1
ATOM 6695 O O . GLY D 1 188 ? 10.688 -41.491 7.430 1.00 32.74 188 GLY D O 1
ATOM 6696 N N . LEU D 1 189 ? 11.197 -39.729 6.140 1.00 37.96 189 LEU D N 1
ATOM 6697 C CA . LEU D 1 189 ? 10.791 -38.706 7.090 1.00 39.06 189 LEU D CA 1
ATOM 6698 C C . LEU D 1 189 ? 9.286 -38.731 7.296 1.00 39.34 189 LEU D C 1
ATOM 6699 O O . LEU D 1 189 ? 8.551 -39.105 6.387 1.00 39.34 189 LEU D O 1
ATOM 6704 N N . PRO D 1 190 ? 8.805 -38.231 8.439 1.00 39.42 190 PRO D N 1
ATOM 6705 C CA . PRO D 1 190 ? 9.527 -37.582 9.521 1.00 38.19 190 PRO D CA 1
ATOM 6706 C C . PRO D 1 190 ? 10.264 -38.522 10.440 1.00 37.31 190 PRO D C 1
ATOM 6707 O O . PRO D 1 190 ? 9.806 -39.652 10.611 1.00 37.66 190 PRO D O 1
ATOM 6711 N N . LEU D 1 191 ? 11.391 -38.055 11.020 1.00 36.01 191 LEU D N 1
ATOM 6712 C CA . LEU D 1 191 ? 12.096 -38.786 12.068 1.00 35.56 191 LEU D CA 1
ATOM 6713 C C . LEU D 1 191 ? 11.723 -38.263 13.412 1.00 35.56 191 LEU D C 1
ATOM 6714 O O . LEU D 1 191 ? 11.405 -37.105 13.545 1.00 36.82 191 LEU D O 1
ATOM 6719 N N . ASP D 1 192 ? 11.874 -39.116 14.416 1.00 35.77 192 ASP D N 1
ATOM 6720 C CA . ASP D 1 192 ? 11.876 -38.721 15.810 1.00 37.87 192 ASP D CA 1
ATOM 6721 C C . ASP D 1 192 ? 13.297 -38.886 16.359 1.00 35.33 192 ASP D C 1
ATOM 6722 O O . ASP D 1 192 ? 14.021 -39.839 16.018 1.00 33.15 192 ASP D O 1
ATOM 6727 N N . LEU D 1 193 ? 13.699 -37.927 17.181 1.00 34.45 193 LEU D N 1
ATOM 6728 C CA . LEU D 1 193 ? 15.019 -37.897 17.791 1.00 34.01 193 LEU D CA 1
ATOM 6729 C C . LEU D 1 193 ? 14.910 -37.561 19.281 1.00 34.30 193 LEU D C 1
ATOM 6730 O O . LEU D 1 193 ? 14.239 -36.577 19.657 1.00 33.15 193 LEU D O 1
ATOM 6735 N N . LEU D 1 194 ? 15.558 -38.377 20.120 1.00 32.15 194 LEU D N 1
ATOM 6736 C CA . LEU D 1 194 ? 15.552 -38.152 21.568 1.00 32.42 194 LEU D CA 1
ATOM 6737 C C . LEU D 1 194 ? 16.951 -38.312 22.118 1.00 31.65 194 LEU D C 1
ATOM 6738 O O . LEU D 1 194 ? 17.607 -39.321 21.864 1.00 32.46 194 LEU D O 1
ATOM 6743 N N . VAL D 1 195 ? 17.383 -37.328 22.888 1.00 33.31 195 VAL D N 1
ATOM 6744 C CA . VAL D 1 195 ? 18.702 -37.314 23.507 1.00 35.33 195 VAL D CA 1
ATOM 6745 C C . VAL D 1 195 ? 18.553 -37.211 25.036 1.00 35.96 195 VAL D C 1
ATOM 6746 O O . VAL D 1 195 ? 17.953 -36.274 25.514 1.00 36.67 195 VAL D O 1
ATOM 6750 N N . TYR D 1 196 ? 19.094 -38.197 25.760 1.00 36.41 196 TYR D N 1
ATOM 6751 C CA . TYR D 1 196 ? 18.894 -38.354 27.192 1.00 37.76 196 TYR D CA 1
ATOM 6752 C C . TYR D 1 196 ? 20.228 -38.200 27.916 1.00 40.44 196 TYR D C 1
ATOM 6753 O O . TYR D 1 196 ? 21.172 -38.918 27.615 1.00 41.06 196 TYR D O 1
ATOM 6762 N N . GLU D 1 197 ? 20.293 -37.291 28.878 1.00 44.69 197 GLU D N 1
ATOM 6763 C CA . GLU D 1 197 ? 21.495 -37.081 29.671 1.00 49.62 197 GLU D CA 1
ATOM 6764 C C . GLU D 1 197 ? 21.530 -37.983 30.901 1.00 49.45 197 GLU D C 1
ATOM 6765 O O . GLU D 1 197 ? 20.605 -37.971 31.731 1.00 47.31 197 GLU D O 1
ATOM 6771 N N . ARG D 1 198 ? 22.645 -38.688 31.059 1.00 47.86 198 ARG D N 1
ATOM 6772 C CA . ARG D 1 198 ? 22.896 -39.516 32.240 1.00 48.84 198 ARG D CA 1
ATOM 6773 C C . ARG D 1 198 ? 22.534 -38.816 33.575 1.00 47.73 198 ARG D C 1
ATOM 6774 O O . ARG D 1 198 ? 22.924 -37.690 33.816 1.00 46.40 198 ARG D O 1
ATOM 6782 N N . ASP D 1 199 ? 21.761 -39.513 34.404 1.00 45.78 199 ASP D N 1
ATOM 6783 C CA . ASP D 1 199 ? 21.290 -39.037 35.707 1.00 48.30 199 ASP D CA 1
ATOM 6784 C C . ASP D 1 199 ? 20.297 -37.858 35.718 1.00 47.96 199 ASP D C 1
ATOM 6785 O O . ASP D 1 199 ? 19.992 -37.382 36.781 1.00 48.98 199 ASP D O 1
ATOM 6790 N N . SER D 1 200 ? 19.778 -37.402 34.573 1.00 46.22 200 SER D N 1
ATOM 6791 C CA . SER D 1 200 ? 18.745 -36.353 34.568 1.00 46.31 200 SER D CA 1
ATOM 6792 C C . SER D 1 200 ? 17.390 -36.909 35.016 1.00 47.02 200 SER D C 1
ATOM 6793 O O . SER D 1 200 ? 16.692 -36.253 35.740 1.00 47.54 200 SER D O 1
ATOM 6796 N N . LEU D 1 201 ? 17.056 -38.142 34.604 1.00 47.05 201 LEU D N 1
ATOM 6797 C CA . LEU D 1 201 ? 15.791 -38.818 34.942 1.00 47.92 201 LEU D CA 1
ATOM 6798 C C . LEU D 1 201 ? 14.611 -38.024 34.430 1.00 49.27 201 LEU D C 1
ATOM 6799 O O . LEU D 1 201 ? 13.557 -37.936 35.056 1.00 51.34 201 LEU D O 1
ATOM 6804 N N . ARG D 1 202 ? 14.828 -37.438 33.270 1.00 51.02 202 ARG D N 1
ATOM 6805 C CA . ARG D 1 202 ? 13.921 -36.481 32.653 1.00 56.33 202 ARG D CA 1
ATOM 6806 C C . ARG D 1 202 ? 14.174 -36.514 31.136 1.00 53.83 202 ARG D C 1
ATOM 6807 O O . ARG D 1 202 ? 15.303 -36.741 30.701 1.00 52.68 202 ARG D O 1
ATOM 6815 N N . VAL D 1 203 ? 13.145 -36.364 30.317 1.00 56.12 203 VAL D N 1
ATOM 6816 C CA . VAL D 1 203 ? 13.382 -36.281 28.858 1.00 55.30 203 VAL D CA 1
ATOM 6817 C C . VAL D 1 203 ? 13.880 -34.874 28.550 1.00 58.74 203 VAL D C 1
ATOM 6818 O O . VAL D 1 203 ? 13.116 -33.910 28.642 1.00 55.94 203 VAL D O 1
ATOM 6822 N N . GLY D 1 204 ? 15.165 -34.756 28.233 1.00 60.41 204 GLY D N 1
ATOM 6823 C CA . GLY D 1 204 ? 15.776 -33.435 28.061 1.00 61.99 204 GLY D CA 1
ATOM 6824 C C . GLY D 1 204 ? 15.468 -32.858 26.691 1.00 59.63 204 GLY D C 1
ATOM 6825 O O . GLY D 1 204 ? 14.856 -31.812 26.580 1.00 60.28 204 GLY D O 1
ATOM 6826 N N . HIS D 1 205 ? 15.891 -33.560 25.647 1.00 55.41 205 HIS D N 1
ATOM 6827 C CA . HIS D 1 205 ? 15.634 -33.114 24.279 1.00 51.72 205 HIS D CA 1
ATOM 6828 C C . HIS D 1 205 ? 14.911 -34.186 23.491 1.00 46.23 205 HIS D C 1
ATOM 6829 O O . HIS D 1 205 ? 15.340 -35.339 23.439 1.00 40.45 205 HIS D O 1
ATOM 6836 N N . ARG D 1 206 ? 13.809 -33.781 22.874 1.00 44.07 206 ARG D N 1
ATOM 6837 C CA . ARG D 1 206 ? 13.039 -34.663 22.025 1.00 41.60 206 ARG D CA 1
ATOM 6838 C C . ARG D 1 206 ? 12.330 -33.843 20.959 1.00 41.25 206 ARG D C 1
ATOM 6839 O O . ARG D 1 206 ? 11.625 -32.894 21.279 1.00 42.27 206 ARG D O 1
ATOM 6847 N N . ARG D 1 207 ? 12.550 -34.180 19.694 1.00 40.56 207 ARG D N 1
ATOM 6848 C CA . ARG D 1 207 ? 11.808 -33.540 18.628 1.00 43.08 207 ARG D CA 1
ATOM 6849 C C . ARG D 1 207 ? 11.590 -34.387 17.382 1.00 40.89 207 ARG D C 1
ATOM 6850 O O . ARG D 1 207 ? 12.150 -35.448 17.217 1.00 36.40 207 ARG D O 1
ATOM 6858 N N . ARG D 1 208 ? 10.704 -33.863 16.551 1.00 44.03 208 ARG D N 1
ATOM 6859 C CA . ARG D 1 208 ? 10.334 -34.408 15.276 1.00 45.24 208 ARG D CA 1
ATOM 6860 C C . ARG D 1 208 ? 11.026 -33.583 14.167 1.00 43.22 208 ARG D C 1
ATOM 6861 O O . ARG D 1 208 ? 11.006 -32.359 14.172 1.00 44.49 208 ARG D O 1
ATOM 6869 N N . ILE D 1 209 ? 11.656 -34.277 13.231 1.00 40.63 209 ILE D N 1
ATOM 6870 C CA . ILE D 1 209 ? 12.368 -33.663 12.126 1.00 39.17 209 ILE D CA 1
ATOM 6871 C C . ILE D 1 209 ? 11.643 -33.965 10.831 1.00 39.21 209 ILE D C 1
ATOM 6872 O O . ILE D 1 209 ? 11.615 -35.123 10.403 1.00 37.91 209 ILE D O 1
ATOM 6877 N N . ASP D 1 210 ? 11.060 -32.946 10.201 1.00 41.10 210 ASP D N 1
ATOM 6878 C CA . ASP D 1 210 ? 10.309 -33.138 8.952 1.00 43.25 210 ASP D CA 1
ATOM 6879 C C . ASP D 1 210 ? 11.066 -32.648 7.713 1.00 44.44 210 ASP D C 1
ATOM 6880 O O . ASP D 1 210 ? 12.180 -32.165 7.809 1.00 43.94 210 ASP D O 1
ATOM 6885 N N . GLU D 1 211 ? 10.472 -32.834 6.539 1.00 48.91 211 GLU D N 1
ATOM 6886 C CA . GLU D 1 211 ? 11.133 -32.507 5.271 1.00 51.79 211 GLU D CA 1
ATOM 6887 C C . GLU D 1 211 ? 11.571 -31.041 5.163 1.00 53.76 211 GLU D C 1
ATOM 6888 O O . GLU D 1 211 ? 12.445 -30.726 4.374 1.00 53.94 211 GLU D O 1
ATOM 6894 N N . ASP D 1 212 ? 10.966 -30.153 5.946 1.00 55.01 212 ASP D N 1
ATOM 6895 C CA . ASP D 1 212 ? 11.305 -28.737 5.922 1.00 56.78 212 ASP D CA 1
ATOM 6896 C C . ASP D 1 212 ? 12.331 -28.319 6.976 1.00 53.84 212 ASP D C 1
ATOM 6897 O O . ASP D 1 212 ? 12.717 -27.159 7.012 1.00 53.50 212 ASP D O 1
ATOM 6902 N N . ASP D 1 213 ? 12.804 -29.247 7.809 1.00 48.76 213 ASP D N 1
ATOM 6903 C CA . ASP D 1 213 ? 13.655 -28.860 8.919 1.00 46.84 213 ASP D CA 1
ATOM 6904 C C . ASP D 1 213 ? 14.943 -28.199 8.446 1.00 46.58 213 ASP D C 1
ATOM 6905 O O . ASP D 1 213 ? 15.742 -28.842 7.779 1.00 46.49 213 ASP D O 1
ATOM 6910 N N . PRO D 1 214 ? 15.163 -26.924 8.807 1.00 47.60 214 PRO D N 1
ATOM 6911 C CA . PRO D 1 214 ? 16.381 -26.212 8.373 1.00 47.00 214 PRO D CA 1
ATOM 6912 C C . PRO D 1 214 ? 17.669 -26.873 8.796 1.00 43.82 214 PRO D C 1
ATOM 6913 O O . PRO D 1 214 ? 18.559 -27.029 7.981 1.00 43.94 214 PRO D O 1
ATOM 6917 N N . TYR D 1 215 ? 17.753 -27.352 10.022 1.00 41.81 215 TYR D N 1
ATOM 6918 C CA . TYR D 1 215 ? 18.970 -28.004 10.427 1.00 40.47 215 TYR D CA 1
ATOM 6919 C C . TYR D 1 215 ? 19.271 -29.236 9.584 1.00 38.54 215 TYR D C 1
ATOM 6920 O O . TYR D 1 215 ? 20.423 -29.424 9.144 1.00 37.81 215 TYR D O 1
ATOM 6929 N N . PHE D 1 216 ? 18.293 -30.126 9.448 1.00 38.21 216 PHE D N 1
ATOM 6930 C CA . PHE D 1 216 ? 18.574 -31.409 8.795 1.00 37.41 216 PHE D CA 1
ATOM 6931 C C . PHE D 1 216 ? 18.941 -31.148 7.333 1.00 39.54 216 PHE D C 1
ATOM 6932 O O . PHE D 1 216 ? 19.814 -31.822 6.796 1.00 36.83 216 PHE D O 1
ATOM 6940 N N . ARG D 1 217 ? 18.318 -30.148 6.719 1.00 44.58 217 ARG D N 1
ATOM 6941 C CA . ARG D 1 217 ? 18.726 -29.714 5.376 1.00 49.73 217 ARG D CA 1
ATOM 6942 C C . ARG D 1 217 ? 20.151 -29.219 5.294 1.00 49.33 217 ARG D C 1
ATOM 6943 O O . ARG D 1 217 ? 20.873 -29.594 4.385 1.00 48.45 217 ARG D O 1
ATOM 6951 N N . MET D 1 218 ? 20.562 -28.391 6.255 1.00 49.44 218 MET D N 1
ATOM 6952 C CA . MET D 1 218 ? 21.939 -27.923 6.318 1.00 50.67 218 MET D CA 1
ATOM 6953 C C . MET D 1 218 ? 22.896 -29.098 6.480 1.00 45.93 218 MET D C 1
ATOM 6954 O O . MET D 1 218 ? 23.941 -29.140 5.863 1.00 45.91 218 MET D O 1
ATOM 6959 N N . LEU D 1 219 ? 22.557 -30.030 7.349 1.00 42.90 219 LEU D N 1
ATOM 6960 C CA . LEU D 1 219 ? 23.452 -31.148 7.671 1.00 42.49 219 LEU D CA 1
ATOM 6961 C C . LEU D 1 219 ? 23.678 -32.001 6.425 1.00 43.85 219 LEU D C 1
ATOM 6962 O O . LEU D 1 219 ? 24.797 -32.288 6.058 1.00 42.02 219 LEU D O 1
ATOM 6967 N N . ARG D 1 220 ? 22.595 -32.356 5.749 1.00 45.22 220 ARG D N 1
ATOM 6968 C CA . ARG D 1 220 ? 22.703 -33.177 4.561 1.00 46.24 220 ARG D CA 1
ATOM 6969 C C . ARG D 1 220 ? 23.544 -32.517 3.472 1.00 45.70 220 ARG D C 1
ATOM 6970 O O . ARG D 1 220 ? 24.377 -33.159 2.838 1.00 44.88 220 ARG D O 1
ATOM 6978 N N . LYS D 1 221 ? 23.326 -31.230 3.277 1.00 45.52 221 LYS D N 1
ATOM 6979 C CA . LYS D 1 221 ? 24.018 -30.496 2.242 1.00 48.94 221 LYS D CA 1
ATOM 6980 C C . LYS D 1 221 ? 25.501 -30.364 2.554 1.00 46.42 221 LYS D C 1
ATOM 6981 O O . LYS D 1 221 ? 26.323 -30.496 1.668 1.00 47.15 221 LYS D O 1
ATOM 6987 N N . GLN D 1 222 ? 25.851 -30.142 3.808 1.00 44.01 222 GLN D N 1
ATOM 6988 C CA . GLN D 1 222 ? 27.260 -30.032 4.152 1.00 44.61 222 GLN D CA 1
ATOM 6989 C C . GLN D 1 222 ? 27.953 -31.362 4.181 1.00 41.48 222 GLN D C 1
ATOM 6990 O O . GLN D 1 222 ? 29.126 -31.432 3.883 1.00 41.10 222 GLN D O 1
ATOM 6996 N N . TRP D 1 223 ? 27.252 -32.404 4.602 1.00 40.30 223 TRP D N 1
ATOM 6997 C CA . TRP D 1 223 ? 27.831 -33.747 4.620 1.00 41.39 223 TRP D CA 1
ATOM 6998 C C . TRP D 1 223 ? 28.138 -34.169 3.194 1.00 42.82 223 TRP D C 1
ATOM 6999 O O . TRP D 1 223 ? 29.240 -34.643 2.889 1.00 42.25 223 TRP D O 1
ATOM 7010 N N . SER D 1 224 ? 27.167 -33.951 2.317 1.00 42.54 224 SER D N 1
ATOM 7011 C CA . SER D 1 224 ? 27.351 -34.204 0.903 1.00 43.90 224 SER D CA 1
ATOM 7012 C C . SER D 1 224 ? 28.556 -33.442 0.306 1.00 46.45 224 SER D C 1
ATOM 7013 O O . SER D 1 224 ? 29.410 -34.069 -0.323 1.00 50.56 224 SER D O 1
ATOM 7016 N N . GLU D 1 225 ? 28.655 -32.130 0.526 1.00 45.09 225 GLU D N 1
ATOM 7017 C CA . GLU D 1 225 ? 29.804 -31.363 0.027 1.00 46.56 225 GLU D CA 1
ATOM 7018 C C . GLU D 1 225 ? 31.119 -31.869 0.646 1.00 45.88 225 GLU D C 1
ATOM 7019 O O . GLU D 1 225 ? 32.123 -31.976 -0.048 1.00 48.22 225 GLU D O 1
ATOM 7021 N N . GLY D 1 226 ? 31.116 -32.201 1.930 1.00 43.48 226 GLY D N 1
ATOM 7022 C CA . GLY D 1 226 ? 32.349 -32.594 2.637 1.00 43.96 226 GLY D CA 1
ATOM 7023 C C . GLY D 1 226 ? 32.826 -33.995 2.307 1.00 43.59 226 GLY D C 1
ATOM 7024 O O . GLY D 1 226 ? 34.020 -34.245 2.246 1.00 42.88 226 GLY D O 1
ATOM 7025 N N . LEU D 1 227 ? 31.883 -34.895 2.054 1.00 44.16 227 LEU D N 1
ATOM 7026 C CA . LEU D 1 227 ? 32.217 -36.215 1.536 1.00 45.35 227 LEU D CA 1
ATOM 7027 C C . LEU D 1 227 ? 32.862 -36.142 0.167 1.00 46.34 227 LEU D C 1
ATOM 7028 O O . LEU D 1 227 ? 33.869 -36.791 -0.086 1.00 44.91 227 LEU D O 1
ATOM 7033 N N . ARG D 1 228 ? 32.263 -35.373 -0.727 1.00 47.63 228 ARG D N 1
ATOM 7034 C CA . ARG D 1 228 ? 32.832 -35.247 -2.048 1.00 52.15 228 ARG D CA 1
ATOM 7035 C C . ARG D 1 228 ? 34.241 -34.650 -2.041 1.00 53.20 228 ARG D C 1
ATOM 7036 O O . ARG D 1 228 ? 35.075 -35.028 -2.848 1.00 54.90 228 ARG D O 1
ATOM 7044 N N . GLN D 1 229 ? 34.510 -33.710 -1.142 1.00 54.67 229 GLN D N 1
ATOM 7045 C CA . GLN D 1 229 ? 35.863 -33.146 -1.026 1.00 57.31 229 GLN D CA 1
ATOM 7046 C C . GLN D 1 229 ? 36.860 -34.151 -0.499 1.00 52.42 229 GLN D C 1
ATOM 7047 O O . GLN D 1 229 ? 38.008 -34.178 -0.953 1.00 52.22 229 GLN D O 1
ATOM 7053 N N . ALA D 1 230 ? 36.432 -34.959 0.464 1.00 46.28 230 ALA D N 1
ATOM 7054 C CA . ALA D 1 230 ? 37.293 -36.004 0.986 1.00 44.71 230 ALA D CA 1
ATOM 7055 C C . ALA D 1 230 ? 37.612 -37.014 -0.107 1.00 45.11 230 ALA D C 1
ATOM 7056 O O . ALA D 1 230 ? 38.774 -37.407 -0.289 1.00 47.11 230 ALA D O 1
ATOM 7058 N N . PHE D 1 231 ? 36.585 -37.403 -0.857 1.00 43.54 231 PHE D N 1
ATOM 7059 C CA . PHE D 1 231 ? 36.751 -38.321 -1.968 1.00 42.90 231 PHE D CA 1
ATOM 7060 C C . PHE D 1 231 ? 37.714 -37.770 -2.999 1.00 45.10 231 PHE D C 1
ATOM 7061 O O . PHE D 1 231 ? 38.610 -38.479 -3.438 1.00 44.73 231 PHE D O 1
ATOM 7069 N N . ASP D 1 232 ? 37.508 -36.516 -3.394 1.00 46.75 232 ASP D N 1
ATOM 7070 C CA . ASP D 1 232 ? 38.271 -35.936 -4.492 1.00 51.39 232 ASP D CA 1
ATOM 7071 C C . ASP D 1 232 ? 39.754 -35.767 -4.167 1.00 52.04 232 ASP D C 1
ATOM 7072 O O . ASP D 1 232 ? 40.584 -35.708 -5.052 1.00 53.51 232 ASP D O 1
ATOM 7077 N N . SER D 1 233 ? 40.088 -35.715 -2.891 1.00 51.22 233 SER D N 1
ATOM 7078 C CA . SER D 1 233 ? 41.470 -35.540 -2.522 1.00 53.36 233 SER D CA 1
ATOM 7079 C C . SER D 1 233 ? 42.185 -36.883 -2.243 1.00 52.87 233 SER D C 1
ATOM 7080 O O . SER D 1 233 ? 43.370 -36.879 -1.915 1.00 53.96 233 SER D O 1
ATOM 7083 N N . LEU D 1 234 ? 41.484 -38.016 -2.369 1.00 50.42 234 LEU D N 1
ATOM 7084 C CA . LEU D 1 234 ? 42.150 -39.314 -2.304 1.00 50.36 234 LEU D CA 1
ATOM 7085 C C . LEU D 1 234 ? 43.049 -39.508 -3.515 1.00 52.87 234 LEU D C 1
ATOM 7086 O O . LEU D 1 234 ? 42.755 -39.021 -4.591 1.00 53.83 234 LEU D O 1
ATOM 7091 N N . PRO D 1 235 ? 44.146 -40.246 -3.347 1.00 54.52 235 PRO D N 1
ATOM 7092 C CA . PRO D 1 235 ? 45.058 -40.516 -4.462 1.00 57.47 235 PRO D CA 1
ATOM 7093 C C . PRO D 1 235 ? 44.503 -41.514 -5.474 1.00 58.21 235 PRO D C 1
ATOM 7094 O O . PRO D 1 235 ? 43.745 -42.408 -5.118 1.00 55.84 235 PRO D O 1
ATOM 7098 N N . ASP D 1 236 ? 44.878 -41.332 -6.726 1.00 63.13 236 ASP D N 1
ATOM 7099 C CA . ASP D 1 236 ? 44.417 -42.177 -7.810 1.00 66.91 236 ASP D CA 1
ATOM 7100 C C . ASP D 1 236 ? 45.204 -43.475 -7.830 1.00 70.44 236 ASP D C 1
ATOM 7101 O O . ASP D 1 236 ? 46.393 -43.491 -7.509 1.00 72.03 236 ASP D O 1
ATOM 7106 N N . PRO D 1 237 ? 44.544 -44.578 -8.225 1.00 74.49 237 PRO D N 1
ATOM 7107 C CA . PRO D 1 237 ? 45.245 -45.860 -8.336 1.00 77.32 237 PRO D CA 1
ATOM 7108 C C . PRO D 1 237 ? 46.459 -45.734 -9.213 1.00 82.60 237 PRO D C 1
ATOM 7109 O O . PRO D 1 237 ? 46.408 -45.027 -10.216 1.00 89.07 237 PRO D O 1
ATOM 7113 N N . PRO D 1 238 ? 47.563 -46.381 -8.828 1.00 87.26 238 PRO D N 1
ATOM 7114 C CA . PRO D 1 238 ? 48.870 -46.146 -9.469 1.00 93.72 238 PRO D CA 1
ATOM 7115 C C . PRO D 1 238 ? 49.127 -46.806 -10.854 1.00 100.00 238 PRO D C 1
ATOM 7116 O O . PRO D 1 238 ? 49.775 -46.181 -11.698 1.00 101.83 238 PRO D O 1
ATOM 7120 N N . TRP D 1 239 ? 48.643 -48.042 -11.071 1.00 103.86 239 TRP D N 1
ATOM 7121 C CA . TRP D 1 239 ? 48.699 -48.739 -12.388 1.00 108.57 239 TRP D CA 1
ATOM 7122 C C . TRP D 1 239 ? 50.036 -48.514 -13.127 1.00 111.15 239 TRP D C 1
ATOM 7123 O O . TRP D 1 239 ? 50.603 -49.428 -13.737 1.00 112.49 239 TRP D O 1
#

Foldseek 3Di:
DKKKWFAALFFIKIKDFFFADPDDPDTDGDAFWDWDADFPFKIKIKGKDDDPVLVVQLVCVLVPPDDDQLLHLNRPPDVVVNLLSSLVSLVVSVVVVRFMWMKMWIDGPPGWTWIKTAGRNSDIDTADQVRGMDMDDPQDQLVPLCVVDDGNHDDLVVVQLSVLVSLLRCVVPDVSGDDFMKMFGDGIPSSHGDDIDTRGPPRPVSVVSSVVVVVVVVVVVVPDDDDPD/DKKKWFAALFFIKIKDFFFADPDDPDTDGDAFKDWDADFPFKIKIKGKDDDPVLVVQLVCVLVPPDDDQLLHLNRPPDVVVNLLSSLVSLVVSVVVVRFMWMKMWIDGPPGWTWIKTAGRNSDIDTADQVRGMDMDDPQPQLVPLCVVDDGNHDDLVVVQLSVLVSLLRVVVPDVSGDDFMKMFGDGIPRSHRDDIDTRGPPRPVSVVSSVVVVVVVVVVVVPDDDDDD/DKKKWFAALFFIKIKDFFFADPDDPDTD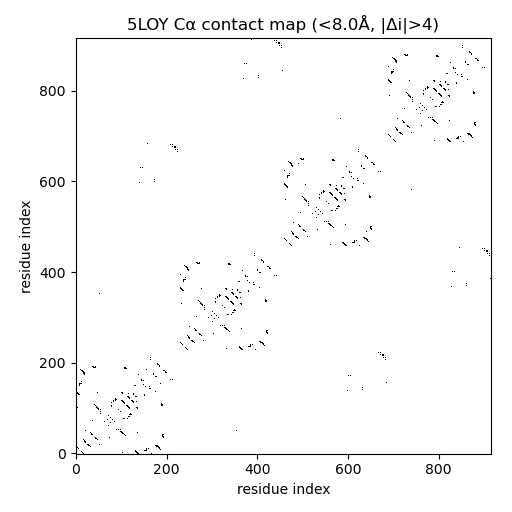GDAFKDWDADFPFKIKIKGKDDDPVLVVQLVCVLVPPDDDQLLHLNRPPDVVVNLLSSLVSLVVSVVVVHFMWMKMWIDGPPGWTWIKTAGRNSDIDTADQVRGMDMDDPQDQLVPLCVVDDGNHDDLVVVQLSVLVSLVRCVVVDVSGDDFMKMFGDGIPSSHRDDIDTRGPPRPVSVVSSVVVVVVVVVVVVPDDDDDD/DKKKWFAALFFIKIKDFFFADPDDPDTDGDAFKDWDADFPFKIKIKGKDDDPVLVVQLVCVLVPPDDDQLLHLNRPPDVVVNLLSSLVSSVVSVVVVHFMWMKMWIDGPPGWTWIKTAGRNSDIDTADQVRGMDMDDPQDQLVPLCVVDDGNHDDQVVVQLSVLVSLLRCVVVDVSGDDFMKIFGDGIPRSHGDDIDTRGPPRPVSVVSSVVVVVVVVVVVVPDDDDDD

B-factor: mean 47.88, std 18.25, range [15.84, 146.62]